Protein AF-0000000066899407 (afdb_homodimer)

Nearest PDB structures (foldseek):
  6vzt-assembly2_B  TM=7.675E-01  e=4.854E-22  Mus musculus
  6vzq-assembly2_B  TM=7.528E-01  e=2.449E-22  Mus musculus
  6vzq-assembly3_C  TM=7.345E-01  e=1.102E-22  Mus musculus
  6vzq-assembly1_A  TM=7.462E-01  e=3.864E-22  Mus musculus
  6vzw-assembly1_A  TM=7.488E-01  e=2.536E-21  Mus musculus

Secondary structure (DSSP, 8-state):
----S-S-S----S-----------------------TTTT---PPPPEEEEE-STTHHHHTHHHHHHHHHHTPEEEES---TT---SEEEESS--TT-HHHHHHHHT--TT-EES--TTTHHHHSHHHHHTT---SSS--EEEETTTHHHHHHHHHH-TT-EEEEEETTS---EEE-GGG--TT-SSEEEEEE--SB--BTTB-EEEEEEEEEEEETTEEEEEE-S--EEEE-SS--SSP-TT-GGGT---TTPEEGGG-GGGHIIIIIS---HHHHHHHHHHHTT--THHHHHHHHHHHHHHHHHHHHHHHHHHTT-S--TTB-EEEEEEEEEBTT--EEEEEEEES-----SS-GGGHHHHHHHHHHHHHHTTSS-S-TTS-HHHHHH-HHHHHHHS-GGGG---HHHHHHTS-STTGGGT-GGGGGSTTT--HHHHHHHHHHHHHHHT-TTEEEEES--TT--TTTTS---HHHHHHHHHHHHHHHH-GGGG-/------TT------S----------------------TTTT---PPPPEEEEE-STTHHHHTHHHHHHHHHHTPEEEES---TT---SEEEESS--TT-HHHHHHHHT--TT-EES--TTTHHHHSHHHHHTT---SSS--EEEETTTHHHHHHHHHH-TT-EEEEEETTS---EEE-GGG--TT-TTEEEEEE--SB--BTTB-EEEEEEEEEEEETTEEEEEE-S--EEEE-SS--SSP-TT-GGGT---TTPEEGGG-GGGHIIIIIS---HHHHHHHHHHHTT--THHHHHHHHHHHHHHHHHHHHHHHHHHTT-S--TTB-EEEEEEEEEBTT--EEEEEEEES-----SS-GGGHHHHHHHHHHHHHHTTSS-S-TTS-HHHHHH-HHHHHHHS-GGGG---HHHHHHTS-STTGGGT-GGGGGSTTT--HHHHHHHHHHHHHHHT-TTEEEEES--TT--TTTTS---HHHHHHHHHHHHHHHH-GGGG-

Radius of gyration: 33.61 Å; Cα contacts (8 Å, |Δi|>4): 1629; chains: 2; bounding box: 140×104×94 Å

Organism: Onchocerca volvulus (NCBI:txid6282)

pLDDT: mean 83.83, std 21.12, range [18.89, 98.81]

InterPro domains:
  IPR004344 Tubulin-tyrosine ligase/Tubulin polyglutamylase [PF03133] (111-373)
  IPR004344 Tubulin-tyrosine ligase/Tubulin polyglutamylase [PS51221] (54-387)
  IPR053317 Tubulin polyglutamylase [PTHR47113] (37-496)

Structure (mmCIF, N/CA/C/O backbone):
data_AF-0000000066899407-model_v1
#
loop_
_entity.id
_entity.type
_entity.pdbx_description
1 polymer 'Uncharacterized protein'
#
loop_
_atom_site.group_PDB
_atom_site.id
_atom_site.type_symbol
_atom_site.label_atom_id
_atom_site.label_alt_id
_atom_site.label_comp_id
_atom_site.label_asym_id
_atom_site.label_entity_id
_atom_site.label_seq_id
_atom_site.pdbx_PDB_ins_code
_atom_site.Cartn_x
_atom_site.Cartn_y
_atom_site.Cartn_z
_atom_site.occupancy
_atom_site.B_iso_or_equiv
_atom_site.auth_seq_id
_atom_site.auth_comp_id
_atom_site.auth_asym_id
_atom_site.auth_atom_id
_atom_site.pdbx_PDB_model_num
ATOM 1 N N . MET A 1 1 ? -75.812 4.844 -4.488 1 22.53 1 MET A N 1
ATOM 2 C CA . MET A 1 1 ? -75.75 4.926 -5.941 1 22.53 1 MET A CA 1
ATOM 3 C C . MET A 1 1 ? -74.375 4.422 -6.453 1 22.53 1 MET A C 1
ATOM 5 O O . MET A 1 1 ? -73.375 5.039 -6.199 1 22.53 1 MET A O 1
ATOM 9 N N . ILE A 1 2 ? -74.25 3.039 -6.695 1 20.83 2 ILE A N 1
ATOM 10 C CA . ILE A 1 2 ? -72.938 2.32 -6.609 1 20.83 2 ILE A CA 1
ATOM 11 C C . ILE A 1 2 ? -71.938 2.99 -7.512 1 20.83 2 ILE A C 1
ATOM 13 O O . ILE A 1 2 ? -70.875 3.367 -7.055 1 20.83 2 ILE A O 1
ATOM 17 N N . ASN A 1 3 ? -71.625 2.432 -8.625 1 21.05 3 ASN A N 1
ATOM 18 C CA . ASN A 1 3 ? -70.938 1.271 -9.133 1 21.05 3 ASN A CA 1
ATOM 19 C C . ASN A 1 3 ? -70.125 1.608 -10.398 1 21.05 3 ASN A C 1
ATOM 21 O O . ASN A 1 3 ? -69.375 0.791 -10.891 1 21.05 3 ASN A O 1
ATOM 25 N N . LEU A 1 4 ? -70.75 2.41 -11.195 1 21.52 4 LEU A N 1
ATOM 26 C CA . LEU A 1 4 ? -70.562 2.279 -12.633 1 21.52 4 LEU A CA 1
ATOM 27 C C . LEU A 1 4 ? -69.125 2.539 -13.055 1 21.52 4 LEU A C 1
ATOM 29 O O . LEU A 1 4 ? -68.625 1.85 -13.922 1 21.52 4 LEU A O 1
ATOM 33 N N . LEU A 1 5 ? -68.812 3.779 -12.977 1 27.27 5 LEU A N 1
ATOM 34 C CA . LEU A 1 5 ? -68.125 4.395 -14.125 1 27.27 5 LEU A CA 1
ATOM 35 C C . LEU A 1 5 ? -66.75 3.838 -14.305 1 27.27 5 LEU A C 1
ATOM 37 O O . LEU A 1 5 ? -65.812 4.25 -13.609 1 27.27 5 LEU A O 1
ATOM 41 N N . HIS A 1 6 ? -66.562 2.436 -13.969 1 25.81 6 HIS A N 1
ATOM 42 C CA . HIS A 1 6 ? -65.688 1.295 -13.938 1 25.81 6 HIS A CA 1
ATOM 43 C C . HIS A 1 6 ? -64.812 1.228 -15.211 1 25.81 6 HIS A C 1
ATOM 45 O O . HIS A 1 6 ? -65.312 1.452 -16.312 1 25.81 6 HIS A O 1
ATOM 51 N N . LEU A 1 7 ? -63.625 1.347 -14.867 1 23 7 LEU A N 1
ATOM 52 C CA . LEU A 1 7 ? -62.312 1.113 -15.484 1 23 7 LEU A CA 1
ATOM 53 C C . LEU A 1 7 ? -62.375 -0.061 -16.453 1 23 7 LEU A C 1
ATOM 55 O O . LEU A 1 7 ? -62.312 -1.22 -16.047 1 23 7 LEU A O 1
ATOM 59 N N . ARG A 1 8 ? -63.688 -0.151 -17.141 1 22.48 8 ARG A N 1
ATOM 60 C CA . ARG A 1 8 ? -63.812 -0.863 -18.406 1 22.48 8 ARG A CA 1
ATOM 61 C C . ARG A 1 8 ? -62.688 -0.516 -19.375 1 22.48 8 ARG A C 1
ATOM 63 O O . ARG A 1 8 ? -62.375 -1.304 -20.266 1 22.48 8 ARG A O 1
ATOM 70 N N . THR A 1 9 ? -62.531 0.747 -19.469 1 24.53 9 THR A N 1
ATOM 71 C CA . THR A 1 9 ? -61.75 1.102 -20.641 1 24.53 9 THR A CA 1
ATOM 72 C C . THR A 1 9 ? -60.438 0.324 -20.672 1 24.53 9 THR A C 1
ATOM 74 O O . THR A 1 9 ? -59.5 0.621 -19.906 1 24.53 9 THR A O 1
ATOM 77 N N . ILE A 1 10 ? -60.469 -0.875 -19.938 1 24.48 10 ILE A N 1
ATOM 78 C CA . ILE A 1 10 ? -59.625 -2.061 -20.062 1 24.48 10 ILE A CA 1
ATOM 79 C C . ILE A 1 10 ? -59.188 -2.236 -21.531 1 24.48 10 ILE A C 1
ATOM 81 O O . ILE A 1 10 ? -60.031 -2.141 -22.438 1 24.48 10 ILE A O 1
ATOM 85 N N . LEU A 1 11 ? -58 -1.868 -21.422 1 23.88 11 LEU A N 1
ATOM 86 C CA . LEU A 1 11 ? -56.812 -2.383 -22.109 1 23.88 11 LEU A CA 1
ATOM 87 C C . LEU A 1 11 ? -57.125 -3.707 -22.797 1 23.88 11 LEU A C 1
ATOM 89 O O . LEU A 1 11 ? -57.312 -4.727 -22.141 1 23.88 11 LEU A O 1
ATOM 93 N N . ASP A 1 12 ? -58.312 -3.633 -23.609 1 22.33 12 ASP A N 1
ATOM 94 C CA . ASP A 1 12 ? -58.5 -4.047 -25 1 22.33 12 ASP A CA 1
ATOM 95 C C . ASP A 1 12 ? -57.188 -4.363 -25.672 1 22.33 12 ASP A C 1
ATOM 97 O O . ASP A 1 12 ? -56.156 -3.701 -25.406 1 22.33 12 ASP A O 1
ATOM 101 N N . GLU A 1 13 ? -57.125 -5.41 -26.469 1 23.44 13 GLU A N 1
ATOM 102 C CA . GLU A 1 13 ? -56.75 -6.754 -26.906 1 23.44 13 GLU A CA 1
ATOM 103 C C . GLU A 1 13 ? -55.438 -6.738 -27.656 1 23.44 13 GLU A C 1
ATOM 105 O O . GLU A 1 13 ? -55 -5.691 -28.141 1 23.44 13 GLU A O 1
ATOM 110 N N . ILE A 1 14 ? -54.844 -7.957 -27.828 1 23.09 14 ILE A N 1
ATOM 111 C CA . ILE A 1 14 ? -53.844 -8.945 -28.234 1 23.09 14 ILE A CA 1
ATOM 112 C C . ILE A 1 14 ? -53.562 -8.805 -29.734 1 23.09 14 ILE A C 1
ATOM 114 O O . ILE A 1 14 ? -52.719 -9.508 -30.281 1 23.09 14 ILE A O 1
ATOM 118 N N . ARG A 1 15 ? -54.469 -7.941 -30.422 1 19.47 15 ARG A N 1
ATOM 119 C CA . ARG A 1 15 ? -54.469 -8.07 -31.875 1 19.47 15 ARG A CA 1
ATOM 120 C C . ARG A 1 15 ? -53.062 -7.934 -32.438 1 19.47 15 ARG A C 1
ATOM 122 O O . ARG A 1 15 ? -52.656 -8.75 -33.281 1 19.47 15 ARG A O 1
ATOM 129 N N . ASN A 1 16 ? -52.875 -6.895 -33.281 1 19.92 16 ASN A N 1
ATOM 130 C CA . ASN A 1 16 ? -52.344 -6.859 -34.656 1 19.92 16 ASN A CA 1
ATOM 131 C C . ASN A 1 16 ? -50.812 -6.984 -34.688 1 19.92 16 ASN A C 1
ATOM 133 O O . ASN A 1 16 ? -50.125 -6.016 -34.406 1 19.92 16 ASN A O 1
ATOM 137 N N . LEU A 1 17 ? -50.188 -8.172 -34.25 1 22.23 17 LEU A N 1
ATOM 138 C CA . LEU A 1 17 ? -49.031 -9.023 -34.094 1 22.23 17 LEU A CA 1
ATOM 139 C C . LEU A 1 17 ? -48.375 -9.312 -35.438 1 22.23 17 LEU A C 1
ATOM 141 O O . LEU A 1 17 ? -47.594 -10.258 -35.562 1 22.23 17 LEU A O 1
ATOM 145 N N . ASN A 1 18 ? -48.688 -8.484 -36.469 1 19.61 18 ASN A N 1
ATOM 146 C CA . ASN A 1 18 ? -48.25 -9 -37.75 1 19.61 18 ASN A CA 1
ATOM 147 C C . ASN A 1 18 ? -46.75 -9.25 -37.781 1 19.61 18 ASN A C 1
ATOM 149 O O . ASN A 1 18 ? -45.938 -8.312 -37.625 1 19.61 18 ASN A O 1
ATOM 153 N N . ILE A 1 19 ? -46.281 -10.453 -37.531 1 21.67 19 ILE A N 1
ATOM 154 C CA . ILE A 1 19 ? -45 -11.148 -37.469 1 21.67 19 ILE A CA 1
ATOM 155 C C . ILE A 1 19 ? -44.375 -11.18 -38.875 1 21.67 19 ILE A C 1
ATOM 157 O O . ILE A 1 19 ? -43.438 -11.961 -39.125 1 21.67 19 ILE A O 1
ATOM 161 N N . SER A 1 20 ? -44.5 -10.062 -39.656 1 19.5 20 SER A N 1
ATOM 162 C CA . SER A 1 20 ? -44.062 -10.406 -41 1 19.5 20 SER A CA 1
ATOM 163 C C . SER A 1 20 ? -42.656 -10.992 -40.969 1 19.5 20 SER A C 1
ATOM 165 O O . SER A 1 20 ? -41.719 -10.391 -40.406 1 19.5 20 SER A O 1
ATOM 167 N N . LEU A 1 21 ? -42.562 -12.32 -41.125 1 21.53 21 LEU A N 1
ATOM 168 C CA . LEU A 1 21 ? -41.438 -13.242 -41.25 1 21.53 21 LEU A CA 1
ATOM 169 C C . LEU A 1 21 ? -40.562 -12.891 -42.438 1 21.53 21 LEU A C 1
ATOM 171 O O . LEU A 1 21 ? -39.656 -13.633 -42.781 1 21.53 21 LEU A O 1
ATOM 175 N N . PRO A 1 22 ? -40.406 -11.578 -42.75 1 19.48 22 PRO A N 1
ATOM 176 C CA . PRO A 1 22 ? -40.031 -11.531 -44.156 1 19.48 22 PRO A CA 1
ATOM 177 C C . PRO A 1 22 ? -38.844 -12.453 -44.5 1 19.48 22 PRO A C 1
ATOM 179 O O . PRO A 1 22 ? -38.062 -12.812 -43.594 1 19.48 22 PRO A O 1
ATOM 182 N N . GLN A 1 23 ? -38.844 -12.977 -45.812 1 19.2 23 GLN A N 1
ATOM 183 C CA . GLN A 1 23 ? -38.281 -13.93 -46.781 1 19.2 23 GLN A CA 1
ATOM 184 C C . GLN A 1 23 ? -36.75 -13.828 -46.844 1 19.2 23 GLN A C 1
ATOM 186 O O . GLN A 1 23 ? -36.062 -14.836 -46.781 1 19.2 23 GLN A O 1
ATOM 191 N N . GLN A 1 24 ? -36.25 -12.867 -47.656 1 19.56 24 GLN A N 1
ATOM 192 C CA . GLN A 1 24 ? -35.375 -13.148 -48.781 1 19.56 24 GLN A CA 1
ATOM 193 C C . GLN A 1 24 ? -33.938 -13.367 -48.375 1 19.56 24 GLN A C 1
ATOM 195 O O . GLN A 1 24 ? -33.375 -12.562 -47.625 1 19.56 24 GLN A O 1
ATOM 200 N N . TYR A 1 25 ? -33.375 -14.672 -48.469 1 19.64 25 TYR A N 1
ATOM 201 C CA . TYR A 1 25 ? -32.156 -15.453 -48.312 1 19.64 25 TYR A CA 1
ATOM 202 C C . TYR A 1 25 ? -30.984 -14.805 -49.062 1 19.64 25 TYR A C 1
ATOM 204 O O . TYR A 1 25 ? -29.875 -15.328 -49.062 1 19.64 25 TYR A O 1
ATOM 212 N N . ASN A 1 26 ? -31.391 -13.922 -50.031 1 18.89 26 ASN A N 1
ATOM 213 C CA . ASN A 1 26 ? -30.516 -14.094 -51.188 1 18.89 26 ASN A CA 1
ATOM 214 C C . ASN A 1 26 ? -29.047 -13.938 -50.812 1 18.89 26 ASN A C 1
ATOM 216 O O . ASN A 1 26 ? -28.719 -13.508 -49.719 1 18.89 26 ASN A O 1
ATOM 220 N N . SER A 1 27 ? -28.344 -13.281 -51.844 1 20.61 27 SER A N 1
ATOM 221 C CA . SER A 1 27 ? -27.094 -13.398 -52.594 1 20.61 27 SER A CA 1
ATOM 222 C C . SER A 1 27 ? -25.906 -12.906 -51.781 1 20.61 27 SER A C 1
ATOM 224 O O . SER A 1 27 ? -26.047 -12.008 -50.938 1 20.61 27 SER A O 1
ATOM 226 N N . CYS A 1 28 ? -24.828 -13.773 -51.781 1 20.67 28 CYS A N 1
ATOM 227 C CA . CYS A 1 28 ? -23.516 -13.859 -51.156 1 20.67 28 CYS A CA 1
ATOM 228 C C . CYS A 1 28 ? -22.703 -12.586 -51.406 1 20.67 28 CYS A C 1
ATOM 230 O O . CYS A 1 28 ? -22.172 -12.383 -52.5 1 20.67 28 CYS A O 1
ATOM 232 N N . PRO A 1 29 ? -23.422 -11.359 -51.188 1 21.22 29 PRO A N 1
ATOM 233 C CA . PRO A 1 29 ? -22.656 -10.289 -51.844 1 21.22 29 PRO A CA 1
ATOM 234 C C . PRO A 1 29 ? -21.156 -10.367 -51.562 1 21.22 29 PRO A C 1
ATOM 236 O O . PRO A 1 29 ? -20.75 -10.922 -50.531 1 21.22 29 PRO A O 1
ATOM 239 N N . SER A 1 30 ? -20.375 -10.297 -52.625 1 22.25 30 SER A N 1
ATOM 240 C CA . SER A 1 30 ? -18.938 -10.203 -52.938 1 22.25 30 SER A CA 1
ATOM 241 C C . SER A 1 30 ? -18.25 -9.203 -52 1 22.25 30 SER A C 1
ATOM 243 O O . SER A 1 30 ? -18.406 -7.992 -52.156 1 22.25 30 SER A O 1
ATOM 245 N N . GLN A 1 31 ? -18.344 -9.391 -50.688 1 21.66 31 GLN A N 1
ATOM 246 C CA . GLN A 1 31 ? -17.812 -8.469 -49.688 1 21.66 31 GLN A CA 1
ATOM 247 C C . GLN A 1 31 ? -16.359 -8.109 -49.969 1 21.66 31 GLN A C 1
ATOM 249 O O . GLN A 1 31 ? -15.492 -8.977 -50 1 21.66 31 GLN A O 1
ATOM 254 N N . GLN A 1 32 ? -16.156 -7.137 -50.875 1 21.73 32 GLN A N 1
ATOM 255 C CA . GLN A 1 32 ? -14.891 -6.477 -51.156 1 21.73 32 GLN A CA 1
ATOM 256 C C . GLN A 1 32 ? -14.094 -6.246 -49.875 1 21.73 32 GLN A C 1
ATOM 258 O O . GLN A 1 32 ? -14.664 -5.898 -48.844 1 21.73 32 GLN A O 1
ATOM 263 N N . CYS A 1 33 ? -12.805 -6.719 -49.812 1 22.78 33 CYS A N 1
ATOM 264 C CA . CYS A 1 33 ? -11.688 -6.715 -48.875 1 22.78 33 CYS A CA 1
ATOM 265 C C . CYS A 1 33 ? -11.469 -5.324 -48.312 1 22.78 33 CYS A C 1
ATOM 267 O O . CYS A 1 33 ? -10.75 -4.512 -48.875 1 22.78 33 CYS A O 1
ATOM 269 N N . ASN A 1 34 ? -12.516 -4.535 -47.844 1 24.81 34 ASN A N 1
ATOM 270 C CA . ASN A 1 34 ? -12.352 -3.213 -47.25 1 24.81 34 ASN A CA 1
ATOM 271 C C . ASN A 1 34 ? -11.359 -3.24 -46.094 1 24.81 34 ASN A C 1
ATOM 273 O O . ASN A 1 34 ? -11.461 -4.086 -45.188 1 24.81 34 ASN A O 1
ATOM 277 N N . SER A 1 35 ? -10.133 -2.697 -46.188 1 28.36 35 SER A N 1
ATOM 278 C CA . SER A 1 35 ? -8.898 -2.525 -45.438 1 28.36 35 SER A CA 1
ATOM 279 C C . SER A 1 35 ? -9.195 -2.055 -44 1 28.36 35 SER A C 1
ATOM 281 O O . SER A 1 35 ? -9.609 -0.913 -43.781 1 28.36 35 SER A O 1
ATOM 283 N N . VAL A 1 36 ? -9.664 -2.803 -43.031 1 30.16 36 VAL A N 1
ATOM 284 C CA . VAL A 1 36 ? -10.055 -2.57 -41.656 1 30.16 36 VAL A CA 1
ATOM 285 C C . VAL A 1 36 ? -8.891 -1.944 -40.906 1 30.16 36 VAL A C 1
ATOM 287 O O . VAL A 1 36 ? -7.848 -2.574 -40.719 1 30.16 36 VAL A O 1
ATOM 290 N N . ASN A 1 37 ? -8.656 -0.598 -41.031 1 29.7 37 ASN A N 1
ATOM 291 C CA . ASN A 1 37 ? -7.812 0.283 -40.219 1 29.7 37 ASN A CA 1
ATOM 292 C C . ASN A 1 37 ? -8.016 0.047 -38.719 1 29.7 37 ASN A C 1
ATOM 294 O O . ASN A 1 37 ? -9.062 0.402 -38.188 1 29.7 37 ASN A O 1
ATOM 298 N N . TYR A 1 38 ? -7.605 -0.996 -38.125 1 31.36 38 TYR A N 1
ATOM 299 C CA . TYR A 1 38 ? -7.445 -1.294 -36.719 1 31.36 38 TYR A CA 1
ATOM 300 C C . TYR A 1 38 ? -6.91 -0.083 -35.969 1 31.36 38 TYR A C 1
ATOM 302 O O . TYR A 1 38 ? -6.348 -0.222 -34.875 1 31.36 38 TYR A O 1
ATOM 310 N N . SER A 1 39 ? -6.648 1.112 -36.562 1 33.38 39 SER A N 1
ATOM 311 C CA . SER A 1 39 ? -6.219 2.326 -35.875 1 33.38 39 SER A CA 1
ATOM 312 C C . SER A 1 39 ? -7.234 2.752 -34.812 1 33.38 39 SER A C 1
ATOM 314 O O . SER A 1 39 ? -6.949 3.617 -34 1 33.38 39 SER A O 1
ATOM 316 N N . LYS A 1 40 ? -8.492 2.459 -34.969 1 36.25 40 LYS A N 1
ATOM 317 C CA . LYS A 1 40 ? -9.523 3.162 -34.219 1 36.25 40 LYS A CA 1
ATOM 318 C C . LYS A 1 40 ? -9.562 2.684 -32.781 1 36.25 40 LYS A C 1
ATOM 320 O O . LYS A 1 40 ? -10.344 3.195 -31.969 1 36.25 40 LYS A O 1
ATOM 325 N N . ASP A 1 41 ? -9.242 1.551 -32.531 1 37.84 41 ASP A N 1
ATOM 326 C CA . ASP A 1 41 ? -9.844 1.098 -31.281 1 37.84 41 ASP A CA 1
ATOM 327 C C . ASP A 1 41 ? -9.25 1.837 -30.078 1 37.84 41 ASP A C 1
ATOM 329 O O . ASP A 1 41 ? -9.359 1.376 -28.938 1 37.84 41 ASP A O 1
ATOM 333 N N . CYS A 1 42 ? -8.164 2.527 -30.234 1 41.88 42 CYS A N 1
ATOM 334 C CA . CYS A 1 42 ? -7.766 3.174 -29 1 41.88 42 CYS A CA 1
ATOM 335 C C . CYS A 1 42 ? -8.82 4.172 -28.531 1 41.88 42 CYS A C 1
ATOM 337 O O . CYS A 1 42 ? -9 5.223 -29.156 1 41.88 42 CYS A O 1
ATOM 339 N N . VAL A 1 43 ? -9.93 3.752 -28.172 1 45.31 43 VAL A N 1
ATOM 340 C CA . VAL A 1 43 ? -10.891 4.684 -27.594 1 45.31 43 VAL A CA 1
ATOM 341 C C . VAL A 1 43 ? -10.195 5.586 -26.578 1 45.31 43 VAL A C 1
ATOM 343 O O . VAL A 1 43 ? -9.656 5.105 -25.578 1 45.31 43 VAL A O 1
ATOM 346 N N . SER A 1 44 ? -9.617 6.613 -26.984 1 57.81 44 SER A N 1
ATOM 347 C CA . SER A 1 44 ? -8.977 7.582 -26.109 1 57.81 44 SER A CA 1
ATOM 348 C C . SER A 1 44 ? -9.961 8.117 -25.062 1 57.81 44 SER A C 1
ATOM 350 O O . SER A 1 44 ? -10.992 8.688 -25.422 1 57.81 44 SER A O 1
ATOM 352 N N . ALA A 1 45 ? -9.945 7.504 -23.891 1 69 45 ALA A N 1
ATOM 353 C CA . ALA A 1 45 ? -10.742 8.008 -22.781 1 69 45 ALA A CA 1
ATOM 354 C C . ALA A 1 45 ? -10.492 9.5 -22.547 1 69 45 ALA A C 1
ATOM 356 O O . ALA A 1 45 ? -9.414 10.008 -22.875 1 69 45 ALA A O 1
ATOM 357 N N . ARG A 1 46 ? -11.641 10.172 -22.281 1 80.38 46 ARG A N 1
ATOM 358 C CA . ARG A 1 46 ? -11.523 11.594 -21.953 1 80.38 46 ARG A CA 1
ATOM 359 C C . ARG A 1 46 ? -10.523 11.805 -20.812 1 80.38 46 ARG A C 1
ATOM 361 O O . ARG A 1 46 ? -10.492 11.031 -19.859 1 80.38 46 ARG A O 1
ATOM 368 N N . GLN A 1 47 ? -9.727 12.805 -20.938 1 85.75 47 GLN A N 1
ATOM 369 C CA . GLN A 1 47 ? -8.812 13.188 -19.859 1 85.75 47 GLN A CA 1
ATOM 370 C C . GLN A 1 47 ? -9.578 13.672 -18.641 1 85.75 47 GLN A C 1
ATOM 372 O O . GLN A 1 47 ? -10.562 14.406 -18.766 1 85.75 47 GLN A O 1
ATOM 377 N N . PRO A 1 48 ? -9.164 13.25 -17.531 1 91.62 48 PRO A N 1
ATOM 378 C CA . PRO A 1 48 ? -9.805 13.789 -16.328 1 91.62 48 PRO A CA 1
ATOM 379 C C . PRO A 1 48 ? -9.547 15.281 -16.141 1 91.62 48 PRO A C 1
ATOM 381 O O . PRO A 1 48 ? -8.492 15.781 -16.531 1 91.62 48 PRO A O 1
ATOM 384 N N . VAL A 1 49 ? -10.492 15.961 -15.5 1 95.06 49 VAL A N 1
ATOM 385 C CA . VAL A 1 49 ? -10.453 17.422 -15.406 1 95.06 49 VAL A CA 1
ATOM 386 C C . VAL A 1 49 ? -10.336 17.844 -13.945 1 95.06 49 VAL A C 1
ATOM 388 O O . VAL A 1 49 ? -11.047 17.312 -13.086 1 95.06 49 VAL A O 1
ATOM 391 N N . VAL A 1 50 ? -9.398 18.75 -13.695 1 96.81 50 VAL A N 1
ATOM 392 C CA . VAL A 1 50 ? -9.32 19.359 -12.375 1 96.81 50 VAL A CA 1
ATOM 393 C C . VAL A 1 50 ? -9.586 20.859 -12.484 1 96.81 50 VAL A C 1
ATOM 395 O O . VAL A 1 50 ? -9.078 21.531 -13.391 1 96.81 50 VAL A O 1
ATOM 398 N N . TRP A 1 51 ? -10.5 21.328 -11.656 1 97.81 51 TRP A N 1
ATOM 399 C CA . TRP A 1 51 ? -10.797 22.75 -11.484 1 97.81 51 TRP A CA 1
ATOM 400 C C . TRP A 1 51 ? -10.125 23.297 -10.242 1 97.81 51 TRP A C 1
ATOM 402 O O . TRP A 1 51 ? -10.445 22.906 -9.117 1 97.81 51 TRP A O 1
ATOM 412 N N . ILE A 1 52 ? -9.148 24.219 -10.438 1 97.81 52 ILE A N 1
ATOM 413 C CA . ILE A 1 52 ? -8.383 24.781 -9.32 1 97.81 52 ILE A CA 1
ATOM 414 C C . ILE A 1 52 ? -8.773 26.234 -9.109 1 97.81 52 ILE A C 1
ATOM 416 O O . ILE A 1 52 ? -8.711 27.047 -10.039 1 97.81 52 ILE A O 1
ATOM 420 N N . THR A 1 53 ? -9.195 26.5 -7.883 1 96.31 53 THR A N 1
ATOM 421 C CA . THR A 1 53 ? -9.609 27.859 -7.555 1 96.31 53 THR A CA 1
ATOM 422 C C . THR A 1 53 ? -8.914 28.344 -6.289 1 96.31 53 THR A C 1
ATOM 424 O O . THR A 1 53 ? -8.461 27.547 -5.469 1 96.31 53 THR A O 1
ATOM 427 N N . GLY A 1 54 ? -8.773 29.656 -6.141 1 93.25 54 GLY A N 1
ATOM 428 C CA . GLY A 1 54 ? -8.141 30.281 -4.996 1 93.25 54 GLY A CA 1
ATOM 429 C C . GLY A 1 54 ? -8.086 31.797 -5.098 1 93.25 54 GLY A C 1
ATOM 430 O O . GLY A 1 54 ? -8.883 32.406 -5.824 1 93.25 54 GLY A O 1
ATOM 431 N N . HIS A 1 55 ? -7.316 32.438 -4.289 1 90.56 55 HIS A N 1
ATOM 432 C CA . HIS A 1 55 ? -7.156 33.906 -4.332 1 90.56 55 HIS A CA 1
ATOM 433 C C . HIS A 1 55 ? -6.055 34.281 -5.309 1 90.56 55 HIS A C 1
ATOM 435 O O . HIS A 1 55 ? -5.449 33.438 -5.953 1 90.56 55 HIS A O 1
ATOM 441 N N . LYS A 1 56 ? -5.871 35.531 -5.363 1 88.31 56 LYS A N 1
ATOM 442 C CA . LYS A 1 56 ? -4.887 36.062 -6.301 1 88.31 56 LYS A CA 1
ATOM 443 C C . LYS A 1 56 ? -3.518 35.438 -6.086 1 88.31 56 LYS A C 1
ATOM 445 O O . LYS A 1 56 ? -3.08 35.25 -4.945 1 88.31 56 LYS A O 1
ATOM 450 N N . GLY A 1 57 ? -2.904 35.031 -7.133 1 88.56 57 GLY A N 1
ATOM 451 C CA . GLY A 1 57 ? -1.576 34.438 -7.066 1 88.56 57 GLY A CA 1
ATOM 452 C C . GLY A 1 57 ? -1.599 32.938 -6.836 1 88.56 57 GLY A C 1
ATOM 453 O O . GLY A 1 57 ? -0.611 32.344 -6.375 1 88.56 57 GLY A O 1
ATOM 454 N N . LEU A 1 58 ? -2.625 32.312 -7.113 1 90.25 58 LEU A N 1
ATOM 455 C CA . LEU A 1 58 ? -2.801 30.922 -6.77 1 90.25 58 LEU A CA 1
ATOM 456 C C . LEU A 1 58 ? -1.777 30.047 -7.496 1 90.25 58 LEU A C 1
ATOM 458 O O . LEU A 1 58 ? -1.387 28.984 -6.992 1 90.25 58 LEU A O 1
ATOM 462 N N . ARG A 1 59 ? -1.267 30.438 -8.641 1 90.44 59 ARG A N 1
ATOM 463 C CA . ARG A 1 59 ? -0.286 29.656 -9.391 1 90.44 59 ARG A CA 1
ATOM 464 C C . ARG A 1 59 ? 1.031 29.562 -8.633 1 90.44 59 ARG A C 1
ATOM 466 O O . ARG A 1 59 ? 1.807 28.625 -8.844 1 90.44 59 ARG A O 1
ATOM 473 N N . ASN A 1 60 ? 1.193 30.5 -7.75 1 90.12 60 ASN A N 1
ATOM 474 C CA . ASN A 1 60 ? 2.416 30.5 -6.957 1 90.12 60 ASN A CA 1
ATOM 475 C C . ASN A 1 60 ? 2.283 29.594 -5.73 1 90.12 60 ASN A C 1
ATOM 477 O O . ASN A 1 60 ? 3.047 28.641 -5.57 1 90.12 60 ASN A O 1
ATOM 481 N N . TYR A 1 61 ? 1.226 29.828 -4.98 1 92.38 61 TYR A N 1
ATOM 482 C CA . TYR A 1 61 ? 1.166 29.094 -3.723 1 92.38 61 TYR A CA 1
ATOM 483 C C . TYR A 1 61 ? 0.581 27.703 -3.928 1 92.38 61 TYR A C 1
ATOM 485 O O . TYR A 1 61 ? 0.648 26.859 -3.035 1 92.38 61 TYR A O 1
ATOM 493 N N . LEU A 1 62 ? 0.085 27.391 -5.125 1 96.12 62 LEU A N 1
ATOM 494 C CA . LEU A 1 62 ? -0.396 26.047 -5.438 1 96.12 62 LEU A CA 1
ATOM 495 C C . LEU A 1 62 ? 0.434 25.422 -6.551 1 96.12 62 LEU A C 1
ATOM 497 O O . LEU A 1 62 ? -0.039 24.531 -7.254 1 96.12 62 LEU A O 1
ATOM 501 N N . SER A 1 63 ? 1.627 25.875 -6.715 1 96 63 SER A N 1
ATOM 502 C CA . SER A 1 63 ? 2.482 25.422 -7.812 1 96 63 SER A CA 1
ATOM 503 C C . SER A 1 63 ? 2.699 23.922 -7.766 1 96 63 SER A C 1
ATOM 505 O O . SER A 1 63 ? 2.648 23.25 -8.797 1 96 63 SER A O 1
ATOM 507 N N . HIS A 1 64 ? 2.965 23.359 -6.562 1 97 64 HIS A N 1
ATOM 508 C CA . HIS A 1 64 ? 3.197 21.922 -6.434 1 97 64 HIS A CA 1
ATOM 509 C C . HIS A 1 64 ? 1.934 21.141 -6.746 1 97 64 HIS A C 1
ATOM 511 O O . HIS A 1 64 ? 1.999 20.078 -7.387 1 97 64 HIS A O 1
ATOM 517 N N . VAL A 1 65 ? 0.758 21.594 -6.32 1 97.56 65 VAL A N 1
ATOM 518 C CA . VAL A 1 65 ? -0.52 20.938 -6.602 1 97.56 65 VAL A CA 1
ATOM 519 C C . VAL A 1 65 ? -0.753 20.891 -8.109 1 97.56 65 VAL A C 1
ATOM 521 O O . VAL A 1 65 ? -1.084 19.844 -8.664 1 97.56 65 VAL A O 1
ATOM 524 N N . ILE A 1 66 ? -0.538 22.016 -8.75 1 96.81 66 ILE A N 1
ATOM 525 C CA . ILE A 1 66 ? -0.74 22.156 -10.195 1 96.81 66 ILE A CA 1
ATOM 526 C C . ILE A 1 66 ? 0.209 21.219 -10.938 1 96.81 66 ILE A C 1
ATOM 528 O O . ILE A 1 66 ? -0.211 20.5 -11.844 1 96.81 66 ILE A O 1
ATOM 532 N N . LYS A 1 67 ? 1.428 21.234 -10.539 1 93.69 67 LYS A N 1
ATOM 533 C CA . LYS A 1 67 ? 2.436 20.406 -11.18 1 93.69 67 LYS A CA 1
ATOM 534 C C . LYS A 1 67 ? 2.059 18.922 -11.086 1 93.69 67 LYS A C 1
ATOM 536 O O . LYS A 1 67 ? 2.129 18.203 -12.078 1 93.69 67 LYS A O 1
ATOM 541 N N . ILE A 1 68 ? 1.674 18.5 -9.945 1 94.5 68 ILE A N 1
ATOM 542 C CA . ILE A 1 68 ? 1.396 17.078 -9.719 1 94.5 68 ILE A CA 1
ATOM 543 C C . ILE A 1 68 ? 0.143 16.672 -10.484 1 94.5 68 ILE A C 1
ATOM 545 O O . ILE A 1 68 ? 0.095 15.586 -11.078 1 94.5 68 ILE A O 1
ATOM 549 N N . PHE A 1 69 ? -0.868 17.516 -10.539 1 94.38 69 PHE A N 1
ATOM 550 C CA . PHE A 1 69 ? -2.023 17.219 -11.375 1 94.38 69 PHE A CA 1
ATOM 551 C C . PHE A 1 69 ? -1.61 17.062 -12.828 1 94.38 69 PHE A C 1
ATOM 553 O O . PHE A 1 69 ? -2.107 16.172 -13.531 1 94.38 69 PHE A O 1
ATOM 560 N N . GLY A 1 70 ? -0.759 17.938 -13.242 1 90.62 70 GLY A N 1
ATOM 561 C CA . GLY A 1 70 ? -0.222 17.797 -14.586 1 90.62 70 GLY A CA 1
ATOM 562 C C . GLY A 1 70 ? 0.483 16.469 -14.82 1 90.62 70 GLY A C 1
ATOM 563 O O . GLY A 1 70 ? 0.239 15.797 -15.82 1 90.62 70 GLY A O 1
ATOM 564 N N . ASN A 1 71 ? 1.324 16.141 -13.828 1 88.31 71 ASN A N 1
ATOM 565 C CA . ASN A 1 71 ? 2.055 14.875 -13.906 1 88.31 71 ASN A CA 1
ATOM 566 C C . ASN A 1 71 ? 1.105 13.68 -13.93 1 88.31 71 ASN A C 1
ATOM 568 O O . ASN A 1 71 ? 1.426 12.641 -14.508 1 88.31 71 ASN A O 1
ATOM 572 N N . LEU A 1 72 ? -0.04 13.836 -13.328 1 90.69 72 LEU A N 1
ATOM 573 C CA . LEU A 1 72 ? -1.018 12.758 -13.258 1 90.69 72 LEU A CA 1
ATOM 574 C C . LEU A 1 72 ? -1.848 12.688 -14.531 1 90.69 72 LEU A C 1
ATOM 576 O O . LEU A 1 72 ? -2.625 11.75 -14.727 1 90.69 72 LEU A O 1
ATOM 580 N N . GLY A 1 73 ? -1.759 13.734 -15.391 1 87.19 73 GLY A N 1
ATOM 581 C CA . GLY A 1 73 ? -2.439 13.719 -16.672 1 87.19 73 GLY A CA 1
ATOM 582 C C . GLY A 1 73 ? -3.773 14.438 -16.656 1 87.19 73 GLY A C 1
ATOM 583 O O . GLY A 1 73 ? -4.598 14.258 -17.547 1 87.19 73 GLY A O 1
ATOM 584 N N . TYR A 1 74 ? -4.02 15.211 -15.703 1 91.75 74 TYR A N 1
ATOM 585 C CA . TYR A 1 74 ? -5.266 15.969 -15.633 1 91.75 74 TYR A CA 1
ATOM 586 C C . TYR A 1 74 ? -5.219 17.188 -16.547 1 91.75 74 TYR A C 1
ATOM 588 O O . TYR A 1 74 ? -4.18 17.828 -16.672 1 91.75 74 TYR A O 1
ATOM 596 N N . LYS A 1 75 ? -6.348 17.438 -17.141 1 92.88 75 LYS A N 1
ATOM 597 C CA . LYS A 1 75 ? -6.535 18.734 -17.766 1 92.88 75 LYS A CA 1
ATOM 598 C C . LYS A 1 75 ? -6.824 19.812 -16.734 1 92.88 75 LYS A C 1
ATOM 600 O O . LYS A 1 75 ? -7.758 19.688 -15.945 1 92.88 75 LYS A O 1
ATOM 605 N N . LEU A 1 76 ? -6.078 20.906 -16.828 1 95.12 76 LEU A N 1
ATOM 606 C CA . LEU A 1 76 ? -6.125 21.922 -15.766 1 95.12 76 LEU A CA 1
ATOM 607 C C . LEU A 1 76 ? -6.988 23.109 -16.188 1 95.12 76 LEU A C 1
ATOM 609 O O . LEU A 1 76 ? -6.832 23.641 -17.297 1 95.12 76 LEU A O 1
ATOM 613 N N . TYR A 1 77 ? -7.941 23.406 -15.383 1 96.25 77 TYR A N 1
ATOM 614 C CA . TYR A 1 77 ? -8.664 24.672 -15.461 1 96.25 77 TYR A CA 1
ATOM 615 C C . TYR A 1 77 ? -8.461 25.5 -14.203 1 96.25 77 TYR A C 1
ATOM 617 O O . TYR A 1 77 ? -8.906 25.125 -13.117 1 96.25 77 TYR A O 1
ATOM 625 N N . ILE A 1 78 ? -7.887 26.625 -14.344 1 95.25 78 ILE A N 1
ATOM 626 C CA . ILE A 1 78 ? -7.52 27.453 -13.203 1 95.25 78 ILE A CA 1
ATOM 627 C C . ILE A 1 78 ? -8.461 28.656 -13.125 1 95.25 78 ILE A C 1
ATOM 629 O O . ILE A 1 78 ? -8.664 29.359 -14.117 1 95.25 78 ILE A O 1
ATOM 633 N N . ASP A 1 79 ? -9.047 28.875 -12.016 1 91.25 79 ASP A N 1
ATOM 634 C CA . ASP A 1 79 ? -9.914 30 -11.664 1 91.25 79 ASP A CA 1
ATOM 635 C C . ASP A 1 79 ? -11.312 29.828 -12.258 1 91.25 79 ASP A C 1
ATOM 637 O O . ASP A 1 79 ? -12.305 29.828 -11.531 1 91.25 79 ASP A O 1
ATOM 641 N N . LYS A 1 80 ? -11.336 29.562 -13.609 1 91.38 80 LYS A N 1
ATOM 642 C CA . LYS A 1 80 ? -12.641 29.453 -14.258 1 91.38 80 LYS A CA 1
ATOM 643 C C . LYS A 1 80 ? -12.797 28.109 -14.961 1 91.38 80 LYS A C 1
ATOM 645 O O . LYS A 1 80 ? -11.844 27.609 -15.547 1 91.38 80 LYS A O 1
ATOM 650 N N . LEU A 1 81 ? -13.961 27.625 -14.828 1 93.25 81 LEU A N 1
ATOM 651 C CA . LEU A 1 81 ? -14.359 26.406 -15.531 1 93.25 81 LEU A CA 1
ATOM 652 C C . LEU A 1 81 ? -15.422 26.703 -16.578 1 93.25 81 LEU A C 1
ATOM 654 O O . LEU A 1 81 ? -16.469 27.266 -16.266 1 93.25 81 LEU A O 1
ATOM 658 N N . PRO A 1 82 ? -15.125 26.375 -17.797 1 91.94 82 PRO A N 1
ATOM 659 C CA . PRO A 1 82 ? -16.156 26.594 -18.812 1 91.94 82 PRO A CA 1
ATOM 660 C C . PRO A 1 82 ? -17.469 25.875 -18.5 1 91.94 82 PRO A C 1
ATOM 662 O O . PRO A 1 82 ? -17.453 24.812 -17.875 1 91.94 82 PRO A O 1
ATOM 665 N N . GLU A 1 83 ? -18.578 26.422 -18.938 1 86.5 83 GLU A N 1
ATOM 666 C CA . GLU A 1 83 ? -19.922 25.938 -18.594 1 86.5 83 GLU A CA 1
ATOM 667 C C . GLU A 1 83 ? -20.156 24.531 -19.141 1 86.5 83 GLU A C 1
ATOM 669 O O . GLU A 1 83 ? -20.875 23.734 -18.531 1 86.5 83 GLU A O 1
ATOM 674 N N . ASN A 1 84 ? -19.547 24.141 -20.172 1 88.25 84 ASN A N 1
ATOM 675 C CA . ASN A 1 84 ? -19.812 22.859 -20.812 1 88.25 84 ASN A CA 1
ATOM 676 C C . ASN A 1 84 ? -18.812 21.797 -20.375 1 88.25 84 ASN A C 1
ATOM 678 O O . ASN A 1 84 ? -18.797 20.688 -20.906 1 88.25 84 ASN A O 1
ATOM 682 N N . VAL A 1 85 ? -18.094 22.172 -19.391 1 90.31 85 VAL A N 1
ATOM 683 C CA . VAL A 1 85 ? -17.078 21.234 -18.922 1 90.31 85 VAL A CA 1
ATOM 684 C C . VAL A 1 85 ? -17.406 20.797 -17.5 1 90.31 85 VAL A C 1
ATOM 686 O O . VAL A 1 85 ? -17.703 21.625 -16.625 1 90.31 85 VAL A O 1
ATOM 689 N N . LEU A 1 86 ? -17.406 19.469 -17.297 1 91.31 86 LEU A N 1
ATOM 690 C CA . LEU A 1 86 ? -17.578 18.906 -15.969 1 91.31 86 LEU A CA 1
ATOM 691 C C . LEU A 1 86 ? -16.234 18.578 -15.336 1 91.31 86 LEU A C 1
ATOM 693 O O . LEU A 1 86 ? -15.32 18.094 -16.016 1 91.31 86 LEU A O 1
ATOM 697 N N . PHE A 1 87 ? -16.156 18.969 -14.062 1 95.5 87 PHE A N 1
ATOM 698 C CA . PHE A 1 87 ? -14.906 18.641 -13.398 1 95.5 87 PHE A CA 1
ATOM 699 C C . PHE A 1 87 ? -14.977 17.25 -12.773 1 95.5 87 PHE A C 1
ATOM 701 O O . PHE A 1 87 ? -16.062 16.766 -12.453 1 95.5 87 PHE A O 1
ATOM 708 N N . ASP A 1 88 ? -13.805 16.641 -12.656 1 95.75 88 ASP A N 1
ATOM 709 C CA . ASP A 1 88 ? -13.648 15.406 -11.891 1 95.75 88 ASP A CA 1
ATOM 710 C C . ASP A 1 88 ? -13.117 15.695 -10.492 1 95.75 88 ASP A C 1
ATOM 712 O O . ASP A 1 88 ? -13.445 14.984 -9.539 1 95.75 88 ASP A O 1
ATOM 716 N N . VAL A 1 89 ? -12.297 16.719 -10.406 1 97.31 89 VAL A N 1
ATOM 717 C CA . VAL A 1 89 ? -11.742 17.156 -9.125 1 97.31 89 VAL A CA 1
ATOM 718 C C . VAL A 1 89 ? -11.875 18.672 -9 1 97.31 89 VAL A C 1
ATOM 720 O O . VAL A 1 89 ? -11.562 19.406 -9.938 1 97.31 89 VAL A O 1
ATOM 723 N N . LEU A 1 90 ? -12.398 19.125 -7.93 1 98 90 LEU A N 1
ATOM 724 C CA . LEU A 1 90 ? -12.344 20.531 -7.559 1 98 90 LEU A CA 1
ATOM 725 C C . LEU A 1 90 ? -11.344 20.766 -6.43 1 98 90 LEU A C 1
ATOM 727 O O . LEU A 1 90 ? -11.508 20.234 -5.332 1 98 90 LEU A O 1
ATOM 731 N N . TRP A 1 91 ? -10.32 21.484 -6.719 1 98.19 91 TRP A N 1
ATOM 732 C CA . TRP A 1 91 ? -9.352 21.922 -5.715 1 98.19 91 TRP A CA 1
ATOM 733 C C . TRP A 1 91 ? -9.508 23.406 -5.406 1 98.19 91 TRP A C 1
ATOM 735 O O . TRP A 1 91 ? -9.023 24.25 -6.148 1 98.19 91 TRP A O 1
ATOM 745 N N . SER A 1 92 ? -10.148 23.641 -4.32 1 96.81 92 SER A N 1
ATOM 746 C CA . SER A 1 92 ? -10.367 25.016 -3.891 1 96.81 92 SER A CA 1
ATOM 747 C C . SER A 1 92 ? -9.492 25.375 -2.689 1 96.81 92 SER A C 1
ATOM 749 O O . SER A 1 92 ? -9.469 24.641 -1.699 1 96.81 92 SER A O 1
ATOM 751 N N . HIS A 1 93 ? -8.797 26.453 -2.793 1 94.94 93 HIS A N 1
ATOM 752 C CA . HIS A 1 93 ? -8 26.875 -1.646 1 94.94 93 HIS A CA 1
ATOM 753 C C . HIS A 1 93 ? -8.891 27.312 -0.49 1 94.94 93 HIS A C 1
ATOM 755 O O . HIS A 1 93 ? -8.617 27 0.669 1 94.94 93 HIS A O 1
ATOM 761 N N . GLU A 1 94 ? -9.969 28.016 -0.805 1 92.81 94 GLU A N 1
ATOM 762 C CA . GLU A 1 94 ? -10.906 28.484 0.21 1 92.81 94 GLU A CA 1
ATOM 763 C C . GLU A 1 94 ? -12.023 27.469 0.439 1 92.81 94 GLU A C 1
ATOM 765 O O . GLU A 1 94 ? -12.242 26.594 -0.392 1 92.81 94 GLU A O 1
ATOM 770 N N . TYR A 1 95 ? -12.688 27.688 1.535 1 93.62 95 TYR A N 1
ATOM 771 C CA . TYR A 1 95 ? -13.867 26.875 1.834 1 93.62 95 TYR A CA 1
ATOM 772 C C . TYR A 1 95 ? -14.969 27.109 0.808 1 93.62 95 TYR A C 1
ATOM 774 O O . TYR A 1 95 ? -15.5 28.219 0.705 1 93.62 95 TYR A O 1
ATOM 782 N N . PRO A 1 96 ? -15.375 26.125 0.103 1 94 96 PRO A N 1
ATOM 783 C CA . PRO A 1 96 ? -16.156 26.391 -1.107 1 94 96 PRO A CA 1
ATOM 784 C C . PRO A 1 96 ? -17.656 26.297 -0.87 1 94 96 PRO A C 1
ATOM 786 O O . PRO A 1 96 ? -18.453 26.734 -1.715 1 94 96 PRO A O 1
ATOM 789 N N . PHE A 1 97 ? -18.109 25.797 0.165 1 93.19 97 PHE A N 1
ATOM 790 C CA . PHE A 1 97 ? -19.5 25.391 0.288 1 93.19 97 PHE A CA 1
ATOM 791 C C . PHE A 1 97 ? -20.406 26.609 0.457 1 93.19 97 PHE A C 1
ATOM 793 O O . PHE A 1 97 ? -21.609 26.516 0.228 1 93.19 97 PHE A O 1
ATOM 800 N N . SER A 1 98 ? -19.859 27.734 0.861 1 88.19 98 SER A N 1
ATOM 801 C CA . SER A 1 98 ? -20.641 28.953 1.008 1 88.19 98 SER A CA 1
ATOM 802 C C . SER A 1 98 ? -20.469 29.875 -0.196 1 88.19 98 SER A C 1
ATOM 804 O O . SER A 1 98 ? -21.062 30.953 -0.255 1 88.19 98 SER A O 1
ATOM 806 N N . ASN A 1 99 ? -19.672 29.516 -1.111 1 89.94 99 ASN A N 1
ATOM 807 C CA . ASN A 1 99 ? -19.406 30.328 -2.295 1 89.94 99 ASN A CA 1
ATOM 808 C C . ASN A 1 99 ? -20.453 30.094 -3.385 1 89.94 99 ASN A C 1
ATOM 810 O O . ASN A 1 99 ? -20.609 28.969 -3.867 1 89.94 99 ASN A O 1
ATOM 814 N N . PRO A 1 100 ? -21.094 31.078 -3.852 1 87.81 100 PRO A N 1
ATOM 815 C CA . PRO A 1 100 ? -22.141 30.922 -4.875 1 87.81 100 PRO A CA 1
ATOM 816 C C . PRO A 1 100 ? -21.594 30.375 -6.191 1 87.81 100 PRO A C 1
ATOM 818 O O . PRO A 1 100 ? -22.328 29.766 -6.961 1 87.81 100 PRO A O 1
ATOM 821 N N . LEU A 1 101 ? -20.359 30.594 -6.402 1 85.81 101 LEU A N 1
ATOM 822 C CA . LEU A 1 101 ? -19.719 30.094 -7.621 1 85.81 101 LEU A CA 1
ATOM 823 C C . LEU A 1 101 ? -19.953 28.594 -7.789 1 85.81 101 LEU A C 1
ATOM 825 O O . LEU A 1 101 ? -20.047 28.109 -8.914 1 85.81 101 LEU A O 1
ATOM 829 N N . PHE A 1 102 ? -20.062 27.922 -6.637 1 90.69 102 PHE A N 1
ATOM 830 C CA . PHE A 1 102 ? -20.078 26.469 -6.703 1 90.69 102 PHE A CA 1
ATOM 831 C C . PHE A 1 102 ? -21.484 25.938 -6.438 1 90.69 102 PHE A C 1
ATOM 833 O O . PHE A 1 102 ? -21.734 24.734 -6.512 1 90.69 102 PHE A O 1
ATOM 840 N N . SER A 1 103 ? -22.453 26.734 -6.141 1 86.81 103 SER A N 1
ATOM 841 C CA . SER A 1 103 ? -23.781 26.344 -5.652 1 86.81 103 SER A CA 1
ATOM 842 C C . SER A 1 103 ? -24.453 25.375 -6.605 1 86.81 103 SER A C 1
ATOM 844 O O . SER A 1 103 ? -25.016 24.359 -6.172 1 86.81 103 SER A O 1
ATOM 846 N N . LEU A 1 104 ? -24.344 25.656 -7.867 1 85.5 104 LEU A N 1
ATOM 847 C CA . LEU A 1 104 ? -25 24.812 -8.859 1 85.5 104 LEU A CA 1
ATOM 848 C C . LEU A 1 104 ? -24.312 23.438 -8.938 1 85.5 104 LEU A C 1
ATOM 850 O O . LEU A 1 104 ? -24.969 22.438 -9.25 1 85.5 104 LEU A O 1
ATOM 854 N N . HIS A 1 105 ? -23.094 23.422 -8.641 1 88.94 105 HIS A N 1
ATOM 855 C CA . HIS A 1 105 ? -22.328 22.172 -8.742 1 88.94 105 HIS A CA 1
ATOM 856 C C . HIS A 1 105 ? -22.641 21.25 -7.582 1 88.94 105 HIS A C 1
ATOM 858 O O . HIS A 1 105 ? -22.562 20.016 -7.723 1 88.94 105 HIS A O 1
ATOM 864 N N . TRP A 1 106 ? -23.062 21.781 -6.445 1 89.81 106 TRP A N 1
ATOM 865 C CA . TRP A 1 106 ? -23.312 20.969 -5.262 1 89.81 106 TRP A CA 1
ATOM 866 C C . TRP A 1 106 ? -24.547 20.094 -5.457 1 89.81 106 TRP A C 1
ATOM 868 O O . TRP A 1 106 ? -24.578 18.938 -5.008 1 89.81 106 TRP A O 1
ATOM 878 N N . THR A 1 107 ? -25.516 20.531 -6.164 1 86.31 107 THR A N 1
ATOM 879 C CA . THR A 1 107 ? -26.75 19.781 -6.379 1 86.31 107 THR A CA 1
ATOM 880 C C . THR A 1 107 ? -26.547 18.688 -7.422 1 86.31 107 THR A C 1
ATOM 882 O O . THR A 1 107 ? -27.297 17.703 -7.445 1 86.31 107 THR A O 1
ATOM 885 N N . LYS A 1 108 ? -25.562 18.875 -8.188 1 88.75 108 LYS A N 1
ATOM 886 C CA . LYS A 1 108 ? -25.359 17.938 -9.281 1 88.75 108 LYS A CA 1
ATOM 887 C C . LYS A 1 108 ? -24.125 17.078 -9.039 1 88.75 108 LYS A C 1
ATOM 889 O O . LYS A 1 108 ? -23.656 16.375 -9.945 1 88.75 108 LYS A O 1
ATOM 894 N N . LEU A 1 109 ? -23.609 17.188 -7.918 1 92.19 109 LEU A N 1
ATOM 895 C CA . LEU A 1 109 ? -22.375 16.5 -7.605 1 92.19 109 LEU A CA 1
ATOM 896 C C . LEU A 1 109 ? -22.547 14.984 -7.727 1 92.19 109 LEU A C 1
ATOM 898 O O . LEU A 1 109 ? -23.5 14.422 -7.203 1 92.19 109 LEU A O 1
ATOM 902 N N . GLN A 1 110 ? -21.609 14.391 -8.492 1 92.88 110 GLN A N 1
ATOM 903 C CA . GLN A 1 110 ? -21.641 12.945 -8.68 1 92.88 110 GLN A CA 1
ATOM 904 C C . GLN A 1 110 ? -20.734 12.242 -7.684 1 92.88 110 GLN A C 1
ATOM 906 O O . GLN A 1 110 ? -19.75 12.82 -7.215 1 92.88 110 GLN A O 1
ATOM 911 N N . PRO A 1 111 ? -20.984 10.922 -7.461 1 91.5 111 PRO A N 1
ATOM 912 C CA . PRO A 1 111 ? -20.25 10.195 -6.434 1 91.5 111 PRO A CA 1
ATOM 913 C C . PRO A 1 111 ? -18.766 10 -6.793 1 91.5 111 PRO A C 1
ATOM 915 O O . PRO A 1 111 ? -17.938 9.805 -5.906 1 91.5 111 PRO A O 1
ATOM 918 N N . TYR A 1 112 ? -18.453 10.055 -8.07 1 92 112 TYR A N 1
ATOM 919 C CA . TYR A 1 112 ? -17.078 9.766 -8.477 1 92 112 TYR A CA 1
ATOM 920 C C . TYR A 1 112 ? -16.219 11.023 -8.438 1 92 112 TYR A C 1
ATOM 922 O O . TYR A 1 112 ? -14.992 10.945 -8.523 1 92 112 TYR A O 1
ATOM 930 N N . GLN A 1 113 ? -16.828 12.18 -8.281 1 96.12 113 GLN A N 1
ATOM 931 C CA . GLN A 1 113 ? -16.094 13.438 -8.234 1 96.12 113 GLN A CA 1
ATOM 932 C C . GLN A 1 113 ? -15.406 13.625 -6.887 1 96.12 113 GLN A C 1
ATOM 934 O O . GLN A 1 113 ? -15.75 12.953 -5.91 1 96.12 113 GLN A O 1
ATOM 939 N N . LYS A 1 114 ? -14.367 14.453 -6.852 1 97.38 114 LYS A N 1
ATOM 940 C CA . LYS A 1 114 ? -13.641 14.742 -5.621 1 97.38 114 LYS A CA 1
ATOM 941 C C . LYS A 1 114 ? -13.562 16.234 -5.355 1 97.38 114 LYS A C 1
ATOM 943 O O . LYS A 1 114 ? -13.375 17.031 -6.281 1 97.38 114 LYS A O 1
ATOM 948 N N . VAL A 1 115 ? -13.781 16.609 -4.129 1 97.81 115 VAL A N 1
ATOM 949 C CA . VAL A 1 115 ? -13.656 17.969 -3.646 1 97.81 115 VAL A CA 1
ATOM 950 C C . VAL A 1 115 ? -12.734 18.016 -2.434 1 97.81 115 VAL A C 1
ATOM 952 O O . VAL A 1 115 ? -12.93 17.266 -1.471 1 97.81 115 VAL A O 1
ATOM 955 N N . ASN A 1 116 ? -11.773 18.922 -2.377 1 98.44 116 ASN A N 1
ATOM 956 C CA . ASN A 1 116 ? -10.719 18.859 -1.374 1 98.44 116 ASN A CA 1
ATOM 957 C C . ASN A 1 116 ? -11.148 19.531 -0.073 1 98.44 116 ASN A C 1
ATOM 959 O O . ASN A 1 116 ? -10.305 20.031 0.687 1 98.44 116 ASN A O 1
ATOM 963 N N . HIS A 1 117 ? -12.438 19.625 0.174 1 97.88 117 HIS A N 1
ATOM 964 C CA . HIS A 1 117 ? -12.953 20.141 1.438 1 97.88 117 HIS A CA 1
ATOM 965 C C . HIS A 1 117 ? -14.117 19.281 1.934 1 97.88 117 HIS A C 1
ATOM 967 O O . HIS A 1 117 ? -14.875 18.734 1.132 1 97.88 117 HIS A O 1
ATOM 973 N N . ILE A 1 118 ? -14.242 19.219 3.186 1 96.81 118 ILE A N 1
ATOM 974 C CA . ILE A 1 118 ? -15.352 18.516 3.824 1 96.81 118 ILE A CA 1
ATOM 975 C C . ILE A 1 118 ? -16.25 19.516 4.547 1 96.81 118 ILE A C 1
ATOM 977 O O . ILE A 1 118 ? -15.766 20.375 5.289 1 96.81 118 ILE A O 1
ATOM 981 N N . PRO A 1 119 ? -17.547 19.375 4.332 1 95.12 119 PRO A N 1
ATOM 982 C CA . PRO A 1 119 ? -18.438 20.25 5.078 1 95.12 119 PRO A CA 1
ATOM 983 C C . PRO A 1 119 ? -18.266 20.125 6.59 1 95.12 119 PRO A C 1
ATOM 985 O O . PRO A 1 119 ? -18.266 19.016 7.129 1 95.12 119 PRO A O 1
ATOM 988 N N . GLY A 1 120 ? -18.078 21.234 7.23 1 93.25 120 GLY A N 1
ATOM 989 C CA . GLY A 1 120 ? -17.953 21.234 8.68 1 93.25 120 GLY A CA 1
ATOM 990 C C . GLY A 1 120 ? -16.5 21.219 9.141 1 93.25 120 GLY A C 1
ATOM 991 O O . GLY A 1 120 ? -16.219 21.109 10.336 1 93.25 120 GLY A O 1
ATOM 992 N N . SER A 1 121 ? -15.57 21.312 8.195 1 93.62 121 SER A N 1
ATOM 993 C CA . SER A 1 121 ? -14.164 21.297 8.578 1 93.62 121 SER A CA 1
ATOM 994 C C . SER A 1 121 ? -13.82 22.469 9.5 1 93.62 121 SER A C 1
ATOM 996 O O . SER A 1 121 ? -12.828 22.422 10.227 1 93.62 121 SER A O 1
ATOM 998 N N . GLY A 1 122 ? -14.633 23.5 9.539 1 90.62 122 GLY A N 1
ATOM 999 C CA . GLY A 1 122 ? -14.438 24.656 10.406 1 90.62 122 GLY A CA 1
ATOM 1000 C C . GLY A 1 122 ? -14.508 24.297 11.883 1 90.62 122 GLY A C 1
ATOM 1001 O O . GLY A 1 122 ? -13.977 25.031 12.719 1 90.62 122 GLY A O 1
ATOM 1002 N N . TYR A 1 123 ? -15.117 23.25 12.172 1 88.88 123 TYR A N 1
ATOM 1003 C CA . TYR A 1 123 ? -15.281 22.875 13.578 1 88.88 123 TYR A CA 1
ATOM 1004 C C . TYR A 1 123 ? -13.945 22.516 14.203 1 88.88 123 TYR A C 1
ATOM 1006 O O . TYR A 1 123 ? -13.711 22.781 15.383 1 88.88 123 TYR A O 1
ATOM 1014 N N . TYR A 1 124 ? -13.062 21.906 13.375 1 90.56 124 TYR A N 1
ATOM 1015 C CA . TYR A 1 124 ? -11.781 21.562 13.992 1 90.56 124 TYR A CA 1
ATOM 1016 C C . TYR A 1 124 ? -10.68 22.5 13.508 1 90.56 124 TYR A C 1
ATOM 1018 O O . TYR A 1 124 ? -9.586 22.531 14.078 1 90.56 124 TYR A O 1
ATOM 1026 N N . THR A 1 125 ? -10.945 23.312 12.492 1 91.12 125 THR A N 1
ATOM 1027 C CA . THR A 1 125 ? -9.898 24.188 11.969 1 91.12 125 THR A CA 1
ATOM 1028 C C . THR A 1 125 ? -10.062 25.594 12.516 1 91.12 125 THR A C 1
ATOM 1030 O O . THR A 1 125 ? -9.18 26.453 12.336 1 91.12 125 THR A O 1
ATOM 1033 N N . SER A 1 126 ? -11.156 25.781 13.164 1 84.06 126 SER A N 1
ATOM 1034 C CA . SER A 1 126 ? -11.312 27.047 13.891 1 84.06 126 SER A CA 1
ATOM 1035 C C . SER A 1 126 ? -10.617 26.984 15.25 1 84.06 126 SER A C 1
ATOM 1037 O O . SER A 1 126 ? -10.875 26.078 16.047 1 84.06 126 SER A O 1
ATOM 1039 N N . LYS A 1 127 ? -9.898 27.953 15.508 1 77.38 127 LYS A N 1
ATOM 1040 C CA . LYS A 1 127 ? -9.156 27.984 16.766 1 77.38 127 LYS A CA 1
ATOM 1041 C C . LYS A 1 127 ? -10.094 28.016 17.953 1 77.38 127 LYS A C 1
ATOM 1043 O O . LYS A 1 127 ? -9.867 27.312 18.953 1 77.38 127 LYS A O 1
ATOM 1048 N N . VAL A 1 128 ? -11.094 28.766 17.766 1 73.31 128 VAL A N 1
ATOM 1049 C CA . VAL A 1 128 ? -12.039 28.938 18.875 1 73.31 128 VAL A CA 1
ATOM 1050 C C . VAL A 1 128 ? -12.797 27.625 19.125 1 73.31 128 VAL A C 1
ATOM 1052 O O . VAL A 1 128 ? -12.891 27.172 20.266 1 73.31 128 VAL A O 1
ATOM 1055 N N . SER A 1 129 ? -13.242 27.062 18.094 1 78 129 SER A N 1
ATOM 1056 C CA . SER A 1 129 ? -14.016 25.828 18.219 1 78 129 SER A CA 1
ATOM 1057 C C . SER A 1 129 ? -13.172 24.688 18.781 1 78 129 SER A C 1
ATOM 1059 O O . SER A 1 129 ? -13.633 23.953 19.656 1 78 129 SER A O 1
ATOM 1061 N N . LEU A 1 130 ? -12.008 24.656 18.359 1 81.38 130 LEU A N 1
ATOM 1062 C CA . LEU A 1 130 ? -11.102 23.609 18.812 1 81.38 130 LEU A CA 1
ATOM 1063 C C . LEU A 1 130 ? -10.75 23.797 20.297 1 81.38 130 LEU A C 1
ATOM 1065 O O . LEU A 1 130 ? -10.781 22.844 21.062 1 81.38 130 LEU A O 1
ATOM 1069 N N . ALA A 1 131 ? -10.5 25.016 20.672 1 76.31 131 ALA A N 1
ATOM 1070 C CA . ALA A 1 131 ? -10.023 25.312 22.016 1 76.31 131 ALA A CA 1
ATOM 1071 C C . ALA A 1 131 ? -11.148 25.203 23.031 1 76.31 131 ALA A C 1
ATOM 1073 O O . ALA A 1 131 ? -10.914 24.859 24.188 1 76.31 131 ALA A O 1
ATOM 1074 N N . THR A 1 132 ? -12.305 25.406 22.609 1 73.44 132 THR A N 1
ATOM 1075 C CA . THR A 1 132 ? -13.398 25.5 23.578 1 73.44 132 THR A CA 1
ATOM 1076 C C . THR A 1 132 ? -14.219 24.219 23.594 1 73.44 132 THR A C 1
ATOM 1078 O O . THR A 1 132 ? -15.258 24.141 24.266 1 73.44 132 THR A O 1
ATOM 1081 N N . LYS A 1 133 ? -13.797 23.234 22.859 1 78.5 133 LYS A N 1
ATOM 1082 C CA . LYS A 1 133 ? -14.547 21.984 22.797 1 78.5 133 LYS A CA 1
ATOM 1083 C C . LYS A 1 133 ? -14.438 21.188 24.094 1 78.5 133 LYS A C 1
ATOM 1085 O O . LYS A 1 133 ? -15.227 20.281 24.344 1 78.5 133 LYS A O 1
ATOM 1090 N N . GLY A 1 134 ? -13.523 21.609 24.938 1 72.5 134 GLY A N 1
ATOM 1091 C CA . GLY A 1 134 ? -13.406 20.984 26.25 1 72.5 134 GLY A CA 1
ATOM 1092 C C . GLY A 1 134 ? -12.562 19.719 26.219 1 72.5 134 GLY A C 1
ATOM 1093 O O . GLY A 1 134 ? -12.758 18.812 27.031 1 72.5 134 GLY A O 1
ATOM 1094 N N . LEU A 1 135 ? -11.75 19.672 25.25 1 77.5 135 LEU A N 1
ATOM 1095 C CA . LEU A 1 135 ? -10.859 18.516 25.188 1 77.5 135 LEU A CA 1
ATOM 1096 C C . LEU A 1 135 ? -9.742 18.625 26.219 1 77.5 135 LEU A C 1
ATOM 1098 O O . LEU A 1 135 ? -9.18 19.719 26.406 1 77.5 135 LEU A O 1
ATOM 1102 N N . THR A 1 136 ? -9.547 17.609 26.938 1 75.19 136 THR A N 1
ATOM 1103 C CA . THR A 1 136 ? -8.609 17.688 28.047 1 75.19 136 THR A CA 1
ATOM 1104 C C . THR A 1 136 ? -7.266 17.078 27.672 1 75.19 136 THR A C 1
ATOM 1106 O O . THR A 1 136 ? -6.238 17.422 28.266 1 75.19 136 THR A O 1
ATOM 1109 N N . PHE A 1 137 ? -7.289 16.359 26.688 1 79.38 137 PHE A N 1
ATOM 1110 C CA . PHE A 1 137 ? -6.031 15.688 26.375 1 79.38 137 PHE A CA 1
ATOM 1111 C C . PHE A 1 137 ? -5.281 16.422 25.281 1 79.38 137 PHE A C 1
ATOM 1113 O O . PHE A 1 137 ? -5.727 16.453 24.125 1 79.38 137 PHE A O 1
ATOM 1120 N N . GLY A 1 138 ? -4.176 17.047 25.641 1 86.19 138 GLY A N 1
ATOM 1121 C CA . GLY A 1 138 ? -3.238 17.578 24.672 1 86.19 138 GLY A CA 1
ATOM 1122 C C . GLY A 1 138 ? -3.664 18.938 24.125 1 86.19 138 GLY A C 1
ATOM 1123 O O . GLY A 1 138 ? -3.123 19.406 23.109 1 86.19 138 GLY A O 1
ATOM 1124 N N . ILE A 1 139 ? -4.711 19.516 24.656 1 87.25 139 ILE A N 1
ATOM 1125 C CA . ILE A 1 139 ? -5.148 20.844 24.25 1 87.25 139 ILE A CA 1
ATOM 1126 C C . ILE A 1 139 ? -5.086 21.781 25.453 1 87.25 139 ILE A C 1
ATOM 1128 O O . ILE A 1 139 ? -5.672 21.5 26.516 1 87.25 139 ILE A O 1
ATOM 1132 N N . PRO A 1 140 ? -4.398 22.875 25.234 1 87.88 140 PRO A N 1
ATOM 1133 C CA . PRO A 1 140 ? -4.352 23.812 26.359 1 87.88 140 PRO A CA 1
ATOM 1134 C C . PRO A 1 140 ? -5.734 24.312 26.766 1 87.88 140 PRO A C 1
ATOM 1136 O O . PRO A 1 140 ? -6.594 24.531 25.906 1 87.88 140 PRO A O 1
ATOM 1139 N N . LYS A 1 141 ? -5.844 24.547 28 1 84.94 141 LYS A N 1
ATOM 1140 C CA . LYS A 1 141 ? -7.121 25.016 28.516 1 84.94 141 LYS A CA 1
ATOM 1141 C C . LYS A 1 141 ? -7.5 26.359 27.906 1 84.94 141 LYS A C 1
ATOM 1143 O O . LYS A 1 141 ? -6.645 27.234 27.75 1 84.94 141 LYS A O 1
ATOM 1148 N N . ALA A 1 142 ? -8.781 26.438 27.516 1 85.56 142 ALA A N 1
ATOM 1149 C CA . ALA A 1 142 ? -9.258 27.672 26.906 1 85.56 142 ALA A CA 1
ATOM 1150 C C . ALA A 1 142 ? -10.609 28.094 27.469 1 85.56 142 ALA A C 1
ATOM 1152 O O . ALA A 1 142 ? -11.359 27.25 27.984 1 85.56 142 ALA A O 1
ATOM 1153 N N . PHE A 1 143 ? -10.867 29.391 27.453 1 83.88 143 PHE A N 1
ATOM 1154 C CA . PHE A 1 143 ? -12.094 29.969 28 1 83.88 143 PHE A CA 1
ATOM 1155 C C . PHE A 1 143 ? -12.695 30.969 27.031 1 83.88 143 PHE A C 1
ATOM 1157 O O . PHE A 1 143 ? -12.055 31.969 26.672 1 83.88 143 PHE A O 1
ATOM 1164 N N . ASN A 1 144 ? -13.883 30.688 26.609 1 81.56 144 ASN A N 1
ATOM 1165 C CA . ASN A 1 144 ? -14.586 31.641 25.766 1 81.56 144 ASN A CA 1
ATOM 1166 C C . ASN A 1 144 ? -15.016 32.875 26.547 1 81.56 144 ASN A C 1
ATOM 1168 O O . ASN A 1 144 ? -15.562 32.75 27.656 1 81.56 144 ASN A O 1
ATOM 1172 N N . LEU A 1 145 ? -14.719 34.031 25.984 1 79.5 145 LEU A N 1
ATOM 1173 C CA . LEU A 1 145 ? -15.156 35.281 26.609 1 79.5 145 LEU A CA 1
ATOM 1174 C C . LEU A 1 145 ? -16.359 35.875 25.891 1 79.5 145 LEU A C 1
ATOM 1176 O O . LEU A 1 145 ? -16.469 35.75 24.656 1 79.5 145 LEU A O 1
ATOM 1180 N N . PRO A 1 146 ? -17.234 36.375 26.578 1 79.5 146 PRO A N 1
ATOM 1181 C CA . PRO A 1 146 ? -17.234 36.594 28.031 1 79.5 146 PRO A CA 1
ATOM 1182 C C . PRO A 1 146 ? -17.891 35.438 28.797 1 79.5 146 PRO A C 1
ATOM 1184 O O . PRO A 1 146 ? -17.906 35.438 30.031 1 79.5 146 PRO A O 1
ATOM 1187 N N . ALA A 1 147 ? -18.391 34.438 28.125 1 80.56 147 ALA A N 1
ATOM 1188 C CA . ALA A 1 147 ? -19.234 33.406 28.719 1 80.56 147 ALA A CA 1
ATOM 1189 C C . ALA A 1 147 ? -18.5 32.688 29.859 1 80.56 147 ALA A C 1
ATOM 1191 O O . ALA A 1 147 ? -19.109 32.375 30.891 1 80.56 147 ALA A O 1
ATOM 1192 N N . LYS A 1 148 ? -17.266 32.5 29.703 1 85.88 148 LYS A N 1
ATOM 1193 C CA . LYS A 1 148 ? -16.547 31.734 30.703 1 85.88 148 LYS A CA 1
ATOM 1194 C C . LYS A 1 148 ? -15.555 32.594 31.469 1 85.88 148 LYS A C 1
ATOM 1196 O O . LYS A 1 148 ? -14.516 32.125 31.922 1 85.88 148 LYS A O 1
ATOM 1201 N N . ARG A 1 149 ? -15.852 33.844 31.5 1 84.75 149 ARG A N 1
ATOM 1202 C CA . ARG A 1 149 ? -14.984 34.781 32.156 1 84.75 149 ARG A CA 1
ATOM 1203 C C . ARG A 1 149 ? -14.766 34.375 33.625 1 84.75 149 ARG A C 1
ATOM 1205 O O . ARG A 1 149 ? -13.625 34.344 34.094 1 84.75 149 ARG A O 1
ATOM 1212 N N . ASP A 1 150 ? -15.805 34.031 34.344 1 87.38 150 ASP A N 1
ATOM 1213 C CA . ASP A 1 150 ? -15.719 33.719 35.75 1 87.38 150 ASP A CA 1
ATOM 1214 C C . ASP A 1 150 ? -14.93 32.438 35.969 1 87.38 150 ASP A C 1
ATOM 1216 O O . ASP A 1 150 ? -14.148 32.312 36.938 1 87.38 150 ASP A O 1
ATOM 1220 N N . GLU A 1 151 ? -15.203 31.531 35.125 1 88 151 GLU A N 1
ATOM 1221 C CA . GLU A 1 151 ? -14.453 30.281 35.219 1 88 151 GLU A CA 1
ATOM 1222 C C . GLU A 1 151 ? -12.961 30.531 35 1 88 151 GLU A C 1
ATOM 1224 O O . GLU A 1 151 ? -12.125 29.906 35.656 1 88 151 GLU A O 1
ATOM 1229 N N . PHE A 1 152 ? -12.695 31.344 34.094 1 88.75 152 PHE A N 1
ATOM 1230 C CA . PHE A 1 152 ? -11.312 31.688 33.812 1 88.75 152 PHE A CA 1
ATOM 1231 C C . PHE A 1 152 ? -10.656 32.344 35.031 1 88.75 152 PHE A C 1
ATOM 1233 O O . PHE A 1 152 ? -9.562 31.953 35.438 1 88.75 152 PHE A O 1
ATOM 1240 N N . LEU A 1 153 ? -11.305 33.312 35.531 1 87.56 153 LEU A N 1
ATOM 1241 C CA . LEU A 1 153 ? -10.75 34.031 36.656 1 87.56 153 LEU A CA 1
ATOM 1242 C C . LEU A 1 153 ? -10.508 33.125 37.844 1 87.56 153 LEU A C 1
ATOM 1244 O O . LEU A 1 153 ? -9.492 33.25 38.531 1 87.56 153 LEU A O 1
ATOM 1248 N N . LYS A 1 154 ? -11.414 32.219 38.031 1 91.06 154 LYS A N 1
ATOM 1249 C CA . LYS A 1 154 ? -11.25 31.234 39.125 1 91.06 154 LYS A CA 1
ATOM 1250 C C . LYS A 1 154 ? -10.047 30.328 38.844 1 91.06 154 LYS A C 1
ATOM 1252 O O . LYS A 1 154 ? -9.234 30.094 39.75 1 91.06 154 LYS A O 1
ATOM 1257 N N . TYR A 1 155 ? -9.992 29.906 37.656 1 88.75 155 TYR A N 1
ATOM 1258 C CA . TYR A 1 155 ? -8.891 29.031 37.281 1 88.75 155 TYR A CA 1
ATOM 1259 C C . TYR A 1 155 ? -7.559 29.75 37.375 1 88.75 155 TYR A C 1
ATOM 1261 O O . TYR A 1 155 ? -6.57 29.203 37.844 1 88.75 155 TYR A O 1
ATOM 1269 N N . ALA A 1 156 ? -7.48 30.938 36.938 1 87 156 ALA A N 1
ATOM 1270 C CA . ALA A 1 156 ? -6.262 31.734 36.938 1 87 156 ALA A CA 1
ATOM 1271 C C . ALA A 1 156 ? -5.789 32.031 38.344 1 87 156 ALA A C 1
ATOM 1273 O O . ALA A 1 156 ? -4.586 32.125 38.594 1 87 156 ALA A O 1
ATOM 1274 N N . SER A 1 157 ? -6.723 32.188 39.156 1 88.62 157 SER A N 1
ATOM 1275 C CA . SER A 1 157 ? -6.383 32.469 40.531 1 88.62 157 SER A CA 1
ATOM 1276 C C . SER A 1 157 ? -5.727 31.281 41.219 1 88.62 157 SER A C 1
ATOM 1278 O O . SER A 1 157 ? -4.836 31.438 42.031 1 88.62 157 SER A O 1
ATOM 1280 N N . ILE A 1 158 ? -6.203 30.141 40.844 1 91.5 158 ILE A N 1
ATOM 1281 C CA . ILE A 1 158 ? -5.676 28.891 41.375 1 91.5 158 ILE A CA 1
ATOM 1282 C C . ILE A 1 158 ? -4.312 28.594 40.781 1 91.5 158 ILE A C 1
ATOM 1284 O O . ILE A 1 158 ? -3.471 27.938 41.406 1 91.5 158 ILE A O 1
ATOM 1288 N N . HIS A 1 159 ? -4.141 29.094 39.594 1 88.38 159 HIS A N 1
ATOM 1289 C CA . HIS A 1 159 ? -2.898 28.844 38.875 1 88.38 159 HIS A CA 1
ATOM 1290 C C . HIS A 1 159 ? -2.203 30.141 38.5 1 88.38 159 HIS A C 1
ATOM 1292 O O . HIS A 1 159 ? -2.059 30.453 37.312 1 88.38 159 HIS A O 1
ATOM 1298 N N . PRO A 1 160 ? -1.607 30.797 39.438 1 83.81 160 PRO A N 1
ATOM 1299 C CA . PRO A 1 160 ? -1.028 32.125 39.188 1 83.81 160 PRO A CA 1
ATOM 1300 C C . PRO A 1 160 ? 0.247 32.062 38.344 1 83.81 160 PRO A C 1
ATOM 1302 O O . PRO A 1 160 ? 0.654 33.062 37.75 1 83.81 160 PRO A O 1
ATOM 1305 N N . ASP A 1 161 ? 0.841 30.906 38.281 1 82.38 161 ASP A N 1
ATOM 1306 C CA . ASP A 1 161 ? 2.102 30.75 37.562 1 82.38 161 ASP A CA 1
ATOM 1307 C C . ASP A 1 161 ? 1.863 30.578 36.062 1 82.38 161 ASP A C 1
ATOM 1309 O O . ASP A 1 161 ? 2.793 30.688 35.281 1 82.38 161 ASP A O 1
ATOM 1313 N N . LYS A 1 162 ? 0.657 30.406 35.719 1 83.62 162 LYS A N 1
ATOM 1314 C CA . LYS A 1 162 ? 0.341 30.172 34.312 1 83.62 162 LYS A CA 1
ATOM 1315 C C . LYS A 1 162 ? 0.187 31.5 33.562 1 83.62 162 LYS A C 1
ATOM 1317 O O . LYS A 1 162 ? -0.226 32.5 34.156 1 83.62 162 LYS A O 1
ATOM 1322 N N . LEU A 1 163 ? 0.652 31.422 32.312 1 84.75 163 LEU A N 1
ATOM 1323 C CA . LEU A 1 163 ? 0.47 32.562 31.406 1 84.75 163 LEU A CA 1
ATOM 1324 C C . LEU A 1 163 ? -0.685 32.312 30.438 1 84.75 163 LEU A C 1
ATOM 1326 O O . LEU A 1 163 ? -1.026 31.172 30.156 1 84.75 163 LEU A O 1
ATOM 1330 N N . TRP A 1 164 ? -1.255 33.469 30.016 1 85.75 164 TRP A N 1
ATOM 1331 C CA . TRP A 1 164 ? -2.457 33.344 29.188 1 85.75 164 TRP A CA 1
ATOM 1332 C C . TRP A 1 164 ? -2.34 34.219 27.938 1 85.75 164 TRP A C 1
ATOM 1334 O O . TRP A 1 164 ? -1.681 35.25 27.953 1 85.75 164 TRP A O 1
ATOM 1344 N N . VAL A 1 165 ? -2.949 33.688 26.906 1 82.19 165 VAL A N 1
ATOM 1345 C CA . VAL A 1 165 ? -2.984 34.438 25.656 1 82.19 165 VAL A CA 1
ATOM 1346 C C . VAL A 1 165 ? -4.434 34.688 25.25 1 82.19 165 VAL A C 1
ATOM 1348 O O . VAL A 1 165 ? -5.285 33.812 25.328 1 82.19 165 VAL A O 1
ATOM 1351 N N . LYS A 1 166 ? -4.617 35.938 24.969 1 78.88 166 LYS A N 1
ATOM 1352 C CA . LYS A 1 166 ? -5.926 36.312 24.453 1 78.88 166 LYS A CA 1
ATOM 1353 C C . LYS A 1 166 ? -5.926 36.312 22.922 1 78.88 166 LYS A C 1
ATOM 1355 O O . LYS A 1 166 ? -5.043 36.906 22.297 1 78.88 166 LYS A O 1
ATOM 1360 N N . LYS A 1 167 ? -6.734 35.5 22.297 1 74.19 167 LYS A N 1
ATOM 1361 C CA . LYS A 1 167 ? -6.82 35.406 20.844 1 74.19 167 LYS A CA 1
ATOM 1362 C C . LYS A 1 167 ? -8.188 35.844 20.344 1 74.19 167 LYS A C 1
ATOM 1364 O O . LYS A 1 167 ? -9.203 35.594 21 1 74.19 167 LYS A O 1
ATOM 1369 N N . ASN A 1 168 ? -8.078 36.625 19.297 1 71.12 168 ASN A N 1
ATOM 1370 C CA . ASN A 1 168 ? -9.352 36.938 18.656 1 71.12 168 ASN A CA 1
ATOM 1371 C C . ASN A 1 168 ? -9.828 35.812 17.766 1 71.12 168 ASN A C 1
ATOM 1373 O O . ASN A 1 168 ? -9.039 34.938 17.391 1 71.12 168 ASN A O 1
ATOM 1377 N N . ASN A 1 169 ? -11.047 35.844 17.547 1 60.25 169 ASN A N 1
ATOM 1378 C CA . ASN A 1 169 ? -11.609 34.75 16.75 1 60.25 169 ASN A CA 1
ATOM 1379 C C . ASN A 1 169 ? -11.008 34.719 15.359 1 60.25 169 ASN A C 1
ATOM 1381 O O . ASN A 1 169 ? -11.086 33.688 14.68 1 60.25 169 ASN A O 1
ATOM 1385 N N . LYS A 1 170 ? -10.43 35.812 14.875 1 52.34 170 LYS A N 1
ATOM 1386 C CA . LYS A 1 170 ? -9.906 35.844 13.516 1 52.34 170 LYS A CA 1
ATOM 1387 C C . LYS A 1 170 ? -8.391 35.656 13.5 1 52.34 170 LYS A C 1
ATOM 1389 O O . LYS A 1 170 ? -7.734 35.969 12.508 1 52.34 170 LYS A O 1
ATOM 1394 N N . HIS A 1 171 ? -7.793 35.031 14.383 1 52.12 171 HIS A N 1
ATOM 1395 C CA . HIS A 1 171 ? -6.449 34.469 14.422 1 52.12 171 HIS A CA 1
ATOM 1396 C C . HIS A 1 171 ? -5.387 35.562 14.414 1 52.12 171 HIS A C 1
ATOM 1398 O O . HIS A 1 171 ? -4.262 35.344 13.961 1 52.12 171 HIS A O 1
ATOM 1404 N N . ARG A 1 172 ? -5.797 36.812 14.609 1 51.41 172 ARG A N 1
ATOM 1405 C CA . ARG A 1 172 ? -4.766 37.844 14.57 1 51.41 172 ARG A CA 1
ATOM 1406 C C . ARG A 1 172 ? -4.551 38.438 15.953 1 51.41 172 ARG A C 1
ATOM 1408 O O . ARG A 1 172 ? -5.402 38.312 16.828 1 51.41 172 ARG A O 1
ATOM 1415 N N . GLY A 1 173 ? -3.252 38.688 16.203 1 55.38 173 GLY A N 1
ATOM 1416 C CA . GLY A 1 173 ? -2.895 39.531 17.328 1 55.38 173 GLY A CA 1
ATOM 1417 C C . GLY A 1 173 ? -2.676 38.781 18.609 1 55.38 173 GLY A C 1
ATOM 1418 O O . GLY A 1 173 ? -3.248 39.125 19.656 1 55.38 173 GLY A O 1
ATOM 1419 N N . VAL A 1 174 ? -1.961 37.531 18.5 1 62 174 VAL A N 1
ATOM 1420 C CA . VAL A 1 174 ? -1.619 36.75 19.688 1 62 174 VAL A CA 1
ATOM 1421 C C . VAL A 1 174 ? -0.742 37.594 20.625 1 62 174 VAL A C 1
ATOM 1423 O O . VAL A 1 174 ? 0.341 38.031 20.234 1 62 174 VAL A O 1
ATOM 1426 N N . ARG A 1 175 ? -1.3 38.062 21.734 1 67 175 ARG A N 1
ATOM 1427 C CA . ARG A 1 175 ? -0.501 38.75 22.734 1 67 175 ARG A CA 1
ATOM 1428 C C . ARG A 1 175 ? -0.69 38.125 24.109 1 67 175 ARG A C 1
ATOM 1430 O O . ARG A 1 175 ? -1.812 37.812 24.5 1 67 175 ARG A O 1
ATOM 1437 N N . ILE A 1 176 ? 0.436 37.781 24.656 1 70.69 176 ILE A N 1
ATOM 1438 C CA . ILE A 1 176 ? 0.405 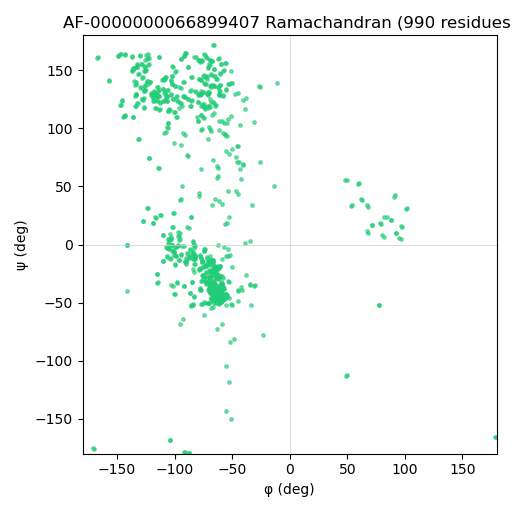37.312 26.031 1 70.69 176 ILE A CA 1
ATOM 1439 C C . ILE A 1 176 ? 0.097 38.5 26.969 1 70.69 176 ILE A C 1
ATOM 1441 O O . ILE A 1 176 ? 0.658 39.562 26.812 1 70.69 176 ILE A O 1
ATOM 1445 N N . GLN A 1 177 ? -0.942 38.406 27.641 1 66.38 177 GLN A N 1
ATOM 1446 C CA . GLN A 1 177 ? -1.275 39.469 28.594 1 66.38 177 GLN A CA 1
ATOM 1447 C C . GLN A 1 177 ? -1.472 38.875 30 1 66.38 177 GLN A C 1
ATOM 1449 O O . GLN A 1 177 ? -1.872 37.719 30.156 1 66.38 177 GLN A O 1
ATOM 1454 N N . ASP A 1 178 ? -0.914 39.656 30.922 1 63.88 178 ASP A N 1
ATOM 1455 C CA . ASP A 1 178 ? -1.232 39.344 32.312 1 63.88 178 ASP A CA 1
ATOM 1456 C C . ASP A 1 178 ? -2.715 39.562 32.594 1 63.88 178 ASP A C 1
ATOM 1458 O O . ASP A 1 178 ? -3.361 40.375 31.938 1 63.88 178 ASP A O 1
ATOM 1462 N N . ILE A 1 179 ? -3.213 38.75 33.406 1 63.62 179 ILE A N 1
ATOM 1463 C CA . ILE A 1 179 ? -4.621 38.75 33.812 1 63.62 179 ILE A CA 1
ATOM 1464 C C . ILE A 1 179 ? -5.07 40.219 34.031 1 63.62 179 ILE A C 1
ATOM 1466 O O . ILE A 1 179 ? -6.188 40.594 33.656 1 63.62 179 ILE A O 1
ATOM 1470 N N . LYS A 1 180 ? -4.156 40.938 34.594 1 60.47 180 LYS A N 1
ATOM 1471 C CA . LYS A 1 180 ? -4.5 42.281 34.969 1 60.47 180 LYS A CA 1
ATOM 1472 C C . LYS A 1 180 ? -4.703 43.156 33.719 1 60.47 180 LYS A C 1
ATOM 1474 O O . LYS A 1 180 ? -5.418 44.188 33.781 1 60.47 180 LYS A O 1
ATOM 1479 N N . GLU A 1 181 ? -4.148 42.75 32.719 1 61.97 181 GLU A N 1
ATOM 1480 C CA . GLU A 1 181 ? -4.168 43.531 31.516 1 61.97 181 GLU A CA 1
ATOM 1481 C C . GLU A 1 181 ? -5.238 43.062 30.547 1 61.97 181 GLU A C 1
ATOM 1483 O O . GLU A 1 181 ? -5.512 43.719 29.531 1 61.97 181 GLU A O 1
ATOM 1488 N N . LEU A 1 182 ? -5.773 41.938 30.906 1 62.06 182 LEU A N 1
ATOM 1489 C CA . LEU A 1 182 ? -6.734 41.312 30 1 62.06 182 LEU A CA 1
ATOM 1490 C C . LEU A 1 182 ? -8.07 42.062 30.047 1 62.06 182 LEU A C 1
ATOM 1492 O O . LEU A 1 182 ? -8.641 42.25 31.109 1 62.06 182 LEU A O 1
ATOM 1496 N N . GLN A 1 183 ? -8.352 42.781 28.953 1 60.59 183 GLN A N 1
ATOM 1497 C CA . GLN A 1 183 ? -9.703 43.312 28.812 1 60.59 183 GLN A CA 1
ATOM 1498 C C . GLN A 1 183 ? -10.719 42.188 28.594 1 60.59 183 GLN A C 1
ATOM 1500 O O . GLN A 1 183 ? -10.812 41.656 27.484 1 60.59 183 GLN A O 1
ATOM 1505 N N . LEU A 1 184 ? -11.398 41.75 29.609 1 63.5 184 LEU A N 1
ATOM 1506 C CA . LEU A 1 184 ? -12.266 40.594 29.625 1 63.5 184 LEU A CA 1
ATOM 1507 C C . LEU A 1 184 ? -13.648 40.938 29.062 1 63.5 184 LEU A C 1
ATOM 1509 O O . LEU A 1 184 ? -14.5 40.062 28.922 1 63.5 184 LEU A O 1
ATOM 1513 N N . SER A 1 185 ? -13.773 42.281 28.688 1 60 185 SER A N 1
ATOM 1514 C CA . SER A 1 185 ? -15.102 42.688 28.234 1 60 185 SER A CA 1
ATOM 1515 C C . SER A 1 185 ? -15.25 42.5 26.719 1 60 185 SER A C 1
ATOM 1517 O O . SER A 1 185 ? -16.359 42.594 26.188 1 60 185 SER A O 1
ATOM 1519 N N . ASN A 1 186 ? -14.141 42.25 26.047 1 58.5 186 ASN A N 1
ATOM 1520 C CA . ASN A 1 186 ? -14.258 42.219 24.594 1 58.5 186 ASN A CA 1
ATOM 1521 C C . ASN A 1 186 ? -15.023 41 24.125 1 58.5 186 ASN A C 1
ATOM 1523 O O . ASN A 1 186 ? -14.641 39.875 24.438 1 58.5 186 ASN A O 1
ATOM 1527 N N . ASN A 1 187 ? -16.047 41.281 23.266 1 62.12 187 ASN A N 1
ATOM 1528 C CA . ASN A 1 187 ? -16.938 40.312 22.641 1 62.12 187 ASN A CA 1
ATOM 1529 C C . ASN A 1 187 ? -16.234 39.562 21.531 1 62.12 187 ASN A C 1
ATOM 1531 O O . ASN A 1 187 ? -15.359 40.094 20.844 1 62.12 187 ASN A O 1
ATOM 1535 N N . ASP A 1 188 ? -16.109 38.281 21.547 1 70.25 188 ASP A N 1
ATOM 1536 C CA . ASP A 1 188 ? -15.742 37.406 20.438 1 70.25 188 ASP A CA 1
ATOM 1537 C C . ASP A 1 188 ? -14.266 37 20.531 1 70.25 188 ASP A C 1
ATOM 1539 O O . ASP A 1 188 ? -13.539 37.062 19.547 1 70.25 188 ASP A O 1
ATOM 1543 N N . SER A 1 189 ? -13.812 36.938 21.766 1 77 189 SER A N 1
ATOM 1544 C CA . SER A 1 189 ? -12.445 36.469 21.984 1 77 189 SER A CA 1
ATOM 1545 C C . SER A 1 189 ? -12.406 35.281 22.922 1 77 189 SER A C 1
ATOM 1547 O O . SER A 1 189 ? -13.438 34.875 23.453 1 77 189 SER A O 1
ATOM 1549 N N . PHE A 1 190 ? -11.32 34.562 22.953 1 81.25 190 PHE A N 1
ATOM 1550 C CA . PHE A 1 190 ? -11.109 33.5 23.922 1 81.25 190 PHE A CA 1
ATOM 1551 C C . PHE A 1 190 ? -9.695 33.562 24.484 1 81.25 190 PHE A C 1
ATOM 1553 O O . PHE A 1 190 ? -8.805 34.156 23.891 1 81.25 190 PHE A O 1
ATOM 1560 N N . ILE A 1 191 ? -9.609 33.062 25.75 1 83.44 191 ILE A N 1
ATOM 1561 C CA . ILE A 1 191 ? -8.328 33.031 26.453 1 83.44 191 ILE A CA 1
ATOM 1562 C C . ILE A 1 191 ? -7.832 31.578 26.5 1 83.44 191 ILE A C 1
ATOM 1564 O O . ILE A 1 191 ? -8.617 30.656 26.734 1 83.44 191 ILE A O 1
ATOM 1568 N N . GLN A 1 192 ? -6.586 31.438 26.156 1 86.06 192 GLN A N 1
ATOM 1569 C CA . GLN A 1 192 ? -5.988 30.094 26.172 1 86.06 192 GLN A CA 1
ATOM 1570 C C . GLN A 1 192 ? -4.691 30.094 26.984 1 86.06 192 GLN A C 1
ATOM 1572 O O . GLN A 1 192 ? -3.939 31.062 26.969 1 86.06 192 GLN A O 1
ATOM 1577 N N . GLU A 1 193 ? -4.516 29 27.641 1 87.88 193 GLU A N 1
ATOM 1578 C CA . GLU A 1 193 ? -3.275 28.828 28.391 1 87.88 193 GLU A CA 1
ATOM 1579 C C . GLU A 1 193 ? -2.062 28.859 27.453 1 87.88 193 GLU A C 1
ATOM 1581 O O . GLU A 1 193 ? -2.086 28.281 26.375 1 87.88 193 GLU A O 1
ATOM 1586 N N . TYR A 1 194 ? -1.071 29.641 27.891 1 89.19 194 TYR A N 1
ATOM 1587 C CA . TYR A 1 194 ? 0.198 29.672 27.172 1 89.19 194 TYR A CA 1
ATOM 1588 C C . TYR A 1 194 ? 1.178 28.672 27.75 1 89.19 194 TYR A C 1
ATOM 1590 O O . TYR A 1 194 ? 1.396 28.641 28.969 1 89.19 194 TYR A O 1
ATOM 1598 N N . ILE A 1 195 ? 1.737 27.844 26.953 1 90.12 195 ILE A N 1
ATOM 1599 C CA . ILE A 1 195 ? 2.76 26.906 27.391 1 90.12 195 ILE A CA 1
ATOM 1600 C C . ILE A 1 195 ? 4.09 27.641 27.578 1 90.12 195 ILE A C 1
ATOM 1602 O O . ILE A 1 195 ? 4.867 27.766 26.641 1 90.12 195 ILE A O 1
ATOM 1606 N N . SER A 1 196 ? 4.418 27.984 28.781 1 89.25 196 SER A N 1
ATOM 1607 C CA . SER A 1 196 ? 5.492 28.938 29.047 1 89.25 196 SER A CA 1
ATOM 1608 C C . SER A 1 196 ? 6.832 28.219 29.203 1 89.25 196 SER A C 1
ATOM 1610 O O . SER A 1 196 ? 7.887 28.859 29.188 1 89.25 196 SER A O 1
ATOM 1612 N N . ARG A 1 197 ? 6.836 26.938 29.422 1 93.44 197 ARG A N 1
ATOM 1613 C CA . ARG A 1 197 ? 8.086 26.188 29.5 1 93.44 197 ARG A CA 1
ATOM 1614 C C . ARG A 1 197 ? 8.211 25.203 28.344 1 93.44 197 ARG A C 1
ATOM 1616 O O . ARG A 1 197 ? 8.25 23.984 28.562 1 93.44 197 ARG A O 1
ATOM 1623 N N . PRO A 1 198 ? 8.32 25.797 27.203 1 96.25 198 PRO A N 1
ATOM 1624 C CA . PRO A 1 198 ? 8.406 24.938 26.016 1 96.25 198 PRO A CA 1
ATOM 1625 C C . PRO A 1 198 ? 9.734 24.203 25.906 1 96.25 198 PRO A C 1
ATOM 1627 O O . PRO A 1 198 ? 10.727 24.609 26.516 1 96.25 198 PRO A O 1
ATOM 1630 N N . PHE A 1 199 ? 9.711 23.047 25.25 1 97.94 199 PHE A N 1
ATOM 1631 C CA . PHE A 1 199 ? 10.953 22.391 24.844 1 97.94 199 PHE A CA 1
ATOM 1632 C C . PHE A 1 199 ? 11.688 23.219 23.797 1 97.94 199 PHE A C 1
ATOM 1634 O O . PHE A 1 199 ? 11.109 23.562 22.766 1 97.94 199 PHE A O 1
ATOM 1641 N N . LEU A 1 200 ? 12.891 23.594 24.094 1 98.25 200 LEU A N 1
ATOM 1642 C CA . LEU A 1 200 ? 13.664 24.453 23.219 1 98.25 200 LEU A CA 1
ATOM 1643 C C . LEU A 1 200 ? 14.789 23.672 22.547 1 98.25 200 LEU A C 1
ATOM 1645 O O . LEU A 1 200 ? 15.359 22.766 23.141 1 98.25 200 LEU A O 1
ATOM 1649 N N . ILE A 1 201 ? 15.055 23.969 21.344 1 98.19 201 ILE A N 1
ATOM 1650 C CA . ILE A 1 201 ? 16.266 23.531 20.641 1 98.19 201 ILE A CA 1
ATOM 1651 C C . ILE A 1 201 ? 17.078 24.75 20.219 1 98.19 201 ILE A C 1
ATOM 1653 O O . ILE A 1 201 ? 16.578 25.641 19.531 1 98.19 201 ILE A O 1
ATOM 1657 N N . ASP A 1 202 ? 18.328 24.797 20.656 1 98.12 202 ASP A N 1
ATOM 1658 C CA . ASP A 1 202 ? 19.188 25.953 20.406 1 98.12 202 ASP A CA 1
ATOM 1659 C C . ASP A 1 202 ? 18.516 27.234 20.891 1 98.12 202 ASP A C 1
ATOM 1661 O O . ASP A 1 202 ? 18.531 28.25 20.172 1 98.12 202 ASP A O 1
ATOM 1665 N N . ASN A 1 203 ? 17.766 27.156 21.938 1 98 203 ASN A N 1
ATOM 1666 C CA . ASN A 1 203 ? 17.094 28.266 22.625 1 98 203 ASN A CA 1
ATOM 1667 C C . ASN A 1 203 ? 15.938 28.812 21.797 1 98 203 ASN A C 1
ATOM 1669 O O . ASN A 1 203 ? 15.477 29.938 22.031 1 98 203 ASN A O 1
ATOM 1673 N N . ARG A 1 204 ? 15.484 28.062 20.828 1 98.12 204 ARG A N 1
ATOM 1674 C CA . ARG A 1 204 ? 14.367 28.484 19.969 1 98.12 204 ARG A CA 1
ATOM 1675 C C . ARG A 1 204 ? 13.125 27.656 20.266 1 98.12 204 ARG A C 1
ATOM 1677 O O . ARG A 1 204 ? 13.203 26.422 20.391 1 98.12 204 ARG A O 1
ATOM 1684 N N . LYS A 1 205 ? 12.062 28.391 20.453 1 97.75 205 LYS A N 1
ATOM 1685 C CA . LYS A 1 205 ? 10.766 27.719 20.469 1 97.75 205 LYS A CA 1
ATOM 1686 C C . LYS A 1 205 ? 10.359 27.266 19.078 1 97.75 205 LYS A C 1
ATOM 1688 O O . LYS A 1 205 ? 10.68 27.938 18.078 1 97.75 205 LYS A O 1
ATOM 1693 N N . PHE A 1 206 ? 9.688 26.125 18.984 1 98.25 206 PHE A N 1
ATOM 1694 C CA . PHE A 1 206 ? 9.297 25.625 17.656 1 98.25 206 PHE A CA 1
ATOM 1695 C C . PHE A 1 206 ? 7.973 24.875 17.734 1 98.25 206 PHE A C 1
ATOM 1697 O O . PHE A 1 206 ? 7.484 24.578 18.828 1 98.25 206 PHE A O 1
ATOM 1704 N N . ASP A 1 207 ? 7.328 24.656 16.594 1 97.69 207 ASP A N 1
ATOM 1705 C CA . ASP A 1 207 ? 6.152 23.797 16.516 1 97.69 207 ASP A CA 1
ATOM 1706 C C . ASP A 1 207 ? 6.363 22.672 15.508 1 97.69 207 ASP A C 1
ATOM 1708 O O . ASP A 1 207 ? 7.367 22.656 14.789 1 97.69 207 ASP A O 1
ATOM 1712 N N . ILE A 1 208 ? 5.566 21.641 15.641 1 98.38 208 ILE A N 1
ATOM 1713 C CA . ILE A 1 208 ? 5.566 20.453 14.797 1 98.38 208 ILE A CA 1
ATOM 1714 C C . ILE A 1 208 ? 4.27 20.391 14 1 98.38 208 ILE A C 1
ATOM 1716 O O . ILE A 1 208 ? 3.184 20.266 14.57 1 98.38 208 ILE A O 1
ATOM 1720 N N . GLY A 1 209 ? 4.395 20.469 12.719 1 98.44 209 GLY A N 1
ATOM 1721 C CA . GLY A 1 209 ? 3.232 20.344 11.859 1 98.44 209 GLY A CA 1
ATOM 1722 C C . GLY A 1 209 ? 3.025 18.938 11.336 1 98.44 209 GLY A C 1
ATOM 1723 O O . GLY A 1 209 ? 3.914 18.375 10.695 1 98.44 209 GLY A O 1
ATOM 1724 N N . ILE A 1 210 ? 1.861 18.359 11.617 1 98.75 210 ILE A N 1
ATOM 1725 C CA . ILE A 1 210 ? 1.485 17.031 11.172 1 98.75 210 ILE A CA 1
ATOM 1726 C C . ILE A 1 210 ? 0.327 17.109 10.18 1 98.75 210 ILE A C 1
ATOM 1728 O O . ILE A 1 210 ? -0.689 17.75 10.461 1 98.75 210 ILE A O 1
ATOM 1732 N N . TYR A 1 211 ? 0.508 16.484 9.031 1 98.81 211 TYR A N 1
ATOM 1733 C CA . TYR A 1 211 ? -0.541 16.5 8.016 1 98.81 211 TYR A CA 1
ATOM 1734 C C . TYR A 1 211 ? -1.511 15.336 8.227 1 98.81 211 TYR A C 1
ATOM 1736 O O . TYR A 1 211 ? -1.095 14.188 8.344 1 98.81 211 TYR A O 1
ATOM 1744 N N . ALA A 1 212 ? -2.762 15.641 8.328 1 98.69 212 ALA A N 1
ATOM 1745 C CA . ALA A 1 212 ? -3.824 14.656 8.508 1 98.69 212 ALA A CA 1
ATOM 1746 C C . ALA A 1 212 ? -4.91 14.812 7.449 1 98.69 212 ALA A C 1
ATOM 1748 O O . ALA A 1 212 ? -5.141 15.914 6.953 1 98.69 212 ALA A O 1
ATOM 1749 N N . VAL A 1 213 ? -5.535 13.703 7.105 1 98.69 213 VAL A N 1
ATOM 1750 C CA . VAL A 1 213 ? -6.574 13.695 6.082 1 98.69 213 VAL A CA 1
ATOM 1751 C C . VAL A 1 213 ? -7.828 13.008 6.621 1 98.69 213 VAL A C 1
ATOM 1753 O O . VAL A 1 213 ? -7.758 11.883 7.121 1 98.69 213 VAL A O 1
ATOM 1756 N N . ILE A 1 214 ? -8.93 13.688 6.559 1 98.62 214 ILE A N 1
ATOM 1757 C CA . ILE A 1 214 ? -10.219 13.039 6.766 1 98.62 214 ILE A CA 1
ATOM 1758 C C . ILE A 1 214 ? -10.859 12.719 5.418 1 98.62 214 ILE A C 1
ATOM 1760 O O . ILE A 1 214 ? -10.953 13.586 4.547 1 98.62 214 ILE A O 1
ATOM 1764 N N . THR A 1 215 ? -11.258 11.484 5.234 1 98.5 215 THR A N 1
ATOM 1765 C CA . THR A 1 215 ? -11.82 11.078 3.949 1 98.5 215 THR A CA 1
ATOM 1766 C C . THR A 1 215 ? -13.312 10.797 4.078 1 98.5 215 THR A C 1
ATOM 1768 O O . THR A 1 215 ? -14.023 10.695 3.076 1 98.5 215 THR A O 1
ATOM 1771 N N . SER A 1 216 ? -13.789 10.672 5.27 1 97.62 216 SER A N 1
ATOM 1772 C CA . SER A 1 216 ? -15.195 10.398 5.535 1 97.62 216 SER A CA 1
ATOM 1773 C C . SER A 1 216 ? -15.586 10.844 6.941 1 97.62 216 SER A C 1
ATOM 1775 O O . SER A 1 216 ? -14.812 10.68 7.887 1 97.62 216 SER A O 1
ATOM 1777 N N . VAL A 1 217 ? -16.797 11.414 7.094 1 96.75 217 VAL A N 1
ATOM 1778 C CA . VAL A 1 217 ? -17.297 11.852 8.398 1 96.75 217 VAL A CA 1
ATOM 1779 C C . VAL A 1 217 ? -18.094 10.727 9.047 1 96.75 217 VAL A C 1
ATOM 1781 O O . VAL A 1 217 ? -18.094 10.578 10.266 1 96.75 217 VAL A O 1
ATOM 1784 N N . LEU A 1 218 ? -18.797 9.984 8.203 1 95.31 218 LEU A N 1
ATOM 1785 C CA . LEU A 1 218 ? -19.609 8.867 8.68 1 95.31 218 LEU A CA 1
ATOM 1786 C C . LEU A 1 218 ? -19.609 7.727 7.672 1 95.31 218 LEU A C 1
ATOM 1788 O O . LEU A 1 218 ? -20.297 7.785 6.656 1 95.31 218 LEU A O 1
ATOM 1792 N N . PRO A 1 219 ? -18.953 6.59 7.977 1 95.81 219 PRO A N 1
ATOM 1793 C CA . PRO A 1 219 ? -18.141 6.398 9.18 1 95.81 219 PRO A CA 1
ATOM 1794 C C . PRO A 1 219 ? -16.844 7.215 9.148 1 95.81 219 PRO A C 1
ATOM 1796 O O . PRO A 1 219 ? -16.375 7.578 8.07 1 95.81 219 PRO A O 1
ATOM 1799 N N . LEU A 1 220 ? -16.359 7.496 10.297 1 96.06 220 LEU A N 1
ATOM 1800 C CA . LEU A 1 220 ? -15.18 8.336 10.422 1 96.06 220 LEU A CA 1
ATOM 1801 C C . LEU A 1 220 ? -13.938 7.602 9.914 1 96.06 220 LEU A C 1
ATOM 1803 O O . LEU A 1 220 ? -13.625 6.508 10.391 1 96.06 220 LEU A O 1
ATOM 1807 N N . ARG A 1 221 ? -13.297 8.133 8.898 1 97.38 221 ARG A N 1
ATOM 1808 C CA . ARG A 1 221 ? -12.016 7.652 8.391 1 97.38 221 ARG A CA 1
ATOM 1809 C C . ARG A 1 221 ? -11 8.789 8.32 1 97.38 221 ARG A C 1
ATOM 1811 O O . ARG A 1 221 ? -11.211 9.773 7.609 1 97.38 221 ARG A O 1
ATOM 1818 N N . VAL A 1 222 ? -9.922 8.594 9.102 1 98 222 VAL A N 1
ATOM 1819 C CA . VAL A 1 222 ? -8.906 9.633 9.227 1 98 222 VAL A CA 1
ATOM 1820 C C . VAL A 1 222 ? -7.52 9.016 9.094 1 98 222 VAL A C 1
ATOM 1822 O O . VAL A 1 222 ? -7.258 7.938 9.625 1 98 222 VAL A O 1
ATOM 1825 N N . TYR A 1 223 ? -6.676 9.719 8.352 1 98.25 223 TYR A N 1
ATOM 1826 C CA . TYR A 1 223 ? -5.305 9.289 8.117 1 98.25 223 TYR A CA 1
ATOM 1827 C C . TYR A 1 223 ? -4.312 10.383 8.492 1 98.25 223 TYR A C 1
ATOM 1829 O O . TYR A 1 223 ? -4.652 11.57 8.469 1 98.25 223 TYR A O 1
ATOM 1837 N N . ILE A 1 224 ? -3.135 9.977 8.844 1 98.19 224 ILE A N 1
ATOM 1838 C CA . ILE A 1 224 ? -2.033 10.906 9.062 1 98.19 224 ILE A CA 1
ATOM 1839 C C . ILE A 1 224 ? -0.874 10.562 8.125 1 98.19 224 ILE A C 1
ATOM 1841 O O . ILE A 1 224 ? -0.638 9.398 7.82 1 98.19 224 ILE A O 1
ATOM 1845 N N . TYR A 1 225 ? -0.271 11.57 7.605 1 98.31 225 TYR A N 1
ATOM 1846 C CA . TYR A 1 225 ? 0.951 11.352 6.84 1 98.31 225 TYR A CA 1
ATOM 1847 C C . TYR A 1 225 ? 2.121 11.031 7.762 1 98.31 225 TYR A C 1
ATOM 1849 O O . TYR A 1 225 ? 2.543 11.875 8.555 1 98.31 225 TYR A O 1
ATOM 1857 N N . GLU A 1 226 ? 2.723 9.898 7.66 1 96.06 226 GLU A N 1
ATOM 1858 C CA . GLU A 1 226 ? 3.777 9.461 8.57 1 96.06 226 GLU A CA 1
ATOM 1859 C C . GLU A 1 226 ? 5.148 9.547 7.906 1 96.06 226 GLU A C 1
ATOM 1861 O O . GLU A 1 226 ? 6.16 9.18 8.508 1 96.06 226 GLU A O 1
ATOM 1866 N N . GLY A 1 227 ? 5.18 10.047 6.762 1 95.62 227 GLY A N 1
ATOM 1867 C CA . GLY A 1 227 ? 6.445 10.117 6.043 1 95.62 227 GLY A CA 1
ATOM 1868 C C . GLY A 1 227 ? 7.391 11.164 6.605 1 95.62 227 GLY A C 1
ATOM 1869 O O . GLY A 1 227 ? 8.609 11.039 6.477 1 95.62 227 GLY A O 1
ATOM 1870 N N . ASP A 1 228 ? 6.828 12.203 7.117 1 97.31 228 ASP A N 1
ATOM 1871 C CA . ASP A 1 228 ? 7.629 13.289 7.668 1 97.31 228 ASP A CA 1
ATOM 1872 C C . ASP A 1 228 ? 6.754 14.297 8.414 1 97.31 228 ASP A C 1
ATOM 1874 O O . ASP A 1 228 ? 5.594 14.016 8.711 1 97.31 228 ASP A O 1
ATOM 1878 N N . MET A 1 229 ? 7.324 15.375 8.875 1 98.06 229 MET A N 1
ATOM 1879 C CA . MET A 1 229 ? 6.648 16.453 9.594 1 98.06 229 MET A CA 1
ATOM 1880 C C . MET A 1 229 ? 7.242 17.812 9.219 1 98.06 229 MET A C 1
ATOM 1882 O O . MET A 1 229 ? 8.289 17.875 8.578 1 98.06 229 MET A O 1
ATOM 1886 N N . LEU A 1 230 ? 6.539 18.844 9.516 1 98.19 230 LEU A N 1
ATOM 1887 C CA . LEU A 1 230 ? 7.043 20.188 9.258 1 98.19 230 LEU A CA 1
ATOM 1888 C C . LEU A 1 230 ? 7.48 20.859 10.555 1 98.19 230 LEU A C 1
ATOM 1890 O O . LEU A 1 230 ? 6.641 21.25 11.367 1 98.19 230 LEU A O 1
ATOM 1894 N N . PRO A 1 231 ? 8.773 20.953 10.805 1 98.19 231 PRO A N 1
ATOM 1895 C CA . PRO A 1 231 ? 9.273 21.719 11.945 1 98.19 231 PRO A CA 1
ATOM 1896 C C . PRO A 1 231 ? 9.461 23.203 11.617 1 98.19 231 PRO A C 1
ATOM 1898 O O . PRO A 1 231 ? 10.039 23.547 10.586 1 98.19 231 PRO A O 1
ATOM 1901 N N . ARG A 1 232 ? 8.984 24.094 12.43 1 98.12 232 ARG A N 1
ATOM 1902 C CA . ARG A 1 232 ? 9.141 25.531 12.242 1 98.12 232 ARG A CA 1
ATOM 1903 C C . ARG A 1 232 ? 9.625 26.203 13.531 1 98.12 232 ARG A C 1
ATOM 1905 O O . ARG A 1 232 ? 8.953 26.125 14.562 1 98.12 232 ARG A O 1
ATOM 1912 N N . PHE A 1 233 ? 10.75 26.875 13.492 1 98.38 233 PHE A N 1
ATOM 1913 C CA . PHE A 1 233 ? 11.328 27.516 14.664 1 98.38 233 PHE A CA 1
ATOM 1914 C C . PHE A 1 233 ? 11.078 29.016 14.641 1 98.38 233 PHE A C 1
ATOM 1916 O O . PHE A 1 233 ? 11.094 29.641 13.578 1 98.38 233 PHE A O 1
ATOM 1923 N N . CYS A 1 234 ? 10.883 29.547 15.805 1 97.62 234 CYS A N 1
ATOM 1924 C CA . CYS A 1 234 ? 10.789 31 15.93 1 97.62 234 CYS A CA 1
ATOM 1925 C C . CYS A 1 234 ? 12.07 31.656 15.445 1 97.62 234 CYS A C 1
ATOM 1927 O O . CYS A 1 234 ? 13.148 31.062 15.508 1 97.62 234 CYS A O 1
ATOM 1929 N N . SER A 1 235 ? 11.977 32.906 15.031 1 96.81 235 SER A N 1
ATOM 1930 C CA . SER A 1 235 ? 13.102 33.594 14.414 1 96.81 235 SER A CA 1
ATOM 1931 C C . SER A 1 235 ? 14.047 34.156 15.477 1 96.81 235 SER A C 1
ATOM 1933 O O . SER A 1 235 ? 15.195 34.469 15.18 1 96.81 235 SER A O 1
ATOM 1935 N N . LYS A 1 236 ? 13.57 34.25 16.734 1 97.38 236 LYS A N 1
ATOM 1936 C CA . LYS A 1 236 ? 14.398 34.781 17.812 1 97.38 236 LYS A CA 1
ATOM 1937 C C . LYS A 1 236 ? 14.469 33.812 18.984 1 97.38 236 LYS A C 1
ATOM 1939 O O . LYS A 1 236 ? 13.602 32.938 19.125 1 97.38 236 LYS A O 1
ATOM 1944 N N . ASP A 1 237 ? 15.523 34 19.781 1 97.75 237 ASP A N 1
ATOM 1945 C CA . ASP A 1 237 ? 15.703 33.156 20.953 1 97.75 237 ASP A CA 1
ATOM 1946 C C . ASP A 1 237 ? 14.555 33.344 21.953 1 97.75 237 ASP A C 1
ATOM 1948 O O . ASP A 1 237 ? 14.102 34.5 22.172 1 97.75 237 ASP A O 1
ATOM 1952 N N . TYR A 1 238 ? 14.203 32.312 22.516 1 97.31 238 TYR A N 1
ATOM 1953 C CA . TYR A 1 238 ? 13.125 32.344 23.5 1 97.31 238 TYR A CA 1
ATOM 1954 C C . TYR A 1 238 ? 13.586 33.031 24.781 1 97.31 238 TYR A C 1
ATOM 1956 O O . TYR A 1 238 ? 12.875 33.906 25.297 1 97.31 238 TYR A O 1
ATOM 1964 N N . GLU A 1 239 ? 14.719 32.625 25.312 1 96 239 GLU A N 1
ATOM 1965 C CA . GLU A 1 239 ? 15.258 33.219 26.531 1 96 239 GLU A CA 1
ATOM 1966 C C . GLU A 1 239 ? 16.344 34.25 26.219 1 96 239 GLU A C 1
ATOM 1968 O O . GLU A 1 239 ? 17.156 34.062 25.312 1 96 239 GLU A O 1
ATOM 1973 N N . PRO A 1 240 ? 16.5 35.281 27.016 1 95.88 240 PRO A N 1
ATOM 1974 C CA . PRO A 1 240 ? 15.562 35.719 28.047 1 95.88 240 PRO A CA 1
ATOM 1975 C C . PRO A 1 240 ? 14.195 36.094 27.484 1 95.88 240 PRO A C 1
ATOM 1977 O O . PRO A 1 240 ? 14.117 36.781 26.453 1 95.88 240 PRO A O 1
ATOM 1980 N N . PHE A 1 241 ? 13.203 35.688 28.125 1 91.5 241 PHE A N 1
ATOM 1981 C CA . PHE A 1 241 ? 11.836 35.844 27.625 1 91.5 241 PHE A CA 1
ATOM 1982 C C . PHE A 1 241 ? 11.398 37.281 27.625 1 91.5 241 PHE A C 1
ATOM 1984 O O . PHE A 1 241 ? 11.719 38.031 28.547 1 91.5 241 PHE A O 1
ATOM 1991 N N . ASP A 1 242 ? 10.742 37.688 26.531 1 90.88 242 ASP A N 1
ATOM 1992 C CA . ASP A 1 242 ? 10.156 39 26.359 1 90.88 242 ASP A CA 1
ATOM 1993 C C . ASP A 1 242 ? 8.758 38.906 25.75 1 90.88 242 ASP A C 1
ATOM 1995 O O . ASP A 1 242 ? 8.609 38.625 24.562 1 90.88 242 ASP A O 1
ATOM 1999 N N . VAL A 1 243 ? 7.766 39.188 26.5 1 84.88 243 VAL A N 1
ATOM 2000 C CA . VAL A 1 243 ? 6.371 39.062 26.094 1 84.88 243 VAL A CA 1
ATOM 2001 C C . VAL A 1 243 ? 6.078 40 24.938 1 84.88 243 VAL A C 1
ATOM 2003 O O . VAL A 1 243 ? 5.184 39.75 24.125 1 84.88 243 VAL A O 1
ATOM 2006 N N . ASN A 1 244 ? 6.824 41.094 24.844 1 87.56 244 ASN A N 1
ATOM 2007 C CA . ASN A 1 244 ? 6.559 42.125 23.844 1 87.56 244 ASN A CA 1
ATOM 2008 C C . ASN A 1 244 ? 7.195 41.781 22.5 1 87.56 244 ASN A C 1
ATOM 2010 O O . ASN A 1 244 ? 6.926 42.469 21.5 1 87.56 244 ASN A O 1
ATOM 2014 N N . ASP A 1 245 ? 7.98 40.781 22.5 1 91.81 245 ASP A N 1
ATOM 2015 C CA . ASP A 1 245 ? 8.602 40.344 21.266 1 91.81 245 ASP A CA 1
ATOM 2016 C C . ASP A 1 245 ? 7.98 39.031 20.781 1 91.81 245 ASP A C 1
ATOM 2018 O O . ASP A 1 245 ? 8.453 37.938 21.125 1 91.81 245 ASP A O 1
ATOM 2022 N N . VAL A 1 246 ? 7.051 39.125 19.891 1 89.25 246 VAL A N 1
ATOM 2023 C CA . VAL A 1 246 ? 6.242 38 19.469 1 89.25 246 VAL A CA 1
ATOM 2024 C C . VAL A 1 246 ? 7.109 37 18.672 1 89.25 246 VAL A C 1
ATOM 2026 O O . VAL A 1 246 ? 6.812 35.812 18.625 1 89.25 246 VAL A O 1
ATOM 2029 N N . ASP A 1 247 ? 8.156 37.406 18.062 1 93.81 247 ASP A N 1
ATOM 2030 C CA . ASP A 1 247 ? 9.031 36.562 17.25 1 93.81 247 ASP A CA 1
ATOM 2031 C C . ASP A 1 247 ? 9.75 35.531 18.109 1 93.81 247 ASP A C 1
ATOM 2033 O O . ASP A 1 247 ? 10.312 34.562 17.594 1 93.81 247 ASP A O 1
ATOM 2037 N N . LYS A 1 248 ? 9.727 35.688 19.453 1 94.38 248 LYS A N 1
ATOM 2038 C CA . LYS A 1 248 ? 10.391 34.781 20.375 1 94.38 248 LYS A CA 1
ATOM 2039 C C . LYS A 1 248 ? 9.516 33.562 20.672 1 94.38 248 LYS A C 1
ATOM 2041 O O . LYS A 1 248 ? 10.016 32.5 21.078 1 94.38 248 LYS A O 1
ATOM 2046 N N . TYR A 1 249 ? 8.188 33.781 20.469 1 92.5 249 TYR A N 1
ATOM 2047 C CA . TYR A 1 249 ? 7.359 32.688 20.984 1 92.5 249 TYR A CA 1
ATOM 2048 C C . TYR A 1 249 ? 6.199 32.406 20.047 1 92.5 249 TYR A C 1
ATOM 2050 O O . TYR A 1 249 ? 5.418 31.469 20.297 1 92.5 249 TYR A O 1
ATOM 2058 N N . VAL A 1 250 ? 6.082 33.125 18.984 1 89.75 250 VAL A N 1
ATOM 2059 C CA . VAL A 1 250 ? 5.098 32.844 17.953 1 89.75 250 VAL A CA 1
ATOM 2060 C C . VAL A 1 250 ? 5.809 32.469 16.656 1 89.75 250 VAL A C 1
ATOM 2062 O O . VAL A 1 250 ? 6.68 33.188 16.172 1 89.75 250 VAL A O 1
ATOM 2065 N N . VAL A 1 251 ? 5.43 31.297 16.172 1 91.44 251 VAL A N 1
ATOM 2066 C CA . VAL A 1 251 ? 5.953 30.859 14.883 1 91.44 251 VAL A CA 1
ATOM 2067 C C . VAL A 1 251 ? 5.23 31.594 13.75 1 91.44 251 VAL A C 1
ATOM 2069 O O . VAL A 1 251 ? 4.039 31.359 13.516 1 91.44 251 VAL A O 1
ATOM 2072 N N . GLY A 1 252 ? 5.879 32.438 13.062 1 87.69 252 GLY A N 1
ATOM 2073 C CA . GLY A 1 252 ? 5.293 33.188 11.969 1 87.69 252 GLY A CA 1
ATOM 2074 C C . GLY A 1 252 ? 5.699 32.688 10.602 1 87.69 252 GLY A C 1
ATOM 2075 O O . GLY A 1 252 ? 6.262 31.578 10.484 1 87.69 252 GLY A O 1
ATOM 2076 N N . ASP A 1 253 ? 5.402 33.438 9.617 1 86.88 253 ASP A N 1
ATOM 2077 C CA . ASP A 1 253 ? 5.707 33.094 8.242 1 86.88 253 ASP A CA 1
ATOM 2078 C C . ASP A 1 253 ? 7.211 33.062 7.992 1 86.88 253 ASP A C 1
ATOM 2080 O O . ASP A 1 253 ? 7.703 32.281 7.164 1 86.88 253 ASP A O 1
ATOM 2084 N N . ASP A 1 254 ? 7.863 33.906 8.719 1 91.62 254 ASP A N 1
ATOM 2085 C CA . ASP A 1 254 ? 9.312 34 8.57 1 91.62 254 ASP A CA 1
ATOM 2086 C C . ASP A 1 254 ? 10.023 33.125 9.617 1 91.62 254 ASP A C 1
ATOM 2088 O O . ASP A 1 254 ? 11.039 33.531 10.18 1 91.62 254 ASP A O 1
ATOM 2092 N N . TYR A 1 255 ? 9.453 32.031 9.844 1 95.88 255 TYR A N 1
ATOM 2093 C CA . TYR A 1 255 ? 10.047 31.109 10.812 1 95.88 255 TYR A CA 1
ATOM 2094 C C . TYR A 1 255 ? 11.422 30.656 10.359 1 95.88 255 TYR A C 1
ATOM 2096 O O . TYR A 1 255 ? 11.789 30.828 9.195 1 95.88 255 TYR A O 1
ATOM 2104 N N . THR A 1 256 ? 12.242 30.172 11.273 1 97.62 256 THR A N 1
ATOM 2105 C CA . THR A 1 256 ? 13.531 29.562 10.969 1 97.62 256 THR A CA 1
ATOM 2106 C C . THR A 1 256 ? 13.359 28.078 10.641 1 97.62 256 THR A C 1
ATOM 2108 O O . THR A 1 256 ? 12.844 27.312 11.453 1 97.62 256 THR A O 1
ATOM 2111 N N . PRO A 1 257 ? 13.734 27.703 9.445 1 97.19 257 PRO A N 1
ATOM 2112 C CA . PRO A 1 257 ? 13.594 26.297 9.078 1 97.19 257 PRO A CA 1
ATOM 2113 C C . PRO A 1 257 ? 14.609 25.406 9.789 1 97.19 257 PRO A C 1
ATOM 2115 O O . PRO A 1 257 ? 15.633 25.875 10.273 1 97.19 257 PRO A O 1
ATOM 2118 N N . LEU A 1 258 ? 14.344 24.156 9.852 1 97.38 258 LEU A N 1
ATOM 2119 C CA . LEU A 1 258 ? 15.102 23.172 10.625 1 97.38 258 LEU A CA 1
ATOM 2120 C C . LEU A 1 258 ? 16.562 23.125 10.164 1 97.38 258 LEU A C 1
ATOM 2122 O O . LEU A 1 258 ? 17.469 22.984 10.984 1 97.38 258 LEU A O 1
ATOM 2126 N N . TRP A 1 259 ? 16.859 23.266 8.828 1 96 259 TRP A N 1
ATOM 2127 C CA . TRP A 1 259 ? 18.203 23.078 8.305 1 96 259 TRP A CA 1
ATOM 2128 C C . TRP A 1 259 ? 19.094 24.266 8.672 1 96 259 TRP A C 1
ATOM 2130 O O . TRP A 1 259 ? 20.312 24.234 8.422 1 96 259 TRP A O 1
ATOM 2140 N N . LYS A 1 260 ? 18.562 25.266 9.297 1 96.44 260 LYS A N 1
ATOM 2141 C CA . LYS A 1 260 ? 19.328 26.406 9.766 1 96.44 260 LYS A CA 1
ATOM 2142 C C . LYS A 1 260 ? 19.625 26.297 11.266 1 96.44 260 LYS A C 1
ATOM 2144 O O . LYS A 1 260 ? 20.344 27.125 11.82 1 96.44 260 LYS A O 1
ATOM 2149 N N . MET A 1 261 ? 19.062 25.312 11.914 1 97.38 261 MET A N 1
ATOM 2150 C CA . MET A 1 261 ? 19.297 25.109 13.344 1 97.38 261 MET A CA 1
ATOM 2151 C C . MET A 1 261 ? 20.641 24.422 13.578 1 97.38 261 MET A C 1
ATOM 2153 O O . MET A 1 261 ? 20.844 23.281 13.125 1 97.38 261 MET A O 1
ATOM 2157 N N . PRO A 1 262 ? 21.531 24.953 14.312 1 96.88 262 PRO A N 1
ATOM 2158 C CA . PRO A 1 262 ? 22.906 24.453 14.43 1 96.88 262 PRO A CA 1
ATOM 2159 C C . PRO A 1 262 ? 22.969 23.016 14.961 1 96.88 262 PRO A C 1
ATOM 2161 O O . PRO A 1 262 ? 23.672 22.172 14.398 1 96.88 262 PRO A O 1
ATOM 2164 N N . SER A 1 263 ? 22.25 22.719 16.016 1 96.69 263 SER A N 1
ATOM 2165 C CA . SER A 1 263 ? 22.344 21.422 16.672 1 96.69 263 SER A CA 1
ATOM 2166 C C . SER A 1 263 ? 21.719 20.312 15.805 1 96.69 263 SER A C 1
ATOM 2168 O O . SER A 1 263 ? 21.938 19.125 16.062 1 96.69 263 SER A O 1
ATOM 2170 N N . LEU A 1 264 ? 20.969 20.703 14.797 1 96.75 264 LEU A N 1
ATOM 2171 C CA . LEU A 1 264 ? 20.266 19.703 13.984 1 96.75 264 LEU A CA 1
ATOM 2172 C C . LEU A 1 264 ? 20.984 19.469 12.664 1 96.75 264 LEU A C 1
ATOM 2174 O O . LEU A 1 264 ? 20.672 18.531 11.938 1 96.75 264 LEU A O 1
ATOM 2178 N N . GLN A 1 265 ? 22 20.203 12.375 1 93.69 265 GLN A N 1
ATOM 2179 C CA . GLN A 1 265 ? 22.703 20.156 11.102 1 93.69 265 GLN A CA 1
ATOM 2180 C C . GLN A 1 265 ? 23.391 18.812 10.898 1 93.69 265 GLN A C 1
ATOM 2182 O O . GLN A 1 265 ? 23.453 18.297 9.781 1 93.69 265 GLN A O 1
ATOM 2187 N N . LYS A 1 266 ? 23.906 18.328 11.961 1 90.12 266 LYS A N 1
ATOM 2188 C CA . LYS A 1 266 ? 24.609 17.062 11.859 1 90.12 266 LYS A CA 1
ATOM 2189 C C . LYS A 1 266 ? 23.672 15.953 11.352 1 90.12 266 LYS A C 1
ATOM 2191 O O . LYS A 1 266 ? 24.094 15.102 10.57 1 90.12 266 LYS A O 1
ATOM 2196 N N . TYR A 1 267 ? 22.438 16 11.734 1 92.44 267 TYR A N 1
ATOM 2197 C CA . TYR A 1 267 ? 21.484 14.961 11.375 1 92.44 267 TYR A CA 1
ATOM 2198 C C . TYR A 1 267 ? 20.906 15.211 9.992 1 92.44 267 TYR A C 1
ATOM 2200 O O . TYR A 1 267 ? 20.984 14.359 9.109 1 92.44 267 TYR A O 1
ATOM 2208 N N . TYR A 1 268 ? 20.406 16.391 9.766 1 93.31 268 TYR A N 1
ATOM 2209 C CA . TYR A 1 268 ? 19.703 16.719 8.531 1 93.31 268 TYR A CA 1
ATOM 2210 C C . TYR A 1 268 ? 20.703 16.938 7.391 1 93.31 268 TYR A C 1
ATOM 2212 O O . TYR A 1 268 ? 20.5 16.438 6.285 1 93.31 268 TYR A O 1
ATOM 2220 N N . GLY A 1 269 ? 21.672 17.75 7.625 1 88.5 269 GLY A N 1
ATOM 2221 C CA . GLY A 1 269 ? 22.625 18.141 6.598 1 88.5 269 GLY A CA 1
ATOM 2222 C C . GLY A 1 269 ? 23.625 17.047 6.254 1 88.5 269 GLY A C 1
ATOM 2223 O O . GLY A 1 269 ? 23.719 16.641 5.098 1 88.5 269 GLY A O 1
ATOM 2224 N N . GLU A 1 270 ? 24.203 16.516 7.25 1 85.75 270 GLU A N 1
ATOM 2225 C CA . GLU A 1 270 ? 25.312 15.586 7.023 1 85.75 270 GLU A CA 1
ATOM 2226 C C . GLU A 1 270 ? 24.797 14.164 6.816 1 85.75 270 GLU A C 1
ATOM 2228 O O . GLU A 1 270 ? 25.281 13.445 5.934 1 85.75 270 GLU A O 1
ATOM 2233 N N . ARG A 1 271 ? 23.859 13.867 7.617 1 88.31 271 ARG A N 1
ATOM 2234 C CA . ARG A 1 271 ? 23.375 12.492 7.562 1 88.31 271 ARG A CA 1
ATOM 2235 C C . ARG A 1 271 ? 22.172 12.367 6.637 1 88.31 271 ARG A C 1
ATOM 2237 O O . ARG A 1 271 ? 21.672 11.266 6.398 1 88.31 271 ARG A O 1
ATOM 2244 N N . GLN A 1 272 ? 21.625 13.375 6.176 1 90.19 272 GLN A N 1
ATOM 2245 C CA . GLN A 1 272 ? 20.562 13.422 5.188 1 90.19 272 GLN A CA 1
ATOM 2246 C C . GLN A 1 272 ? 19.297 12.75 5.711 1 90.19 272 GLN A C 1
ATOM 2248 O O . GLN A 1 272 ? 18.641 11.992 4.984 1 90.19 272 GLN A O 1
ATOM 2253 N N . MET A 1 273 ? 19.031 12.945 6.949 1 92.06 273 MET A N 1
ATOM 2254 C CA . MET A 1 273 ? 17.812 12.406 7.551 1 92.06 273 MET A CA 1
ATOM 2255 C C . MET A 1 273 ? 16.594 13.266 7.188 1 92.06 273 MET A C 1
ATOM 2257 O O . MET A 1 273 ? 16.75 14.422 6.785 1 92.06 273 MET A O 1
ATOM 2261 N N . THR A 1 274 ? 15.414 12.664 7.27 1 94.88 274 THR A N 1
ATOM 2262 C CA . THR A 1 274 ? 14.188 13.445 7.148 1 94.88 274 THR A CA 1
ATOM 2263 C C . THR A 1 274 ? 14.031 14.391 8.336 1 94.88 274 THR A C 1
ATOM 2265 O O . THR A 1 274 ? 14.797 14.312 9.297 1 94.88 274 THR A O 1
ATOM 2268 N N . PHE A 1 275 ? 13.07 15.281 8.289 1 97.38 275 PHE A N 1
ATOM 2269 C CA . PHE A 1 275 ? 12.797 16.156 9.422 1 97.38 275 PHE A CA 1
ATOM 2270 C C . PHE A 1 275 ? 12.453 15.352 10.664 1 97.38 275 PHE A C 1
ATOM 2272 O O . PHE A 1 275 ? 12.984 15.617 11.75 1 97.38 275 PHE A O 1
ATOM 2279 N N . GLN A 1 276 ? 11.656 14.367 10.508 1 96.38 276 GLN A N 1
ATOM 2280 C CA . GLN A 1 276 ? 11.211 13.547 11.633 1 96.38 276 GLN A CA 1
ATOM 2281 C C . GLN A 1 276 ? 12.367 12.75 12.227 1 96.38 276 GLN A C 1
ATOM 2283 O O . GLN A 1 276 ? 12.523 12.688 13.445 1 96.38 276 GLN A O 1
ATOM 2288 N N . HIS A 1 277 ? 13.148 12.164 11.367 1 93.56 277 HIS A N 1
ATOM 2289 C CA . HIS A 1 277 ? 14.266 11.367 11.852 1 93.56 277 HIS A CA 1
ATOM 2290 C C . HIS A 1 277 ? 15.32 12.25 12.508 1 93.56 277 HIS A C 1
ATOM 2292 O O . HIS A 1 277 ? 15.977 11.828 13.469 1 93.56 277 HIS A O 1
ATOM 2298 N N . THR A 1 278 ? 15.5 13.43 11.938 1 95.31 278 THR A N 1
ATOM 2299 C CA . THR A 1 278 ? 16.391 14.398 12.547 1 95.31 278 THR A CA 1
ATOM 2300 C C . THR A 1 278 ? 15.953 14.727 13.969 1 95.31 278 THR A C 1
ATOM 2302 O O . THR A 1 278 ? 16.75 14.688 14.906 1 95.31 278 THR A O 1
ATOM 2305 N N . PHE A 1 279 ? 14.719 15 14.133 1 96.94 279 PHE A N 1
ATOM 2306 C CA . PHE A 1 279 ? 14.141 15.297 15.438 1 96.94 279 PHE A CA 1
ATOM 2307 C C . PHE A 1 279 ? 14.281 14.109 16.375 1 96.94 279 PHE A C 1
ATOM 2309 O O . PHE A 1 279 ? 14.703 14.266 17.531 1 96.94 279 PHE A O 1
ATOM 2316 N N . ASN A 1 280 ? 13.945 12.914 15.906 1 94.5 280 ASN A N 1
ATOM 2317 C CA . ASN A 1 280 ? 14.055 11.703 16.719 1 94.5 280 ASN A CA 1
ATOM 2318 C C . ASN A 1 280 ? 15.484 11.461 17.172 1 94.5 280 ASN A C 1
ATOM 2320 O O . ASN A 1 280 ? 15.719 11.102 18.328 1 94.5 280 ASN A O 1
ATOM 2324 N N . ALA A 1 281 ? 16.391 11.633 16.25 1 92.75 281 ALA A N 1
ATOM 2325 C CA . ALA A 1 281 ? 17.797 11.422 16.578 1 92.75 281 ALA A CA 1
ATOM 2326 C C . ALA A 1 281 ? 18.266 12.406 17.641 1 92.75 281 ALA A C 1
ATOM 2328 O O . ALA A 1 281 ? 19 12.039 18.562 1 92.75 281 ALA A O 1
ATOM 2329 N N . TYR A 1 282 ? 17.875 13.617 17.5 1 95.62 282 TYR A N 1
ATOM 2330 C CA . TYR A 1 282 ? 18.219 14.641 18.484 1 95.62 282 TYR A CA 1
ATOM 2331 C C . TYR A 1 282 ? 17.688 14.289 19.859 1 95.62 282 TYR A C 1
ATOM 2333 O O . TYR A 1 282 ? 18.406 14.375 20.859 1 95.62 282 TYR A O 1
ATOM 2341 N N . ILE A 1 283 ? 16.422 13.906 19.906 1 95.81 283 ILE A N 1
ATOM 2342 C CA . ILE A 1 283 ? 15.781 13.531 21.156 1 95.81 283 ILE A CA 1
ATOM 2343 C C . ILE A 1 283 ? 16.5 12.328 21.766 1 95.81 283 ILE A C 1
ATOM 2345 O O . ILE A 1 283 ? 16.734 12.281 22.984 1 95.81 283 ILE A O 1
ATOM 2349 N N . ALA A 1 284 ? 16.812 11.43 20.922 1 91.25 284 ALA A N 1
ATOM 2350 C CA . ALA A 1 284 ? 17.531 10.242 21.391 1 91.25 284 ALA A CA 1
ATOM 2351 C C . ALA A 1 284 ? 18.875 10.617 21.984 1 91.25 284 ALA A C 1
ATOM 2353 O O . ALA A 1 284 ? 19.312 10.031 22.984 1 91.25 284 ALA A O 1
ATOM 2354 N N . ASP A 1 285 ? 19.531 11.516 21.375 1 92.62 285 ASP A N 1
ATOM 2355 C CA . ASP A 1 285 ? 20.828 11.977 21.859 1 92.62 285 ASP A CA 1
ATOM 2356 C C . ASP A 1 285 ? 20.703 12.617 23.25 1 92.62 285 ASP A C 1
ATOM 2358 O O . ASP A 1 285 ? 21.672 12.656 24 1 92.62 285 ASP A O 1
ATOM 2362 N N . LEU A 1 286 ? 19.547 13.125 23.516 1 94.44 286 LEU A N 1
ATOM 2363 C CA . LEU A 1 286 ? 19.266 13.664 24.828 1 94.44 286 LEU A CA 1
ATOM 2364 C C . LEU A 1 286 ? 18.844 12.562 25.797 1 94.44 286 LEU A C 1
ATOM 2366 O O . LEU A 1 286 ? 18.406 12.844 26.922 1 94.44 286 LEU A O 1
ATOM 2370 N N . HIS A 1 287 ? 18.844 11.297 25.328 1 93.94 287 HIS A N 1
ATOM 2371 C CA . HIS A 1 287 ? 18.469 10.109 26.094 1 93.94 287 HIS A CA 1
ATOM 2372 C C . HIS A 1 287 ? 16.984 10.109 26.438 1 93.94 287 HIS A C 1
ATOM 2374 O O . HIS A 1 287 ? 16.594 9.711 27.531 1 93.94 287 HIS A O 1
ATOM 2380 N N . LYS A 1 288 ? 16.266 10.617 25.594 1 94.81 288 LYS A N 1
ATOM 2381 C CA . LYS A 1 288 ? 14.812 10.594 25.688 1 94.81 288 LYS A CA 1
ATOM 2382 C C . LYS A 1 288 ? 14.203 9.758 24.578 1 94.81 288 LYS A C 1
ATOM 2384 O O . LYS A 1 288 ? 14.883 9.43 23.594 1 94.81 288 LYS A O 1
ATOM 2389 N N . ASP A 1 289 ? 12.961 9.359 24.766 1 93.25 289 ASP A N 1
ATOM 2390 C CA . ASP A 1 289 ? 12.266 8.516 23.797 1 93.25 289 ASP A CA 1
ATOM 2391 C C . ASP A 1 289 ? 11.25 9.328 23 1 93.25 289 ASP A C 1
ATOM 2393 O O . ASP A 1 289 ? 10.234 9.766 23.531 1 93.25 289 ASP A O 1
ATOM 2397 N N . PRO A 1 290 ? 11.453 9.43 21.766 1 94.5 290 PRO A N 1
ATOM 2398 C CA . PRO A 1 290 ? 10.516 10.227 20.953 1 94.5 290 PRO A CA 1
ATOM 2399 C C . PRO A 1 290 ? 9.203 9.492 20.688 1 94.5 290 PRO A C 1
ATOM 2401 O O . PRO A 1 290 ? 8.242 10.102 20.219 1 94.5 290 PRO A O 1
ATOM 2404 N N . SER A 1 291 ? 9.102 8.188 20.906 1 93.56 291 SER A N 1
ATOM 2405 C CA . SER A 1 291 ? 7.953 7.375 20.531 1 93.56 291 SER A CA 1
ATOM 2406 C C . SER A 1 291 ? 6.676 7.883 21.203 1 93.56 291 SER A C 1
ATOM 2408 O O . SER A 1 291 ? 5.605 7.871 20.594 1 93.56 291 SER A O 1
ATOM 2410 N N . LEU A 1 292 ? 6.82 8.352 22.406 1 93.94 292 LEU A N 1
ATOM 2411 C CA . LEU A 1 292 ? 5.652 8.812 23.141 1 93.94 292 LEU A CA 1
ATOM 2412 C C . LEU A 1 292 ? 5.094 10.094 22.531 1 93.94 292 LEU A C 1
ATOM 2414 O O . LEU A 1 292 ? 3.883 10.32 22.547 1 93.94 292 LEU A O 1
ATOM 2418 N N . ILE A 1 293 ? 5.957 10.914 22.016 1 96.94 293 ILE A N 1
ATOM 2419 C CA . ILE A 1 293 ? 5.527 12.156 21.359 1 96.94 293 ILE A CA 1
ATOM 2420 C C . ILE A 1 293 ? 4.594 11.828 20.203 1 96.94 293 ILE A C 1
ATOM 2422 O O . ILE A 1 293 ? 3.486 12.367 20.109 1 96.94 293 ILE A O 1
ATOM 2426 N N . TRP A 1 294 ? 5.008 10.906 19.422 1 96.56 294 TRP A N 1
ATOM 2427 C CA . TRP A 1 294 ? 4.246 10.555 18.234 1 96.56 294 TRP A CA 1
ATOM 2428 C C . TRP A 1 294 ? 2.941 9.859 18.594 1 96.56 294 TRP A C 1
ATOM 2430 O O . TRP A 1 294 ? 1.905 10.109 17.969 1 96.56 294 TRP A O 1
ATOM 2440 N N . LYS A 1 295 ? 3.006 9.016 19.562 1 94.62 295 LYS A N 1
ATOM 2441 C CA . LYS A 1 295 ? 1.794 8.367 20.047 1 94.62 295 LYS A CA 1
ATOM 2442 C C . LYS A 1 295 ? 0.772 9.391 20.531 1 94.62 295 LYS A C 1
ATOM 2444 O O . LYS A 1 295 ? -0.413 9.289 20.203 1 94.62 295 LYS A O 1
ATOM 2449 N N . ASN A 1 296 ? 1.212 10.359 21.281 1 95.94 296 ASN A N 1
ATOM 2450 C CA . ASN A 1 296 ? 0.324 11.383 21.828 1 95.94 296 ASN A CA 1
ATOM 2451 C C . ASN A 1 296 ? -0.228 12.289 20.734 1 95.94 296 ASN A C 1
ATOM 2453 O O . ASN A 1 296 ? -1.391 12.688 20.781 1 95.94 296 ASN A O 1
ATOM 2457 N N . ILE A 1 297 ? 0.577 12.594 19.781 1 97.38 297 ILE A N 1
ATOM 2458 C CA . ILE A 1 297 ? 0.125 13.398 18.656 1 97.38 297 ILE A CA 1
ATOM 2459 C C . ILE A 1 297 ? -1.019 12.688 17.938 1 97.38 297 ILE A C 1
ATOM 2461 O O . ILE A 1 297 ? -2.062 13.281 17.656 1 97.38 297 ILE A O 1
ATOM 2465 N N . LYS A 1 298 ? -0.828 11.422 17.656 1 95.56 298 LYS A N 1
ATOM 2466 C CA . LYS A 1 298 ? -1.861 10.633 17 1 95.56 298 LYS A CA 1
ATOM 2467 C C . LYS A 1 298 ? -3.141 10.594 17.828 1 95.56 298 LYS A C 1
ATOM 2469 O O . LYS A 1 298 ? -4.238 10.75 17.281 1 95.56 298 LYS A O 1
ATOM 2474 N N . GLU A 1 299 ? -2.957 10.422 19.047 1 94.12 299 GLU A N 1
ATOM 2475 C CA . GLU A 1 299 ? -4.113 10.352 19.938 1 94.12 299 GLU A CA 1
ATOM 2476 C C . GLU A 1 299 ? -4.871 11.68 19.969 1 94.12 299 GLU A C 1
ATOM 2478 O O . GLU A 1 299 ? -6.105 11.695 19.938 1 94.12 299 GLU A O 1
ATOM 2483 N N . ILE A 1 300 ? -4.172 12.734 20.047 1 95.12 300 ILE A N 1
ATOM 2484 C CA . ILE A 1 300 ? -4.805 14.047 20.094 1 95.12 300 ILE A CA 1
ATOM 2485 C C . ILE A 1 300 ? -5.602 14.281 18.812 1 95.12 300 ILE A C 1
ATOM 2487 O O . ILE A 1 300 ? -6.754 14.711 18.859 1 95.12 300 ILE A O 1
ATOM 2491 N N . ILE A 1 301 ? -5.016 13.992 17.656 1 96.56 301 ILE A N 1
ATOM 2492 C CA . ILE A 1 301 ? -5.715 14.164 16.391 1 96.56 301 ILE A CA 1
ATOM 2493 C C . ILE A 1 301 ? -6.961 13.281 16.359 1 96.56 301 ILE A C 1
ATOM 2495 O O . ILE A 1 301 ? -8.031 13.719 15.93 1 96.56 301 ILE A O 1
ATOM 2499 N N . THR A 1 302 ? -6.836 12.078 16.859 1 94.44 302 THR A N 1
ATOM 2500 C CA . THR A 1 302 ? -7.949 11.141 16.922 1 94.44 302 THR A CA 1
ATOM 2501 C C . THR A 1 302 ? -9.102 11.727 17.734 1 94.44 302 THR A C 1
ATOM 2503 O O . THR A 1 302 ? -10.242 11.742 17.281 1 94.44 302 THR A O 1
ATOM 2506 N N . VAL A 1 303 ? -8.773 12.234 18.875 1 92.5 303 VAL A N 1
ATOM 2507 C CA . VAL A 1 303 ? -9.781 12.758 19.797 1 92.5 303 VAL A CA 1
ATOM 2508 C C . VAL A 1 303 ? -10.438 14 19.203 1 92.5 303 VAL A C 1
ATOM 2510 O O . VAL A 1 303 ? -11.641 14.211 19.359 1 92.5 303 VAL A O 1
ATOM 2513 N N . VAL A 1 304 ? -9.695 14.758 18.547 1 93.69 304 VAL A N 1
ATOM 2514 C CA . VAL A 1 304 ? -10.234 15.961 17.922 1 93.69 304 VAL A CA 1
ATOM 2515 C C . VAL A 1 304 ? -11.305 15.578 16.906 1 93.69 304 VAL A C 1
ATOM 2517 O O . VAL A 1 304 ? -12.422 16.109 16.938 1 93.69 304 VAL A O 1
ATOM 2520 N N . PHE A 1 305 ? -11.062 14.664 16.047 1 94.5 305 PHE A N 1
ATOM 2521 C CA . PHE A 1 305 ? -12.023 14.281 15.016 1 94.5 305 PHE A CA 1
ATOM 2522 C C . PHE A 1 305 ? -13.227 13.57 15.633 1 94.5 305 PHE A C 1
ATOM 2524 O O . PHE A 1 305 ? -14.367 13.812 15.227 1 94.5 305 PHE A O 1
ATOM 2531 N N . GLU A 1 306 ? -12.977 12.734 16.578 1 92.31 306 GLU A N 1
ATOM 2532 C CA . GLU A 1 306 ? -14.086 12.055 17.25 1 92.31 306 GLU A CA 1
ATOM 2533 C C . GLU A 1 306 ? -15.023 13.047 17.922 1 92.31 306 GLU A C 1
ATOM 2535 O O . GLU A 1 306 ? -16.25 12.898 17.859 1 92.31 306 GLU A O 1
ATOM 2540 N N . SER A 1 307 ? -14.461 14.062 18.516 1 90 307 SER A N 1
ATOM 2541 C CA . SER A 1 307 ? -15.242 15.023 19.281 1 90 307 SER A CA 1
ATOM 2542 C C . SER A 1 307 ? -16.062 15.922 18.375 1 90 307 SER A C 1
ATOM 2544 O O . SER A 1 307 ? -17.109 16.453 18.781 1 90 307 SER A O 1
ATOM 2546 N N . GLN A 1 308 ? -15.641 16.062 17.188 1 90.81 308 GLN A N 1
ATOM 2547 C CA . GLN A 1 308 ? -16.297 17 16.281 1 90.81 308 GLN A CA 1
ATOM 2548 C C . GLN A 1 308 ? -17.203 16.266 15.297 1 90.81 308 GLN A C 1
ATOM 2550 O O . GLN A 1 308 ? -17.891 16.891 14.484 1 90.81 308 GLN A O 1
ATOM 2555 N N . GLN A 1 309 ? -17.328 15.023 15.305 1 93.31 309 GLN A N 1
ATOM 2556 C CA . GLN A 1 309 ? -17.969 14.219 14.273 1 93.31 309 GLN A CA 1
ATOM 2557 C C . GLN A 1 309 ? -19.438 14.586 14.125 1 93.31 309 GLN A C 1
ATOM 2559 O O . GLN A 1 309 ? -19.938 14.773 13.016 1 93.31 309 GLN A O 1
ATOM 2564 N N . ASN A 1 310 ? -20.172 14.695 15.266 1 92.62 310 ASN A N 1
ATOM 2565 C CA . ASN A 1 310 ? -21.609 14.945 15.219 1 92.62 310 ASN A CA 1
ATOM 2566 C C . ASN A 1 310 ? -21.938 16.281 14.547 1 92.62 310 ASN A C 1
ATOM 2568 O O . ASN A 1 310 ? -22.875 16.375 13.758 1 92.62 310 ASN A O 1
ATOM 2572 N N . GLU A 1 311 ? -21.172 17.266 14.898 1 91.69 311 GLU A N 1
ATOM 2573 C CA . GLU A 1 311 ? -21.375 18.562 14.266 1 91.69 311 GLU A CA 1
ATOM 2574 C C . GLU A 1 311 ? -21.109 18.5 12.766 1 91.69 311 GLU A C 1
ATOM 2576 O O . GLU A 1 311 ? -21.844 19.109 11.977 1 91.69 311 GLU A O 1
ATOM 2581 N N . MET A 1 312 ? -20.125 17.797 12.406 1 93.75 312 MET A N 1
ATOM 2582 C CA . MET A 1 312 ? -19.781 17.672 11 1 93.75 312 MET A CA 1
ATOM 2583 C C . MET A 1 312 ? -20.844 16.875 10.242 1 93.75 312 MET A C 1
ATOM 2585 O O . MET A 1 312 ? -21.141 17.172 9.086 1 93.75 312 MET A O 1
ATOM 2589 N N . ILE A 1 313 ? -21.406 15.828 10.867 1 94.69 313 ILE A N 1
ATOM 2590 C CA . ILE A 1 313 ? -22.5 15.062 10.281 1 94.69 313 ILE A CA 1
ATOM 2591 C C . ILE A 1 313 ? -23.672 15.984 10 1 94.69 313 ILE A C 1
ATOM 2593 O O . ILE A 1 313 ? -24.281 15.922 8.922 1 94.69 313 ILE A O 1
ATOM 2597 N N . ALA A 1 314 ? -23.953 16.844 10.922 1 94.19 314 ALA A N 1
ATOM 2598 C CA . ALA A 1 314 ? -25.094 17.75 10.805 1 94.19 314 ALA A CA 1
ATOM 2599 C C . ALA A 1 314 ? -24.922 18.703 9.609 1 94.19 314 ALA A C 1
ATOM 2601 O O . ALA A 1 314 ? -25.859 18.922 8.852 1 94.19 314 ALA A O 1
ATOM 2602 N N . VAL A 1 315 ? -23.75 19.172 9.461 1 92.19 315 VAL A N 1
ATOM 2603 C CA . VAL A 1 315 ? -23.484 20.094 8.352 1 92.19 315 VAL A CA 1
ATOM 2604 C C . VAL A 1 315 ? -23.531 19.328 7.031 1 92.19 315 VAL A C 1
ATOM 2606 O O . VAL A 1 315 ? -24.031 19.844 6.031 1 92.19 315 VAL A O 1
ATOM 2609 N N . GLY A 1 316 ? -23.047 18.141 7.039 1 91.31 316 GLY A N 1
ATOM 2610 C CA . GLY A 1 316 ? -23.016 17.312 5.844 1 91.31 316 GLY A CA 1
ATOM 2611 C C . GLY A 1 316 ? -24.391 16.859 5.402 1 91.31 316 GLY A C 1
ATOM 2612 O O . GLY A 1 316 ? -24.562 16.438 4.258 1 91.31 316 GLY A O 1
ATOM 2613 N N . ALA A 1 317 ? -25.344 16.938 6.25 1 90.19 317 ALA A N 1
ATOM 2614 C CA . ALA A 1 317 ? -26.688 16.438 5.965 1 90.19 317 ALA A CA 1
ATOM 2615 C C . ALA A 1 317 ? -27.297 17.172 4.777 1 90.19 317 ALA A C 1
ATOM 2617 O O . ALA A 1 317 ? -28.188 16.641 4.113 1 90.19 317 ALA A O 1
ATOM 2618 N N . ASN A 1 318 ? -26.797 18.266 4.465 1 85.62 318 ASN A N 1
ATOM 2619 C CA . ASN A 1 318 ? -27.328 19.078 3.365 1 85.62 318 ASN A CA 1
ATOM 2620 C C . ASN A 1 318 ? -26.891 18.531 2.01 1 85.62 318 ASN A C 1
ATOM 2622 O O . ASN A 1 318 ? -27.391 18.953 0.971 1 85.62 318 ASN A O 1
ATOM 2626 N N . PHE A 1 319 ? -26 17.609 2.049 1 89.75 319 PHE A N 1
ATOM 2627 C CA . PHE A 1 319 ? -25.516 17 0.82 1 89.75 319 PHE A CA 1
ATOM 2628 C C . PHE A 1 319 ? -26 15.562 0.703 1 89.75 319 PHE A C 1
ATOM 2630 O O . PHE A 1 319 ? -25.984 14.812 1.684 1 89.75 319 PHE A O 1
ATOM 2637 N N . SER A 1 320 ? -26.469 15.25 -0.416 1 85.5 320 SER A N 1
ATOM 2638 C CA . SER A 1 320 ? -27 13.906 -0.62 1 85.5 320 SER A CA 1
ATOM 2639 C C . SER A 1 320 ? -25.906 12.859 -0.576 1 85.5 320 SER A C 1
ATOM 2641 O O . SER A 1 320 ? -26.047 11.82 0.066 1 85.5 320 SER A O 1
ATOM 2643 N N . ASP A 1 321 ? -24.844 13.141 -1.285 1 88.31 321 ASP A N 1
ATOM 2644 C CA . ASP A 1 321 ? -23.703 12.234 -1.313 1 88.31 321 ASP A CA 1
ATOM 2645 C C . ASP A 1 321 ? -22.469 12.883 -0.692 1 88.31 321 ASP A C 1
ATOM 2647 O O . ASP A 1 321 ? -22.094 14.008 -1.056 1 88.31 321 ASP A O 1
ATOM 2651 N N . LYS A 1 322 ? -21.875 12.227 0.249 1 92.25 322 LYS A N 1
ATOM 2652 C CA . LYS A 1 322 ? -20.75 12.797 0.983 1 92.25 322 LYS A CA 1
ATOM 2653 C C . LYS A 1 322 ? -19.422 12.164 0.542 1 92.25 322 LYS A C 1
ATOM 2655 O O . LYS A 1 322 ? -18.359 12.594 0.972 1 92.25 322 LYS A O 1
ATOM 2660 N N . ARG A 1 323 ? -19.516 11.32 -0.376 1 88.62 323 ARG A N 1
ATOM 2661 C CA . ARG A 1 323 ? -18.359 10.539 -0.789 1 88.62 323 ARG A CA 1
ATOM 2662 C C . ARG A 1 323 ? -17.328 11.414 -1.491 1 88.62 323 ARG A C 1
ATOM 2664 O O . ARG A 1 323 ? -16.125 11.148 -1.404 1 88.62 323 ARG A O 1
ATOM 2671 N N . PRO A 1 324 ? -17.641 12.398 -2.082 1 95.19 324 PRO A N 1
ATOM 2672 C CA . PRO A 1 324 ? -16.688 13.203 -2.842 1 95.19 324 PRO A CA 1
ATOM 2673 C C . PRO A 1 324 ? -15.742 14 -1.946 1 95.19 324 PRO A C 1
ATOM 2675 O O . PRO A 1 324 ? -14.695 14.469 -2.406 1 95.19 324 PRO A O 1
ATOM 2678 N N . PHE A 1 325 ? -16.062 14.164 -0.755 1 97.5 325 PHE A N 1
ATOM 2679 C CA . PHE A 1 325 ? -15.398 15.18 0.055 1 97.5 325 PHE A CA 1
ATOM 2680 C C . PHE A 1 325 ? -14.203 14.578 0.795 1 97.5 325 PHE A C 1
ATOM 2682 O O . PHE A 1 325 ? -14.281 13.453 1.289 1 97.5 325 PHE A O 1
ATOM 2689 N N . PHE A 1 326 ? -13.141 15.273 0.872 1 98.38 326 PHE A N 1
ATOM 2690 C CA . PHE A 1 326 ? -11.984 14.992 1.72 1 98.38 326 PHE A CA 1
ATOM 2691 C C . PHE A 1 326 ? -11.305 16.281 2.145 1 98.38 326 PHE A C 1
ATOM 2693 O O . PHE A 1 326 ? -11.555 17.344 1.565 1 98.38 326 PHE A O 1
ATOM 2700 N N . GLU A 1 327 ? -10.484 16.188 3.188 1 98.44 327 GLU A N 1
ATOM 2701 C CA . GLU A 1 327 ? -9.836 17.406 3.662 1 98.44 327 GLU A CA 1
ATOM 2702 C C . GLU A 1 327 ? -8.43 17.125 4.188 1 98.44 327 GLU A C 1
ATOM 2704 O O . GLU A 1 327 ? -8.242 16.234 5.027 1 98.44 327 GLU A O 1
ATOM 2709 N N . LEU A 1 328 ? -7.516 17.812 3.611 1 98.62 328 LEU A N 1
ATOM 2710 C CA . LEU A 1 328 ? -6.16 17.844 4.152 1 98.62 328 LEU A CA 1
ATOM 2711 C C . LEU A 1 328 ? -5.992 19 5.137 1 98.62 328 LEU A C 1
ATOM 2713 O O . LEU A 1 328 ? -6.332 20.141 4.824 1 98.62 328 LEU A O 1
ATOM 2717 N N . SER A 1 329 ? -5.531 18.688 6.297 1 98.31 329 SER A N 1
ATOM 2718 C CA . SER A 1 329 ? -5.25 19.703 7.297 1 98.31 329 SER A CA 1
ATOM 2719 C C . SER A 1 329 ? -3.885 19.5 7.938 1 98.31 329 SER A C 1
ATOM 2721 O O . SER A 1 329 ? -3.367 18.375 7.957 1 98.31 329 SER A O 1
ATOM 2723 N N . ARG A 1 330 ? -3.33 20.516 8.375 1 98.31 330 ARG A N 1
ATOM 2724 C CA . ARG A 1 330 ? -2.102 20.438 9.156 1 98.31 330 ARG A CA 1
ATOM 2725 C C . ARG A 1 330 ? -2.361 20.766 10.625 1 98.31 330 ARG A C 1
ATOM 2727 O O . ARG A 1 330 ? -2.898 21.828 10.938 1 98.31 330 ARG A O 1
ATOM 2734 N N . PHE A 1 331 ? -2.01 19.891 11.484 1 97.81 331 PHE A N 1
ATOM 2735 C CA . PHE A 1 331 ? -2.107 20.078 12.93 1 97.81 331 PHE A CA 1
ATOM 2736 C C . PHE A 1 331 ? -0.77 20.516 13.508 1 97.81 331 PHE A C 1
ATOM 2738 O O . PHE A 1 331 ? 0.249 19.859 13.312 1 97.81 331 PHE A O 1
ATOM 2745 N N . ASP A 1 332 ? -0.785 21.641 14.188 1 96.31 332 ASP A N 1
ATOM 2746 C CA . ASP A 1 332 ? 0.443 22.203 14.742 1 96.31 332 ASP A CA 1
ATOM 2747 C C . ASP A 1 332 ? 0.531 21.953 16.25 1 96.31 332 ASP A C 1
ATOM 2749 O O . ASP A 1 332 ? -0.396 22.266 16.984 1 96.31 332 ASP A O 1
ATOM 2753 N N . PHE A 1 333 ? 1.673 21.406 16.641 1 97.56 333 PHE A N 1
ATOM 2754 C CA . PHE A 1 333 ? 1.86 21.031 18.047 1 97.56 333 PHE A CA 1
ATOM 2755 C C . PHE A 1 333 ? 3.064 21.734 18.641 1 97.56 333 PHE A C 1
ATOM 2757 O O . PHE A 1 333 ? 4 22.094 17.922 1 97.56 333 PHE A O 1
ATOM 2764 N N . VAL A 1 334 ? 3.039 21.891 19.922 1 96.62 334 VAL A N 1
ATOM 2765 C CA . VAL A 1 334 ? 4.191 22.344 20.688 1 96.62 334 VAL A CA 1
ATOM 2766 C C . VAL A 1 334 ? 4.492 21.344 21.797 1 96.62 334 VAL A C 1
ATOM 2768 O O . VAL A 1 334 ? 3.598 20.641 22.266 1 96.62 334 VAL A O 1
ATOM 2771 N N . LEU A 1 335 ? 5.727 21.266 22.141 1 97.5 335 LEU A N 1
ATOM 2772 C CA . LEU A 1 335 ? 6.168 20.438 23.25 1 97.5 335 LEU A CA 1
ATOM 2773 C C . LEU A 1 335 ? 6.574 21.281 24.438 1 97.5 335 LEU A C 1
ATOM 27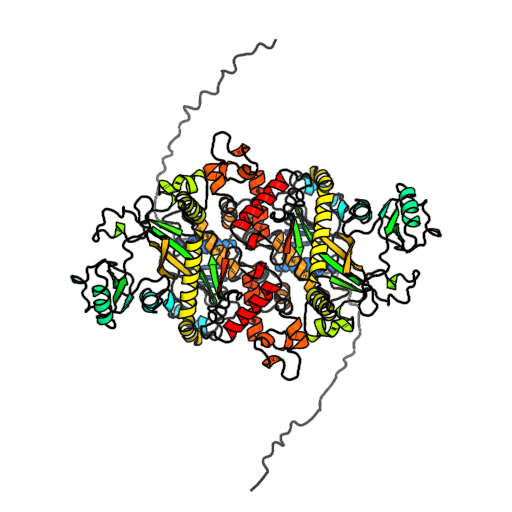75 O O . LEU A 1 335 ? 7.152 22.359 24.281 1 97.5 335 LEU A O 1
ATOM 2779 N N . ASP A 1 336 ? 6.301 20.812 25.609 1 95.94 336 ASP A N 1
ATOM 2780 C CA . ASP A 1 336 ? 6.891 21.453 26.766 1 95.94 336 ASP A CA 1
ATOM 2781 C C . ASP A 1 336 ? 8.227 20.812 27.141 1 95.94 336 ASP A C 1
ATOM 2783 O O . ASP A 1 336 ? 8.703 19.922 26.438 1 95.94 336 ASP A O 1
ATOM 2787 N N . LYS A 1 337 ? 8.82 21.266 28.141 1 95.25 337 LYS A N 1
ATOM 2788 C CA . LYS A 1 337 ? 10.172 20.875 28.531 1 95.25 337 LYS A CA 1
ATOM 2789 C C . LYS A 1 337 ? 10.234 19.375 28.828 1 95.25 337 LYS A C 1
ATOM 2791 O O . LYS A 1 337 ? 11.289 18.75 28.703 1 95.25 337 LYS A O 1
ATOM 2796 N N . ASP A 1 338 ? 9.125 18.766 29.234 1 95.19 338 ASP A N 1
ATOM 2797 C CA . ASP A 1 338 ? 9.055 17.344 29.578 1 95.19 338 ASP A CA 1
ATOM 2798 C C . ASP A 1 338 ? 8.555 16.516 28.391 1 95.19 338 ASP A C 1
ATOM 2800 O O . ASP A 1 338 ? 8.203 15.344 28.547 1 95.19 338 ASP A O 1
ATOM 2804 N N . LEU A 1 339 ? 8.336 17.109 27.234 1 96.62 339 LEU A N 1
ATOM 2805 C CA . LEU A 1 339 ? 8 16.5 25.953 1 96.62 339 LEU A CA 1
ATOM 2806 C C . LEU A 1 339 ? 6.523 16.141 25.891 1 96.62 339 LEU A C 1
ATOM 2808 O O . LEU A 1 339 ? 6.121 15.281 25.094 1 96.62 339 LEU A O 1
ATOM 2812 N N . ASN A 1 340 ? 5.762 16.781 26.828 1 95.88 340 ASN A N 1
ATOM 2813 C CA . ASN A 1 340 ? 4.32 16.672 26.641 1 95.88 340 ASN A CA 1
ATOM 2814 C C . ASN A 1 340 ? 3.857 17.438 25.391 1 95.88 340 ASN A C 1
ATOM 2816 O O . ASN A 1 340 ? 4.371 18.516 25.094 1 95.88 340 ASN A O 1
ATOM 2820 N N . VAL A 1 341 ? 2.852 16.875 24.781 1 96.94 341 VAL A N 1
ATOM 2821 C CA . VAL A 1 341 ? 2.43 17.391 23.484 1 96.94 341 VAL A CA 1
ATOM 2822 C C . VAL A 1 341 ? 1.175 18.25 23.656 1 96.94 341 VAL A C 1
ATOM 2824 O O . VAL A 1 341 ? 0.245 17.859 24.359 1 96.94 341 VAL A O 1
ATOM 2827 N N . TYR A 1 342 ? 1.126 19.406 22.953 1 94.94 342 TYR A N 1
ATOM 2828 C CA . TYR A 1 342 ? -0.03 20.297 22.984 1 94.94 342 TYR A CA 1
ATOM 2829 C C . TYR A 1 342 ? -0.416 20.734 21.578 1 94.94 342 TYR A C 1
ATOM 2831 O O . TYR A 1 342 ? 0.423 21.234 20.828 1 94.94 342 TYR A O 1
ATOM 2839 N N . LEU A 1 343 ? -1.672 20.562 21.266 1 95.56 343 LEU A N 1
ATOM 2840 C CA . LEU A 1 343 ? -2.18 21.016 19.984 1 95.56 343 LEU A CA 1
ATOM 2841 C C . LEU A 1 343 ? -2.447 22.516 20.016 1 95.56 343 LEU A C 1
ATOM 2843 O O . LEU A 1 343 ? -3.162 23.016 20.891 1 95.56 343 LEU A O 1
ATOM 2847 N N . MET A 1 344 ? -1.936 23.234 19.078 1 90.06 344 MET A N 1
ATOM 2848 C CA . MET A 1 344 ? -2.115 24.672 19.016 1 90.06 344 MET A CA 1
ATOM 2849 C C . MET A 1 344 ? -3.219 25.047 18.031 1 90.06 344 MET A C 1
ATOM 2851 O O . MET A 1 344 ? -4.047 25.922 18.312 1 90.06 344 MET A O 1
ATOM 2855 N N . GLU A 1 345 ? -3.195 24.406 16.953 1 89.88 345 GLU A N 1
ATOM 2856 C CA . GLU A 1 345 ? -4.191 24.734 15.938 1 89.88 345 GLU A CA 1
ATOM 2857 C C . GLU A 1 345 ? -4.215 23.672 14.844 1 89.88 345 GLU A C 1
ATOM 2859 O O . GLU A 1 345 ? -3.307 22.828 14.758 1 89.88 345 GLU A O 1
ATOM 2864 N N . ALA A 1 346 ? -5.219 23.625 14.156 1 93.88 346 ALA A N 1
ATOM 2865 C CA . ALA A 1 346 ? -5.363 22.875 12.906 1 93.88 346 ALA A CA 1
ATOM 2866 C C . ALA A 1 346 ? -5.684 23.812 11.742 1 93.88 346 ALA A C 1
ATOM 2868 O O . ALA A 1 346 ? -6.613 24.625 11.82 1 93.88 346 ALA A O 1
ATOM 2869 N N . ASN A 1 347 ? -4.926 23.688 10.695 1 92.88 347 ASN A N 1
ATOM 2870 C CA . ASN A 1 347 ? -5.07 24.594 9.57 1 92.88 347 ASN A CA 1
ATOM 2871 C C . ASN A 1 347 ? -5.738 23.906 8.375 1 92.88 347 ASN A C 1
ATOM 2873 O O . ASN A 1 347 ? -5.262 22.891 7.895 1 92.88 347 ASN A O 1
ATOM 2877 N N . MET A 1 348 ? -6.82 24.516 7.957 1 94.25 348 MET A N 1
ATOM 2878 C CA . MET A 1 348 ? -7.402 24.141 6.672 1 94.25 348 MET A CA 1
ATOM 2879 C C . MET A 1 348 ? -6.57 24.688 5.516 1 94.25 348 MET A C 1
ATOM 2881 O O . MET A 1 348 ? -6.051 25.797 5.594 1 94.25 348 MET A O 1
ATOM 2885 N N . SER A 1 349 ? -6.496 23.922 4.402 1 94 349 SER A N 1
ATOM 2886 C CA . SER A 1 349 ? -5.707 24.344 3.248 1 94 349 SER A CA 1
ATOM 2887 C C . SER A 1 349 ? -4.312 24.797 3.666 1 94 349 SER A C 1
ATOM 2889 O O . SER A 1 349 ? -3.922 25.938 3.408 1 94 349 SER A O 1
ATOM 2891 N N . PRO A 1 350 ? -3.66 23.906 4.332 1 95.56 350 PRO A N 1
ATOM 2892 C CA . PRO A 1 350 ? -2.326 24.281 4.801 1 95.56 350 PRO A CA 1
ATOM 2893 C C . PRO A 1 350 ? -1.408 24.75 3.672 1 95.56 350 PRO A C 1
ATOM 2895 O O . PRO A 1 350 ? -1.607 24.359 2.516 1 95.56 350 PRO A O 1
ATOM 2898 N N . ASN A 1 351 ? -0.449 25.531 4.086 1 92.31 351 ASN A N 1
ATOM 2899 C CA . ASN A 1 351 ? 0.518 25.984 3.09 1 92.31 351 ASN A CA 1
ATOM 2900 C C . ASN A 1 351 ? 1.264 24.812 2.459 1 92.31 351 ASN A C 1
ATOM 2902 O O . ASN A 1 351 ? 1.774 23.938 3.166 1 92.31 351 ASN A O 1
ATOM 2906 N N . LEU A 1 352 ? 1.271 24.844 1.159 1 94.75 352 LEU A N 1
ATOM 2907 C CA . LEU A 1 352 ? 1.966 23.812 0.402 1 94.75 352 LEU A CA 1
ATOM 2908 C C . LEU A 1 352 ? 2.939 24.422 -0.597 1 94.75 352 LEU A C 1
ATOM 2910 O O . LEU A 1 352 ? 3.312 23.781 -1.583 1 94.75 352 LEU A O 1
ATOM 2914 N N . SER A 1 353 ? 3.285 25.641 -0.336 1 93.25 353 SER A N 1
ATOM 2915 C CA . SER A 1 353 ? 4.215 26.359 -1.206 1 93.25 353 SER A CA 1
ATOM 2916 C C . SER A 1 353 ? 5.625 26.359 -0.625 1 93.25 353 SER A C 1
ATOM 2918 O O . SER A 1 353 ? 5.809 26.578 0.572 1 93.25 353 SER A O 1
ATOM 2920 N N . SER A 1 354 ? 6.578 26.109 -1.486 1 93.25 354 SER A N 1
ATOM 2921 C CA . SER A 1 354 ? 7.973 26.156 -1.059 1 93.25 354 SER A CA 1
ATOM 2922 C C . SER A 1 354 ? 8.633 27.453 -1.501 1 93.25 354 SER A C 1
ATOM 2924 O O . SER A 1 354 ? 9.867 27.547 -1.542 1 93.25 354 SER A O 1
ATOM 2926 N N . GLY A 1 355 ? 7.875 28.391 -1.877 1 90.12 355 GLY A N 1
ATOM 2927 C CA . GLY A 1 355 ? 8.422 29.656 -2.344 1 90.12 355 GLY A CA 1
ATOM 2928 C C . GLY A 1 355 ? 9.352 30.312 -1.342 1 90.12 355 GLY A C 1
ATOM 2929 O O . GLY A 1 355 ? 10.438 30.781 -1.702 1 90.12 355 GLY A O 1
ATOM 2930 N N . HIS A 1 356 ? 8.977 30.312 -0.091 1 90.38 356 HIS A N 1
ATOM 2931 C CA . HIS A 1 356 ? 9.773 30.922 0.966 1 90.38 356 HIS A CA 1
ATOM 2932 C C . HIS A 1 356 ? 10.945 30.031 1.361 1 90.38 356 HIS A C 1
ATOM 2934 O O . HIS A 1 356 ? 12.031 30.531 1.657 1 90.38 356 HIS A O 1
ATOM 2940 N N . PHE A 1 357 ? 10.648 28.703 1.375 1 95.06 357 PHE A N 1
ATOM 2941 C CA . PHE A 1 357 ? 11.648 27.703 1.765 1 95.06 357 PHE A CA 1
ATOM 2942 C C . PHE A 1 357 ? 11.711 26.578 0.747 1 95.06 357 PHE A C 1
ATOM 2944 O O . PHE A 1 357 ? 11.102 25.516 0.944 1 95.06 357 PHE A O 1
ATOM 2951 N N . PRO A 1 358 ? 12.531 26.688 -0.203 1 94.62 358 PRO A N 1
ATOM 2952 C CA . PRO A 1 358 ? 12.578 25.766 -1.339 1 94.62 358 PRO A CA 1
ATOM 2953 C C . PRO A 1 358 ? 12.82 24.328 -0.913 1 94.62 358 PRO A C 1
ATOM 2955 O O . PRO A 1 358 ? 12.219 23.406 -1.465 1 94.62 358 PRO A O 1
ATOM 2958 N N . PRO A 1 359 ? 13.602 24.062 0.151 1 94 359 PRO A N 1
ATOM 2959 C CA . PRO A 1 359 ? 13.844 22.672 0.524 1 94 359 PRO A CA 1
ATOM 2960 C C . PRO A 1 359 ? 12.578 21.969 1.021 1 94 359 PRO A C 1
ATOM 2962 O O . PRO A 1 359 ? 12.539 20.734 1.1 1 94 359 PRO A O 1
ATOM 2965 N N . ASN A 1 360 ? 11.547 22.75 1.341 1 96.44 360 ASN A N 1
ATOM 2966 C CA . ASN A 1 360 ? 10.281 22.156 1.779 1 96.44 360 ASN A CA 1
ATOM 2967 C C . ASN A 1 360 ? 9.516 21.547 0.614 1 96.44 360 ASN A C 1
ATOM 2969 O O . ASN A 1 360 ? 8.492 20.891 0.816 1 96.44 360 ASN A O 1
ATOM 2973 N N . LYS A 1 361 ? 10.016 21.734 -0.574 1 96.88 361 LYS A N 1
ATOM 2974 C CA . LYS A 1 361 ? 9.391 21.188 -1.772 1 96.88 361 LYS A CA 1
ATOM 2975 C C . LYS A 1 361 ? 9.148 19.672 -1.633 1 96.88 361 LYS A C 1
ATOM 2977 O O . LYS A 1 361 ? 8.055 19.188 -1.91 1 96.88 361 LYS A O 1
ATOM 2982 N N . LEU A 1 362 ? 10.133 18.984 -1.166 1 96.62 362 LEU A N 1
ATOM 2983 C CA . LEU A 1 362 ? 10.047 17.531 -1.057 1 96.62 362 LEU A CA 1
ATOM 2984 C C . LEU A 1 362 ? 8.891 17.125 -0.146 1 96.62 362 LEU A C 1
ATOM 2986 O O . LEU A 1 362 ? 8.07 16.281 -0.516 1 96.62 362 LEU A O 1
ATOM 2990 N N . LEU A 1 363 ? 8.812 17.719 0.974 1 97.75 363 LEU A N 1
ATOM 2991 C CA . LEU A 1 363 ? 7.758 17.406 1.93 1 97.75 363 LEU A CA 1
ATOM 2992 C C . LEU A 1 363 ? 6.383 17.656 1.323 1 97.75 363 LEU A C 1
ATOM 2994 O O . LEU A 1 363 ? 5.504 16.797 1.376 1 97.75 363 LEU A O 1
ATOM 2998 N N . TYR A 1 364 ? 6.25 18.844 0.75 1 98.19 364 TYR A N 1
ATOM 2999 C CA . TYR A 1 364 ? 4.941 19.219 0.234 1 98.19 364 TYR A CA 1
ATOM 3000 C C . TYR A 1 364 ? 4.52 18.312 -0.919 1 98.19 364 TYR A C 1
ATOM 3002 O O . TYR A 1 364 ? 3.375 17.875 -0.979 1 98.19 364 TYR A O 1
ATOM 3010 N N . GLU A 1 365 ? 5.406 18.047 -1.802 1 97.75 365 GLU A N 1
ATOM 3011 C CA . GLU A 1 365 ? 5.078 17.172 -2.928 1 97.75 365 GLU A CA 1
ATOM 3012 C C . GLU A 1 365 ? 4.723 15.773 -2.455 1 97.75 365 GLU A C 1
ATOM 3014 O O . GLU A 1 365 ? 3.801 15.148 -2.984 1 97.75 365 GLU A O 1
ATOM 3019 N N . GLN A 1 366 ? 5.43 15.258 -1.482 1 98 366 GLN A N 1
ATOM 3020 C CA . GLN A 1 366 ? 5.137 13.922 -0.963 1 98 366 GLN A CA 1
ATOM 3021 C C . GLN A 1 366 ? 3.795 13.898 -0.24 1 98 366 GLN A C 1
ATOM 3023 O O . GLN A 1 366 ? 3.039 12.93 -0.356 1 98 366 GLN A O 1
ATOM 3028 N N . VAL A 1 367 ? 3.502 14.938 0.5 1 98.5 367 VAL A N 1
ATOM 3029 C CA . VAL A 1 367 ? 2.199 15.016 1.152 1 98.5 367 VAL A CA 1
ATOM 3030 C C . VAL A 1 367 ? 1.091 14.984 0.103 1 98.5 367 VAL A C 1
ATOM 3032 O O . VAL A 1 367 ? 0.118 14.234 0.242 1 98.5 367 VAL A O 1
ATOM 3035 N N . ILE A 1 368 ? 1.263 15.727 -0.949 1 98.12 368 ILE A N 1
ATOM 3036 C CA . ILE A 1 368 ? 0.24 15.867 -1.979 1 98.12 368 ILE A CA 1
ATOM 3037 C C . ILE A 1 368 ? 0.05 14.531 -2.697 1 98.12 368 ILE A C 1
ATOM 3039 O O . ILE A 1 368 ? -1.08 14.062 -2.865 1 98.12 368 ILE A O 1
ATOM 3043 N N . ILE A 1 369 ? 1.126 13.898 -3.111 1 96.75 369 ILE A N 1
ATOM 3044 C CA . ILE A 1 369 ? 0.997 12.672 -3.902 1 96.75 369 ILE A CA 1
ATOM 3045 C C . ILE A 1 369 ? 0.414 11.562 -3.037 1 96.75 369 ILE A C 1
ATOM 3047 O O . ILE A 1 369 ? -0.372 10.742 -3.52 1 96.75 369 ILE A O 1
ATOM 3051 N N . ASN A 1 370 ? 0.834 11.453 -1.767 1 97.69 370 ASN A N 1
ATOM 3052 C CA . ASN A 1 370 ? 0.237 10.469 -0.867 1 97.69 370 ASN A CA 1
ATOM 3053 C C . ASN A 1 370 ? -1.249 10.742 -0.65 1 97.69 370 ASN A C 1
ATOM 3055 O O . ASN A 1 370 ? -2.051 9.805 -0.594 1 97.69 370 ASN A O 1
ATOM 3059 N N . LEU A 1 371 ? -1.592 11.992 -0.538 1 98.5 371 LEU A N 1
ATOM 3060 C CA . LEU A 1 371 ? -2.996 12.375 -0.423 1 98.5 371 LEU A CA 1
ATOM 3061 C C . LEU A 1 371 ? -3.773 11.961 -1.668 1 98.5 371 LEU A C 1
ATOM 3063 O O . LEU A 1 371 ? -4.828 11.328 -1.565 1 98.5 371 LEU A O 1
ATOM 3067 N N . PHE A 1 372 ? -3.244 12.32 -2.836 1 97.25 372 PHE A N 1
ATOM 3068 C CA . PHE A 1 372 ? -3.92 12.031 -4.094 1 97.25 372 PHE A CA 1
ATOM 3069 C C . PHE A 1 372 ? -4.074 10.523 -4.289 1 97.25 372 PHE A C 1
ATOM 3071 O O . PHE A 1 372 ? -5.094 10.062 -4.805 1 97.25 372 PHE A O 1
ATOM 3078 N N . SER A 1 373 ? -3.078 9.797 -3.881 1 96.5 373 SER A N 1
ATOM 3079 C CA . SER A 1 373 ? -3.166 8.344 -3.939 1 96.5 373 SER A CA 1
ATOM 3080 C C . SER A 1 373 ? -4.246 7.816 -3.002 1 96.5 373 SER A C 1
ATOM 3082 O O . SER A 1 373 ? -5.07 6.992 -3.398 1 96.5 373 SER A O 1
ATOM 3084 N N . LEU A 1 374 ? -4.285 8.32 -1.841 1 97.75 374 LEU A N 1
ATOM 3085 C CA . LEU A 1 374 ? -5.199 7.867 -0.799 1 97.75 374 LEU A CA 1
ATOM 3086 C C . LEU A 1 374 ? -6.648 8.023 -1.244 1 97.75 374 LEU A C 1
ATOM 3088 O O . LEU A 1 374 ? -7.457 7.105 -1.086 1 97.75 374 LEU A O 1
ATOM 3092 N N . VAL A 1 375 ? -6.926 9.148 -1.856 1 97.38 375 VAL A N 1
ATOM 3093 C CA . VAL A 1 375 ? -8.328 9.461 -2.104 1 97.38 375 VAL A CA 1
ATOM 3094 C C . VAL A 1 375 ? -8.703 9.062 -3.529 1 97.38 375 VAL A C 1
ATOM 3096 O O . VAL A 1 375 ? -9.812 9.352 -3.988 1 97.38 375 VAL A O 1
ATOM 3099 N N . GLY A 1 376 ? -7.809 8.555 -4.27 1 93.94 376 GLY A N 1
ATOM 3100 C CA . GLY A 1 376 ? -8.125 7.984 -5.57 1 93.94 376 GLY A CA 1
ATOM 3101 C C . GLY A 1 376 ? -8 8.984 -6.707 1 93.94 376 GLY A C 1
ATOM 3102 O O . GLY A 1 376 ? -8.461 8.727 -7.82 1 93.94 376 GLY A O 1
ATOM 3103 N N . ILE A 1 377 ? -7.457 10.102 -6.434 1 95.12 377 ILE A N 1
ATOM 3104 C CA . ILE A 1 377 ? -7.16 11.047 -7.504 1 95.12 377 ILE A CA 1
ATOM 3105 C C . ILE A 1 377 ? -6.016 10.508 -8.359 1 95.12 377 ILE A C 1
ATOM 3107 O O . ILE A 1 377 ? -6.09 10.531 -9.594 1 95.12 377 ILE A O 1
ATOM 3111 N N . ALA A 1 378 ? -4.969 10.117 -7.656 1 92.31 378 ALA A N 1
ATOM 3112 C CA . ALA A 1 378 ? -3.928 9.375 -8.359 1 92.31 378 ALA A CA 1
ATOM 3113 C C . ALA A 1 378 ? -4.324 7.906 -8.531 1 92.31 378 ALA A C 1
ATOM 3115 O O . ALA A 1 378 ? -4.371 7.152 -7.559 1 92.31 378 ALA A O 1
ATOM 3116 N N . SER A 1 379 ? -4.676 7.531 -9.703 1 83.94 379 SER A N 1
ATOM 3117 C CA . SER A 1 379 ? -5.156 6.18 -9.977 1 83.94 379 SER A CA 1
ATOM 3118 C C . SER A 1 379 ? -4.426 5.559 -11.156 1 83.94 379 SER A C 1
ATOM 3120 O O . SER A 1 379 ? -3.846 6.27 -11.984 1 83.94 379 SER A O 1
ATOM 3122 N N . TYR A 1 380 ? -4.508 4.258 -11.266 1 75.56 380 TYR A N 1
ATOM 3123 C CA . TYR A 1 380 ? -3.816 3.498 -12.297 1 75.56 380 TYR A CA 1
ATOM 3124 C C . TYR A 1 380 ? -4.516 3.643 -13.641 1 75.56 380 TYR A C 1
ATOM 3126 O O . TYR A 1 380 ? -3.875 3.586 -14.695 1 75.56 380 TYR A O 1
ATOM 3134 N N . LEU A 1 381 ? -5.824 3.803 -13.594 1 68.06 381 LEU A N 1
ATOM 3135 C CA . LEU A 1 381 ? -6.641 3.549 -14.773 1 68.06 381 LEU A CA 1
ATOM 3136 C C . LEU A 1 381 ? -6.773 4.809 -15.617 1 68.06 381 LEU A C 1
ATOM 3138 O O . LEU A 1 381 ? -7.867 5.371 -15.742 1 68.06 381 LEU A O 1
ATOM 3142 N N . HIS A 1 382 ? -5.73 5.09 -16.328 1 71.38 382 HIS A N 1
ATOM 3143 C CA . HIS A 1 382 ? -5.68 6.336 -17.078 1 71.38 382 HIS A CA 1
ATOM 3144 C C . HIS A 1 382 ? -6.34 6.18 -18.453 1 71.38 382 HIS A C 1
ATOM 3146 O O . HIS A 1 382 ? -6.641 7.172 -19.109 1 71.38 382 HIS A O 1
ATOM 3152 N N . GLY A 1 383 ? -6.562 5.008 -18.719 1 67 383 GLY A N 1
ATOM 3153 C CA . GLY A 1 383 ? -7.223 4.777 -20 1 67 383 GLY A CA 1
ATOM 3154 C C . GLY A 1 383 ? -8.727 4.941 -19.938 1 67 383 GLY A C 1
ATOM 3155 O O . GLY A 1 383 ? -9.414 4.809 -20.953 1 67 383 GLY A O 1
ATOM 3156 N N . THR A 1 384 ? -9.141 5.262 -18.688 1 76.69 384 THR A N 1
ATOM 3157 C CA . THR A 1 384 ? -10.57 5.457 -18.453 1 76.69 384 THR A CA 1
ATOM 3158 C C . THR A 1 384 ? -10.82 6.719 -17.641 1 76.69 384 THR A C 1
ATOM 3160 O O . THR A 1 384 ? -10.055 7.027 -16.719 1 76.69 384 THR A O 1
ATOM 3163 N N . SER A 1 385 ? -11.867 7.414 -18.031 1 84.25 385 SER A N 1
ATOM 3164 C CA . SER A 1 385 ? -12.242 8.57 -17.219 1 84.25 385 SER A CA 1
ATOM 3165 C C . SER A 1 385 ? -12.781 8.133 -15.867 1 84.25 385 SER A C 1
ATOM 3167 O O . SER A 1 385 ? -13.258 7.008 -15.711 1 84.25 385 SER A O 1
ATOM 3169 N N . PRO A 1 386 ? -12.742 9.023 -14.906 1 87.88 386 PRO A N 1
ATOM 3170 C CA . PRO A 1 386 ? -13.328 8.688 -13.602 1 87.88 386 PRO A CA 1
ATOM 3171 C C . PRO A 1 386 ? -14.797 8.297 -13.703 1 87.88 386 PRO A C 1
ATOM 3173 O O . PRO A 1 386 ? -15.242 7.371 -13.016 1 87.88 386 PRO A O 1
ATOM 3176 N N . GLU A 1 387 ? -15.523 8.953 -14.57 1 89.88 387 GLU A N 1
ATOM 3177 C CA . GLU A 1 387 ? -16.938 8.641 -14.766 1 89.88 387 GLU A CA 1
ATOM 3178 C C . GLU A 1 387 ? -17.125 7.246 -15.352 1 89.88 387 GLU A C 1
ATOM 3180 O O . GLU A 1 387 ? -17.969 6.48 -14.891 1 89.88 387 GLU A O 1
ATOM 3185 N N . ASP A 1 388 ? -16.312 6.969 -16.297 1 88.69 388 ASP A N 1
ATOM 3186 C CA . ASP A 1 388 ? -16.422 5.664 -16.953 1 88.69 388 ASP A CA 1
ATOM 3187 C C . ASP A 1 388 ? -16.016 4.543 -16 1 88.69 388 ASP A C 1
ATOM 3189 O O . ASP A 1 388 ? -16.609 3.463 -16.016 1 88.69 388 ASP A O 1
ATOM 3193 N N . TYR A 1 389 ? -15.07 4.824 -15.258 1 87.81 389 TYR A N 1
ATOM 3194 C CA . TYR A 1 389 ? -14.656 3.844 -14.258 1 87.81 389 TYR A CA 1
ATOM 3195 C C . TYR A 1 389 ? -15.781 3.584 -13.258 1 87.81 389 TYR A C 1
ATOM 3197 O O . TYR A 1 389 ? -16.031 2.438 -12.883 1 87.81 389 TYR A O 1
ATOM 3205 N N . PHE A 1 390 ? -16.406 4.605 -12.891 1 89.31 390 PHE A N 1
ATOM 3206 C CA . PHE A 1 390 ? -17.5 4.508 -11.93 1 89.31 390 PHE A CA 1
ATOM 3207 C C . PHE A 1 390 ? -18.641 3.666 -12.484 1 89.31 390 PHE A C 1
ATOM 3209 O O . PHE A 1 390 ? -19.312 2.943 -11.742 1 89.31 390 PHE A O 1
ATOM 3216 N N . LYS A 1 391 ? -18.766 3.691 -13.742 1 90.44 391 LYS A N 1
ATOM 3217 C CA . LYS A 1 391 ? -19.875 2.98 -14.383 1 90.44 391 LYS A CA 1
ATOM 3218 C C . LYS A 1 391 ? -19.469 1.555 -14.75 1 90.44 391 LYS A C 1
ATOM 3220 O O . LYS A 1 391 ? -20.328 0.713 -15.031 1 90.44 391 LYS A O 1
ATOM 3225 N N . ASP A 1 392 ? -18.219 1.324 -14.711 1 90.12 392 ASP A N 1
ATOM 3226 C CA . ASP A 1 392 ? -17.719 0.024 -15.141 1 90.12 392 ASP A CA 1
ATOM 3227 C C . ASP A 1 392 ? -17.609 -0.937 -13.953 1 90.12 392 ASP A C 1
ATOM 3229 O O . ASP A 1 392 ? -16.547 -1.062 -13.344 1 90.12 392 ASP A O 1
ATOM 3233 N N . LYS A 1 393 ? -18.516 -1.681 -13.758 1 89.81 393 LYS A N 1
ATOM 3234 C CA . LYS A 1 393 ? -18.578 -2.584 -12.617 1 89.81 393 LYS A CA 1
ATOM 3235 C C . LYS A 1 393 ? -17.484 -3.645 -12.695 1 89.81 393 LYS A C 1
ATOM 3237 O O . LYS A 1 393 ? -16.953 -4.066 -11.664 1 89.81 393 LYS A O 1
ATOM 3242 N N . ASP A 1 394 ? -17.188 -4.008 -13.859 1 89.06 394 ASP A N 1
ATOM 3243 C CA . ASP A 1 394 ? -16.172 -5.039 -14.055 1 89.06 394 ASP A CA 1
ATOM 3244 C C . ASP A 1 394 ? -14.797 -4.559 -13.578 1 89.06 394 ASP A C 1
ATOM 3246 O O . ASP A 1 394 ? -14.094 -5.285 -12.867 1 89.06 394 ASP A O 1
ATOM 3250 N N . SER A 1 395 ? -14.469 -3.375 -13.938 1 88.19 395 SER A N 1
ATOM 3251 C CA . SER A 1 395 ? -13.188 -2.814 -13.516 1 88.19 395 SER A CA 1
ATOM 3252 C C . SER A 1 395 ? -13.164 -2.576 -12.016 1 88.19 395 SER A C 1
ATOM 3254 O O . SER A 1 395 ? -12.125 -2.752 -11.367 1 88.19 395 SER A O 1
ATOM 3256 N N . GLN A 1 396 ? -14.273 -2.217 -11.516 1 91.06 396 GLN A N 1
ATOM 3257 C CA . GLN A 1 396 ? -14.359 -2.012 -10.078 1 91.06 396 GLN A CA 1
ATOM 3258 C C . GLN A 1 396 ? -14.148 -3.32 -9.32 1 91.06 396 GLN A C 1
ATOM 3260 O O . GLN A 1 396 ? -13.43 -3.354 -8.32 1 91.06 396 GLN A O 1
ATOM 3265 N N . GLU A 1 397 ? -14.719 -4.344 -9.844 1 92.62 397 GLU A N 1
ATOM 3266 C CA . GLU A 1 397 ? -14.586 -5.66 -9.227 1 92.62 397 GLU A CA 1
ATOM 3267 C C . GLU A 1 397 ? -13.141 -6.156 -9.289 1 92.62 397 GLU A C 1
ATOM 3269 O O . GLU A 1 397 ? -12.688 -6.852 -8.383 1 92.62 397 GLU A O 1
ATOM 3274 N N . MET A 1 398 ? -12.484 -5.801 -10.312 1 93 398 MET A N 1
ATOM 3275 C CA . MET A 1 398 ? -11.094 -6.199 -10.461 1 93 398 MET A CA 1
ATOM 3276 C C . MET A 1 398 ? -10.227 -5.59 -9.359 1 93 398 MET A C 1
ATOM 3278 O O . MET A 1 398 ? -9.336 -6.254 -8.828 1 93 398 MET A O 1
ATOM 3282 N N . LEU A 1 399 ? -10.547 -4.402 -9.023 1 93 399 LEU A N 1
ATOM 3283 C CA . LEU A 1 399 ? -9.742 -3.727 -8.016 1 93 399 LEU A CA 1
ATOM 3284 C C . LEU A 1 399 ? -10.18 -4.125 -6.613 1 93 399 LEU A C 1
ATOM 3286 O O . LEU A 1 399 ? -9.344 -4.398 -5.75 1 93 399 LEU A O 1
ATOM 3290 N N . VAL A 1 400 ? -11.484 -4.145 -6.398 1 95.56 400 VAL A N 1
ATOM 3291 C CA . VAL A 1 400 ? -12.078 -4.566 -5.137 1 95.56 400 VAL A CA 1
ATOM 3292 C C . VAL A 1 400 ? -13.375 -5.332 -5.402 1 95.56 400 VAL A C 1
ATOM 3294 O O . VAL A 1 400 ? -14.383 -4.738 -5.777 1 95.56 400 VAL A O 1
ATOM 3297 N N . SER A 1 401 ? -13.32 -6.547 -5.137 1 95.81 401 SER A N 1
ATOM 3298 C CA . SER A 1 401 ? -14.523 -7.348 -5.336 1 95.81 401 SER A CA 1
ATOM 3299 C C . SER A 1 401 ? -15.359 -7.41 -4.066 1 95.81 401 SER A C 1
ATOM 3301 O O . SER A 1 401 ? -14.867 -7.121 -2.975 1 95.81 401 SER A O 1
ATOM 3303 N N . ASP A 1 402 ? -16.562 -7.773 -4.207 1 93.94 402 ASP A N 1
ATOM 3304 C CA . ASP A 1 402 ? -17.422 -7.996 -3.045 1 93.94 402 ASP A CA 1
ATOM 3305 C C . ASP A 1 402 ? -16.844 -9.078 -2.137 1 93.94 402 ASP A C 1
ATOM 3307 O O . ASP A 1 402 ? -16.969 -9 -0.913 1 93.94 402 ASP A O 1
ATOM 3311 N N . ARG A 1 403 ? -16.203 -10 -2.719 1 94.19 403 ARG A N 1
ATOM 3312 C CA . ARG A 1 403 ? -15.641 -11.109 -1.956 1 94.19 403 ARG A CA 1
ATOM 3313 C C . ARG A 1 403 ? -14.461 -10.656 -1.11 1 94.19 403 ARG A C 1
ATOM 3315 O O . ARG A 1 403 ? -14.195 -11.211 -0.042 1 94.19 403 ARG A O 1
ATOM 3322 N N . ASP A 1 404 ? -13.781 -9.617 -1.564 1 95.25 404 ASP A N 1
ATOM 3323 C CA . ASP A 1 404 ? -12.641 -9.062 -0.841 1 95.25 404 ASP A CA 1
ATOM 3324 C C . ASP A 1 404 ? -13.078 -8.445 0.482 1 95.25 404 ASP A C 1
ATOM 3326 O O . ASP A 1 404 ? -12.273 -8.305 1.406 1 95.25 404 ASP A O 1
ATOM 3330 N N . LEU A 1 405 ? -14.297 -8.062 0.558 1 96.5 405 LEU A N 1
ATOM 3331 C CA . LEU A 1 405 ? -14.797 -7.305 1.701 1 96.5 405 LEU A CA 1
ATOM 3332 C C . LEU A 1 405 ? -15.141 -8.234 2.859 1 96.5 405 LEU A C 1
ATOM 3334 O O . LEU A 1 405 ? -15.328 -7.781 3.99 1 96.5 405 LEU A O 1
ATOM 3338 N N . GLN A 1 406 ? -15.164 -9.5 2.594 1 92.06 406 GLN A N 1
ATOM 3339 C CA . GLN A 1 406 ? -15.703 -10.453 3.559 1 92.06 406 GLN A CA 1
ATOM 3340 C C . GLN A 1 406 ? -14.758 -10.641 4.738 1 92.06 406 GLN A C 1
ATOM 3342 O O . GLN A 1 406 ? -13.539 -10.672 4.562 1 92.06 406 GLN A O 1
ATOM 3347 N N . VAL A 1 407 ? -15.367 -10.688 5.871 1 92.88 407 VAL A N 1
ATOM 3348 C CA . VAL A 1 407 ? -14.688 -11.008 7.117 1 92.88 407 VAL A CA 1
ATOM 3349 C C . VAL A 1 407 ? -15.539 -11.969 7.945 1 92.88 407 VAL A C 1
ATOM 3351 O O . VAL A 1 407 ? -16.719 -12.18 7.645 1 92.88 407 VAL A O 1
ATOM 3354 N N . PHE A 1 408 ? -14.938 -12.656 8.938 1 89.19 408 PHE A N 1
ATOM 3355 C CA . PHE A 1 408 ? -15.648 -13.492 9.898 1 89.19 408 PHE A CA 1
ATOM 3356 C C . PHE A 1 408 ? -16.406 -14.602 9.195 1 89.19 408 PHE A C 1
ATOM 3358 O O . PHE A 1 408 ? -17.609 -14.781 9.43 1 89.19 408 PHE A O 1
ATOM 3365 N N . SER A 1 409 ? -15.75 -15.281 8.422 1 86.38 409 SER A N 1
ATOM 3366 C CA . SER A 1 409 ? -16.375 -16.328 7.609 1 86.38 409 SER A CA 1
ATOM 3367 C C . SER A 1 409 ? -17.078 -17.359 8.484 1 86.38 409 SER A C 1
ATOM 3369 O O . SER A 1 409 ? -18.172 -17.812 8.148 1 86.38 409 SER A O 1
ATOM 3371 N N . ASP A 1 410 ? -16.484 -17.672 9.594 1 85.94 410 ASP A N 1
ATOM 3372 C CA . ASP A 1 410 ? -17.078 -18.656 10.492 1 85.94 410 ASP A CA 1
ATOM 3373 C C . ASP A 1 410 ? -18.406 -18.172 11.062 1 85.94 410 ASP A C 1
ATOM 3375 O O . ASP A 1 410 ? -19.391 -18.891 11.062 1 85.94 410 ASP A O 1
ATOM 3379 N N . ASP A 1 411 ? -18.391 -16.984 11.516 1 88.5 411 ASP A N 1
ATOM 3380 C CA . ASP A 1 411 ? -19.609 -16.406 12.07 1 88.5 411 ASP A CA 1
ATOM 3381 C C . ASP A 1 411 ? -20.703 -16.297 11 1 88.5 411 ASP A C 1
ATOM 3383 O O . ASP A 1 411 ? -21.875 -16.547 11.281 1 88.5 411 ASP A O 1
ATOM 3387 N N . CYS A 1 412 ? -20.312 -15.922 9.875 1 88.62 412 CYS A N 1
ATOM 3388 C CA . CYS A 1 412 ? -21.266 -15.773 8.789 1 88.62 412 CYS A CA 1
ATOM 3389 C C . CYS A 1 412 ? -21.875 -17.109 8.414 1 88.62 412 CYS A C 1
ATOM 3391 O O . CYS A 1 412 ? -23.031 -17.172 7.98 1 88.62 412 CYS A O 1
ATOM 3393 N N . ASN A 1 413 ? -21.172 -18.156 8.617 1 84.38 413 ASN A N 1
ATOM 3394 C CA . ASN A 1 413 ? -21.625 -19.484 8.25 1 84.38 413 ASN A CA 1
ATOM 3395 C C . ASN A 1 413 ? -22.5 -20.109 9.336 1 84.38 413 ASN A C 1
ATOM 3397 O O . ASN A 1 413 ? -23.438 -20.844 9.039 1 84.38 413 ASN A O 1
ATOM 3401 N N . TYR A 1 414 ? -22.234 -19.797 10.547 1 86 414 TYR A N 1
ATOM 3402 C CA . TYR A 1 414 ? -22.875 -20.562 11.609 1 86 414 TYR A CA 1
ATOM 3403 C C . TYR A 1 414 ? -23.828 -19.688 12.414 1 86 414 TYR A C 1
ATOM 3405 O O . TYR A 1 414 ? -24.875 -20.156 12.875 1 86 414 TYR A O 1
ATOM 3413 N N . LYS A 1 415 ? -23.469 -18.5 12.5 1 88.12 415 LYS A N 1
ATOM 3414 C CA . LYS A 1 415 ? -24.219 -17.656 13.422 1 88.12 415 LYS A CA 1
ATOM 3415 C C . LYS A 1 415 ? -25.188 -16.75 12.664 1 88.12 415 LYS A C 1
ATOM 3417 O O . LYS A 1 415 ? -26.312 -16.531 13.117 1 88.12 415 LYS A O 1
ATOM 3422 N N . CYS A 1 416 ? -24.844 -16.312 11.531 1 90.69 416 CYS A N 1
ATOM 3423 C CA . CYS A 1 416 ? -25.578 -15.227 10.883 1 90.69 416 CYS A CA 1
ATOM 3424 C C . CYS A 1 416 ? -26.484 -15.758 9.773 1 90.69 416 CYS A C 1
ATOM 3426 O O . CYS A 1 416 ? -27.047 -14.984 9.008 1 90.69 416 CYS A O 1
ATOM 3428 N N . PHE A 1 417 ? -26.734 -16.938 9.469 1 82 417 PHE A N 1
ATOM 3429 C CA . PHE A 1 417 ? -27.391 -17.438 8.258 1 82 417 PHE A CA 1
ATOM 3430 C C . PHE A 1 417 ? -28.812 -17.875 8.547 1 82 417 PHE A C 1
ATOM 3432 O O . PHE A 1 417 ? -29.625 -18 7.629 1 82 417 PHE A O 1
ATOM 3439 N N . ASP A 1 418 ? -29.391 -17.906 9.609 1 77.69 418 ASP A N 1
ATOM 3440 C CA . ASP A 1 418 ? -30.766 -18.312 9.891 1 77.69 418 ASP A CA 1
ATOM 3441 C C . ASP A 1 418 ? -31.75 -17.188 9.594 1 77.69 418 ASP A C 1
ATOM 3443 O O . ASP A 1 418 ? -31.344 -16.109 9.156 1 77.69 418 ASP A O 1
ATOM 3447 N N . LYS A 1 419 ? -33.062 -17.375 9.414 1 76 419 LYS A N 1
ATOM 3448 C CA . LYS A 1 419 ? -34.156 -16.438 9.07 1 76 419 LYS A CA 1
ATOM 3449 C C . LYS A 1 419 ? -33.906 -15.07 9.711 1 76 419 LYS A C 1
ATOM 3451 O O . LYS A 1 419 ? -34.031 -14.039 9.055 1 76 419 LYS A O 1
ATOM 3456 N N . ASP A 1 420 ? -33.344 -15.008 10.852 1 84.75 420 ASP A N 1
ATOM 3457 C CA . ASP A 1 420 ? -33.062 -13.742 11.539 1 84.75 420 ASP A CA 1
ATOM 3458 C C . ASP A 1 420 ? -31.594 -13.609 11.867 1 84.75 420 ASP A C 1
ATOM 3460 O O . ASP A 1 420 ? -31.219 -12.922 12.828 1 84.75 420 ASP A O 1
ATOM 3464 N N . GLY A 1 421 ? -30.906 -14.203 11 1 89.06 421 GLY A N 1
ATOM 3465 C CA . GLY A 1 421 ? -29.484 -14.266 11.297 1 89.06 421 GLY A CA 1
ATOM 3466 C C . GLY A 1 421 ? -28.781 -12.93 11.141 1 89.06 421 GLY A C 1
ATOM 3467 O O . GLY A 1 421 ? -27.891 -12.602 11.922 1 89.06 421 GLY A O 1
ATOM 3468 N N . CYS A 1 422 ? -29.219 -12.133 10.219 1 92 422 CYS A N 1
ATOM 3469 C CA . CYS A 1 422 ? -28.562 -10.867 9.906 1 92 422 CYS A CA 1
ATOM 3470 C C . CYS A 1 422 ? -28.766 -9.867 11.039 1 92 422 CYS A C 1
ATOM 3472 O O . CYS A 1 422 ? -28.031 -8.875 11.133 1 92 422 CYS A O 1
ATOM 3474 N N . LYS A 1 423 ? -29.703 -10.141 11.922 1 91.94 423 LYS A N 1
ATOM 3475 C CA . LYS A 1 423 ? -30 -9.219 13.016 1 91.94 423 LYS A CA 1
ATOM 3476 C C . LYS A 1 423 ? -29.469 -9.742 14.344 1 91.94 423 LYS A C 1
ATOM 3478 O O . LYS A 1 423 ? -29.594 -9.078 15.375 1 91.94 423 LYS A O 1
ATOM 3483 N N . LYS A 1 424 ? -28.906 -10.891 14.344 1 91.5 424 LYS A N 1
ATOM 3484 C CA . LYS A 1 424 ? -28.484 -11.539 15.578 1 91.5 424 LYS A CA 1
ATOM 3485 C C . LYS A 1 424 ? -27.375 -10.742 16.281 1 91.5 424 LYS A C 1
ATOM 3487 O O . LYS A 1 424 ? -27.422 -10.547 17.5 1 91.5 424 LYS A O 1
ATOM 3492 N N . GLU A 1 425 ? -26.359 -10.406 15.508 1 93.12 425 GLU A N 1
ATOM 3493 C CA . GLU A 1 425 ? -25.266 -9.57 15.977 1 93.12 425 GLU A CA 1
ATOM 3494 C C . GLU A 1 425 ? -24.953 -8.461 14.977 1 93.12 425 GLU A C 1
ATOM 3496 O O . GLU A 1 425 ? -25.203 -8.609 13.781 1 93.12 425 GLU A O 1
ATOM 3501 N N . LEU A 1 426 ? -24.406 -7.434 15.508 1 93 426 LEU A N 1
ATOM 3502 C CA . LEU A 1 426 ? -24.047 -6.312 14.648 1 93 426 LEU A CA 1
ATOM 3503 C C . LEU A 1 426 ? -23.078 -6.758 13.555 1 93 426 LEU A C 1
ATOM 3505 O O . LEU A 1 426 ? -23.203 -6.34 12.398 1 93 426 LEU A O 1
ATOM 3509 N N . LYS A 1 427 ? -22.109 -7.59 13.93 1 93.62 427 LYS A N 1
ATOM 3510 C CA . LYS A 1 427 ? -21.078 -8.023 12.992 1 93.62 427 LYS A CA 1
ATOM 3511 C C . LYS A 1 427 ? -21.672 -8.852 11.859 1 93.62 427 LYS A C 1
ATOM 3513 O O . LYS A 1 427 ? -21.047 -9.031 10.812 1 93.62 427 LYS A O 1
ATOM 3518 N N . CYS A 1 428 ? -22.906 -9.398 12.055 1 95.5 428 CYS A N 1
ATOM 3519 C CA . CYS A 1 428 ? -23.547 -10.195 11.023 1 95.5 428 CYS A CA 1
ATOM 3520 C C . CYS A 1 428 ? -23.875 -9.344 9.797 1 95.5 428 CYS A C 1
ATOM 3522 O O . CYS A 1 428 ? -23.969 -9.867 8.688 1 95.5 428 CYS A O 1
ATOM 3524 N N . GLN A 1 429 ? -23.953 -8.078 9.992 1 95.25 429 GLN A N 1
ATOM 3525 C CA . GLN A 1 429 ? -24.219 -7.164 8.891 1 95.25 429 GLN A CA 1
ATOM 3526 C C . GLN A 1 429 ? -23.047 -7.105 7.922 1 95.25 429 GLN A C 1
ATOM 3528 O O . GLN A 1 429 ? -23.188 -6.59 6.809 1 95.25 429 GLN A O 1
ATOM 3533 N N . LEU A 1 430 ? -21.922 -7.641 8.352 1 95.56 430 LEU A N 1
ATOM 3534 C CA . LEU A 1 430 ? -20.719 -7.637 7.527 1 95.56 430 LEU A CA 1
ATOM 3535 C C . LEU A 1 430 ? -20.656 -8.883 6.645 1 95.56 430 LEU A C 1
ATOM 3537 O O . LEU A 1 430 ? -19.781 -9.008 5.793 1 95.56 430 LEU A O 1
ATOM 3541 N N . CYS A 1 431 ? -21.578 -9.766 6.883 1 93.5 431 CYS A N 1
ATOM 3542 C CA . CYS A 1 431 ? -21.672 -10.922 5.996 1 93.5 431 CYS A CA 1
ATOM 3543 C C . CYS A 1 431 ? -22.25 -10.523 4.645 1 93.5 431 CYS A C 1
ATOM 3545 O O . CYS A 1 431 ? -23.172 -9.688 4.574 1 93.5 431 CYS A O 1
ATOM 3547 N N . SER A 1 432 ? -21.797 -11.102 3.607 1 90.81 432 SER A N 1
ATOM 3548 C CA . SER A 1 432 ? -22.156 -10.711 2.246 1 90.81 432 SER A CA 1
ATOM 3549 C C . SER A 1 432 ? -23.672 -10.695 2.047 1 90.81 432 SER A C 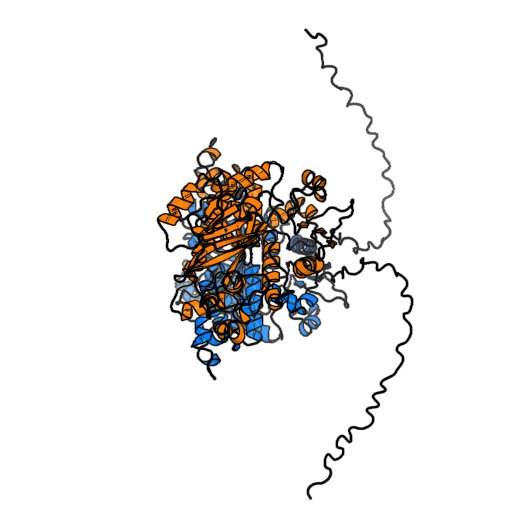1
ATOM 3551 O O . SER A 1 432 ? -24.219 -9.773 1.446 1 90.81 432 SER A O 1
ATOM 3553 N N . HIS A 1 433 ? -24.359 -11.688 2.541 1 89.38 433 HIS A N 1
ATOM 3554 C CA . HIS A 1 433 ? -25.781 -11.82 2.32 1 89.38 433 HIS A CA 1
ATOM 3555 C C . HIS A 1 433 ? -26.578 -10.852 3.203 1 89.38 433 HIS A C 1
ATOM 3557 O O . HIS A 1 433 ? -27.766 -10.633 2.982 1 89.38 433 HIS A O 1
ATOM 3563 N N . CYS A 1 434 ? -25.953 -10.289 4.188 1 93.56 434 CYS A N 1
ATOM 3564 C CA . CYS A 1 434 ? -26.594 -9.375 5.125 1 93.56 434 CYS A CA 1
ATOM 3565 C C . CYS A 1 434 ? -26.219 -7.934 4.828 1 93.56 434 CYS A C 1
ATOM 3567 O O . CYS A 1 434 ? -26.859 -7.004 5.324 1 93.56 434 CYS A O 1
ATOM 3569 N N . MET A 1 435 ? -25.266 -7.699 4.02 1 94.5 435 MET A N 1
ATOM 3570 C CA . MET A 1 435 ? -24.656 -6.383 3.855 1 94.5 435 MET A CA 1
ATOM 3571 C C . MET A 1 435 ? -25.531 -5.473 3.01 1 94.5 435 MET A C 1
ATOM 3573 O O . MET A 1 435 ? -25.969 -5.855 1.919 1 94.5 435 MET A O 1
ATOM 3577 N N . SER A 1 436 ? -25.781 -4.289 3.516 1 95.44 436 SER A N 1
ATOM 3578 C CA . SER A 1 436 ? -26.562 -3.311 2.752 1 95.44 436 SER A CA 1
ATOM 3579 C C . SER A 1 436 ? -25.734 -2.709 1.624 1 95.44 436 SER A C 1
ATOM 3581 O O . SER A 1 436 ? -24.5 -2.801 1.635 1 95.44 436 SER A O 1
ATOM 3583 N N . TYR A 1 437 ? -26.406 -2.088 0.691 1 94.25 437 TYR A N 1
ATOM 3584 C CA . TYR A 1 437 ? -25.734 -1.437 -0.424 1 94.25 437 TYR A CA 1
ATOM 3585 C C . TYR A 1 437 ? -24.859 -0.293 0.067 1 94.25 437 TYR A C 1
ATOM 3587 O O . TYR A 1 437 ? -23.719 -0.131 -0.394 1 94.25 437 TYR A O 1
ATOM 3595 N N . GLN A 1 438 ? -25.297 0.424 0.997 1 94.62 438 GLN A N 1
ATOM 3596 C CA . GLN A 1 438 ? -24.547 1.542 1.551 1 94.62 438 GLN A CA 1
ATOM 3597 C C . GLN A 1 438 ? -23.266 1.058 2.227 1 94.62 438 GLN A C 1
ATOM 3599 O O . GLN A 1 438 ? -22.188 1.606 1.99 1 94.62 438 GLN A O 1
ATOM 3604 N N . LEU A 1 439 ? -23.438 0.027 3.031 1 96.81 439 LEU A N 1
ATOM 3605 C CA . LEU A 1 439 ? -22.281 -0.511 3.738 1 96.81 439 LEU A CA 1
ATOM 3606 C C . LEU A 1 439 ? -21.25 -1.07 2.756 1 96.81 439 LEU A C 1
ATOM 3608 O O . LEU A 1 439 ? -20.047 -0.871 2.928 1 96.81 439 LEU A O 1
ATOM 3612 N N . ARG A 1 440 ? -21.734 -1.688 1.75 1 96.12 440 ARG A N 1
ATOM 3613 C CA . ARG A 1 440 ? -20.859 -2.242 0.72 1 96.12 440 ARG A CA 1
ATOM 3614 C C . ARG A 1 440 ? -20.031 -1.147 0.056 1 96.12 440 ARG A C 1
ATOM 3616 O O . ARG A 1 440 ? -18.828 -1.312 -0.151 1 96.12 440 ARG A O 1
ATOM 3623 N N . ASP A 1 441 ? -20.656 -0.069 -0.258 1 94.69 441 ASP A N 1
ATOM 3624 C CA . ASP A 1 441 ? -19.969 1.055 -0.886 1 94.69 441 ASP A CA 1
ATOM 3625 C C . ASP A 1 441 ? -18.922 1.651 0.051 1 94.69 441 ASP A C 1
ATOM 3627 O O . ASP A 1 441 ? -17.812 1.997 -0.381 1 94.69 441 ASP A O 1
ATOM 3631 N N . ILE A 1 442 ? -19.281 1.753 1.287 1 96.88 442 ILE A N 1
ATOM 3632 C CA . ILE A 1 442 ? -18.359 2.279 2.297 1 96.88 442 ILE A CA 1
ATOM 3633 C C . ILE A 1 442 ? -17.125 1.385 2.395 1 96.88 442 ILE A C 1
ATOM 3635 O O . ILE A 1 442 ? -16 1.874 2.375 1 96.88 442 ILE A O 1
ATOM 3639 N N . LEU A 1 443 ? -17.391 0.093 2.453 1 97.88 443 LEU A N 1
ATOM 3640 C CA . LEU A 1 443 ? -16.297 -0.849 2.637 1 97.88 443 LEU A CA 1
ATOM 3641 C C . LEU A 1 443 ? -15.414 -0.91 1.392 1 97.88 443 LEU A C 1
ATOM 3643 O O . LEU A 1 443 ? -14.195 -1.069 1.492 1 97.88 443 LEU A O 1
ATOM 3647 N N . ARG A 1 444 ? -16.031 -0.777 0.267 1 96.5 444 ARG A N 1
ATOM 3648 C CA . ARG A 1 444 ? -15.258 -0.751 -0.971 1 96.5 444 ARG A CA 1
ATOM 3649 C C . ARG A 1 444 ? -14.312 0.45 -1.006 1 96.5 444 ARG A C 1
ATOM 3651 O O . ARG A 1 444 ? -13.133 0.311 -1.328 1 96.5 444 ARG A O 1
ATOM 3658 N N . THR A 1 445 ? -14.805 1.586 -0.684 1 96.12 445 THR A N 1
ATOM 3659 C CA . THR A 1 445 ? -14 2.803 -0.643 1 96.12 445 THR A CA 1
ATOM 3660 C C . THR A 1 445 ? -12.891 2.682 0.395 1 96.12 445 THR A C 1
ATOM 3662 O O . THR A 1 445 ? -11.75 3.076 0.14 1 96.12 445 THR A O 1
ATOM 3665 N N . THR A 1 446 ? -13.273 2.109 1.497 1 97.5 446 THR A N 1
ATOM 3666 C CA . THR A 1 446 ? -12.312 1.92 2.576 1 97.5 446 THR A CA 1
ATOM 3667 C C . THR A 1 446 ? -11.195 0.975 2.145 1 97.5 446 THR A C 1
ATOM 3669 O O . THR A 1 446 ? -10.023 1.218 2.436 1 97.5 446 THR A O 1
ATOM 3672 N N . TYR A 1 447 ? -11.594 -0.083 1.483 1 97.5 447 TYR A N 1
ATOM 3673 C CA . TYR A 1 447 ? -10.625 -1.049 0.974 1 97.5 447 TYR A CA 1
ATOM 3674 C C . TYR A 1 447 ? -9.656 -0.387 0.004 1 97.5 447 TYR A C 1
ATOM 3676 O O . TYR A 1 447 ? -8.445 -0.594 0.093 1 97.5 447 TYR A O 1
ATOM 3684 N N . GLU A 1 448 ? -10.125 0.416 -0.852 1 95.56 448 GLU A N 1
ATOM 3685 C CA . GLU A 1 448 ? -9.297 1.106 -1.836 1 95.56 448 GLU A CA 1
ATOM 3686 C C . GLU A 1 448 ? -8.344 2.092 -1.162 1 95.56 448 GLU A C 1
ATOM 3688 O O . GLU A 1 448 ? -7.188 2.219 -1.564 1 95.56 448 GLU A O 1
ATOM 3693 N N . GLU A 1 449 ? -8.867 2.791 -0.2 1 97.25 449 GLU A N 1
ATOM 3694 C CA . GLU A 1 449 ? -8.008 3.697 0.553 1 97.25 449 GLU A CA 1
ATOM 3695 C C . GLU A 1 449 ? -6.836 2.951 1.18 1 97.25 449 GLU A C 1
ATOM 3697 O O . GLU A 1 449 ? -5.691 3.402 1.096 1 97.25 449 GLU A O 1
ATOM 3702 N N . HIS A 1 450 ? -7.148 1.836 1.734 1 96.94 450 HIS A N 1
ATOM 3703 C CA . HIS A 1 450 ? -6.105 1.044 2.375 1 96.94 450 HIS A CA 1
ATOM 3704 C C . HIS A 1 450 ? -5.074 0.569 1.356 1 96.94 450 HIS A C 1
ATOM 3706 O O . HIS A 1 450 ? -3.869 0.614 1.619 1 96.94 450 HIS A O 1
ATOM 3712 N N . MET A 1 451 ? -5.512 0.183 0.216 1 95.56 451 MET A N 1
ATOM 3713 C CA . MET A 1 451 ? -4.633 -0.338 -0.826 1 95.56 451 MET A CA 1
ATOM 3714 C C . MET A 1 451 ? -3.748 0.767 -1.396 1 95.56 451 MET A C 1
ATOM 3716 O O . MET A 1 451 ? -2.652 0.499 -1.89 1 95.56 451 MET A O 1
ATOM 3720 N N . SER A 1 452 ? -4.176 2.002 -1.252 1 95.19 452 SER A N 1
ATOM 3721 C CA . SER A 1 452 ? -3.49 3.102 -1.924 1 95.19 452 SER A CA 1
ATOM 3722 C C . SER A 1 452 ? -2.936 4.105 -0.917 1 95.19 452 SER A C 1
ATOM 3724 O O . SER A 1 452 ? -2.617 5.238 -1.276 1 95.19 452 SER A O 1
ATOM 3726 N N . ARG A 1 453 ? -2.793 3.738 0.284 1 96.5 453 ARG A N 1
ATOM 3727 C CA . ARG A 1 453 ? -2.518 4.691 1.354 1 96.5 453 ARG A CA 1
ATOM 3728 C C . ARG A 1 453 ? -1.047 5.098 1.361 1 96.5 453 ARG A C 1
ATOM 3730 O O . ARG A 1 453 ? -0.676 6.094 1.986 1 96.5 453 ARG A O 1
ATOM 3737 N N . ARG A 1 454 ? -0.133 4.27 0.743 1 95.69 454 ARG A N 1
ATOM 3738 C CA . ARG A 1 454 ? 1.297 4.559 0.716 1 95.69 454 ARG A CA 1
ATOM 3739 C C . ARG A 1 454 ? 1.813 4.895 2.111 1 95.69 454 ARG A C 1
ATOM 3741 O O . ARG A 1 454 ? 1.797 4.051 3.006 1 95.69 454 ARG A O 1
ATOM 3748 N N . ASN A 1 455 ? 2.232 6.184 2.338 1 96.81 455 ASN A N 1
ATOM 3749 C CA . ASN A 1 455 ? 2.787 6.543 3.639 1 96.81 455 ASN A CA 1
ATOM 3750 C C . ASN A 1 455 ? 1.734 7.184 4.539 1 96.81 455 ASN A C 1
ATOM 3752 O O . ASN A 1 455 ? 2.057 7.684 5.617 1 96.81 455 ASN A O 1
ATOM 3756 N N . MET A 1 456 ? 0.497 7.18 4.086 1 97.31 456 MET A N 1
ATOM 3757 C CA . MET A 1 456 ? -0.603 7.535 4.98 1 97.31 456 MET A CA 1
ATOM 3758 C C . MET A 1 456 ? -0.942 6.379 5.914 1 97.31 456 MET A C 1
ATOM 3760 O O . MET A 1 456 ? -0.905 5.219 5.508 1 97.31 456 MET A O 1
ATOM 3764 N N . ARG A 1 457 ? -1.251 6.742 7.145 1 96.5 457 ARG A N 1
ATOM 3765 C CA . ARG A 1 457 ? -1.622 5.723 8.125 1 96.5 457 ARG A CA 1
ATOM 3766 C C . ARG A 1 457 ? -2.977 6.035 8.75 1 96.5 457 ARG A C 1
ATOM 3768 O O . ARG A 1 457 ? -3.246 7.18 9.125 1 96.5 457 ARG A O 1
ATOM 3775 N N . ARG A 1 458 ? -3.73 5.027 8.773 1 96.62 458 ARG A N 1
ATOM 3776 C CA . ARG A 1 458 ? -5.07 5.168 9.336 1 96.62 458 ARG A CA 1
ATOM 3777 C C . ARG A 1 458 ? -5.02 5.324 10.852 1 96.62 458 ARG A C 1
ATOM 3779 O O . ARG A 1 458 ? -4.375 4.531 11.539 1 96.62 458 ARG A O 1
ATOM 3786 N N . ILE A 1 459 ? -5.668 6.297 11.398 1 95.44 459 ILE A N 1
ATOM 3787 C CA . ILE A 1 459 ? -5.734 6.445 12.844 1 95.44 459 ILE A CA 1
ATOM 3788 C C . ILE A 1 459 ? -7.176 6.266 13.312 1 95.44 459 ILE A C 1
ATOM 3790 O O . ILE A 1 459 ? -7.422 5.977 14.492 1 95.44 459 ILE A O 1
ATOM 3794 N N . LEU A 1 460 ? -8.117 6.535 12.438 1 95.06 460 LEU A N 1
ATOM 3795 C CA . LEU A 1 460 ? -9.531 6.254 12.695 1 95.06 460 LEU A CA 1
ATOM 3796 C C . LEU A 1 460 ? -10.148 5.484 11.539 1 95.06 460 LEU A C 1
ATOM 3798 O O . LEU A 1 460 ? -9.945 5.836 10.375 1 95.06 460 LEU A O 1
ATOM 3802 N N . PRO A 1 461 ? -10.961 4.391 11.727 1 93.31 461 PRO A N 1
ATOM 3803 C CA . PRO A 1 461 ? -11.312 3.9 13.062 1 93.31 461 PRO A CA 1
ATOM 3804 C C . PRO A 1 461 ? -10.117 3.309 13.805 1 93.31 461 PRO A C 1
ATOM 3806 O O . PRO A 1 461 ? -9.109 2.963 13.18 1 93.31 461 PRO A O 1
ATOM 3809 N N . ARG A 1 462 ? -10.25 3.277 15.102 1 83.38 462 ARG A N 1
ATOM 3810 C CA . ARG A 1 462 ? -9.211 2.707 15.953 1 83.38 462 ARG A CA 1
ATOM 3811 C C . ARG A 1 462 ? -9.125 1.195 15.773 1 83.38 462 ARG A C 1
ATOM 3813 O O . ARG A 1 462 ? -10.133 0.539 15.508 1 83.38 462 ARG A O 1
ATOM 3820 N N . THR A 1 463 ? -8.016 0.537 15.453 1 68.94 463 THR A N 1
ATOM 3821 C CA . THR A 1 463 ? -7.969 -0.92 15.391 1 68.94 463 THR A CA 1
ATOM 3822 C C . THR A 1 463 ? -8.062 -1.522 16.797 1 68.94 463 THR A C 1
ATOM 3824 O O . THR A 1 463 ? -7.488 -0.989 17.734 1 68.94 463 THR A O 1
ATOM 3827 N N . VAL A 1 464 ? -9.32 -2.074 17.281 1 58.22 464 VAL A N 1
ATOM 3828 C CA . VAL A 1 464 ? -9.891 -2.537 18.547 1 58.22 464 VAL A CA 1
ATOM 3829 C C . VAL A 1 464 ? -8.836 -3.279 19.359 1 58.22 464 VAL A C 1
ATOM 3831 O O . VAL A 1 464 ? -9.055 -3.617 20.516 1 58.22 464 VAL A O 1
ATOM 3834 N N . ASN A 1 465 ? -7.793 -3.92 19.062 1 50.44 465 ASN A N 1
ATOM 3835 C CA . ASN A 1 465 ? -7.633 -4.766 20.234 1 50.44 465 ASN A CA 1
ATOM 3836 C C . ASN A 1 465 ? -7.633 -3.943 21.516 1 50.44 465 ASN A C 1
ATOM 3838 O O . ASN A 1 465 ? -7.391 -4.477 22.609 1 50.44 465 ASN A O 1
ATOM 3842 N N . LYS A 1 466 ? -7.695 -2.623 21.359 1 46.31 466 LYS A N 1
ATOM 3843 C CA . LYS A 1 466 ? -7.602 -2.049 22.703 1 46.31 466 LYS A CA 1
ATOM 3844 C C . LYS A 1 466 ? -8.977 -1.641 23.219 1 46.31 466 LYS A C 1
ATOM 3846 O O . LYS A 1 466 ? -9.664 -0.83 22.594 1 46.31 466 LYS A O 1
ATOM 3851 N N . SER A 1 467 ? -9.656 -2.49 23.797 1 40.34 467 SER A N 1
ATOM 3852 C CA . SER A 1 467 ? -10.969 -2.441 24.438 1 40.34 467 SER A CA 1
ATOM 3853 C C . SER A 1 467 ? -11.242 -1.067 25.031 1 40.34 467 SER A C 1
ATOM 3855 O O . SER A 1 467 ? -12.398 -0.708 25.266 1 40.34 467 SER A O 1
ATOM 3857 N N . LYS A 1 468 ? -10.32 -0.361 25.562 1 42.47 468 LYS A N 1
ATOM 3858 C CA . LYS A 1 468 ? -10.703 0.609 26.594 1 42.47 468 LYS A CA 1
ATOM 3859 C C . LYS A 1 468 ? -11.555 1.728 26 1 42.47 468 LYS A C 1
ATOM 3861 O O . LYS A 1 468 ? -12.352 2.348 26.703 1 42.47 468 LYS A O 1
ATOM 3866 N N . HIS A 1 469 ? -11.156 2.355 25.047 1 42.69 469 HIS A N 1
ATOM 3867 C CA . HIS A 1 469 ? -11.812 3.631 24.766 1 42.69 469 HIS A CA 1
ATOM 3868 C C . HIS A 1 469 ? -13.016 3.449 23.844 1 42.69 469 HIS A C 1
ATOM 3870 O O . HIS A 1 469 ? -13.438 4.395 23.188 1 42.69 469 HIS A O 1
ATOM 3876 N N . ALA A 1 470 ? -13.484 2.275 23.672 1 40.69 470 ALA A N 1
ATOM 3877 C CA . ALA A 1 470 ? -14.719 2.047 22.922 1 40.69 470 ALA A CA 1
ATOM 3878 C C . ALA A 1 470 ? -15.859 2.893 23.469 1 40.69 470 ALA A C 1
ATOM 3880 O O . ALA A 1 470 ? -17.016 2.689 23.109 1 40.69 470 ALA A O 1
ATOM 3881 N N . GLY A 1 471 ? -15.68 3.506 24.578 1 38.94 471 GLY A N 1
ATOM 3882 C CA . GLY A 1 471 ? -16.875 4.047 25.188 1 38.94 471 GLY A CA 1
ATOM 3883 C C . GLY A 1 471 ? -17.719 4.879 24.219 1 38.94 471 GLY A C 1
ATOM 3884 O O . GLY A 1 471 ? -18.828 5.297 24.562 1 38.94 471 GLY A O 1
ATOM 3885 N N . LEU A 1 472 ? -17.062 5.824 23.578 1 47.47 472 LEU A N 1
ATOM 3886 C CA . LEU A 1 472 ? -18.016 6.816 23.094 1 47.47 472 LEU A CA 1
ATOM 3887 C C . LEU A 1 472 ? -18.922 6.227 22.016 1 47.47 472 LEU A C 1
ATOM 3889 O O . LEU A 1 472 ? -18.516 5.297 21.312 1 47.47 472 LEU A O 1
ATOM 3893 N N . PHE A 1 473 ? -20.281 6.59 22.156 1 51.72 473 PHE A N 1
ATOM 3894 C CA . PHE A 1 473 ? -21.531 6.348 21.422 1 51.72 473 PHE A CA 1
ATOM 3895 C C . PHE A 1 473 ? -21.297 6.422 19.922 1 51.72 473 PHE A C 1
ATOM 3897 O O . PHE A 1 473 ? -21.297 7.512 19.344 1 51.72 473 PHE A O 1
ATOM 3904 N N . HIS A 1 474 ? -20.562 5.488 19.25 1 67.19 474 HIS A N 1
ATOM 3905 C CA . HIS A 1 474 ? -20.25 5.539 17.828 1 67.19 474 HIS A CA 1
ATOM 3906 C C . HIS A 1 474 ? -21.453 5.141 16.984 1 67.19 474 HIS A C 1
ATOM 3908 O O . HIS A 1 474 ? -22.312 4.379 17.438 1 67.19 474 HIS A O 1
ATOM 3914 N N . ASN A 1 475 ? -21.938 5.992 16.109 1 85.5 475 ASN A N 1
ATOM 3915 C CA . ASN A 1 475 ? -22.828 5.629 15.008 1 85.5 475 ASN A CA 1
ATOM 3916 C C . ASN A 1 475 ? -22.625 4.18 14.578 1 85.5 475 ASN A C 1
ATOM 3918 O O . ASN A 1 475 ? -21.547 3.631 14.727 1 85.5 475 ASN A O 1
ATOM 3922 N N . GLU A 1 476 ? -23.688 3.541 14.375 1 92.62 476 GLU A N 1
ATOM 3923 C CA . GLU A 1 476 ? -23.656 2.141 13.961 1 92.62 476 GLU A CA 1
ATOM 3924 C C . GLU A 1 476 ? -22.625 1.911 12.859 1 92.62 476 GLU A C 1
ATOM 3926 O O . GLU A 1 476 ? -21.891 0.921 12.883 1 92.62 476 GLU A O 1
ATOM 3931 N N . LEU A 1 477 ? -22.547 2.838 11.953 1 94.75 477 LEU A N 1
ATOM 3932 C CA . LEU A 1 477 ? -21.609 2.711 10.836 1 94.75 477 LEU A CA 1
ATOM 3933 C C . LEU A 1 477 ? -20.172 2.768 11.328 1 94.75 477 LEU A C 1
ATOM 3935 O O . LEU A 1 477 ? -19.312 2.057 10.805 1 94.75 477 LEU A O 1
ATOM 3939 N N . ASP A 1 478 ? -19.875 3.604 12.281 1 94.56 478 ASP A N 1
ATOM 3940 C CA . ASP A 1 478 ? -18.547 3.672 12.867 1 94.56 478 ASP A CA 1
ATOM 3941 C C . ASP A 1 478 ? -18.172 2.35 13.531 1 94.56 478 ASP A C 1
ATOM 3943 O O . ASP A 1 478 ? -17.047 1.87 13.375 1 94.56 478 ASP A O 1
ATOM 3947 N N . ARG A 1 479 ? -19.109 1.798 14.242 1 92.81 479 ARG A N 1
ATOM 3948 C CA . ARG A 1 479 ? -18.875 0.529 14.922 1 92.81 479 ARG A CA 1
ATOM 3949 C C . ARG A 1 479 ? -18.625 -0.596 13.922 1 92.81 479 ARG A C 1
ATOM 3951 O O . ARG A 1 479 ? -17.703 -1.396 14.086 1 92.81 479 ARG A O 1
ATOM 3958 N N . LEU A 1 480 ? -19.469 -0.629 12.922 1 94.62 480 LEU A N 1
ATOM 3959 C CA . LEU A 1 480 ? -19.344 -1.661 11.898 1 94.62 480 LEU A CA 1
ATOM 3960 C C . LEU A 1 480 ? -17.984 -1.575 11.203 1 94.62 480 LEU A C 1
ATOM 3962 O O . LEU A 1 480 ? -17.344 -2.6 10.961 1 94.62 480 LEU A O 1
ATOM 3966 N N . LEU A 1 481 ? -17.562 -0.37 10.875 1 95.94 481 LEU A N 1
ATOM 3967 C CA . LEU A 1 481 ? -16.281 -0.198 10.211 1 95.94 481 LEU A CA 1
ATOM 3968 C C . LEU A 1 481 ? -15.133 -0.651 11.109 1 95.94 481 LEU A C 1
ATOM 3970 O O . LEU A 1 481 ? -14.18 -1.274 10.648 1 95.94 481 LEU A O 1
ATOM 3974 N N . THR A 1 482 ? -15.219 -0.35 12.367 1 94.06 482 THR A N 1
ATOM 3975 C CA . THR A 1 482 ? -14.203 -0.776 13.32 1 94.06 482 THR A CA 1
ATOM 3976 C C . THR A 1 482 ? -14.117 -2.299 13.383 1 94.06 482 THR A C 1
ATOM 3978 O O . THR A 1 482 ? -13.031 -2.869 13.336 1 94.06 482 THR A O 1
ATOM 3981 N N . ILE A 1 483 ? -15.289 -2.928 13.492 1 94.06 483 ILE A N 1
ATOM 3982 C CA . ILE A 1 483 ? -15.352 -4.383 13.555 1 94.06 483 ILE A CA 1
ATOM 3983 C C . ILE A 1 483 ? -14.789 -4.977 12.266 1 94.06 483 ILE A C 1
ATOM 3985 O O . ILE A 1 483 ? -14.07 -5.984 12.297 1 94.06 483 ILE A O 1
ATOM 3989 N N . TRP A 1 484 ? -15.109 -4.367 11.188 1 96.19 484 TRP A N 1
ATOM 3990 C CA . TRP A 1 484 ? -14.633 -4.84 9.891 1 96.19 484 TRP A CA 1
ATOM 3991 C C . TRP A 1 484 ? -13.109 -4.809 9.828 1 96.19 484 TRP A C 1
ATOM 3993 O O . TRP A 1 484 ? -12.477 -5.781 9.406 1 96.19 484 TRP A O 1
ATOM 4003 N N . PHE A 1 485 ? -12.508 -3.705 10.273 1 95.75 485 PHE A N 1
ATOM 4004 C CA . PHE A 1 485 ? -11.055 -3.602 10.273 1 95.75 485 PHE A CA 1
ATOM 4005 C C . PHE A 1 485 ? -10.438 -4.633 11.203 1 95.75 485 PHE A C 1
ATOM 4007 O O . PHE A 1 485 ? -9.359 -5.156 10.938 1 95.75 485 PHE A O 1
ATOM 4014 N N . ASP A 1 486 ? -11.109 -4.91 12.297 1 93.38 486 ASP A N 1
ATOM 4015 C CA 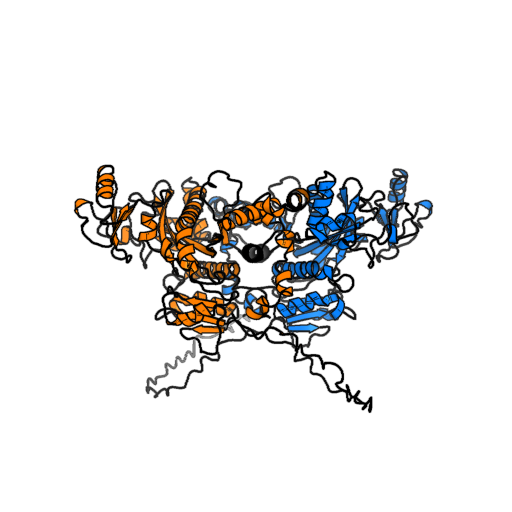. ASP A 1 486 ? -10.625 -5.953 13.195 1 93.38 486 ASP A CA 1
ATOM 4016 C C . ASP A 1 486 ? -10.594 -7.309 12.5 1 93.38 486 ASP A C 1
ATOM 4018 O O . ASP A 1 486 ? -9.648 -8.078 12.664 1 93.38 486 ASP A O 1
ATOM 4022 N N . GLY A 1 487 ? -11.672 -7.559 11.773 1 93.5 487 GLY A N 1
ATOM 4023 C CA . GLY A 1 487 ? -11.711 -8.789 11 1 93.5 487 GLY A CA 1
ATOM 4024 C C . GLY A 1 487 ? -10.625 -8.875 9.953 1 93.5 487 GLY A C 1
ATOM 4025 O O . GLY A 1 487 ? -9.961 -9.906 9.812 1 93.5 487 GLY A O 1
ATOM 4026 N N . LYS A 1 488 ? -10.422 -7.75 9.227 1 95.31 488 LYS A N 1
ATOM 4027 C CA . LYS A 1 488 ? -9.367 -7.707 8.219 1 95.31 488 LYS A CA 1
ATOM 4028 C C . LYS A 1 488 ? -7.992 -7.902 8.844 1 95.31 488 LYS A C 1
ATOM 4030 O O . LYS A 1 488 ? -7.141 -8.602 8.289 1 95.31 488 LYS A O 1
ATOM 4035 N N . CYS A 1 489 ? -7.785 -7.273 9.992 1 94 489 CYS A N 1
ATOM 4036 C CA . CYS A 1 489 ? -6.52 -7.379 10.711 1 94 489 CYS A CA 1
ATOM 4037 C C . CYS A 1 489 ? -6.246 -8.82 11.133 1 94 489 CYS A C 1
ATOM 4039 O O . CYS A 1 489 ? -5.109 -9.289 11.055 1 94 489 CYS A O 1
ATOM 4041 N N . LYS A 1 490 ? -7.227 -9.477 11.586 1 90.56 490 LYS A N 1
ATOM 4042 C CA . LYS A 1 490 ? -7.086 -10.875 11.984 1 90.56 490 LYS A CA 1
ATOM 4043 C C . LYS A 1 490 ? -6.66 -11.742 10.805 1 90.56 490 LYS A C 1
ATOM 4045 O O . LYS A 1 490 ? -5.852 -12.656 10.961 1 90.56 490 LYS A O 1
ATOM 4050 N N . ASP A 1 491 ? -7.184 -11.391 9.68 1 89.38 491 ASP A N 1
ATOM 4051 C CA . ASP A 1 491 ? -6.891 -12.164 8.477 1 89.38 491 ASP A CA 1
ATOM 4052 C C . ASP A 1 491 ? -5.5 -11.836 7.938 1 89.38 491 ASP A C 1
ATOM 4054 O O . ASP A 1 491 ? -4.797 -12.719 7.438 1 89.38 491 ASP A O 1
ATOM 4058 N N . ASP A 1 492 ? -5.156 -10.609 7.992 1 91.19 492 ASP A N 1
ATOM 4059 C CA . ASP A 1 492 ? -3.914 -10.07 7.445 1 91.19 492 ASP A CA 1
ATOM 4060 C C . ASP A 1 492 ? -3.402 -8.914 8.297 1 91.19 492 ASP A C 1
ATOM 4062 O O . ASP A 1 492 ? -4.031 -7.855 8.359 1 91.19 492 ASP A O 1
ATOM 4066 N N . LYS A 1 493 ? -2.242 -8.992 8.844 1 90.25 493 LYS A N 1
ATOM 4067 C CA . LYS A 1 493 ? -1.706 -8.047 9.82 1 90.25 493 LYS A CA 1
ATOM 4068 C C . LYS A 1 493 ? -1.469 -6.68 9.188 1 90.25 493 LYS A C 1
ATOM 4070 O O . LYS A 1 493 ? -1.382 -5.672 9.898 1 90.25 493 LYS A O 1
ATOM 4075 N N . THR A 1 494 ? -1.348 -6.594 7.883 1 91.69 494 THR A N 1
ATOM 4076 C CA . THR A 1 494 ? -1.122 -5.312 7.227 1 91.69 494 THR A CA 1
ATOM 4077 C C . THR A 1 494 ? -2.332 -4.398 7.395 1 91.69 494 THR A C 1
ATOM 4079 O O . THR A 1 494 ? -2.23 -3.184 7.207 1 91.69 494 THR A O 1
ATOM 4082 N N . TRP A 1 495 ? -3.482 -4.941 7.727 1 94.19 495 TRP A N 1
ATOM 4083 C CA . TRP A 1 495 ? -4.715 -4.172 7.871 1 94.19 495 TRP A CA 1
ATOM 4084 C C . TRP A 1 495 ? -4.844 -3.607 9.281 1 94.19 495 TRP A C 1
ATOM 4086 O O . TRP A 1 495 ? -5.77 -2.846 9.57 1 94.19 495 TRP A O 1
ATOM 4096 N N . CYS A 1 496 ? -3.92 -3.949 10.148 1 91.88 496 CYS A N 1
ATOM 4097 C CA . CYS A 1 496 ? -3.99 -3.49 11.531 1 91.88 496 CYS A CA 1
ATOM 4098 C C . CYS A 1 496 ? -3.543 -2.037 11.648 1 91.88 496 CYS A C 1
ATOM 4100 O O . CYS A 1 496 ? -3.762 -1.397 12.68 1 91.88 496 CYS A O 1
ATOM 4102 N N . TYR A 1 497 ? -2.953 -1.551 10.547 1 86.06 497 TYR A N 1
ATOM 4103 C CA . TYR A 1 497 ? -2.33 -0.233 10.609 1 86.06 497 TYR A CA 1
ATOM 4104 C C . TYR A 1 497 ? -2.914 0.699 9.555 1 86.06 497 TYR A C 1
ATOM 4106 O O . TYR A 1 497 ? -3.256 0.262 8.453 1 86.06 497 TYR A O 1
ATOM 4114 N N . MET B 1 1 ? 64.375 4.836 -29.219 1 25.08 1 MET B N 1
ATOM 4115 C CA . MET B 1 1 ? 64.125 5.312 -27.859 1 25.08 1 MET B CA 1
ATOM 4116 C C . MET B 1 1 ? 63.375 6.617 -27.859 1 25.08 1 MET B C 1
ATOM 4118 O O . MET B 1 1 ? 63.875 7.664 -28.234 1 25.08 1 MET B O 1
ATOM 4122 N N . ILE B 1 2 ? 62.031 6.934 -28.281 1 23.73 2 ILE B N 1
ATOM 4123 C CA . ILE B 1 2 ? 61.594 7.887 -29.281 1 23.73 2 ILE B CA 1
ATOM 4124 C C . ILE B 1 2 ? 61.719 9.312 -28.75 1 23.73 2 ILE B C 1
ATOM 4126 O O . ILE B 1 2 ? 61.438 9.562 -27.578 1 23.73 2 ILE B O 1
ATOM 4130 N N . ASN B 1 3 ? 62.156 10.406 -29.438 1 22.12 3 ASN B N 1
ATOM 4131 C CA . ASN B 1 3 ? 62.969 11.617 -29.594 1 22.12 3 ASN B CA 1
ATOM 4132 C C . ASN B 1 3 ? 62.156 12.859 -29.203 1 22.12 3 ASN B C 1
ATOM 4134 O O . ASN B 1 3 ? 62.688 13.766 -28.547 1 22.12 3 ASN B O 1
ATOM 4138 N N . LEU B 1 4 ? 61.125 13.039 -30.172 1 23.03 4 LEU B N 1
ATOM 4139 C CA . LEU B 1 4 ? 60.25 14.172 -30.453 1 23.03 4 LEU B CA 1
ATOM 4140 C C . LEU B 1 4 ? 59.281 14.414 -29.297 1 23.03 4 LEU B C 1
ATOM 4142 O O . LEU B 1 4 ? 58.406 13.609 -29.047 1 23.03 4 LEU B O 1
ATOM 4146 N N . LEU B 1 5 ? 59.656 14.938 -28.094 1 26.55 5 LEU B N 1
ATOM 4147 C CA . LEU B 1 5 ? 59.656 15.367 -26.703 1 26.55 5 LEU B CA 1
ATOM 4148 C C . LEU B 1 5 ? 58.531 16.359 -26.438 1 26.55 5 LEU B C 1
ATOM 4150 O O . LEU B 1 5 ? 57.781 16.203 -25.469 1 26.55 5 LEU B O 1
ATOM 4154 N N . HIS B 1 6 ? 58.5 17.719 -27 1 24.36 6 HIS B N 1
ATOM 4155 C CA . HIS B 1 6 ? 58.25 19.062 -26.5 1 24.36 6 HIS B CA 1
ATOM 4156 C C . HIS B 1 6 ? 56.812 19.484 -26.672 1 24.36 6 HIS B C 1
ATOM 4158 O O . HIS B 1 6 ? 56.375 19.719 -27.797 1 24.36 6 HIS B O 1
ATOM 4164 N N . LEU B 1 7 ? 55.719 18.797 -26.312 1 22.31 7 LEU B N 1
ATOM 4165 C CA . LEU B 1 7 ? 54.281 18.891 -26.422 1 22.31 7 LEU B CA 1
ATOM 4166 C C . LEU B 1 7 ? 53.781 20.219 -25.875 1 22.31 7 LEU B C 1
ATOM 4168 O O . LEU B 1 7 ? 52.562 20.391 -25.672 1 22.31 7 LEU B O 1
ATOM 4172 N N . ARG B 1 8 ? 54.656 21.25 -25.734 1 22.75 8 ARG B N 1
ATOM 4173 C CA . ARG B 1 8 ? 54.531 22.656 -25.359 1 22.75 8 ARG B CA 1
ATOM 4174 C C . ARG B 1 8 ? 53.625 23.391 -26.328 1 22.75 8 ARG B C 1
ATOM 4176 O O . ARG B 1 8 ? 53.062 24.453 -26 1 22.75 8 ARG B O 1
ATOM 4183 N N . THR B 1 9 ? 53.688 23.125 -27.609 1 23.86 9 THR B N 1
ATOM 4184 C CA . THR B 1 9 ? 53.156 24.094 -28.562 1 23.86 9 THR B CA 1
ATOM 4185 C C . THR B 1 9 ? 51.656 24.312 -28.328 1 23.86 9 THR B C 1
ATOM 4187 O O . THR B 1 9 ? 50.844 23.422 -28.625 1 23.86 9 THR B O 1
ATOM 4190 N N . ILE B 1 10 ? 51.156 24.328 -27.047 1 25.94 10 ILE B N 1
ATOM 4191 C CA . ILE B 1 10 ? 49.938 24.641 -26.312 1 25.94 10 ILE B CA 1
ATOM 4192 C C . ILE B 1 10 ? 49.344 25.938 -26.844 1 25.94 10 ILE B C 1
ATOM 4194 O O . ILE B 1 10 ? 50.031 26.953 -26.953 1 25.94 10 ILE B O 1
ATOM 4198 N N . LEU B 1 11 ? 48.312 25.766 -27.625 1 24.81 11 LEU B N 1
ATOM 4199 C CA . LEU B 1 11 ? 47.156 26.516 -28.172 1 24.81 11 LEU B CA 1
ATOM 4200 C C . LEU B 1 11 ? 46.781 27.672 -27.25 1 24.81 11 LEU B C 1
ATOM 4202 O O . LEU B 1 11 ? 46.375 27.453 -26.109 1 24.81 11 LEU B O 1
ATOM 4206 N N . ASP B 1 12 ? 47.562 28.844 -27.078 1 23.61 12 ASP B N 1
ATOM 4207 C CA . ASP B 1 12 ? 47.844 30.266 -26.906 1 23.61 12 ASP B CA 1
ATOM 4208 C C . ASP B 1 12 ? 46.719 31.125 -27.438 1 23.61 12 ASP B C 1
ATOM 4210 O O . ASP B 1 12 ? 46.312 32.094 -26.781 1 23.61 12 ASP B O 1
ATOM 4214 N N . GLU B 1 13 ? 46.469 31.406 -28.672 1 24.62 13 GLU B N 1
ATOM 4215 C CA . GLU B 1 13 ? 45.969 32.688 -29.125 1 24.62 13 GLU B CA 1
ATOM 4216 C C . GLU B 1 13 ? 44.469 32.812 -28.875 1 24.62 13 GLU B C 1
ATOM 4218 O O . GLU B 1 13 ? 43.656 32.188 -29.562 1 24.62 13 GLU B O 1
ATOM 4223 N N . ILE B 1 14 ? 43.781 32.438 -27.797 1 22.92 14 ILE B N 1
ATOM 4224 C CA . ILE B 1 14 ? 42.406 32.625 -27.359 1 22.92 14 ILE B CA 1
ATOM 4225 C C . ILE B 1 14 ? 42.094 34.094 -27.266 1 22.92 14 ILE B C 1
ATOM 4227 O O . ILE B 1 14 ? 40.938 34.5 -26.984 1 22.92 14 ILE B O 1
ATOM 4231 N N . ARG B 1 15 ? 43.031 35 -27.312 1 22.14 15 ARG B N 1
ATOM 4232 C CA . ARG B 1 15 ? 42.906 36.344 -26.797 1 22.14 15 ARG B CA 1
ATOM 4233 C C . ARG B 1 15 ? 42.031 37.219 -27.703 1 22.14 15 ARG B C 1
ATOM 4235 O O . ARG B 1 15 ? 41.219 38.031 -27.219 1 22.14 15 ARG B O 1
ATOM 4242 N N . ASN B 1 16 ? 42.406 37.406 -28.906 1 22.02 16 ASN B N 1
ATOM 4243 C CA . ASN B 1 16 ? 42.156 38.719 -29.531 1 22.02 16 ASN B CA 1
ATOM 4244 C C . ASN B 1 16 ? 40.719 38.781 -30.062 1 22.02 16 ASN B C 1
ATOM 4246 O O . ASN B 1 16 ? 40.406 39.688 -30.875 1 22.02 16 ASN B O 1
ATOM 4250 N N . LEU B 1 17 ? 39.969 37.719 -30.109 1 21.64 17 LEU B N 1
ATOM 4251 C CA . LEU B 1 17 ? 38.844 37.812 -31.016 1 21.64 17 LEU B CA 1
ATOM 4252 C C . LEU B 1 17 ? 37.844 38.875 -30.531 1 21.64 17 LEU B C 1
ATOM 4254 O O . LEU B 1 17 ? 37.5 38.906 -29.344 1 21.64 17 LEU B O 1
ATOM 4258 N N . ASN B 1 18 ? 37.75 39.906 -31.312 1 20.94 18 ASN B N 1
ATOM 4259 C CA . ASN B 1 18 ? 37.094 41.219 -31.406 1 20.94 18 ASN B CA 1
ATOM 4260 C C . ASN B 1 18 ? 35.594 41.125 -31.203 1 20.94 18 ASN B C 1
ATOM 4262 O O . ASN B 1 18 ? 34.875 40.531 -32.031 1 20.94 18 ASN B O 1
ATOM 4266 N N . ILE B 1 19 ? 35.125 41 -30.016 1 21.44 19 ILE B N 1
ATOM 4267 C CA . ILE B 1 19 ? 33.719 40.812 -29.578 1 21.44 19 ILE B CA 1
ATOM 4268 C C . ILE B 1 19 ? 32.906 42.031 -30 1 21.44 19 ILE B C 1
ATOM 4270 O O . ILE B 1 19 ? 33.062 43.125 -29.453 1 21.44 19 ILE B O 1
ATOM 4274 N N . SER B 1 20 ? 32.969 42.188 -31.375 1 20.36 20 SER B N 1
ATOM 4275 C CA . SER B 1 20 ? 32.25 43.375 -31.75 1 20.36 20 SER B CA 1
ATOM 4276 C C . SER B 1 20 ? 30.844 43.375 -31.125 1 20.36 20 SER B C 1
ATOM 4278 O O . SER B 1 20 ? 30.125 42.375 -31.203 1 20.36 20 SER B O 1
ATOM 4280 N N . LEU B 1 21 ? 30.672 44.25 -30.203 1 21.94 21 LEU B N 1
ATOM 4281 C CA . LEU B 1 21 ? 29.547 44.594 -29.344 1 21.94 21 LEU B CA 1
ATOM 4282 C C . LEU B 1 21 ? 28.359 45.094 -30.172 1 21.94 21 LEU B C 1
ATOM 4284 O O . LEU B 1 21 ? 28.422 46.156 -30.781 1 21.94 21 LEU B O 1
ATOM 4288 N N . PRO B 1 22 ? 27.922 44.156 -31.141 1 20.28 22 PRO B N 1
ATOM 4289 C CA . PRO B 1 22 ? 26.984 44.812 -32.062 1 20.28 22 PRO B CA 1
ATOM 4290 C C . PRO B 1 22 ? 25.922 45.625 -31.312 1 20.28 22 PRO B C 1
ATOM 4292 O O . PRO B 1 22 ? 25.562 45.281 -30.188 1 20.28 22 PRO B O 1
ATOM 4295 N N . GLN B 1 23 ? 25.75 46.844 -31.703 1 19.53 23 GLN B N 1
ATOM 4296 C CA . GLN B 1 23 ? 25.078 48.094 -31.344 1 19.53 23 GLN B CA 1
ATOM 4297 C C . GLN B 1 23 ? 23.578 47.875 -31.156 1 19.53 23 GLN B C 1
ATOM 4299 O O . GLN B 1 23 ? 22.953 48.562 -30.344 1 19.53 23 GLN B O 1
ATOM 4304 N N . GLN B 1 24 ? 22.969 47.25 -32.188 1 20.44 24 GLN B N 1
ATOM 4305 C CA . GLN B 1 24 ? 21.766 47.938 -32.656 1 20.44 24 GLN B CA 1
ATOM 4306 C C . GLN B 1 24 ? 20.641 47.812 -31.641 1 20.44 24 GLN B C 1
ATOM 4308 O O . GLN B 1 24 ? 20.172 46.719 -31.344 1 20.44 24 GLN B O 1
ATOM 4313 N N . TYR B 1 25 ? 20.5 48.781 -30.672 1 20.03 25 TYR B N 1
ATOM 4314 C CA . TYR B 1 25 ? 19.625 49.062 -29.531 1 20.03 25 TYR B CA 1
ATOM 4315 C C . TYR B 1 25 ? 18.188 49.25 -30 1 20.03 25 TYR B C 1
ATOM 4317 O O . TYR B 1 25 ? 17.344 49.719 -29.234 1 20.03 25 TYR B O 1
ATOM 4325 N N . ASN B 1 26 ? 18.078 49.125 -31.344 1 19.03 26 ASN B N 1
ATOM 4326 C CA . ASN B 1 26 ? 16.953 50 -31.703 1 19.03 26 ASN B CA 1
ATOM 4327 C C . ASN B 1 26 ? 15.734 49.688 -30.828 1 19.03 26 ASN B C 1
ATOM 4329 O O . ASN B 1 26 ? 15.68 48.688 -30.156 1 19.03 26 ASN B O 1
ATOM 4333 N N . SER B 1 27 ? 14.562 49.969 -31.531 1 21.02 27 SER B N 1
ATOM 4334 C CA . SER B 1 27 ? 13.242 50.562 -31.328 1 21.02 27 SER B CA 1
ATOM 4335 C C . SER B 1 27 ? 12.336 49.625 -30.531 1 21.02 27 SER B C 1
ATOM 4337 O O . SER B 1 27 ? 12.305 48.406 -30.797 1 21.02 27 SER B O 1
ATOM 4339 N N . CYS B 1 28 ? 11.945 50.062 -29.359 1 19.72 28 CYS B N 1
ATOM 4340 C CA . CYS B 1 28 ? 11.281 49.5 -28.188 1 19.72 28 CYS B CA 1
ATOM 4341 C C . CYS B 1 28 ? 10.039 48.719 -28.594 1 19.72 28 CYS B C 1
ATOM 4343 O O . CYS B 1 28 ? 9.852 47.594 -28.156 1 19.72 28 CYS B O 1
ATOM 4345 N N . PRO B 1 29 ? 8.984 49.469 -28.812 1 21.64 29 PRO B N 1
ATOM 4346 C CA . PRO B 1 29 ? 7.793 49.438 -27.953 1 21.64 29 PRO B CA 1
ATOM 4347 C C . PRO B 1 29 ? 6.734 48.469 -28.422 1 21.64 29 PRO B C 1
ATOM 4349 O O . PRO B 1 29 ? 6.117 47.781 -27.609 1 21.64 29 PRO B O 1
ATOM 4352 N N . SER B 1 30 ? 6.168 48.719 -29.609 1 22.38 30 SER B N 1
ATOM 4353 C CA . SER B 1 30 ? 4.711 48.75 -29.672 1 22.38 30 SER B CA 1
ATOM 4354 C C . SER B 1 30 ? 4.113 47.375 -29.703 1 22.38 30 SER B C 1
ATOM 4356 O O . SER B 1 30 ? 4.047 46.719 -30.766 1 22.38 30 SER B O 1
ATOM 4358 N N . GLN B 1 31 ? 4.504 46.406 -28.922 1 21.3 31 GLN B N 1
ATOM 4359 C CA . GLN B 1 31 ? 4.207 45 -29.172 1 21.3 31 GLN B CA 1
ATOM 4360 C C . GLN B 1 31 ? 2.699 44.75 -29.172 1 21.3 31 GLN B C 1
ATOM 4362 O O . GLN B 1 31 ? 2.008 45.094 -28.219 1 21.3 31 GLN B O 1
ATOM 4367 N N . GLN B 1 32 ? 2.045 44.688 -30.328 1 21.05 32 GLN B N 1
ATOM 4368 C CA . GLN B 1 32 ? 0.688 44.25 -30.641 1 21.05 32 GLN B CA 1
ATOM 4369 C C . GLN B 1 32 ? 0.309 43 -29.844 1 21.05 32 GLN B C 1
ATOM 4371 O O . GLN B 1 32 ? 1.116 42.062 -29.703 1 21.05 32 GLN B O 1
ATOM 4376 N N . CYS B 1 33 ? -0.837 43 -29.031 1 22.72 33 CYS B N 1
ATOM 4377 C CA . CYS B 1 33 ? -1.604 42.125 -28.156 1 22.72 33 CYS B CA 1
ATOM 4378 C C . CYS B 1 33 ? -1.803 40.75 -28.797 1 22.72 33 CYS B C 1
ATOM 4380 O O . CYS B 1 33 ? -2.775 40.562 -29.516 1 22.72 33 CYS B O 1
ATOM 4382 N N . ASN B 1 34 ? -0.805 40.094 -29.438 1 24.27 34 ASN B N 1
ATOM 4383 C CA . ASN B 1 34 ? -0.989 38.781 -30.078 1 24.27 34 ASN B CA 1
ATOM 4384 C C . ASN B 1 34 ? -1.492 37.719 -29.094 1 24.27 34 ASN B C 1
ATOM 4386 O O . ASN B 1 34 ? -0.904 37.562 -28.016 1 24.27 34 ASN B O 1
ATOM 4390 N N . SER B 1 35 ? -2.77 37.281 -29.078 1 25.58 35 SER B N 1
ATOM 4391 C CA . SER B 1 35 ? -3.699 36.375 -28.391 1 25.58 35 SER B CA 1
ATOM 4392 C C . SER B 1 35 ? -3.068 35.031 -28.125 1 25.58 35 SER B C 1
ATOM 4394 O O . SER B 1 35 ? -2.93 34.219 -29.047 1 25.58 35 SER B O 1
ATOM 4396 N N . VAL B 1 36 ? -2.041 34.812 -27.328 1 28.23 36 VAL B N 1
ATOM 4397 C CA . VAL B 1 36 ? -1.396 33.562 -26.984 1 28.23 36 VAL B CA 1
ATOM 4398 C C . VAL B 1 36 ? -2.434 32.562 -26.438 1 28.23 36 VAL B C 1
ATOM 4400 O O . VAL B 1 36 ? -3.043 32.812 -25.391 1 28.23 36 VAL B O 1
ATOM 4403 N N . ASN B 1 37 ? -2.977 31.75 -27.266 1 28.22 37 ASN B N 1
ATOM 4404 C CA . ASN B 1 37 ? -3.715 30.516 -27.031 1 28.22 37 ASN B CA 1
ATOM 4405 C C . ASN B 1 37 ? -3.023 29.641 -25.984 1 28.22 37 ASN B C 1
ATOM 4407 O O . ASN B 1 37 ? -1.933 29.125 -26.219 1 28.22 37 ASN B O 1
ATOM 4411 N N . TYR B 1 38 ? -2.971 29.922 -24.75 1 31.11 38 TYR B N 1
ATOM 4412 C CA . TYR B 1 38 ? -2.631 29.078 -23.609 1 31.11 38 TYR B CA 1
ATOM 4413 C C . TYR B 1 38 ? -3.113 27.656 -23.812 1 31.11 38 TYR B C 1
ATOM 4415 O O . TYR B 1 38 ? -3.326 26.922 -22.844 1 31.11 38 TYR B O 1
ATOM 4423 N N . SER B 1 39 ? -3.74 27.219 -24.969 1 33.47 39 SER B N 1
ATOM 4424 C CA . SER B 1 39 ? -4.121 25.844 -25.266 1 33.47 39 SER B CA 1
ATOM 4425 C C . SER B 1 39 ? -2.912 24.922 -25.25 1 33.47 39 SER B C 1
ATOM 4427 O O . SER B 1 39 ? -3.061 23.703 -25.328 1 33.47 39 SER B O 1
ATOM 4429 N N . LYS B 1 40 ? -1.676 25.391 -25.531 1 34.84 40 LYS B N 1
ATOM 4430 C CA . LYS B 1 40 ? -0.583 24.5 -25.906 1 34.84 40 LYS B CA 1
ATOM 4431 C C . LYS B 1 40 ? -0.081 23.703 -24.703 1 34.84 40 LYS B C 1
ATOM 4433 O O . LYS B 1 40 ? 0.778 22.828 -24.828 1 34.84 40 LYS B O 1
ATOM 4438 N N . ASP B 1 41 ? -0.122 24.203 -23.578 1 37.66 41 ASP B N 1
ATOM 4439 C CA . ASP B 1 41 ? 0.898 23.625 -22.703 1 37.66 41 ASP B CA 1
ATOM 4440 C C . ASP B 1 41 ? 0.576 22.172 -22.359 1 37.66 41 ASP B C 1
ATOM 4442 O O . ASP B 1 41 ? 1.062 21.656 -21.359 1 37.66 41 ASP B O 1
ATOM 4446 N N . CYS B 1 42 ? -0.561 21.672 -22.672 1 41.91 42 CYS B N 1
ATOM 4447 C CA . CYS B 1 42 ? -0.669 20.266 -22.297 1 41.91 42 CYS B CA 1
ATOM 4448 C C . CYS B 1 42 ? 0.354 19.422 -23.047 1 41.91 42 CYS B C 1
ATOM 4450 O O . CYS B 1 42 ? 0.233 19.219 -24.25 1 41.91 42 CYS B O 1
ATOM 4452 N N . VAL B 1 43 ? 1.566 19.562 -22.797 1 45.12 43 VAL B N 1
ATOM 4453 C CA . VAL B 1 43 ? 2.531 18.656 -23.406 1 45.12 43 VAL B CA 1
ATOM 4454 C C . VAL B 1 43 ? 2.031 17.219 -23.281 1 45.12 43 VAL B C 1
ATOM 4456 O O . VAL B 1 43 ? 1.845 16.719 -22.172 1 45.12 43 VAL B O 1
ATOM 4459 N N . SER B 1 44 ? 1.243 16.766 -24.125 1 57.47 44 SER B N 1
ATOM 4460 C CA . SER B 1 44 ? 0.743 15.398 -24.141 1 57.47 44 SER B CA 1
ATOM 4461 C C . SER B 1 44 ? 1.889 14.391 -24.172 1 57.47 44 SER B C 1
ATOM 4463 O O . SER B 1 44 ? 2.709 14.406 -25.094 1 57.47 44 SER B O 1
ATOM 4465 N N . ALA B 1 45 ? 2.285 13.922 -22.984 1 69.06 45 ALA B N 1
ATOM 4466 C CA . ALA B 1 45 ? 3.279 12.852 -22.891 1 69.06 45 ALA B CA 1
ATOM 4467 C C . ALA B 1 45 ? 2.908 11.68 -23.797 1 69.06 45 ALA B C 1
ATOM 4469 O O . ALA B 1 45 ? 1.728 11.461 -24.078 1 69.06 45 ALA B O 1
ATOM 4470 N N . ARG B 1 46 ? 4 11.18 -24.438 1 80.25 46 ARG B N 1
ATOM 4471 C CA . ARG B 1 46 ? 3.793 9.992 -25.266 1 80.25 46 ARG B CA 1
ATOM 4472 C C . ARG B 1 46 ? 3.121 8.875 -24.469 1 80.25 46 ARG B C 1
ATOM 4474 O O . ARG B 1 46 ? 3.441 8.664 -23.297 1 80.25 46 ARG B O 1
ATOM 4481 N N . GLN B 1 47 ? 2.199 8.219 -25.078 1 85.69 47 GLN B N 1
ATOM 4482 C CA . GLN B 1 47 ? 1.563 7.059 -24.469 1 85.69 47 GLN B CA 1
ATOM 4483 C C . GLN B 1 47 ? 2.557 5.914 -24.297 1 85.69 47 GLN B C 1
ATOM 4485 O O . GLN B 1 47 ? 3.365 5.648 -25.188 1 85.69 47 GLN B O 1
ATOM 4490 N N . PRO B 1 48 ? 2.508 5.297 -23.188 1 91.69 48 PRO B N 1
ATOM 4491 C CA . PRO B 1 48 ? 3.379 4.129 -23.031 1 91.69 48 PRO B CA 1
ATOM 4492 C C . PRO B 1 48 ? 2.99 2.98 -23.969 1 91.69 48 PRO B C 1
ATOM 4494 O O . PRO B 1 48 ? 1.812 2.822 -24.297 1 91.69 48 PRO B O 1
ATOM 4497 N N . VAL B 1 49 ? 3.982 2.18 -24.344 1 95.12 49 VAL B N 1
ATOM 4498 C CA . VAL B 1 49 ? 3.783 1.157 -25.359 1 95.12 49 VAL B CA 1
ATOM 4499 C C . VAL B 1 49 ? 4.016 -0.227 -24.766 1 95.12 49 VAL B C 1
ATOM 4501 O O . VAL B 1 49 ? 4.992 -0.44 -24.031 1 95.12 49 VAL B O 1
ATOM 4504 N N . VAL B 1 50 ? 3.068 -1.135 -25.031 1 96.81 50 VAL B N 1
ATOM 4505 C CA . VAL B 1 50 ? 3.275 -2.533 -24.656 1 96.81 50 VAL B CA 1
ATOM 4506 C C . VAL B 1 50 ? 3.309 -3.396 -25.922 1 96.81 50 VAL B C 1
ATOM 4508 O O . VAL B 1 50 ? 2.49 -3.215 -26.828 1 96.81 50 VAL B O 1
ATOM 4511 N N . TRP B 1 51 ? 4.352 -4.199 -26 1 97.75 51 TRP B N 1
ATOM 4512 C CA . TRP B 1 51 ? 4.504 -5.215 -27.047 1 97.75 51 TRP B CA 1
ATOM 4513 C C . TRP B 1 51 ? 4.121 -6.594 -26.516 1 97.75 51 TRP B C 1
ATOM 4515 O O . TRP B 1 51 ? 4.781 -7.125 -25.625 1 97.75 51 TRP B O 1
ATOM 4525 N N . ILE B 1 52 ? 3.016 -7.172 -27.062 1 97.81 52 ILE B N 1
ATOM 4526 C CA . ILE B 1 52 ? 2.52 -8.461 -26.594 1 97.81 52 ILE B CA 1
ATOM 4527 C C . ILE B 1 52 ? 2.758 -9.531 -27.656 1 97.81 52 ILE B C 1
ATOM 4529 O O . ILE B 1 52 ? 2.342 -9.367 -28.812 1 97.81 52 ILE B O 1
ATOM 4533 N N . THR B 1 53 ? 3.465 -10.562 -27.219 1 96.31 53 THR B N 1
ATOM 4534 C CA . THR B 1 53 ? 3.777 -11.641 -28.141 1 96.31 53 THR B CA 1
ATOM 4535 C C . THR B 1 53 ? 3.393 -12.992 -27.547 1 96.31 53 THR B C 1
ATOM 4537 O O . THR B 1 53 ? 3.281 -13.133 -26.328 1 96.31 53 THR B O 1
ATOM 4540 N N . GLY B 1 54 ? 3.141 -13.977 -28.406 1 93.19 54 GLY B N 1
ATOM 4541 C CA . GLY B 1 54 ? 2.766 -15.328 -28 1 93.19 54 GLY B CA 1
ATOM 4542 C C . GLY B 1 54 ? 2.5 -16.25 -29.188 1 93.19 54 GLY B C 1
ATOM 4543 O O . GLY B 1 54 ? 2.984 -15.992 -30.297 1 93.19 54 GLY B O 1
ATOM 4544 N N . HIS B 1 55 ? 1.903 -17.359 -28.969 1 90.5 55 HIS B N 1
ATOM 4545 C CA . HIS B 1 55 ? 1.556 -18.297 -30.031 1 90.5 55 HIS B CA 1
ATOM 4546 C C . HIS B 1 55 ? 0.19 -17.969 -30.625 1 90.5 55 HIS B C 1
ATOM 4548 O O . HIS B 1 55 ? -0.456 -17 -30.219 1 90.5 55 HIS B O 1
ATOM 4554 N N . LYS B 1 56 ? -0.155 -18.75 -31.531 1 88.19 56 LYS B N 1
ATOM 4555 C CA . LYS B 1 56 ? -1.415 -18.516 -32.219 1 88.19 56 LYS B CA 1
ATOM 4556 C C . LYS B 1 56 ? -2.582 -18.438 -31.25 1 88.19 56 LYS B C 1
ATOM 4558 O O . LYS B 1 56 ? -2.67 -19.219 -30.312 1 88.19 56 LYS B O 1
ATOM 4563 N N . GLY B 1 57 ? -3.406 -17.469 -31.422 1 88.5 57 GLY B N 1
ATOM 4564 C CA . GLY B 1 57 ? -4.582 -17.297 -30.578 1 88.5 57 GLY B CA 1
ATOM 4565 C C . GLY B 1 57 ? -4.309 -16.484 -29.328 1 88.5 57 GLY B C 1
ATOM 4566 O O . GLY B 1 57 ? -5.047 -16.578 -28.359 1 88.5 57 GLY B O 1
ATOM 4567 N N . LEU B 1 58 ? -3.328 -15.75 -29.328 1 90.12 58 LEU B N 1
ATOM 4568 C CA . LEU B 1 58 ? -2.889 -15.062 -28.109 1 90.12 58 LEU B CA 1
ATOM 4569 C C . LEU B 1 58 ? -3.951 -14.086 -27.625 1 90.12 58 LEU B C 1
ATOM 4571 O O . LEU B 1 58 ? -4.055 -13.812 -26.438 1 90.12 58 LEU B O 1
ATOM 4575 N N . ARG B 1 59 ? -4.789 -13.555 -28.484 1 90.31 59 ARG B N 1
ATOM 4576 C CA . ARG B 1 59 ? -5.832 -12.602 -28.094 1 90.31 59 ARG B CA 1
ATOM 4577 C C . ARG B 1 59 ? -6.875 -13.266 -27.203 1 90.31 59 ARG B C 1
ATOM 4579 O O . ARG B 1 59 ? -7.562 -12.594 -26.438 1 90.31 59 ARG B O 1
ATOM 4586 N N . ASN B 1 60 ? -6.902 -14.562 -27.328 1 90 60 ASN B N 1
ATOM 4587 C CA . ASN B 1 60 ? -7.852 -15.312 -26.516 1 90 60 ASN B CA 1
ATOM 4588 C C . ASN B 1 60 ? -7.281 -15.625 -25.125 1 90 60 ASN B C 1
ATOM 4590 O O . ASN B 1 60 ? -7.836 -15.203 -24.109 1 90 60 ASN B O 1
ATOM 4594 N N . TYR B 1 61 ? -6.109 -16.203 -25.125 1 92.25 61 TYR B N 1
ATOM 4595 C CA . TYR B 1 61 ? -5.621 -16.656 -23.828 1 92.25 61 TYR B CA 1
ATOM 4596 C C . TYR B 1 61 ? -4.941 -15.523 -23.078 1 92.25 61 TYR B C 1
ATOM 4598 O O . TYR B 1 61 ? -4.656 -15.648 -21.875 1 92.25 61 TYR B O 1
ATOM 4606 N N . LEU B 1 62 ? -4.75 -14.367 -23.703 1 96.12 62 LEU B N 1
ATOM 4607 C CA . LEU B 1 62 ? -4.207 -13.203 -23.031 1 96.12 62 LEU B CA 1
ATOM 4608 C C . LEU B 1 62 ? -5.219 -12.062 -23 1 96.12 62 LEU B C 1
ATOM 4610 O O . LEU B 1 62 ? -4.844 -10.891 -22.891 1 96.12 62 LEU B O 1
ATOM 4614 N N . SER B 1 63 ? -6.465 -12.375 -23.125 1 96 63 SER B N 1
ATOM 4615 C CA . SER B 1 63 ? -7.52 -11.375 -23.219 1 96 63 SER B CA 1
ATOM 4616 C C . SER B 1 63 ? -7.523 -10.453 -22 1 96 63 SER B C 1
ATOM 4618 O O . SER B 1 63 ? -7.672 -9.234 -22.141 1 96 63 SER B O 1
ATOM 4620 N N . HIS B 1 64 ? -7.383 -11.031 -20.797 1 96.94 64 HIS B N 1
ATOM 4621 C CA . HIS B 1 64 ? -7.387 -10.219 -19.578 1 96.94 64 HIS B CA 1
ATOM 4622 C C . HIS B 1 64 ? -6.168 -9.305 -19.516 1 96.94 64 HIS B C 1
ATOM 4624 O O . HIS B 1 64 ? -6.27 -8.156 -19.109 1 96.94 64 HIS B O 1
ATOM 4630 N N . VAL B 1 65 ? -4.984 -9.773 -19.922 1 97.56 65 VAL B N 1
ATOM 4631 C CA . VAL B 1 65 ? -3.76 -8.977 -19.953 1 97.56 65 VAL B CA 1
ATOM 4632 C C . VAL B 1 65 ? -3.939 -7.793 -20.906 1 97.56 65 VAL B C 1
ATOM 4634 O O . VAL B 1 65 ? -3.639 -6.652 -20.547 1 97.56 65 VAL B O 1
ATOM 4637 N N . ILE B 1 66 ? -4.469 -8.07 -22.062 1 96.81 66 ILE B N 1
ATOM 4638 C CA . ILE B 1 66 ? -4.684 -7.062 -23.094 1 96.81 66 ILE B CA 1
ATOM 4639 C C . ILE B 1 66 ? -5.672 -6.012 -22.594 1 96.81 66 ILE B C 1
ATOM 4641 O O . ILE B 1 66 ? -5.422 -4.809 -22.719 1 96.81 66 ILE B O 1
ATOM 4645 N N . LYS B 1 67 ? -6.727 -6.477 -22.047 1 93.75 67 LYS B N 1
ATOM 4646 C CA . LYS B 1 67 ? -7.758 -5.578 -21.531 1 93.75 67 LYS B CA 1
ATOM 4647 C C . LYS B 1 67 ? -7.188 -4.637 -20.469 1 93.75 67 LYS B C 1
ATOM 4649 O O . LYS B 1 67 ? -7.43 -3.43 -20.516 1 93.75 67 LYS B O 1
ATOM 4654 N N . ILE B 1 68 ? -6.453 -5.156 -19.562 1 94.56 68 ILE B N 1
ATOM 4655 C CA . ILE B 1 68 ? -5.949 -4.367 -18.453 1 94.56 68 ILE B CA 1
ATOM 4656 C C . ILE B 1 68 ? -4.91 -3.369 -18.953 1 94.56 68 ILE B C 1
ATOM 4658 O O . ILE B 1 68 ? -4.887 -2.215 -18.516 1 94.56 68 ILE B O 1
ATOM 4662 N N . PHE B 1 69 ? -4.066 -3.758 -19.891 1 94.44 69 PHE B N 1
ATOM 4663 C CA . PHE B 1 69 ? -3.15 -2.795 -20.484 1 94.44 69 PHE B CA 1
ATOM 4664 C C . PHE B 1 69 ? -3.92 -1.653 -21.141 1 94.44 69 PHE B C 1
ATOM 4666 O O . PHE B 1 69 ? -3.52 -0.491 -21.047 1 94.44 69 PHE B O 1
ATOM 4673 N N . GLY B 1 70 ? -4.953 -2.02 -21.812 1 90.75 70 GLY B N 1
ATOM 4674 C CA . GLY B 1 70 ? -5.812 -0.995 -22.375 1 90.75 70 GLY B CA 1
ATOM 4675 C C . GLY B 1 70 ? -6.379 -0.044 -21.344 1 90.75 70 GLY B C 1
ATOM 4676 O O . GLY B 1 70 ? -6.328 1.175 -21.516 1 90.75 70 GLY B O 1
ATOM 4677 N N . ASN B 1 71 ? -6.875 -0.668 -20.281 1 88.44 71 ASN B N 1
ATOM 4678 C CA . ASN B 1 71 ? -7.434 0.127 -19.188 1 88.44 71 ASN B CA 1
ATOM 4679 C C . ASN B 1 71 ? -6.387 1.044 -18.562 1 88.44 71 ASN B C 1
ATOM 4681 O O . ASN B 1 71 ? -6.715 2.115 -18.047 1 88.44 71 ASN B O 1
ATOM 4685 N N . LEU B 1 72 ? -5.148 0.638 -18.625 1 90.81 72 LEU B N 1
ATOM 4686 C CA . LEU B 1 72 ? -4.062 1.412 -18.031 1 90.81 72 LEU B CA 1
ATOM 4687 C C . LEU B 1 72 ? -3.602 2.514 -18.984 1 90.81 72 LEU B C 1
ATOM 4689 O O . LEU B 1 72 ? -2.791 3.363 -18.609 1 90.81 72 LEU B O 1
ATOM 4693 N N . GLY B 1 73 ? -4.047 2.457 -20.266 1 87.31 73 GLY B N 1
ATOM 4694 C CA . GLY B 1 73 ? -3.738 3.516 -21.203 1 87.31 73 GLY B CA 1
ATOM 4695 C C . GLY B 1 73 ? -2.553 3.195 -22.094 1 87.31 73 GLY B C 1
ATOM 4696 O O . GLY B 1 73 ? -1.987 4.086 -22.734 1 87.31 73 GLY B O 1
ATOM 4697 N N . TYR B 1 74 ? -2.162 2.002 -22.156 1 91.81 74 TYR B N 1
ATOM 4698 C CA . TYR B 1 74 ? -1.048 1.614 -23.016 1 91.81 74 TYR B CA 1
ATOM 4699 C C . TYR B 1 74 ? -1.492 1.494 -24.469 1 91.81 74 TYR B C 1
ATOM 4701 O O . TYR B 1 74 ? -2.6 1.032 -24.75 1 91.81 74 TYR B O 1
ATOM 4709 N N . LYS B 1 75 ? -0.604 1.918 -25.328 1 92.94 75 LYS B N 1
ATOM 4710 C CA . LYS B 1 75 ? -0.759 1.567 -26.734 1 92.94 75 LYS B CA 1
ATOM 4711 C C . LYS B 1 75 ? -0.34 0.122 -26.984 1 92.94 75 LYS B C 1
ATOM 4713 O O . LYS B 1 75 ? 0.784 -0.27 -26.672 1 92.94 75 LYS B O 1
ATOM 4718 N N . LEU B 1 76 ? -1.213 -0.625 -27.656 1 95.19 76 LEU B N 1
ATOM 4719 C CA . LEU B 1 76 ? -1.011 -2.064 -27.781 1 95.19 76 LEU B CA 1
ATOM 4720 C C . LEU B 1 76 ? -0.449 -2.418 -29.156 1 95.19 76 LEU B C 1
ATOM 4722 O O . LEU B 1 76 ? -0.963 -1.958 -30.172 1 95.19 76 LEU B O 1
ATOM 4726 N N . TYR B 1 77 ? 0.646 -3.1 -29.141 1 96.25 77 TYR B N 1
ATOM 4727 C CA . TYR B 1 77 ? 1.156 -3.775 -30.328 1 96.25 77 TYR B CA 1
ATOM 4728 C C . TYR B 1 77 ? 1.194 -5.285 -30.125 1 96.25 77 TYR B C 1
ATOM 4730 O O . TYR B 1 77 ? 1.965 -5.785 -29.312 1 96.25 77 TYR B O 1
ATOM 4738 N N . ILE B 1 78 ? 0.462 -5.984 -30.891 1 95.19 78 ILE B N 1
ATOM 4739 C CA . ILE B 1 78 ? 0.311 -7.426 -30.734 1 95.19 78 ILE B CA 1
ATOM 4740 C C . ILE B 1 78 ? 1.075 -8.156 -31.828 1 95.19 78 ILE B C 1
ATOM 4742 O O . ILE B 1 78 ? 0.916 -7.848 -33 1 95.19 78 ILE B O 1
ATOM 4746 N N . ASP B 1 79 ? 1.908 -9.062 -31.469 1 91.31 79 ASP B N 1
ATOM 4747 C CA . ASP B 1 79 ? 2.688 -9.945 -32.344 1 91.31 79 ASP B CA 1
ATOM 4748 C C . ASP B 1 79 ? 3.885 -9.211 -32.938 1 91.31 79 ASP B C 1
ATOM 4750 O O . ASP B 1 79 ? 5.027 -9.641 -32.781 1 91.31 79 ASP B O 1
ATOM 4754 N N . LYS B 1 80 ? 3.576 -8.016 -33.562 1 91.31 80 LYS B N 1
ATOM 4755 C CA . LYS B 1 80 ? 4.664 -7.305 -34.219 1 91.31 80 LYS B CA 1
ATOM 4756 C C . LYS B 1 80 ? 4.785 -5.879 -33.688 1 91.31 80 LYS B C 1
ATOM 4758 O O . LYS B 1 80 ? 3.779 -5.227 -33.406 1 91.31 80 LYS B O 1
ATOM 4763 N N . LEU B 1 81 ? 5.996 -5.508 -33.562 1 93.12 81 LEU B N 1
ATOM 4764 C CA . LEU B 1 81 ? 6.344 -4.141 -33.188 1 93.12 81 LEU B CA 1
ATOM 4765 C C . LEU B 1 81 ? 7.039 -3.424 -34.344 1 93.12 81 LEU B C 1
ATOM 4767 O O . LEU B 1 81 ? 8.055 -3.896 -34.844 1 93.12 81 LEU B O 1
ATOM 4771 N N . PRO B 1 82 ? 6.48 -2.324 -34.75 1 91.88 82 PRO B N 1
ATOM 4772 C CA . PRO B 1 82 ? 7.156 -1.575 -35.812 1 91.88 82 PRO B CA 1
ATOM 4773 C C . PRO B 1 82 ? 8.586 -1.182 -35.438 1 91.88 82 PRO B C 1
ATOM 4775 O O . PRO B 1 82 ? 8.875 -0.945 -34.25 1 91.88 82 PRO B O 1
ATOM 4778 N N . GLU B 1 83 ? 9.469 -1.089 -36.406 1 86.38 83 GLU B N 1
ATOM 4779 C CA . GLU B 1 83 ? 10.898 -0.856 -36.188 1 86.38 83 GLU B CA 1
ATOM 4780 C C . GLU B 1 83 ? 11.148 0.496 -35.531 1 86.38 83 GLU B C 1
ATOM 4782 O O . GLU B 1 83 ? 12.102 0.651 -34.75 1 86.38 83 GLU B O 1
ATOM 4787 N N . ASN B 1 84 ? 10.344 1.459 -35.719 1 88.25 84 ASN B N 1
ATOM 4788 C CA . ASN B 1 84 ? 10.586 2.807 -35.219 1 88.25 84 ASN B CA 1
ATOM 4789 C C . ASN B 1 84 ? 9.883 3.045 -33.875 1 88.25 84 ASN B C 1
ATOM 4791 O O . ASN B 1 84 ? 9.852 4.172 -33.375 1 88.25 84 ASN B O 1
ATOM 4795 N N . VAL B 1 85 ? 9.406 1.973 -33.375 1 90.31 85 VAL B N 1
ATOM 4796 C CA . VAL B 1 85 ? 8.68 2.113 -32.125 1 90.31 85 VAL B CA 1
ATOM 4797 C C . VAL B 1 85 ? 9.422 1.383 -31 1 90.31 85 VAL B C 1
ATOM 4799 O O . VAL B 1 85 ? 9.828 0.23 -31.172 1 90.31 85 VAL B O 1
ATOM 4802 N N . LEU B 1 86 ? 9.656 2.109 -29.906 1 91.25 86 LEU B N 1
ATOM 4803 C CA . LEU B 1 86 ? 10.25 1.507 -28.719 1 91.25 86 LEU B CA 1
ATOM 4804 C C . LEU B 1 86 ? 9.18 1.072 -27.734 1 91.25 86 LEU B C 1
ATOM 4806 O O . LEU B 1 86 ? 8.188 1.784 -27.516 1 91.25 86 LEU B O 1
ATOM 4810 N N . PHE B 1 87 ? 9.398 -0.151 -27.234 1 95.5 87 PHE B N 1
ATOM 4811 C CA . PHE B 1 87 ? 8.422 -0.587 -26.25 1 95.5 87 PHE B CA 1
ATOM 4812 C C . PHE B 1 87 ? 8.828 -0.142 -24.844 1 95.5 87 PHE B C 1
ATOM 4814 O O . PHE B 1 87 ? 10.016 0.063 -24.578 1 95.5 87 PHE B O 1
ATOM 4821 N N . ASP B 1 88 ? 7.824 0.03 -24 1 95.75 88 ASP B N 1
ATOM 4822 C CA . ASP B 1 88 ? 8.039 0.237 -22.578 1 95.75 88 ASP B CA 1
ATOM 4823 C C . ASP B 1 88 ? 7.871 -1.067 -21.797 1 95.75 88 ASP B C 1
ATOM 4825 O O . ASP B 1 88 ? 8.523 -1.277 -20.781 1 95.75 88 ASP B O 1
ATOM 4829 N N . VAL B 1 89 ? 6.984 -1.906 -22.297 1 97.38 89 VAL B N 1
ATOM 4830 C CA . VAL B 1 89 ? 6.738 -3.215 -21.703 1 97.38 89 VAL B CA 1
ATOM 4831 C C . VAL B 1 89 ? 6.707 -4.285 -22.797 1 97.38 89 VAL B C 1
ATOM 4833 O O . VAL B 1 89 ? 6.062 -4.102 -23.828 1 97.38 89 VAL B O 1
ATOM 4836 N N . LEU B 1 90 ? 7.445 -5.309 -22.609 1 97.94 90 LEU B N 1
ATOM 4837 C CA . LEU B 1 90 ? 7.316 -6.516 -23.422 1 97.94 90 LEU B CA 1
ATOM 4838 C C . LEU B 1 90 ? 6.637 -7.633 -22.641 1 97.94 90 LEU B C 1
ATOM 4840 O O . LEU B 1 90 ? 7.16 -8.086 -21.609 1 97.94 90 LEU B O 1
ATOM 4844 N N . TRP B 1 91 ? 5.484 -8.016 -23.078 1 98.19 91 TRP B N 1
ATOM 4845 C CA . TRP B 1 91 ? 4.777 -9.172 -22.531 1 98.19 91 TRP B CA 1
ATOM 4846 C C . TRP B 1 91 ? 4.828 -10.352 -23.484 1 98.19 91 TRP B C 1
ATOM 4848 O O . TRP B 1 91 ? 4.059 -10.414 -24.453 1 98.19 91 TRP B O 1
ATOM 4858 N N . SER B 1 92 ? 5.707 -11.242 -23.188 1 96.88 92 SER B N 1
ATOM 4859 C CA . SER B 1 92 ? 5.859 -12.438 -24 1 96.88 92 SER B CA 1
ATOM 4860 C C . SER B 1 92 ? 5.305 -13.672 -23.297 1 96.88 92 SER B C 1
ATOM 4862 O O . SER B 1 92 ? 5.645 -13.938 -22.141 1 96.88 92 SER B O 1
ATOM 4864 N N . HIS B 1 93 ? 4.465 -14.391 -23.969 1 94.94 93 HIS B N 1
ATOM 4865 C CA . HIS B 1 93 ? 3.961 -15.625 -23.375 1 94.94 93 HIS B CA 1
ATOM 4866 C C . HIS B 1 93 ? 5.066 -16.656 -23.25 1 94.94 93 HIS B C 1
ATOM 4868 O O . HIS B 1 93 ? 5.152 -17.359 -22.234 1 94.94 93 HIS B O 1
ATOM 4874 N N . GLU B 1 94 ? 5.922 -16.75 -24.266 1 92.75 94 GLU B N 1
ATOM 4875 C CA . GLU B 1 94 ? 7.035 -17.703 -24.25 1 92.75 94 GLU B CA 1
ATOM 4876 C C . GLU B 1 94 ? 8.289 -17.062 -23.656 1 92.75 94 GLU B C 1
ATOM 4878 O O . GLU B 1 94 ? 8.391 -15.836 -23.578 1 92.75 94 GLU B O 1
ATOM 4883 N N . TYR B 1 95 ? 9.188 -17.938 -23.312 1 93.56 95 TYR B N 1
ATOM 4884 C CA . TYR B 1 95 ? 10.492 -17.484 -22.844 1 93.56 95 TYR B CA 1
ATOM 4885 C C . TYR B 1 95 ? 11.234 -16.734 -23.953 1 93.56 95 TYR B C 1
ATOM 4887 O O . TYR B 1 95 ? 11.578 -17.328 -24.984 1 93.56 95 TYR B O 1
ATOM 4895 N N . PRO B 1 96 ? 11.562 -15.508 -23.75 1 94 96 PRO B N 1
ATOM 4896 C CA . PRO B 1 96 ? 11.953 -14.68 -24.891 1 94 96 PRO B CA 1
ATOM 4897 C C . PRO B 1 96 ? 13.461 -14.609 -25.094 1 94 96 PRO B C 1
ATOM 4899 O O . PRO B 1 96 ? 13.93 -14.164 -26.141 1 94 96 PRO B O 1
ATOM 4902 N N . PHE B 1 97 ? 14.234 -15 -24.203 1 93.19 97 PHE B N 1
ATOM 4903 C CA . PHE B 1 97 ? 15.648 -14.648 -24.203 1 93.19 97 PHE B CA 1
ATOM 4904 C C . PHE B 1 97 ? 16.406 -15.453 -25.25 1 93.19 97 PHE B C 1
ATOM 4906 O O . PHE B 1 97 ? 17.516 -15.078 -25.656 1 93.19 97 PHE B O 1
ATOM 4913 N N . SER B 1 98 ? 15.852 -16.562 -25.703 1 88.19 98 SER B N 1
ATOM 4914 C CA . SER B 1 98 ? 16.484 -17.375 -26.75 1 88.19 98 SER B CA 1
ATOM 4915 C C . SER B 1 98 ? 15.883 -17.094 -28.109 1 88.19 98 SER B C 1
ATOM 4917 O O . SER B 1 98 ? 16.312 -17.672 -29.125 1 88.19 98 SER B O 1
ATOM 4919 N N . ASN B 1 99 ? 14.93 -16.266 -28.203 1 89.94 99 ASN B N 1
ATOM 4920 C CA . ASN B 1 99 ? 14.242 -15.953 -29.453 1 89.94 99 ASN B CA 1
ATOM 4921 C C . ASN B 1 99 ? 14.969 -14.859 -30.219 1 89.94 99 ASN B C 1
ATOM 4923 O O . ASN B 1 99 ? 15.133 -13.742 -29.719 1 89.94 99 ASN B O 1
ATOM 4927 N N . PRO B 1 100 ? 15.344 -15.07 -31.406 1 87.81 100 PRO B N 1
ATOM 4928 C CA . PRO B 1 100 ? 16.078 -14.078 -32.188 1 87.81 100 PRO B CA 1
ATOM 4929 C C . PRO B 1 100 ? 15.266 -12.805 -32.438 1 87.81 100 PRO B C 1
ATOM 4931 O O . PRO B 1 100 ? 15.844 -11.734 -32.656 1 87.81 100 PRO B O 1
ATOM 4934 N N . LEU B 1 101 ? 14.008 -12.938 -32.406 1 85.81 101 LEU B N 1
ATOM 4935 C CA . LEU B 1 101 ? 13.125 -11.789 -32.594 1 85.81 101 LEU B CA 1
ATOM 4936 C C . LEU B 1 101 ? 13.492 -10.656 -31.641 1 85.81 101 LEU B C 1
ATOM 4938 O O . LEU B 1 101 ? 13.336 -9.477 -31.984 1 85.81 101 LEU B O 1
ATOM 4942 N N . PHE B 1 102 ? 13.984 -11.062 -30.469 1 90.75 102 PHE B N 1
ATOM 4943 C CA . PHE B 1 102 ? 14.172 -10.062 -29.422 1 90.75 102 PHE B CA 1
ATOM 4944 C C . PHE B 1 102 ? 15.648 -9.734 -29.25 1 90.75 102 PHE B C 1
ATOM 4946 O O . PHE B 1 102 ? 16.016 -8.867 -28.453 1 90.75 102 PHE B O 1
ATOM 4953 N N . SER B 1 103 ? 16.562 -10.359 -29.938 1 86.81 103 SER B N 1
ATOM 4954 C CA . SER B 1 103 ? 18 -10.305 -29.703 1 86.81 103 SER B CA 1
ATOM 4955 C C . SER B 1 103 ? 18.516 -8.867 -29.719 1 86.81 103 SER B C 1
ATOM 4957 O O . SER B 1 103 ? 19.297 -8.469 -28.859 1 86.81 103 SER B O 1
ATOM 4959 N N . LEU B 1 104 ? 18.031 -8.117 -30.672 1 85.5 104 LEU B N 1
ATOM 4960 C CA . LEU B 1 104 ? 18.5 -6.734 -30.828 1 85.5 104 LEU B CA 1
ATOM 4961 C C . LEU B 1 104 ? 18 -5.875 -29.656 1 85.5 104 LEU B C 1
ATOM 4963 O O . LEU B 1 104 ? 18.656 -4.906 -29.281 1 85.5 104 LEU B O 1
ATOM 4967 N N . HIS B 1 105 ? 16.906 -6.242 -29.141 1 88.94 105 HIS B N 1
ATOM 4968 C CA . HIS B 1 105 ? 16.312 -5.457 -28.062 1 88.94 105 HIS B CA 1
ATOM 4969 C C . HIS B 1 105 ? 17.047 -5.676 -26.75 1 88.94 105 HIS B C 1
ATOM 4971 O O . HIS B 1 105 ? 17.078 -4.785 -25.906 1 88.94 105 HIS B O 1
ATOM 4977 N N . TRP B 1 106 ? 17.688 -6.82 -26.578 1 89.75 106 TRP B N 1
ATOM 4978 C CA . TRP B 1 106 ? 18.359 -7.145 -25.312 1 89.75 106 TRP B CA 1
ATOM 4979 C C . TRP B 1 106 ? 19.594 -6.277 -25.125 1 89.75 106 TRP B C 1
ATOM 4981 O O . TRP B 1 106 ? 19.891 -5.863 -24 1 89.75 106 TRP B O 1
ATOM 4991 N N . THR B 1 107 ? 20.25 -5.895 -26.141 1 86.38 107 THR B N 1
ATOM 4992 C CA . THR B 1 107 ? 21.469 -5.098 -26.062 1 86.38 107 THR B CA 1
ATOM 4993 C C . THR B 1 107 ? 21.141 -3.627 -25.812 1 86.38 107 THR B C 1
ATOM 4995 O O . THR B 1 107 ? 21.969 -2.877 -25.297 1 86.38 107 THR B O 1
ATOM 4998 N N . LYS B 1 108 ? 19.969 -3.301 -26.141 1 88.75 108 LYS B N 1
ATOM 4999 C CA . LYS B 1 108 ? 19.594 -1.893 -26.047 1 88.75 108 LYS B CA 1
ATOM 5000 C C . LYS B 1 108 ? 18.594 -1.664 -24.922 1 88.75 108 LYS B C 1
ATOM 5002 O O . LYS B 1 108 ? 18 -0.587 -24.812 1 88.75 108 LYS B O 1
ATOM 5007 N N . LEU B 1 109 ? 18.391 -2.648 -24.188 1 92.19 109 LEU B N 1
ATOM 5008 C CA . LEU B 1 109 ? 17.375 -2.584 -23.141 1 92.19 109 LEU B CA 1
ATOM 5009 C C . LEU B 1 109 ? 17.703 -1.484 -22.141 1 92.19 109 LEU B C 1
ATOM 5011 O O . LEU B 1 109 ? 18.828 -1.386 -21.672 1 92.19 109 LEU B O 1
ATOM 5015 N N . GLN B 1 110 ? 16.703 -0.637 -21.906 1 92.88 110 GLN B N 1
ATOM 5016 C CA . GLN B 1 110 ? 16.859 0.455 -20.953 1 92.88 110 GLN B CA 1
ATOM 5017 C C . GLN B 1 110 ? 16.344 0.057 -19.562 1 92.88 110 GLN B C 1
ATOM 5019 O O . GLN B 1 110 ? 15.453 -0.792 -19.453 1 92.88 110 GLN B O 1
ATOM 5024 N N . PRO B 1 111 ? 16.812 0.779 -18.547 1 91.5 111 PRO B N 1
ATOM 5025 C CA . PRO B 1 111 ? 16.469 0.395 -17.172 1 91.5 111 PRO B CA 1
ATOM 5026 C C . PRO B 1 111 ? 14.992 0.605 -16.844 1 91.5 111 PRO B C 1
ATOM 5028 O O . PRO B 1 111 ? 14.461 -0.036 -15.93 1 91.5 111 PRO B O 1
ATOM 5031 N N . TYR B 1 112 ? 14.328 1.485 -17.562 1 92 112 TYR B N 1
ATOM 5032 C CA . TYR B 1 112 ? 12.953 1.807 -17.219 1 92 112 TYR B CA 1
ATOM 5033 C C . TYR B 1 112 ? 11.984 0.847 -17.906 1 92 112 TYR B C 1
ATOM 5035 O O . TYR B 1 112 ? 10.797 0.809 -17.578 1 92 112 TYR B O 1
ATOM 5043 N N . GLN B 1 113 ? 12.453 0.051 -18.844 1 96.12 113 GLN B N 1
ATOM 5044 C CA . GLN B 1 113 ? 11.602 -0.897 -19.547 1 96.12 113 GLN B CA 1
ATOM 5045 C C . GLN B 1 113 ? 11.297 -2.115 -18.688 1 96.12 113 GLN B C 1
ATOM 5047 O O . GLN B 1 113 ? 11.969 -2.361 -17.688 1 96.12 113 GLN B O 1
ATOM 5052 N N . LYS B 1 114 ? 10.203 -2.826 -19.016 1 97.38 114 LYS B N 1
ATOM 5053 C CA . LYS B 1 114 ? 9.797 -4.02 -18.281 1 97.38 114 LYS B CA 1
ATOM 5054 C C . LYS B 1 114 ? 9.609 -5.207 -19.219 1 97.38 114 LYS B C 1
ATOM 5056 O O . LYS B 1 114 ? 9.078 -5.055 -20.312 1 97.38 114 LYS B O 1
ATOM 5061 N N . VAL B 1 115 ? 10.109 -6.328 -18.797 1 97.81 115 VAL B N 1
ATOM 5062 C CA . VAL B 1 115 ? 9.945 -7.602 -19.484 1 97.81 115 VAL B CA 1
ATOM 5063 C C . VAL B 1 115 ? 9.383 -8.648 -18.531 1 97.81 115 VAL B C 1
ATOM 5065 O O . VAL B 1 115 ? 9.93 -8.852 -17.438 1 97.81 115 VAL B O 1
ATOM 5068 N N . ASN B 1 116 ? 8.367 -9.398 -18.906 1 98.44 116 ASN B N 1
ATOM 5069 C CA . ASN B 1 116 ? 7.641 -10.25 -17.969 1 98.44 116 ASN B CA 1
ATOM 5070 C C . ASN B 1 116 ? 8.312 -11.609 -17.797 1 98.44 116 ASN B C 1
ATOM 5072 O O . ASN B 1 116 ? 7.66 -12.594 -17.469 1 98.44 116 ASN B O 1
ATOM 5076 N N . HIS B 1 117 ? 9.602 -11.688 -18.062 1 97.88 117 HIS B N 1
ATOM 5077 C CA . HIS B 1 117 ? 10.375 -12.898 -17.812 1 97.88 117 HIS B CA 1
ATOM 5078 C C . HIS B 1 117 ? 11.727 -12.562 -17.188 1 97.88 117 HIS B C 1
ATOM 5080 O O . HIS B 1 117 ? 12.305 -11.508 -17.469 1 97.88 117 HIS B O 1
ATOM 5086 N N . ILE B 1 118 ? 12.195 -13.445 -16.438 1 96.81 118 ILE B N 1
ATOM 5087 C CA . ILE B 1 118 ? 13.516 -13.328 -15.812 1 96.81 118 ILE B CA 1
ATOM 5088 C C . ILE B 1 118 ? 14.438 -14.406 -16.359 1 96.81 118 ILE B C 1
ATOM 5090 O O . ILE B 1 118 ? 14.07 -15.586 -16.422 1 96.81 118 ILE B O 1
ATOM 5094 N N . PRO B 1 119 ? 15.633 -13.977 -16.734 1 95.12 119 PRO B N 1
ATOM 5095 C CA . PRO B 1 119 ? 16.578 -14.992 -17.188 1 95.12 119 PRO B CA 1
ATOM 5096 C C . PRO B 1 119 ? 16.844 -16.062 -16.125 1 95.12 119 PRO B C 1
ATOM 5098 O O . PRO B 1 119 ? 17.125 -15.742 -14.969 1 95.12 119 PRO B O 1
ATOM 5101 N N . GLY B 1 120 ? 16.703 -17.297 -16.516 1 93.12 120 GLY B N 1
ATOM 5102 C CA . GLY B 1 120 ? 16.953 -18.391 -15.594 1 93.12 120 GLY B CA 1
ATOM 5103 C C . GLY B 1 120 ? 15.703 -18.906 -14.906 1 93.12 120 GLY B C 1
ATOM 5104 O O . GLY B 1 120 ? 15.773 -19.766 -14.031 1 93.12 120 GLY B O 1
ATOM 5105 N N . SER B 1 121 ? 14.547 -18.391 -15.297 1 93.56 121 SER B N 1
ATOM 5106 C CA . SER B 1 121 ? 13.312 -18.844 -14.68 1 93.56 121 SER B CA 1
ATOM 5107 C C . SER B 1 121 ? 13.086 -20.328 -14.898 1 93.56 121 SER B C 1
ATOM 5109 O O . SER B 1 121 ? 12.344 -20.969 -14.156 1 93.56 121 SER B O 1
ATOM 5111 N N . GLY B 1 122 ? 13.75 -20.922 -15.859 1 90.56 122 GLY B N 1
ATOM 5112 C CA . GLY B 1 122 ? 13.656 -22.344 -16.141 1 90.56 122 GLY B CA 1
ATOM 5113 C C . GLY B 1 122 ? 14.164 -23.219 -15.016 1 90.56 122 GLY B C 1
ATOM 5114 O O . GLY B 1 122 ? 13.789 -24.391 -14.914 1 90.56 122 GLY B O 1
ATOM 5115 N N . TYR B 1 123 ? 14.953 -22.672 -14.211 1 88.88 123 TYR B N 1
ATOM 5116 C CA . TYR B 1 123 ? 15.531 -23.469 -13.133 1 88.88 123 TYR B CA 1
ATOM 5117 C C . TYR B 1 123 ? 14.469 -23.859 -12.117 1 88.88 123 TYR B C 1
ATOM 5119 O O . TYR B 1 123 ? 14.523 -24.953 -11.547 1 88.88 123 TYR B O 1
ATOM 5127 N N . TYR B 1 124 ? 13.477 -22.953 -11.922 1 90.5 124 TYR B N 1
ATOM 5128 C CA . TYR B 1 124 ? 12.461 -23.375 -10.953 1 90.5 124 TYR B CA 1
ATOM 5129 C C . TYR B 1 124 ? 11.164 -23.75 -11.648 1 90.5 124 TYR B C 1
ATOM 5131 O O . TYR B 1 124 ? 10.273 -24.344 -11.031 1 90.5 124 TYR B O 1
ATOM 5139 N N . THR B 1 125 ? 11.047 -23.469 -12.945 1 91.06 125 THR B N 1
ATOM 5140 C CA . THR B 1 125 ? 9.805 -23.781 -13.633 1 91.06 125 THR B CA 1
ATOM 5141 C C . THR B 1 125 ? 9.922 -25.109 -14.398 1 91.06 125 THR B C 1
ATOM 5143 O O . THR B 1 125 ? 8.93 -25.625 -14.906 1 91.06 125 THR B O 1
ATOM 5146 N N . SER B 1 126 ? 11.117 -25.562 -14.438 1 83.94 126 SER B N 1
ATOM 5147 C CA . SER B 1 126 ? 11.312 -26.906 -14.969 1 83.94 126 SER B CA 1
ATOM 5148 C C . SER B 1 126 ? 11.023 -27.969 -13.914 1 83.94 126 SER B C 1
ATOM 5150 O O . SER B 1 126 ? 11.602 -27.938 -12.828 1 83.94 126 SER B O 1
ATOM 5152 N N . LYS B 1 127 ? 10.281 -28.875 -14.297 1 77.38 127 LYS B N 1
ATOM 5153 C CA . LYS B 1 127 ? 9.906 -29.938 -13.359 1 77.38 127 LYS B CA 1
ATOM 5154 C C . LYS B 1 127 ? 11.133 -30.734 -12.906 1 77.38 127 LYS B C 1
ATOM 5156 O O . LYS B 1 127 ? 11.273 -31.047 -11.727 1 77.38 127 LYS B O 1
ATOM 5161 N N . VAL B 1 128 ? 11.945 -30.953 -13.852 1 73.12 128 VAL B N 1
ATOM 5162 C CA . VAL B 1 128 ? 13.125 -31.766 -13.57 1 73.12 128 VAL B CA 1
ATOM 5163 C C . VAL B 1 128 ? 14.07 -31 -12.648 1 73.12 128 VAL B C 1
ATOM 5165 O O . VAL B 1 128 ? 14.531 -31.547 -11.641 1 73.12 128 VAL B O 1
ATOM 5168 N N . SER B 1 129 ? 14.281 -29.812 -12.961 1 77.88 129 SER B N 1
ATOM 5169 C CA . SER B 1 129 ? 15.211 -29 -12.18 1 77.88 129 SER B CA 1
ATOM 5170 C C . SER B 1 129 ? 14.703 -28.797 -10.758 1 77.88 129 SER B C 1
ATOM 5172 O O . SER B 1 129 ? 15.469 -28.906 -9.797 1 77.88 129 SER B O 1
ATOM 5174 N N . LEU B 1 130 ? 13.477 -28.594 -10.672 1 81.5 130 LEU B N 1
ATOM 5175 C CA . LEU B 1 130 ? 12.867 -28.375 -9.367 1 81.5 130 LEU B CA 1
ATOM 5176 C C . LEU B 1 130 ? 12.906 -29.641 -8.516 1 81.5 130 LEU B C 1
ATOM 5178 O O . LEU B 1 130 ? 13.273 -29.594 -7.344 1 81.5 130 LEU B O 1
ATOM 5182 N N . ALA B 1 131 ? 12.633 -30.734 -9.117 1 76.06 131 ALA B N 1
ATOM 5183 C CA . ALA B 1 131 ? 12.508 -32 -8.398 1 76.06 131 ALA B CA 1
ATOM 5184 C C . ALA B 1 131 ? 13.875 -32.562 -8 1 76.06 131 ALA B C 1
ATOM 5186 O O . ALA B 1 131 ? 14.008 -33.219 -6.977 1 76.06 131 ALA B O 1
ATOM 5187 N N . THR B 1 132 ? 14.828 -32.219 -8.727 1 73.06 132 THR B N 1
ATOM 5188 C CA . THR B 1 132 ? 16.125 -32.875 -8.508 1 73.06 132 THR B CA 1
ATOM 5189 C C . THR B 1 132 ? 17.062 -31.938 -7.758 1 73.06 132 THR B C 1
ATOM 5191 O O . THR B 1 132 ? 18.25 -32.25 -7.574 1 73.06 132 THR B O 1
ATOM 5194 N N . LYS B 1 133 ? 16.594 -30.797 -7.348 1 78.38 133 LYS B N 1
ATOM 5195 C CA . LYS B 1 133 ? 17.438 -29.828 -6.656 1 78.38 133 LYS B CA 1
ATOM 5196 C C . LYS B 1 133 ? 17.766 -30.297 -5.246 1 78.38 133 LYS B C 1
ATOM 5198 O O . LYS B 1 133 ? 18.719 -29.797 -4.625 1 78.38 133 LYS B O 1
ATOM 5203 N N . GLY B 1 134 ? 17.094 -31.328 -4.805 1 72.38 134 GLY B N 1
ATOM 5204 C CA . GLY B 1 134 ? 17.391 -31.906 -3.504 1 72.38 134 GLY B CA 1
ATOM 5205 C C . GLY B 1 134 ? 16.734 -31.156 -2.355 1 72.38 134 GLY B C 1
ATOM 5206 O O . GLY B 1 134 ? 17.25 -31.172 -1.233 1 72.38 134 GLY B O 1
ATOM 5207 N N . LEU B 1 135 ? 15.719 -30.5 -2.693 1 77.5 135 LEU B N 1
ATOM 5208 C CA . LEU B 1 135 ? 15 -29.812 -1.63 1 77.5 135 LEU B CA 1
ATOM 5209 C C . LEU B 1 135 ? 14.188 -30.812 -0.794 1 77.5 135 LEU B C 1
ATOM 5211 O O . LEU B 1 135 ? 13.57 -31.719 -1.336 1 77.5 135 LEU B O 1
ATOM 5215 N N . THR B 1 136 ? 14.328 -30.703 0.47 1 75.19 136 THR B N 1
ATOM 5216 C CA . THR B 1 136 ? 13.719 -31.703 1.339 1 75.19 136 THR B CA 1
ATOM 5217 C C . THR B 1 136 ? 12.414 -31.203 1.93 1 75.19 136 THR B C 1
ATOM 5219 O O . THR B 1 136 ? 11.539 -31.984 2.307 1 75.19 136 THR B O 1
ATOM 5222 N N . PHE B 1 137 ? 12.266 -29.984 1.871 1 79.25 137 PHE B N 1
ATOM 5223 C CA . PHE B 1 137 ? 11.07 -29.469 2.527 1 79.25 137 PHE B CA 1
ATOM 5224 C C . PHE B 1 137 ? 9.953 -29.234 1.513 1 79.25 137 PHE B C 1
ATOM 5226 O O . PHE B 1 137 ? 10.062 -28.328 0.672 1 79.25 137 PHE B O 1
ATOM 5233 N N . GLY B 1 138 ? 8.93 -30.047 1.573 1 86.06 138 GLY B N 1
ATOM 5234 C CA . GLY B 1 138 ? 7.699 -29.812 0.833 1 86.06 138 GLY B CA 1
ATOM 5235 C C . GLY B 1 138 ? 7.789 -30.219 -0.624 1 86.06 138 GLY B C 1
ATOM 5236 O O . GLY B 1 138 ? 6.949 -29.828 -1.438 1 86.06 138 GLY B O 1
ATOM 5237 N N . ILE B 1 139 ? 8.852 -30.859 -1.021 1 87.12 139 ILE B N 1
ATOM 5238 C CA . ILE B 1 139 ? 9 -31.375 -2.375 1 87.12 139 ILE B CA 1
ATOM 5239 C C . ILE B 1 139 ? 9.148 -32.906 -2.332 1 87.12 139 ILE B C 1
ATOM 5241 O O . ILE B 1 139 ? 10.023 -33.438 -1.645 1 87.12 139 ILE B O 1
ATOM 5245 N N . PRO B 1 140 ? 8.297 -33.531 -3.094 1 87.88 140 PRO B N 1
ATOM 5246 C CA . PRO B 1 140 ? 8.438 -35 -3.109 1 87.88 140 PRO B CA 1
ATOM 5247 C C . PRO B 1 140 ? 9.805 -35.438 -3.613 1 87.88 140 PRO B C 1
ATOM 5249 O O . PRO B 1 140 ? 10.367 -34.844 -4.527 1 87.88 140 PRO B O 1
ATOM 5252 N N . LYS B 1 141 ? 10.203 -36.5 -3.055 1 85 141 LYS B N 1
ATOM 5253 C CA . LYS B 1 141 ? 11.508 -37.031 -3.438 1 85 141 LYS B CA 1
ATOM 5254 C C . LYS B 1 141 ? 11.531 -37.406 -4.914 1 85 141 LYS B C 1
ATOM 5256 O O . LYS B 1 141 ? 10.57 -37.969 -5.434 1 85 141 LYS B O 1
ATOM 5261 N N . ALA B 1 142 ? 12.648 -37 -5.555 1 85.5 142 ALA B N 1
ATOM 5262 C CA . ALA B 1 142 ? 12.781 -37.281 -6.98 1 85.5 142 ALA B CA 1
ATOM 5263 C C . ALA B 1 142 ? 14.172 -37.812 -7.305 1 85.5 142 ALA B C 1
ATOM 5265 O O . ALA B 1 142 ? 15.133 -37.562 -6.57 1 85.5 142 ALA B O 1
ATOM 5266 N N . PHE B 1 143 ? 14.242 -38.625 -8.367 1 83.88 143 PHE B N 1
ATOM 5267 C CA . PHE B 1 143 ? 15.492 -39.25 -8.789 1 83.88 143 PHE B CA 1
ATOM 5268 C C . PHE B 1 143 ? 15.68 -39.125 -10.297 1 83.88 143 PHE B C 1
ATOM 5270 O O . PHE B 1 143 ? 14.836 -39.562 -11.078 1 83.88 143 PHE B O 1
ATOM 5277 N N . ASN B 1 144 ? 16.734 -38.469 -10.641 1 81.5 144 ASN B N 1
ATOM 5278 C CA . ASN B 1 144 ? 17.062 -38.375 -12.062 1 81.5 144 ASN B CA 1
ATOM 5279 C C . ASN B 1 144 ? 17.531 -39.719 -12.625 1 81.5 144 ASN B C 1
ATOM 5281 O O . ASN B 1 144 ? 18.359 -40.375 -12.016 1 81.5 144 ASN B O 1
ATOM 5285 N N . LEU B 1 145 ? 16.953 -40.094 -13.758 1 79.38 145 LEU B N 1
ATOM 5286 C CA . LEU B 1 145 ? 17.375 -41.312 -14.414 1 79.38 145 LEU B CA 1
ATOM 5287 C C . LEU B 1 145 ? 18.266 -41 -15.625 1 79.38 145 LEU B C 1
ATOM 5289 O O . LEU B 1 145 ? 18.047 -40 -16.312 1 79.38 145 LEU B O 1
ATOM 5293 N N . PRO B 1 146 ? 19.219 -41.75 -15.82 1 79.31 146 PRO B N 1
ATOM 5294 C CA . PRO B 1 146 ? 19.594 -42.969 -15.094 1 79.31 146 PRO B CA 1
ATOM 5295 C C . PRO B 1 146 ? 20.562 -42.688 -13.961 1 79.31 146 PRO B C 1
ATOM 5297 O O . PRO B 1 146 ? 20.922 -43.625 -13.211 1 79.31 146 PRO B O 1
ATOM 5300 N N . ALA B 1 147 ? 20.969 -41.5 -13.758 1 80.44 147 ALA B N 1
ATOM 5301 C CA . ALA B 1 147 ? 22.062 -41.156 -12.852 1 80.44 147 ALA B CA 1
ATOM 5302 C C . ALA B 1 147 ? 21.766 -41.625 -11.43 1 80.44 147 ALA B C 1
ATOM 5304 O O . ALA B 1 147 ? 22.656 -42.094 -10.727 1 80.44 147 ALA B O 1
ATOM 5305 N N . LYS B 1 148 ? 20.578 -41.531 -11.039 1 85.81 148 LYS B N 1
ATOM 5306 C CA . LYS B 1 148 ? 20.25 -41.875 -9.656 1 85.81 148 LYS B CA 1
ATOM 5307 C C . LYS B 1 148 ? 19.406 -43.125 -9.57 1 85.81 148 LYS B C 1
ATOM 5309 O O . LYS B 1 148 ? 18.594 -43.281 -8.648 1 85.81 148 LYS B O 1
ATOM 5314 N N . ARG B 1 149 ? 19.547 -43.906 -10.547 1 84.69 149 ARG B N 1
ATOM 5315 C CA . ARG B 1 149 ? 18.781 -45.156 -10.609 1 84.69 149 ARG B CA 1
ATOM 5316 C C . ARG B 1 149 ? 19.016 -46 -9.367 1 84.69 149 ARG B C 1
ATOM 5318 O O . ARG B 1 149 ? 18.062 -46.469 -8.75 1 84.69 149 ARG B O 1
ATOM 5325 N N . ASP B 1 150 ? 20.25 -46.156 -8.977 1 87.31 150 ASP B N 1
ATOM 5326 C CA . ASP B 1 150 ? 20.578 -47.031 -7.844 1 87.31 150 ASP B CA 1
ATOM 5327 C C . ASP B 1 150 ? 20.047 -46.469 -6.535 1 87.31 150 ASP B C 1
ATOM 5329 O O . ASP B 1 150 ? 19.578 -47.188 -5.672 1 87.31 150 ASP B O 1
ATOM 5333 N N . GLU B 1 151 ? 20.203 -45.219 -6.453 1 87.94 151 GLU B N 1
ATOM 5334 C CA . GLU B 1 151 ? 19.672 -44.562 -5.266 1 87.94 151 GLU B CA 1
ATOM 5335 C C . GLU B 1 151 ? 18.156 -44.75 -5.172 1 87.94 151 GLU B C 1
ATOM 5337 O O . GLU B 1 151 ? 17.609 -44.938 -4.078 1 87.94 151 GLU B O 1
ATOM 5342 N N . PHE B 1 152 ? 17.547 -44.625 -6.273 1 88.69 152 PHE B N 1
ATOM 5343 C CA . PHE B 1 152 ? 16.109 -44.812 -6.32 1 88.69 152 PHE B CA 1
ATOM 5344 C C . PHE B 1 152 ? 15.727 -46.25 -5.902 1 88.69 152 PHE B C 1
ATOM 5346 O O . PHE B 1 152 ? 14.844 -46.438 -5.059 1 88.69 152 PHE B O 1
ATOM 5353 N N . LEU B 1 153 ? 16.359 -47.156 -6.477 1 87.5 153 LEU B N 1
ATOM 5354 C CA . LEU B 1 153 ? 16.047 -48.531 -6.191 1 87.5 153 LEU B CA 1
ATOM 5355 C C . LEU B 1 153 ? 16.25 -48.875 -4.715 1 87.5 153 LEU B C 1
ATOM 5357 O O . LEU B 1 153 ? 15.453 -49.562 -4.109 1 87.5 153 LEU B O 1
ATOM 5361 N N . LYS B 1 154 ? 17.281 -48.281 -4.168 1 91.12 154 LYS B N 1
ATOM 5362 C CA . LYS B 1 154 ? 17.531 -48.469 -2.744 1 91.12 154 LYS B CA 1
ATOM 5363 C C . LYS B 1 154 ? 16.438 -47.844 -1.902 1 91.12 154 LYS B C 1
ATOM 5365 O O . LYS B 1 154 ? 15.93 -48.469 -0.961 1 91.12 154 LYS B O 1
ATOM 5370 N N . TYR B 1 155 ? 16.109 -46.688 -2.303 1 88.75 155 TYR B N 1
ATOM 5371 C CA . TYR B 1 155 ? 15.07 -45.969 -1.573 1 88.75 155 TYR B CA 1
ATOM 5372 C C . TYR B 1 155 ? 13.727 -46.656 -1.703 1 88.75 155 TYR B C 1
ATOM 5374 O O . TYR B 1 155 ? 12.984 -46.781 -0.727 1 88.75 155 TYR B O 1
ATOM 5382 N N . ALA B 1 156 ? 13.391 -47.125 -2.812 1 87.06 156 ALA B N 1
ATOM 5383 C CA . ALA B 1 156 ? 12.125 -47.812 -3.09 1 87.06 156 ALA B CA 1
ATOM 5384 C C . ALA B 1 156 ? 12.016 -49.125 -2.328 1 87.06 156 ALA B C 1
ATOM 5386 O O . ALA B 1 156 ? 10.93 -49.5 -1.908 1 87.06 156 ALA B O 1
ATOM 5387 N N . SER B 1 157 ? 13.117 -49.688 -2.211 1 88.69 157 SER B N 1
ATOM 5388 C CA . SER B 1 157 ? 13.133 -50.969 -1.483 1 88.69 157 SER B CA 1
ATOM 5389 C C . SER B 1 157 ? 12.836 -50.75 -0.002 1 88.69 157 SER B C 1
ATOM 5391 O O . SER B 1 157 ? 12.195 -51.594 0.634 1 88.69 157 SER B O 1
ATOM 5393 N N . ILE B 1 158 ? 13.336 -49.656 0.495 1 91.56 158 ILE B N 1
ATOM 5394 C CA . ILE B 1 158 ? 13.133 -49.312 1.899 1 91.56 158 ILE B CA 1
ATOM 5395 C C . ILE B 1 158 ? 11.703 -48.844 2.115 1 91.56 158 ILE B C 1
ATOM 5397 O O . ILE B 1 158 ? 11.148 -49 3.207 1 91.56 158 ILE B O 1
ATOM 5401 N N . HIS B 1 159 ? 11.156 -48.312 1.082 1 88.5 159 HIS B N 1
ATOM 5402 C CA . HIS B 1 159 ? 9.805 -47.781 1.167 1 88.5 159 HIS B CA 1
ATOM 5403 C C . HIS B 1 159 ? 8.883 -48.438 0.152 1 88.5 159 HIS B C 1
ATOM 5405 O O . HIS B 1 159 ? 8.375 -47.781 -0.757 1 88.5 159 HIS B O 1
ATOM 5411 N N . PRO B 1 160 ? 8.492 -49.656 0.393 1 84.06 160 PRO B N 1
ATOM 5412 C CA . PRO B 1 160 ? 7.711 -50.406 -0.594 1 84.06 160 PRO B CA 1
ATOM 5413 C C . PRO B 1 160 ? 6.273 -49.906 -0.712 1 84.06 160 PRO B C 1
ATOM 5415 O O . PRO B 1 160 ? 5.602 -50.156 -1.715 1 84.06 160 PRO B O 1
ATOM 5418 N N . ASP B 1 161 ? 5.832 -49.188 0.271 1 82.44 161 ASP B N 1
ATOM 5419 C CA . ASP B 1 161 ? 4.449 -48.719 0.281 1 82.44 161 ASP B CA 1
ATOM 5420 C C . ASP B 1 161 ? 4.293 -47.438 -0.567 1 82.44 161 ASP B C 1
ATOM 5422 O O . ASP B 1 161 ? 3.172 -47.031 -0.896 1 82.44 161 ASP B O 1
ATOM 5426 N N . LYS B 1 162 ? 5.371 -46.906 -0.977 1 83.69 162 LYS B N 1
ATOM 5427 C CA . LYS B 1 162 ? 5.316 -45.688 -1.746 1 83.69 162 LYS B CA 1
ATOM 5428 C C . LYS B 1 162 ? 5.094 -45.969 -3.229 1 83.69 162 LYS B C 1
ATOM 5430 O O . LYS B 1 162 ? 5.52 -47 -3.74 1 83.69 162 LYS B O 1
ATOM 5435 N N . LEU B 1 163 ? 4.316 -45.031 -3.812 1 84.81 163 LEU B N 1
ATOM 5436 C CA . LEU B 1 163 ? 4.105 -45.094 -5.254 1 84.81 163 LEU B CA 1
ATOM 5437 C C . LEU B 1 163 ? 4.977 -44.062 -5.973 1 84.81 163 LEU B C 1
ATOM 5439 O O . LEU B 1 163 ? 5.363 -43.031 -5.387 1 84.81 163 LEU B O 1
ATOM 5443 N N . TRP B 1 164 ? 5.266 -44.406 -7.234 1 85.75 164 TRP B N 1
ATOM 5444 C CA . TRP B 1 164 ? 6.199 -43.562 -7.98 1 85.75 164 TRP B CA 1
ATOM 5445 C C . TRP B 1 164 ? 5.641 -43.219 -9.352 1 85.75 164 TRP B C 1
ATOM 5447 O O . TRP B 1 164 ? 4.887 -44 -9.945 1 85.75 164 TRP B O 1
ATOM 5457 N N . VAL B 1 165 ? 6 -42.031 -9.758 1 82.12 165 VAL B N 1
ATOM 5458 C CA . VAL B 1 165 ? 5.602 -41.562 -11.086 1 82.12 165 VAL B CA 1
ATOM 5459 C C . VAL B 1 165 ? 6.84 -41.281 -11.922 1 82.12 165 VAL B C 1
ATOM 5461 O O . VAL B 1 165 ? 7.781 -40.625 -11.453 1 82.12 165 VAL B O 1
ATOM 5464 N N . LYS B 1 166 ? 6.797 -41.812 -13.062 1 78.81 166 LYS B N 1
ATOM 5465 C CA . LYS B 1 166 ? 7.859 -41.531 -14.016 1 78.81 166 LYS B CA 1
ATOM 5466 C C . LYS B 1 166 ? 7.441 -40.406 -14.953 1 78.81 166 LYS B C 1
ATOM 5468 O O . LYS B 1 166 ? 6.359 -40.438 -15.539 1 78.81 166 LYS B O 1
ATOM 5473 N N . LYS B 1 167 ? 8.141 -39.281 -14.938 1 73.94 167 LYS B N 1
ATOM 5474 C CA . LYS B 1 167 ? 7.836 -38.125 -15.773 1 73.94 167 LYS B CA 1
ATOM 5475 C C . LYS B 1 167 ? 8.953 -37.875 -16.781 1 73.94 167 LYS B C 1
ATOM 5477 O O . LYS B 1 167 ? 10.133 -38.062 -16.469 1 73.94 167 LYS B O 1
ATOM 5482 N N . ASN B 1 168 ? 8.477 -37.625 -17.969 1 70.88 168 ASN B N 1
ATOM 5483 C CA . ASN B 1 168 ? 9.477 -37.188 -18.953 1 70.88 168 ASN B CA 1
ATOM 5484 C C . ASN B 1 168 ? 9.836 -35.719 -18.766 1 70.88 168 ASN B C 1
ATOM 5486 O O . ASN B 1 168 ? 9.086 -34.969 -18.141 1 70.88 168 ASN B O 1
ATOM 5490 N N . ASN B 1 169 ? 10.93 -35.406 -19.266 1 59.91 169 ASN B N 1
ATOM 5491 C CA . ASN B 1 169 ? 11.391 -34.062 -19.078 1 59.91 169 ASN B CA 1
ATOM 5492 C C . ASN B 1 169 ? 10.438 -33.031 -19.719 1 59.91 169 ASN B C 1
ATOM 5494 O O . ASN B 1 169 ? 10.461 -31.859 -19.391 1 59.91 169 ASN B O 1
ATOM 5498 N N . LYS B 1 170 ? 9.609 -33.469 -20.672 1 52.16 170 LYS B N 1
ATOM 5499 C CA . LYS B 1 170 ? 8.742 -32.531 -21.391 1 52.16 170 LYS B CA 1
ATOM 5500 C C . LYS B 1 170 ? 7.312 -32.594 -2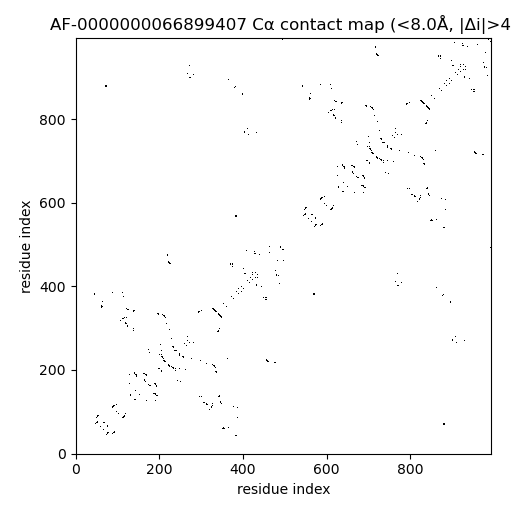0.844 1 52.16 170 LYS B C 1
ATOM 5502 O O . LYS B 1 170 ? 6.375 -32.156 -21.516 1 52.16 170 LYS B O 1
ATOM 5507 N N . HIS B 1 171 ? 7.055 -32.938 -19.672 1 51.88 171 HIS B N 1
ATOM 5508 C CA . HIS B 1 171 ? 5.855 -32.781 -18.859 1 51.88 171 HIS B CA 1
ATOM 5509 C C . HIS B 1 171 ? 4.703 -33.625 -19.391 1 51.88 171 HIS B C 1
ATOM 5511 O O . HIS B 1 171 ? 3.537 -33.25 -19.219 1 51.88 171 HIS B O 1
ATOM 5517 N N . ARG B 1 172 ? 4.992 -34.5 -20.328 1 51.38 172 ARG B N 1
ATOM 5518 C CA . ARG B 1 172 ? 3.871 -35.281 -20.844 1 51.38 172 ARG B CA 1
ATOM 5519 C C . ARG B 1 172 ? 3.969 -36.75 -20.391 1 51.38 172 ARG B C 1
ATOM 5521 O O . ARG B 1 172 ? 5.035 -37.219 -19.984 1 51.38 172 ARG B O 1
ATOM 5528 N N . GLY B 1 173 ? 2.77 -37.281 -20.078 1 55.06 173 GLY B N 1
ATOM 5529 C CA . GLY B 1 173 ? 2.635 -38.719 -19.938 1 55.06 173 GLY B CA 1
ATOM 5530 C C . GLY B 1 173 ? 2.865 -39.188 -18.5 1 55.06 173 GLY B C 1
ATOM 5531 O O . GLY B 1 173 ? 3.652 -40.125 -18.266 1 55.06 173 GLY B O 1
ATOM 5532 N N . VAL B 1 174 ? 2.283 -38.406 -17.453 1 61.41 174 VAL B N 1
ATOM 5533 C CA . VAL B 1 174 ? 2.371 -38.812 -16.062 1 61.41 174 VAL B CA 1
ATOM 5534 C C . VAL B 1 174 ? 1.681 -40.156 -15.883 1 61.41 174 VAL B C 1
ATOM 5536 O O . VAL B 1 174 ? 0.483 -40.281 -16.141 1 61.41 174 VAL B O 1
ATOM 5539 N N . ARG B 1 175 ? 2.461 -41.219 -15.703 1 66.5 175 ARG B N 1
ATOM 5540 C CA . ARG B 1 175 ? 1.886 -42.531 -15.406 1 66.5 175 ARG B CA 1
ATOM 5541 C C . ARG B 1 175 ? 2.518 -43.125 -14.156 1 66.5 175 ARG B C 1
ATOM 5543 O O . ARG B 1 175 ? 3.734 -43.062 -13.977 1 66.5 175 ARG B O 1
ATOM 5550 N N . ILE B 1 176 ? 1.637 -43.438 -13.273 1 70.38 176 ILE B N 1
ATOM 5551 C CA . ILE B 1 176 ? 2.098 -44.156 -12.086 1 70.38 176 ILE B CA 1
ATOM 5552 C C . ILE B 1 176 ? 2.496 -45.594 -12.461 1 70.38 176 ILE B C 1
ATOM 5554 O O . ILE B 1 176 ? 1.784 -46.25 -13.211 1 70.38 176 ILE B O 1
ATOM 5558 N N . GLN B 1 177 ? 3.693 -45.906 -12.281 1 66 177 GLN B N 1
ATOM 5559 C CA . GLN B 1 177 ? 4.137 -47.281 -12.562 1 66 177 GLN B CA 1
ATOM 5560 C C . GLN B 1 177 ? 4.773 -47.906 -11.328 1 66 177 GLN B C 1
ATOM 5562 O O . GLN B 1 177 ? 5.34 -47.219 -10.484 1 66 177 GLN B O 1
ATOM 5567 N N . ASP B 1 178 ? 4.387 -49.156 -11.195 1 63.69 178 ASP B N 1
ATOM 5568 C CA . ASP B 1 178 ? 5.105 -49.938 -10.195 1 63.69 178 ASP B CA 1
ATOM 5569 C C . ASP B 1 178 ? 6.57 -50.125 -10.594 1 63.69 178 ASP B C 1
ATOM 5571 O O . ASP B 1 178 ? 6.91 -50.094 -11.781 1 63.69 178 ASP B O 1
ATOM 5575 N N . ILE B 1 179 ? 7.387 -50.125 -9.602 1 63.09 179 ILE B N 1
ATOM 5576 C CA . ILE B 1 179 ? 8.828 -50.25 -9.773 1 63.09 179 ILE B CA 1
ATOM 5577 C C . ILE B 1 179 ? 9.141 -51.312 -10.828 1 63.09 179 ILE B C 1
ATOM 5579 O O . ILE B 1 179 ? 10.055 -51.156 -11.633 1 63.09 179 ILE B O 1
ATOM 5583 N N . LYS B 1 180 ? 8.32 -52.312 -10.773 1 60.03 180 LYS B N 1
ATOM 5584 C CA . LYS B 1 180 ? 8.578 -53.469 -11.656 1 60.03 180 LYS B CA 1
ATOM 5585 C C . LYS B 1 180 ? 8.32 -53.094 -13.109 1 60.03 180 LYS B C 1
ATOM 5587 O O . LYS B 1 180 ? 8.875 -53.719 -14.023 1 60.03 180 LYS B O 1
ATOM 5592 N N . GLU B 1 181 ? 7.582 -52.125 -13.234 1 61.66 181 GLU B N 1
ATOM 5593 C CA . GLU B 1 181 ? 7.16 -51.75 -14.578 1 61.66 181 GLU B CA 1
ATOM 5594 C C . GLU B 1 181 ? 7.98 -50.562 -15.109 1 61.66 181 GLU B C 1
ATOM 5596 O O . GLU B 1 181 ? 7.883 -50.219 -16.281 1 61.66 181 GLU B O 1
ATOM 5601 N N . LEU B 1 182 ? 8.734 -50.031 -14.211 1 61.69 182 LEU B N 1
ATOM 5602 C CA . LEU B 1 182 ? 9.484 -48.844 -14.578 1 61.69 182 LEU B CA 1
ATOM 5603 C C . LEU B 1 182 ? 10.672 -49.188 -15.469 1 61.69 182 LEU B C 1
ATOM 5605 O O . LEU B 1 182 ? 11.469 -50.062 -15.125 1 61.69 182 LEU B O 1
ATOM 5609 N N . GLN B 1 183 ? 10.555 -48.781 -16.734 1 60.25 183 GLN B N 1
ATOM 5610 C CA . GLN B 1 183 ? 11.742 -48.875 -17.578 1 60.25 183 GLN B CA 1
ATOM 5611 C C . GLN B 1 183 ? 12.797 -47.875 -17.156 1 60.25 183 GLN B C 1
ATOM 5613 O O . GLN B 1 183 ? 12.664 -46.688 -17.453 1 60.25 183 GLN B O 1
ATOM 5618 N N . LEU B 1 184 ? 13.773 -48.25 -16.422 1 62.91 184 LEU B N 1
ATOM 5619 C CA . LEU B 1 184 ? 14.766 -47.406 -15.766 1 62.91 184 LEU B CA 1
ATOM 5620 C C . LEU B 1 184 ? 15.883 -47.031 -16.734 1 62.91 184 LEU B C 1
ATOM 5622 O O . LEU B 1 184 ? 16.766 -46.25 -16.391 1 62.91 184 LEU B O 1
ATOM 5626 N N . SER B 1 185 ? 15.742 -47.625 -18 1 59.53 185 SER B N 1
ATOM 5627 C CA . SER B 1 185 ? 16.828 -47.406 -18.938 1 59.53 185 SER B CA 1
ATOM 5628 C C . SER B 1 185 ? 16.594 -46.125 -19.766 1 59.53 185 SER B C 1
ATOM 5630 O O . SER B 1 185 ? 17.5 -45.656 -20.453 1 59.53 185 SER B O 1
ATOM 5632 N N . ASN B 1 186 ? 15.383 -45.625 -19.688 1 58.19 186 ASN B N 1
ATOM 5633 C CA . ASN B 1 186 ? 15.117 -44.5 -20.578 1 58.19 186 ASN B CA 1
ATOM 5634 C C . ASN B 1 186 ? 15.867 -43.25 -20.141 1 58.19 186 ASN B C 1
ATOM 5636 O O . ASN B 1 186 ? 15.742 -42.781 -19 1 58.19 186 ASN B O 1
ATOM 5640 N N . ASN B 1 187 ? 16.578 -42.625 -21.188 1 61.72 187 ASN B N 1
ATOM 5641 C CA . ASN B 1 187 ? 17.375 -41.438 -21.078 1 61.72 187 ASN B CA 1
ATOM 5642 C C . ASN B 1 187 ? 16.516 -40.188 -21.016 1 61.72 187 ASN B C 1
ATOM 5644 O O . ASN B 1 187 ? 15.43 -40.125 -21.594 1 61.72 187 ASN B O 1
ATOM 5648 N N . ASP B 1 188 ? 16.547 -39.406 -20 1 69.62 188 ASP B N 1
ATOM 5649 C CA . ASP B 1 188 ? 15.992 -38.031 -19.922 1 69.62 188 ASP B CA 1
ATOM 5650 C C . ASP B 1 188 ? 14.664 -38.031 -19.172 1 69.62 188 ASP B C 1
ATOM 5652 O O . ASP B 1 188 ? 13.695 -37.406 -19.625 1 69.62 188 ASP B O 1
ATOM 5656 N N . SER B 1 189 ? 14.57 -38.938 -18.25 1 76.81 189 SER B N 1
ATOM 5657 C CA . SER B 1 189 ? 13.383 -38.969 -17.406 1 76.81 189 SER B CA 1
ATOM 5658 C C . SER B 1 189 ? 13.742 -38.906 -15.93 1 76.81 189 SER B C 1
ATOM 5660 O O . SER B 1 189 ? 14.93 -38.906 -15.578 1 76.81 189 SER B O 1
ATOM 5662 N N . PHE B 1 190 ? 12.82 -38.594 -15.086 1 81.19 190 PHE B N 1
ATOM 5663 C CA . PHE B 1 190 ? 13.023 -38.625 -13.641 1 81.19 190 PHE B CA 1
ATOM 5664 C C . PHE B 1 190 ? 11.82 -39.281 -12.953 1 81.19 190 PHE B C 1
ATOM 5666 O O . PHE B 1 190 ? 10.734 -39.344 -13.523 1 81.19 190 PHE B O 1
ATOM 5673 N N . ILE B 1 191 ? 12.133 -39.906 -11.812 1 83.44 191 ILE B N 1
ATOM 5674 C CA . ILE B 1 191 ? 11.109 -40.562 -11 1 83.44 191 ILE B CA 1
ATOM 5675 C C . ILE B 1 191 ? 10.836 -39.719 -9.758 1 83.44 191 ILE B C 1
ATOM 5677 O O . ILE B 1 191 ? 11.758 -39.188 -9.133 1 83.44 191 ILE B O 1
ATOM 5681 N N . GLN B 1 192 ? 9.562 -39.531 -9.516 1 86.06 192 GLN B N 1
ATOM 5682 C CA . GLN B 1 192 ? 9.164 -38.75 -8.352 1 86.06 192 GLN B CA 1
ATOM 5683 C C . GLN B 1 192 ? 8.148 -39.5 -7.504 1 86.06 192 GLN B C 1
ATOM 5685 O O . GLN B 1 192 ? 7.305 -40.219 -8.039 1 86.06 192 GLN B O 1
ATOM 5690 N N . GLU B 1 193 ? 8.289 -39.312 -6.238 1 87.88 193 GLU B N 1
ATOM 5691 C CA . GLU B 1 193 ? 7.332 -39.906 -5.324 1 87.88 193 GLU B CA 1
ATOM 5692 C C . GLU B 1 193 ? 5.918 -39.406 -5.582 1 87.88 193 GLU B C 1
ATOM 5694 O O . GLU B 1 193 ? 5.723 -38.188 -5.809 1 87.88 193 GLU B O 1
ATOM 5699 N N . TYR B 1 194 ? 4.984 -40.344 -5.645 1 89.25 194 TYR B N 1
ATOM 5700 C CA . TYR B 1 194 ? 3.576 -40 -5.754 1 89.25 194 TYR B CA 1
ATOM 5701 C C . TYR B 1 194 ? 2.932 -39.906 -4.375 1 89.25 194 TYR B C 1
ATOM 5703 O O . TYR B 1 194 ? 3.059 -40.812 -3.555 1 89.25 194 TYR B O 1
ATOM 5711 N N . ILE B 1 195 ? 2.289 -38.844 -4.102 1 90.12 195 ILE B N 1
ATOM 5712 C CA . ILE B 1 195 ? 1.557 -38.688 -2.852 1 90.12 195 ILE B CA 1
ATOM 5713 C C . ILE B 1 195 ? 0.245 -39.469 -2.918 1 90.12 195 ILE B C 1
ATOM 5715 O O . ILE B 1 195 ? -0.772 -38.938 -3.379 1 90.12 195 ILE B O 1
ATOM 5719 N N . SER B 1 196 ? 0.217 -40.625 -2.363 1 89.25 196 SER B N 1
ATOM 5720 C CA . SER B 1 196 ? -0.856 -41.562 -2.615 1 89.25 196 SER B CA 1
ATOM 5721 C C . SER B 1 196 ? -2.004 -41.406 -1.627 1 89.25 196 SER B C 1
ATOM 5723 O O . SER B 1 196 ? -3.094 -41.938 -1.826 1 89.25 196 SER B O 1
ATOM 5725 N N . ARG B 1 197 ? -1.792 -40.719 -0.539 1 93.44 197 ARG B N 1
ATOM 5726 C CA . ARG B 1 197 ? -2.867 -40.438 0.41 1 93.44 197 ARG B CA 1
ATOM 5727 C C . ARG B 1 197 ? -3.178 -38.938 0.473 1 93.44 197 ARG B C 1
ATOM 5729 O O . ARG B 1 197 ? -3.008 -38.312 1.518 1 93.44 197 ARG B O 1
ATOM 5736 N N . PRO B 1 198 ? -3.67 -38.5 -0.634 1 96.25 198 PRO B N 1
ATOM 5737 C CA . PRO B 1 198 ? -3.969 -37.062 -0.703 1 96.25 198 PRO B CA 1
ATOM 5738 C C . PRO B 1 198 ? -5.172 -36.656 0.15 1 96.25 198 PRO B C 1
ATOM 5740 O O . PRO B 1 198 ? -6.004 -37.531 0.479 1 96.25 198 PRO B O 1
ATOM 5743 N N . PHE B 1 199 ? -5.184 -35.438 0.607 1 97.88 199 PHE B N 1
ATOM 5744 C CA . PHE B 1 199 ? -6.391 -34.875 1.189 1 97.88 199 PHE B CA 1
ATOM 5745 C C . PHE B 1 199 ? -7.48 -34.719 0.134 1 97.88 199 PHE B C 1
ATOM 5747 O O . PHE B 1 199 ? -7.258 -34.094 -0.909 1 97.88 199 PHE B O 1
ATOM 5754 N N . LEU B 1 200 ? -8.594 -35.312 0.36 1 98.25 200 LEU B N 1
ATOM 5755 C CA . LEU B 1 200 ? -9.68 -35.312 -0.614 1 98.25 200 LEU B CA 1
ATOM 5756 C C . LEU B 1 200 ? -10.836 -34.469 -0.131 1 98.25 200 LEU B C 1
ATOM 5758 O O . LEU B 1 200 ? -11.102 -34.375 1.071 1 98.25 200 LEU B O 1
ATOM 5762 N N . ILE B 1 201 ? -11.453 -33.781 -1.011 1 98.19 201 ILE B N 1
ATOM 5763 C CA . ILE B 1 201 ? -12.742 -33.125 -0.78 1 98.19 201 ILE B CA 1
ATOM 5764 C C . ILE B 1 201 ? -13.789 -33.719 -1.722 1 98.19 201 ILE B C 1
ATOM 5766 O O . ILE B 1 201 ? -13.609 -33.719 -2.941 1 98.19 201 ILE B O 1
ATOM 5770 N N . ASP B 1 202 ? -14.867 -34.219 -1.167 1 98.12 202 ASP B N 1
ATOM 5771 C CA . ASP B 1 202 ? -15.898 -34.906 -1.939 1 98.12 202 ASP B CA 1
ATOM 5772 C C . ASP B 1 202 ? -15.305 -36.031 -2.789 1 98.12 202 ASP B C 1
ATOM 5774 O O . ASP B 1 202 ? -15.641 -36.156 -3.969 1 98.12 202 ASP B O 1
ATOM 5778 N N . ASN B 1 203 ? -14.281 -36.656 -2.289 1 98 203 ASN B N 1
ATOM 5779 C CA . ASN B 1 203 ? -13.594 -37.812 -2.879 1 98 203 ASN B CA 1
ATOM 5780 C C . ASN B 1 203 ? -12.789 -37.406 -4.109 1 98 203 ASN B C 1
ATOM 5782 O O . ASN B 1 203 ? -12.43 -38.25 -4.926 1 98 203 ASN B O 1
ATOM 5786 N N . ARG B 1 204 ? -12.531 -36.125 -4.262 1 98.12 204 ARG B N 1
ATOM 5787 C CA . ARG B 1 204 ? -11.75 -35.625 -5.391 1 98.12 204 ARG B CA 1
ATOM 5788 C C . ARG B 1 204 ? -10.375 -35.156 -4.934 1 98.12 204 ARG B C 1
ATOM 5790 O O . ARG B 1 204 ? -10.258 -34.438 -3.92 1 98.12 204 ARG B O 1
ATOM 5797 N N . LYS B 1 205 ? -9.406 -35.625 -5.66 1 97.75 205 LYS B N 1
ATOM 5798 C CA . LYS B 1 205 ? -8.078 -35.062 -5.496 1 97.75 205 LYS B CA 1
ATOM 5799 C C . LYS B 1 205 ? -8.008 -33.656 -6.121 1 97.75 205 LYS B C 1
ATOM 5801 O O . LYS B 1 205 ? -8.664 -33.406 -7.129 1 97.75 205 LYS B O 1
ATOM 5806 N N . PHE B 1 206 ? -7.25 -32.75 -5.504 1 98.25 206 PHE B N 1
ATOM 5807 C CA . PHE B 1 206 ? -7.168 -31.391 -6.039 1 98.25 206 PHE B CA 1
ATOM 5808 C C . PHE B 1 206 ? -5.789 -30.797 -5.789 1 98.25 206 PHE B C 1
ATOM 5810 O O . PHE B 1 206 ? -4.988 -31.359 -5.039 1 98.25 206 PHE B O 1
ATOM 5817 N N . ASP B 1 207 ? -5.453 -29.719 -6.492 1 97.69 207 ASP B N 1
ATOM 5818 C CA . ASP B 1 207 ? -4.246 -28.938 -6.223 1 97.69 207 ASP B CA 1
ATOM 5819 C C . ASP B 1 207 ? -4.578 -27.484 -5.93 1 97.69 207 ASP B C 1
ATOM 5821 O O . ASP B 1 207 ? -5.727 -27.062 -6.078 1 97.69 207 ASP B O 1
ATOM 5825 N N . ILE B 1 208 ? -3.654 -26.812 -5.312 1 98.38 208 ILE B N 1
ATOM 5826 C CA . ILE B 1 208 ? -3.732 -25.406 -4.938 1 98.38 208 ILE B CA 1
ATOM 5827 C C . ILE B 1 208 ? -2.699 -24.594 -5.727 1 98.38 208 ILE B C 1
ATOM 5829 O O . ILE B 1 208 ? -1.494 -24.828 -5.586 1 98.38 208 ILE B O 1
ATOM 5833 N N . GLY B 1 209 ? -3.174 -23.719 -6.539 1 98.44 209 GLY B N 1
ATOM 5834 C CA . GLY B 1 209 ? -2.279 -22.859 -7.285 1 98.44 209 GLY B CA 1
ATOM 5835 C C . GLY B 1 209 ? -2.045 -21.516 -6.605 1 98.44 209 GLY B C 1
ATOM 5836 O O . GLY B 1 209 ? -2.996 -20.781 -6.328 1 98.44 209 GLY B O 1
ATOM 5837 N N . ILE B 1 210 ? -0.784 -21.203 -6.316 1 98.75 210 ILE B N 1
ATOM 5838 C CA . ILE B 1 210 ? -0.378 -19.953 -5.688 1 98.75 210 ILE B CA 1
ATOM 5839 C C . ILE B 1 210 ? 0.448 -19.125 -6.668 1 98.75 210 ILE B C 1
ATOM 5841 O O . ILE B 1 210 ? 1.413 -19.625 -7.254 1 98.75 210 ILE B O 1
ATOM 5845 N N . TYR B 1 211 ? 0.039 -17.875 -6.844 1 98.81 211 TYR B N 1
ATOM 5846 C CA . TYR B 1 211 ? 0.763 -16.984 -7.75 1 98.81 211 TYR B CA 1
ATOM 5847 C C . TYR B 1 211 ? 1.894 -16.266 -7.02 1 98.81 211 TYR B C 1
ATOM 5849 O O . TYR B 1 211 ? 1.674 -15.648 -5.977 1 98.81 211 TYR B O 1
ATOM 5857 N N . ALA B 1 212 ? 3.084 -16.391 -7.527 1 98.69 212 ALA B N 1
ATOM 5858 C CA . ALA B 1 212 ? 4.273 -15.75 -6.969 1 98.69 212 ALA B CA 1
ATOM 5859 C C . ALA B 1 212 ? 5 -14.93 -8.031 1 98.69 212 ALA B C 1
ATOM 5861 O O . ALA B 1 212 ? 4.949 -15.25 -9.219 1 98.69 212 ALA B O 1
ATOM 5862 N N . VAL B 1 213 ? 5.645 -13.867 -7.578 1 98.75 213 VAL B N 1
ATOM 5863 C CA . VAL B 1 213 ? 6.359 -12.969 -8.477 1 98.75 213 VAL B CA 1
ATOM 5864 C C . VAL B 1 213 ? 7.785 -12.766 -7.977 1 98.75 213 VAL B C 1
ATOM 5866 O O . VAL B 1 213 ? 7.996 -12.406 -6.812 1 98.75 213 VAL B O 1
ATOM 5869 N N . ILE B 1 214 ? 8.742 -13.016 -8.812 1 98.62 214 ILE B N 1
ATOM 5870 C CA . ILE B 1 214 ? 10.109 -12.586 -8.555 1 98.62 214 ILE B CA 1
ATOM 5871 C C . ILE B 1 214 ? 10.398 -11.289 -9.312 1 98.62 214 ILE B C 1
ATOM 5873 O O . ILE B 1 214 ? 10.133 -11.195 -10.516 1 98.62 214 ILE B O 1
ATOM 5877 N N . THR B 1 215 ? 10.875 -10.289 -8.609 1 98.5 215 THR B N 1
ATOM 5878 C CA . THR B 1 215 ? 11.117 -8.992 -9.242 1 98.5 215 THR B CA 1
ATOM 5879 C C . THR B 1 215 ? 12.609 -8.719 -9.352 1 98.5 215 THR B C 1
ATOM 5881 O O . THR B 1 215 ? 13.023 -7.812 -10.078 1 98.5 215 THR B O 1
ATOM 5884 N N . SER B 1 216 ? 13.398 -9.461 -8.656 1 97.62 216 SER B N 1
ATOM 5885 C CA . SER B 1 216 ? 14.852 -9.305 -8.68 1 97.62 216 SER B CA 1
ATOM 5886 C C . SER B 1 216 ? 15.547 -10.594 -8.258 1 97.62 216 SER B C 1
ATOM 5888 O O . SER B 1 216 ? 15.094 -11.289 -7.348 1 97.62 216 SER B O 1
ATOM 5890 N N . VAL B 1 217 ? 16.672 -10.938 -8.914 1 96.75 217 VAL B N 1
ATOM 5891 C CA . VAL B 1 217 ? 17.453 -12.125 -8.578 1 96.75 217 VAL B CA 1
ATOM 5892 C C . VAL B 1 217 ? 18.531 -11.773 -7.562 1 96.75 217 VAL B C 1
ATOM 5894 O O . VAL B 1 217 ? 18.875 -12.594 -6.707 1 96.75 217 VAL B O 1
ATOM 5897 N N . LEU B 1 218 ? 19.062 -10.586 -7.723 1 95.25 218 LEU B N 1
ATOM 5898 C CA . LEU B 1 218 ? 20.109 -10.102 -6.816 1 95.25 218 LEU B CA 1
ATOM 5899 C C . LEU B 1 218 ? 19.969 -8.602 -6.578 1 95.25 218 LEU B C 1
ATOM 5901 O O . LEU B 1 218 ? 20.359 -7.801 -7.43 1 95.25 218 LEU B O 1
ATOM 5905 N N . PRO B 1 219 ? 19.578 -8.172 -5.363 1 95.75 219 PRO B N 1
ATOM 5906 C CA . PRO B 1 219 ? 19.141 -9.047 -4.27 1 95.75 219 PRO B CA 1
ATOM 5907 C C . PRO B 1 219 ? 17.797 -9.719 -4.551 1 95.75 219 PRO B C 1
ATOM 5909 O O . PRO B 1 219 ? 17 -9.203 -5.348 1 95.75 219 PRO B O 1
ATOM 5912 N N . LEU B 1 220 ? 17.625 -10.82 -3.928 1 96 220 LEU B N 1
ATOM 5913 C CA . LEU B 1 220 ? 16.406 -11.609 -4.152 1 96 220 LEU B CA 1
ATOM 5914 C C . LEU B 1 220 ? 15.188 -10.906 -3.584 1 96 220 LEU B C 1
ATOM 5916 O O . LEU B 1 220 ? 15.148 -10.586 -2.395 1 96 220 LEU B O 1
ATOM 5920 N N . ARG B 1 221 ? 14.227 -10.57 -4.422 1 97.31 221 ARG B N 1
ATOM 5921 C CA . ARG B 1 221 ? 12.93 -10.039 -4.027 1 97.31 221 ARG B CA 1
ATOM 5922 C C . ARG B 1 221 ? 11.797 -10.859 -4.641 1 97.31 221 ARG B C 1
ATOM 5924 O O . ARG B 1 221 ? 11.68 -10.953 -5.863 1 97.31 221 ARG B O 1
ATOM 5931 N N . VAL B 1 222 ? 11.008 -11.461 -3.734 1 98 222 VAL B N 1
ATOM 5932 C CA . VAL B 1 222 ? 9.938 -12.359 -4.164 1 98 222 VAL B CA 1
ATOM 5933 C C . VAL B 1 222 ? 8.656 -12.023 -3.406 1 98 222 VAL B C 1
ATOM 5935 O O . VAL B 1 222 ? 8.688 -11.758 -2.205 1 98 222 VAL B O 1
ATOM 5938 N N . TYR B 1 223 ? 7.566 -12.039 -4.148 1 98.31 223 TYR B N 1
ATOM 5939 C CA . TYR B 1 223 ? 6.246 -11.758 -3.6 1 98.31 223 TYR B CA 1
ATOM 5940 C C . TYR B 1 223 ? 5.266 -12.875 -3.922 1 98.31 223 TYR B C 1
ATOM 5942 O O . TYR B 1 223 ? 5.434 -13.594 -4.91 1 98.31 223 TYR B O 1
ATOM 5950 N N . ILE B 1 224 ? 4.285 -13.016 -3.086 1 98.19 224 ILE B N 1
ATOM 5951 C CA . ILE B 1 224 ? 3.176 -13.922 -3.35 1 98.19 224 ILE B CA 1
ATOM 5952 C C . ILE B 1 224 ? 1.86 -13.148 -3.352 1 98.19 224 ILE B C 1
ATOM 5954 O O . ILE B 1 224 ? 1.703 -12.18 -2.604 1 98.19 224 ILE B O 1
ATOM 5958 N N . TYR B 1 225 ? 1.013 -13.492 -4.258 1 98.31 225 TYR B N 1
ATOM 5959 C CA . TYR B 1 225 ? -0.333 -12.93 -4.227 1 98.31 225 TYR B CA 1
ATOM 5960 C C . TYR B 1 225 ? -1.16 -13.562 -3.109 1 98.31 225 TYR B C 1
ATOM 5962 O O . TYR B 1 225 ? -1.459 -14.758 -3.146 1 98.31 225 TYR B O 1
ATOM 5970 N N . GLU B 1 226 ? -1.614 -12.812 -2.156 1 96.06 226 GLU B N 1
ATOM 5971 C CA . GLU B 1 226 ? -2.32 -13.344 -0.994 1 96.06 226 GLU B CA 1
ATOM 5972 C C . GLU B 1 226 ? -3.82 -13.078 -1.089 1 96.06 226 GLU B C 1
ATOM 5974 O O . GLU B 1 226 ? -4.574 -13.406 -0.173 1 96.06 226 GLU B O 1
ATOM 5979 N N . GLY B 1 227 ? -4.215 -12.555 -2.156 1 95.62 227 GLY B N 1
ATOM 5980 C CA . GLY B 1 227 ? -5.625 -12.227 -2.303 1 95.62 227 GLY B CA 1
ATOM 5981 C C . GLY B 1 227 ? -6.508 -13.445 -2.484 1 95.62 227 GLY B C 1
ATOM 5982 O O . GLY B 1 227 ? -7.688 -13.422 -2.135 1 95.62 227 GLY B O 1
ATOM 5983 N N . ASP B 1 228 ? -5.969 -14.438 -3.109 1 97.31 228 ASP B N 1
ATOM 5984 C CA . ASP B 1 228 ? -6.723 -15.656 -3.371 1 97.31 228 ASP B CA 1
ATOM 5985 C C . ASP B 1 228 ? -5.812 -16.766 -3.906 1 97.31 228 ASP B C 1
ATOM 5987 O O . ASP B 1 228 ? -4.586 -16.656 -3.834 1 97.31 228 ASP B O 1
ATOM 5991 N N . MET B 1 229 ? -6.367 -17.891 -4.27 1 98.06 229 MET B N 1
ATOM 5992 C CA . MET B 1 229 ? -5.664 -19.031 -4.828 1 98.06 229 MET B CA 1
ATOM 5993 C C . MET B 1 229 ? -6.504 -19.719 -5.906 1 98.06 229 MET B C 1
ATOM 5995 O O . MET B 1 229 ? -7.684 -19.406 -6.066 1 98.06 229 MET B O 1
ATOM 5999 N N . LEU B 1 230 ? -5.879 -20.531 -6.684 1 98.19 230 LEU B N 1
ATOM 6000 C CA . LEU B 1 230 ? -6.598 -21.281 -7.703 1 98.19 230 LEU B CA 1
ATOM 6001 C C . LEU B 1 230 ? -6.75 -22.734 -7.297 1 98.19 230 LEU B C 1
ATOM 6003 O O . LEU B 1 230 ? -5.777 -23.5 -7.324 1 98.19 230 LEU B O 1
ATOM 6007 N N . PRO B 1 231 ? -7.926 -23.141 -6.875 1 98.19 231 PRO B N 1
ATOM 6008 C CA . PRO B 1 231 ? -8.195 -24.562 -6.625 1 98.19 231 PRO B CA 1
ATOM 6009 C C . PRO B 1 231 ? -8.641 -25.312 -7.879 1 98.19 231 PRO B C 1
ATOM 6011 O O . PRO B 1 231 ? -9.516 -24.828 -8.609 1 98.19 231 PRO B O 1
ATOM 6014 N N . ARG B 1 232 ? -8.086 -26.453 -8.164 1 98.12 232 ARG B N 1
ATOM 6015 C CA . ARG B 1 232 ? -8.469 -27.266 -9.312 1 98.12 232 ARG B CA 1
ATOM 6016 C C . ARG B 1 232 ? -8.664 -28.719 -8.898 1 98.12 232 ARG B C 1
ATOM 6018 O O . ARG B 1 232 ? -7.734 -29.359 -8.406 1 98.12 232 ARG B O 1
ATOM 6025 N N . PHE B 1 233 ? -9.836 -29.266 -9.117 1 98.38 233 PHE B N 1
ATOM 6026 C CA . PHE B 1 233 ? -10.156 -30.641 -8.727 1 98.38 233 PHE B CA 1
ATOM 6027 C C . PHE B 1 233 ? -10.109 -31.578 -9.93 1 98.38 233 PHE B C 1
ATOM 6029 O O . PHE B 1 233 ? -10.492 -31.188 -11.039 1 98.38 233 PHE B O 1
ATOM 6036 N N . CYS B 1 234 ? -9.68 -32.75 -9.672 1 97.62 234 CYS B N 1
ATOM 6037 C CA . CYS B 1 234 ? -9.742 -33.781 -10.695 1 97.62 234 CYS B CA 1
ATOM 6038 C C . CYS B 1 234 ? -11.18 -34.031 -11.148 1 97.62 234 CYS B C 1
ATOM 6040 O O . CYS B 1 234 ? -12.117 -33.812 -10.375 1 97.62 234 CYS B O 1
ATOM 6042 N N . SER B 1 235 ? -11.344 -34.531 -12.352 1 96.75 235 SER B N 1
ATOM 6043 C CA . SER B 1 235 ? -12.68 -34.656 -12.93 1 96.75 235 SER B CA 1
ATOM 6044 C C . SER B 1 235 ? -13.359 -35.938 -12.445 1 96.75 235 SER B C 1
ATOM 6046 O O . SER B 1 235 ? -14.578 -36.094 -12.555 1 96.75 235 SER B O 1
ATOM 6048 N N . LYS B 1 236 ? -12.57 -36.906 -11.891 1 97.38 236 LYS B N 1
ATOM 6049 C CA . LYS B 1 236 ? -13.133 -38.156 -11.398 1 97.38 236 LYS B CA 1
ATOM 6050 C C . LYS B 1 236 ? -12.758 -38.375 -9.938 1 97.38 236 LYS B C 1
ATOM 6052 O O . LYS B 1 236 ? -11.789 -37.812 -9.438 1 97.38 236 LYS B O 1
ATOM 6057 N N . ASP B 1 237 ? -13.586 -39.25 -9.32 1 97.75 237 ASP B N 1
ATOM 6058 C CA . ASP B 1 237 ? -13.336 -39.594 -7.926 1 97.75 237 ASP B CA 1
ATOM 6059 C C . ASP B 1 237 ? -12 -40.312 -7.777 1 97.75 237 ASP B C 1
ATOM 6061 O O . ASP B 1 237 ? -11.648 -41.156 -8.609 1 97.75 237 ASP B O 1
ATOM 6065 N N . TYR B 1 238 ? -11.375 -40 -6.73 1 97.38 238 TYR B N 1
ATOM 6066 C CA . TYR B 1 238 ? -10.086 -40.625 -6.461 1 97.38 238 TYR B CA 1
ATOM 6067 C C . TYR B 1 238 ? -10.266 -42.094 -6.082 1 97.38 238 TYR B C 1
ATOM 6069 O O . TYR B 1 238 ? -9.555 -42.969 -6.598 1 97.38 238 TYR B O 1
ATOM 6077 N N . GLU B 1 239 ? -11.164 -42.344 -5.125 1 96 239 GLU B N 1
ATOM 6078 C CA . GLU B 1 239 ? -11.422 -43.719 -4.68 1 96 239 GLU B CA 1
ATOM 6079 C C . GLU B 1 239 ? -12.664 -44.281 -5.355 1 96 239 GLU B C 1
ATOM 6081 O O . GLU B 1 239 ? -13.656 -43.594 -5.543 1 96 239 GLU B O 1
ATOM 6086 N N . PRO B 1 240 ? -12.727 -45.594 -5.59 1 95.94 240 PRO B N 1
ATOM 6087 C CA . PRO B 1 240 ? -11.602 -46.531 -5.543 1 95.94 240 PRO B CA 1
ATOM 6088 C C . PRO B 1 240 ? -10.5 -46.188 -6.543 1 95.94 240 PRO B C 1
ATOM 6090 O O . PRO B 1 240 ? -10.789 -45.844 -7.691 1 95.94 240 PRO B O 1
ATOM 6093 N N . PHE B 1 241 ? -9.328 -46.281 -6.129 1 91.56 241 PHE B N 1
ATOM 6094 C CA . PHE B 1 241 ? -8.18 -45.844 -6.898 1 91.56 241 PHE B CA 1
ATOM 6095 C C . PHE B 1 241 ? -7.945 -46.719 -8.109 1 91.56 241 PHE B C 1
ATOM 6097 O O . PHE B 1 241 ? -8.094 -47.938 -8.023 1 91.56 241 PHE B O 1
ATOM 6104 N N . ASP B 1 242 ? -7.668 -46.094 -9.242 1 90.94 242 ASP B N 1
ATOM 6105 C CA . ASP B 1 242 ? -7.32 -46.75 -10.492 1 90.94 242 ASP B CA 1
ATOM 6106 C C . ASP B 1 242 ? -6.141 -46.062 -11.172 1 90.94 242 ASP B C 1
ATOM 6108 O O . ASP B 1 242 ? -6.281 -44.969 -11.719 1 90.94 242 ASP B O 1
ATOM 6112 N N . VAL B 1 243 ? -5.016 -46.688 -11.195 1 84.94 243 VAL B N 1
ATOM 6113 C CA . VAL B 1 243 ? -3.777 -46.125 -11.727 1 84.94 243 VAL B CA 1
ATOM 6114 C C . VAL B 1 243 ? -3.93 -45.844 -13.219 1 84.94 243 VAL B C 1
ATOM 6116 O O . VAL B 1 243 ? -3.262 -44.969 -13.766 1 84.94 243 VAL B O 1
ATOM 6119 N N . ASN B 1 244 ? -4.805 -46.562 -13.875 1 87.56 244 ASN B N 1
ATOM 6120 C CA . ASN B 1 244 ? -4.953 -46.5 -15.328 1 87.56 244 ASN B CA 1
ATOM 6121 C C . ASN B 1 244 ? -5.883 -45.344 -15.727 1 87.56 244 ASN B C 1
ATOM 6123 O O . ASN B 1 244 ? -5.988 -45 -16.906 1 87.56 244 ASN B O 1
ATOM 6127 N N . ASP B 1 245 ? -6.5 -44.75 -14.742 1 91.88 245 ASP B N 1
ATOM 6128 C CA . ASP B 1 245 ? -7.371 -43.625 -15 1 91.88 245 ASP B CA 1
ATOM 6129 C C . ASP B 1 245 ? -6.746 -42.312 -14.492 1 91.88 245 ASP B C 1
ATOM 6131 O O . ASP B 1 245 ? -6.965 -41.938 -13.344 1 91.88 245 ASP B O 1
ATOM 6135 N N . VAL B 1 246 ? -6.113 -41.625 -15.359 1 89.31 246 VAL B N 1
ATOM 6136 C CA . VAL B 1 246 ? -5.316 -40.438 -15 1 89.31 246 VAL B CA 1
ATOM 6137 C C . VAL B 1 246 ? -6.23 -39.344 -14.508 1 89.31 246 VAL B C 1
ATOM 6139 O O . VAL B 1 246 ? -5.812 -38.469 -13.727 1 89.31 246 VAL B O 1
ATOM 6142 N N . ASP B 1 247 ? -7.449 -39.281 -14.891 1 93.81 247 ASP B N 1
ATOM 6143 C CA . ASP B 1 247 ? -8.391 -38.219 -14.523 1 93.81 247 ASP B CA 1
ATOM 6144 C C . ASP B 1 247 ? -8.719 -38.25 -13.031 1 93.81 247 ASP B C 1
ATOM 6146 O O . ASP B 1 247 ? -9.281 -37.312 -12.484 1 93.81 247 ASP B O 1
ATOM 6150 N N . LYS B 1 248 ? -8.352 -39.375 -12.344 1 94.38 248 LYS B N 1
ATOM 6151 C CA . LYS B 1 248 ? -8.625 -39.531 -10.922 1 94.38 248 LYS B CA 1
ATOM 6152 C C . LYS B 1 248 ? -7.555 -38.875 -10.07 1 94.38 248 LYS B C 1
ATOM 6154 O O . LYS B 1 248 ? -7.793 -38.531 -8.906 1 94.38 248 LYS B O 1
ATOM 6159 N N . TYR B 1 249 ? -6.375 -38.688 -10.719 1 92.56 249 TYR B N 1
ATOM 6160 C CA . TYR B 1 249 ? -5.309 -38.25 -9.82 1 92.56 249 TYR B CA 1
ATOM 6161 C C . TYR B 1 249 ? -4.418 -37.219 -10.484 1 92.56 249 TYR B C 1
ATOM 6163 O O . TYR B 1 249 ? -3.494 -36.688 -9.859 1 92.56 249 TYR B O 1
ATOM 6171 N N . VAL B 1 250 ? -4.68 -36.875 -11.695 1 89.69 250 VAL B N 1
ATOM 6172 C CA . VAL B 1 250 ? -3.988 -35.812 -12.391 1 89.69 250 VAL B CA 1
ATOM 6173 C C . VAL B 1 250 ? -4.969 -34.656 -12.703 1 89.69 250 VAL B C 1
ATOM 6175 O O . VAL B 1 250 ? -6.023 -34.906 -13.305 1 89.69 250 VAL B O 1
ATOM 6178 N N . VAL B 1 251 ? -4.594 -33.5 -12.234 1 91.44 251 VAL B N 1
ATOM 6179 C CA . VAL B 1 251 ? -5.391 -32.312 -12.547 1 91.44 251 VAL B CA 1
ATOM 6180 C C . VAL B 1 251 ? -5.098 -31.859 -13.977 1 91.44 251 VAL B C 1
ATOM 6182 O O . VAL B 1 251 ? -3.994 -31.391 -14.273 1 91.44 251 VAL B O 1
ATOM 6185 N N . GLY B 1 252 ? -6.008 -31.969 -14.844 1 87.62 252 GLY B N 1
ATOM 6186 C CA . GLY B 1 252 ? -5.84 -31.562 -16.234 1 87.62 252 GLY B CA 1
ATOM 6187 C C . GLY B 1 252 ? -6.531 -30.266 -16.562 1 87.62 252 GLY B C 1
ATOM 6188 O O . GLY B 1 252 ? -6.949 -29.531 -15.672 1 87.62 252 GLY B O 1
ATOM 6189 N N . ASP B 1 253 ? -6.598 -30 -17.828 1 86.88 253 ASP B N 1
ATOM 6190 C CA . ASP B 1 253 ? -7.215 -28.766 -18.312 1 86.88 253 ASP B CA 1
ATOM 6191 C C . ASP B 1 253 ? -8.719 -28.75 -18.031 1 86.88 253 ASP B C 1
ATOM 6193 O O . ASP B 1 253 ? -9.312 -27.703 -17.828 1 86.88 253 ASP B O 1
ATOM 6197 N N . ASP B 1 254 ? -9.258 -29.938 -18.062 1 91.56 254 ASP B N 1
ATOM 6198 C CA . ASP B 1 254 ? -10.688 -30.062 -17.812 1 91.56 254 ASP B CA 1
ATOM 6199 C C . ASP B 1 254 ? -10.969 -30.375 -16.344 1 91.56 254 ASP B C 1
ATOM 6201 O O . ASP B 1 254 ? -11.836 -31.203 -16.031 1 91.56 254 ASP B O 1
ATOM 6205 N N . TYR B 1 255 ? -10.227 -29.766 -15.539 1 95.88 255 TYR B N 1
ATOM 6206 C CA . TYR B 1 255 ? -10.422 -29.953 -14.102 1 95.88 255 TYR B CA 1
ATOM 6207 C C . TYR B 1 255 ? -11.805 -29.5 -13.664 1 95.88 255 TYR B C 1
ATOM 6209 O O . TYR B 1 255 ? -12.492 -28.781 -14.406 1 95.88 255 TYR B O 1
ATOM 6217 N N . THR B 1 256 ? -12.266 -29.953 -12.523 1 97.56 256 THR B N 1
ATOM 6218 C CA . THR B 1 256 ? -13.5 -29.484 -11.906 1 97.56 256 THR B CA 1
ATOM 6219 C C . THR B 1 256 ? -13.25 -28.25 -11.047 1 97.56 256 THR B C 1
ATOM 6221 O O . THR B 1 256 ? -12.438 -28.297 -10.117 1 97.56 256 THR B O 1
ATOM 6224 N N . PRO B 1 257 ? -13.891 -27.172 -11.391 1 97.19 257 PRO B N 1
ATOM 6225 C CA . PRO B 1 257 ? -13.68 -25.969 -10.594 1 97.19 257 PRO B CA 1
ATOM 6226 C C . PRO B 1 257 ? -14.336 -26.031 -9.219 1 97.19 257 PRO B C 1
ATOM 6228 O O . PRO B 1 257 ? -15.25 -26.828 -9.008 1 97.19 257 PRO B O 1
ATOM 6231 N N . LEU B 1 258 ? -13.914 -25.219 -8.328 1 97.38 258 LEU B N 1
ATOM 6232 C CA . LEU B 1 258 ? -14.312 -25.266 -6.926 1 97.38 258 LEU B CA 1
ATOM 6233 C C . LEU B 1 258 ? -15.82 -25.078 -6.777 1 97.38 258 LEU B C 1
ATOM 6235 O O . LEU B 1 258 ? -16.453 -25.703 -5.926 1 97.38 258 LEU B O 1
ATOM 6239 N N . TRP B 1 259 ? -16.484 -24.203 -7.609 1 96 259 TRP B N 1
ATOM 6240 C CA . TRP B 1 259 ? -17.891 -23.859 -7.426 1 96 259 TRP B CA 1
ATOM 6241 C C . TRP B 1 259 ? -18.797 -25.016 -7.848 1 96 259 TRP B C 1
ATOM 6243 O O . TRP B 1 259 ? -20.016 -24.969 -7.66 1 96 259 TRP B O 1
ATOM 6253 N N . LYS B 1 260 ? -18.219 -26.062 -8.359 1 96.44 260 LYS B N 1
ATOM 6254 C CA . LYS B 1 260 ? -18.969 -27.266 -8.711 1 96.44 260 LYS B CA 1
ATOM 6255 C C . LYS B 1 260 ? -18.828 -28.344 -7.641 1 96.44 260 LYS B C 1
ATOM 6257 O O . LYS B 1 260 ? -19.484 -29.391 -7.719 1 96.44 260 LYS B O 1
ATOM 6262 N N . MET B 1 261 ? -18 -28.125 -6.656 1 97.31 261 MET B N 1
ATOM 6263 C CA . MET B 1 261 ? -17.812 -29.078 -5.57 1 97.31 261 MET B CA 1
ATOM 6264 C C . MET B 1 261 ? -18.953 -28.969 -4.551 1 97.31 261 MET B C 1
ATOM 6266 O O . MET B 1 261 ? -19.125 -27.922 -3.924 1 97.31 261 MET B O 1
ATOM 6270 N N . PRO B 1 262 ? -19.672 -29.984 -4.27 1 96.94 262 PRO B N 1
ATOM 6271 C CA . PRO B 1 262 ? -20.875 -29.922 -3.451 1 96.94 262 PRO B CA 1
ATOM 6272 C C . PRO B 1 262 ? -20.609 -29.391 -2.045 1 96.94 262 PRO B C 1
ATOM 6274 O O . PRO B 1 262 ? -21.328 -28.5 -1.571 1 96.94 262 PRO B O 1
ATOM 6277 N N . SER B 1 263 ? -19.609 -29.875 -1.376 1 96.69 263 SER B N 1
ATOM 6278 C CA . SER B 1 263 ? -19.359 -29.516 0.018 1 96.69 263 SER B CA 1
ATOM 6279 C C . SER B 1 263 ? -18.875 -28.078 0.149 1 96.69 263 SER B C 1
ATOM 6281 O O . SER B 1 263 ? -18.859 -27.516 1.247 1 96.69 263 SER B O 1
ATOM 6283 N N . LEU B 1 264 ? -18.469 -27.5 -0.957 1 96.75 264 LEU B N 1
ATOM 6284 C CA . LEU B 1 264 ? -17.891 -26.156 -0.898 1 96.75 264 LEU B CA 1
ATOM 6285 C C . LEU B 1 264 ? -18.906 -25.109 -1.337 1 96.75 264 LEU B C 1
ATOM 6287 O O . LEU B 1 264 ? -18.672 -23.906 -1.157 1 96.75 264 LEU B O 1
ATOM 6291 N N . GLN B 1 265 ? -20.047 -25.484 -1.782 1 93.62 265 GLN B N 1
ATOM 6292 C CA . GLN B 1 265 ? -21.062 -24.594 -2.328 1 93.62 265 GLN B CA 1
ATOM 6293 C C . GLN B 1 265 ? -21.594 -23.656 -1.257 1 93.62 265 GLN B C 1
ATOM 6295 O O . GLN B 1 265 ? -21.891 -22.484 -1.541 1 93.62 265 GLN B O 1
ATOM 6300 N N . LYS B 1 266 ? -21.719 -24.203 -0.122 1 90.06 266 LYS B N 1
ATOM 6301 C CA . LYS B 1 266 ? -22.266 -23.375 0.96 1 90.06 266 LYS B CA 1
ATOM 6302 C C . LYS B 1 266 ? -21.375 -22.172 1.228 1 90.06 266 LYS B C 1
ATOM 6304 O O . LYS B 1 266 ? -21.875 -21.078 1.504 1 90.06 266 LYS B O 1
ATOM 6309 N N . TYR B 1 267 ? -20.094 -22.328 1.095 1 92.44 267 TYR B N 1
ATOM 6310 C CA . TYR B 1 267 ? -19.156 -21.266 1.396 1 92.44 267 TYR B CA 1
ATOM 6311 C C . TYR B 1 267 ? -19 -20.328 0.208 1 92.44 267 TYR B C 1
ATOM 6313 O O . TYR B 1 267 ? -19.219 -19.109 0.332 1 92.44 267 TYR B O 1
ATOM 6321 N N . TYR B 1 268 ? -18.734 -20.844 -0.944 1 93.38 268 TYR B N 1
ATOM 6322 C CA . TYR B 1 268 ? -18.453 -20.062 -2.137 1 93.38 268 TYR B CA 1
ATOM 6323 C C . TYR B 1 268 ? -19.734 -19.484 -2.725 1 93.38 268 TYR B C 1
ATOM 6325 O O . TYR B 1 268 ? -19.781 -18.297 -3.072 1 93.38 268 TYR B O 1
ATOM 6333 N N . GLY B 1 269 ? -20.688 -20.297 -2.926 1 88.5 269 GLY B N 1
ATOM 6334 C CA . GLY B 1 269 ? -21.938 -19.906 -3.586 1 88.5 269 GLY B CA 1
ATOM 6335 C C . GLY B 1 269 ? -22.844 -19.062 -2.707 1 88.5 269 GLY B C 1
ATOM 6336 O O . GLY B 1 269 ? -23.188 -17.938 -3.072 1 88.5 269 GLY B O 1
ATOM 6337 N N . GLU B 1 270 ? -23.062 -19.531 -1.554 1 85.81 270 GLU B N 1
ATOM 6338 C CA . GLU B 1 270 ? -24.062 -18.891 -0.698 1 85.81 270 GLU B CA 1
ATOM 6339 C C . GLU B 1 270 ? -23.453 -17.75 0.095 1 85.81 270 GLU B C 1
ATOM 6341 O O . GLU B 1 270 ? -24.062 -16.672 0.215 1 85.81 270 GLU B O 1
ATOM 6346 N N . ARG B 1 271 ? -22.297 -18.031 0.554 1 88.44 271 ARG B N 1
ATOM 6347 C CA . ARG B 1 271 ? -21.688 -17.031 1.418 1 88.44 271 ARG B CA 1
ATOM 6348 C C . ARG B 1 271 ? -20.766 -16.109 0.622 1 88.44 271 ARG B C 1
ATOM 6350 O O . ARG B 1 271 ? -20.219 -15.148 1.166 1 88.44 271 ARG B O 1
ATOM 6357 N N . GLN B 1 272 ? -20.5 -16.344 -0.549 1 90.12 272 GLN B N 1
ATOM 6358 C CA . GLN B 1 272 ? -19.75 -15.508 -1.477 1 90.12 272 GLN B CA 1
ATOM 6359 C C . GLN B 1 272 ? -18.328 -15.305 -0.997 1 90.12 272 GLN B C 1
ATOM 6361 O O . GLN B 1 272 ? -17.797 -14.188 -1.052 1 90.12 272 GLN B O 1
ATOM 6366 N N . MET B 1 273 ? -17.766 -16.328 -0.465 1 92.12 273 MET B N 1
ATOM 6367 C CA . MET B 1 273 ? -16.359 -16.281 -0.028 1 92.12 273 MET B CA 1
ATOM 6368 C C . MET B 1 273 ? -15.422 -16.422 -1.216 1 92.12 273 MET B C 1
ATOM 6370 O O . MET B 1 273 ? -15.812 -16.891 -2.281 1 92.12 273 MET B O 1
ATOM 6374 N N . THR B 1 274 ? -14.188 -15.922 -1.032 1 94.88 274 THR B N 1
ATOM 6375 C CA . THR B 1 274 ? -13.148 -16.188 -2.021 1 94.88 274 THR B CA 1
ATOM 6376 C C . THR B 1 274 ? -12.797 -17.672 -2.049 1 94.88 274 THR B C 1
ATOM 6378 O O . THR B 1 274 ? -13.258 -18.438 -1.202 1 94.88 274 THR B O 1
ATOM 6381 N N . PHE B 1 275 ? -11.992 -18.094 -3.01 1 97.38 275 PHE B N 1
ATOM 6382 C CA . PHE B 1 275 ? -11.539 -19.484 -3.049 1 97.38 275 PHE B CA 1
ATOM 6383 C C . PHE B 1 275 ? -10.773 -19.844 -1.781 1 97.38 275 PHE B C 1
ATOM 6385 O O . PHE B 1 275 ? -11.016 -20.891 -1.177 1 97.38 275 PHE B O 1
ATOM 6392 N N . GLN B 1 276 ? -9.93 -19 -1.355 1 96.38 276 GLN B N 1
ATOM 6393 C CA . GLN B 1 276 ? -9.094 -19.234 -0.182 1 96.38 276 GLN B CA 1
ATOM 6394 C C . GLN B 1 276 ? -9.938 -19.297 1.088 1 96.38 276 GLN B C 1
ATOM 6396 O O . GLN B 1 276 ? -9.758 -20.203 1.919 1 96.38 276 GLN B O 1
ATOM 6401 N N . HIS B 1 277 ? -10.844 -18.375 1.204 1 93.62 277 HIS B N 1
ATOM 6402 C CA . HIS B 1 277 ? -11.68 -18.359 2.4 1 93.62 277 HIS B CA 1
ATOM 6403 C C . HIS B 1 277 ? -12.625 -19.547 2.426 1 93.62 277 HIS B C 1
ATOM 6405 O O . HIS B 1 277 ? -12.945 -20.078 3.496 1 93.62 277 HIS B O 1
ATOM 6411 N N . THR B 1 278 ? -13.094 -19.922 1.246 1 95.38 278 THR B N 1
ATOM 6412 C CA . THR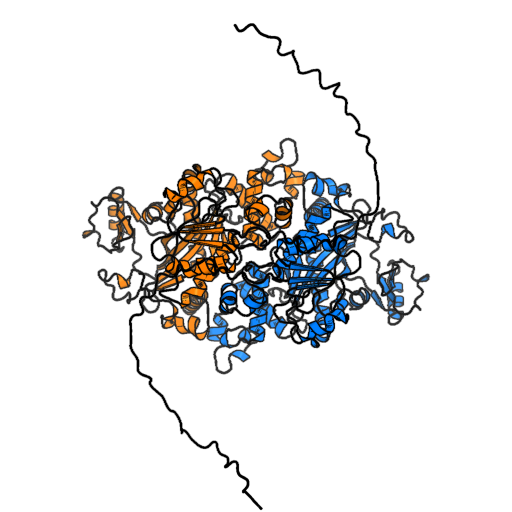 B 1 278 ? -13.914 -21.125 1.139 1 95.38 278 THR B CA 1
ATOM 6413 C C . THR B 1 278 ? -13.141 -22.344 1.64 1 95.38 278 THR B C 1
ATOM 6415 O O . THR B 1 278 ? -13.656 -23.125 2.457 1 95.38 278 THR B O 1
ATOM 6418 N N . PHE B 1 279 ? -11.953 -22.484 1.198 1 96.94 279 PHE B N 1
ATOM 6419 C CA . PHE B 1 279 ? -11.086 -23.594 1.613 1 96.94 279 PHE B CA 1
ATOM 6420 C C . PHE B 1 279 ? -10.82 -23.531 3.113 1 96.94 279 PHE B C 1
ATOM 6422 O O . PHE B 1 279 ? -10.938 -24.547 3.807 1 96.94 279 PHE B O 1
ATOM 6429 N N . ASN B 1 280 ? -10.477 -22.359 3.623 1 94.56 280 ASN B N 1
ATOM 6430 C CA . ASN B 1 280 ? -10.211 -22.188 5.047 1 94.56 280 ASN B CA 1
ATOM 6431 C C . ASN B 1 280 ? -11.422 -22.547 5.895 1 94.56 280 ASN B C 1
ATOM 6433 O O . ASN B 1 280 ? -11.289 -23.203 6.93 1 94.56 280 ASN B O 1
ATOM 6437 N N . ALA B 1 281 ? -12.562 -22.078 5.445 1 92.81 281 ALA B N 1
ATOM 6438 C CA . ALA B 1 281 ? -13.789 -22.359 6.184 1 92.81 281 ALA B CA 1
ATOM 6439 C C . ALA B 1 281 ? -14.07 -23.859 6.223 1 92.81 281 ALA B C 1
ATOM 6441 O O . ALA B 1 281 ? -14.477 -24.391 7.258 1 92.81 281 ALA B O 1
ATOM 6442 N N . TYR B 1 282 ? -13.883 -24.5 5.133 1 95.62 282 TYR B N 1
ATOM 6443 C CA . TYR B 1 282 ? -14.086 -25.938 5.059 1 95.62 282 TYR B CA 1
ATOM 6444 C C . TYR B 1 282 ? -13.148 -26.672 6.016 1 95.62 282 TYR B C 1
ATOM 6446 O O . TYR B 1 282 ? -13.578 -27.562 6.758 1 95.62 282 TYR B O 1
ATOM 6454 N N . ILE B 1 283 ? -11.883 -26.297 5.992 1 95.81 283 ILE B N 1
ATOM 6455 C CA . ILE B 1 283 ? -10.891 -26.906 6.863 1 95.81 283 ILE B CA 1
ATOM 6456 C C . ILE B 1 283 ? -11.258 -26.672 8.32 1 95.81 283 ILE B C 1
ATOM 6458 O O . ILE B 1 283 ? -11.148 -27.578 9.156 1 95.81 283 ILE B O 1
ATOM 6462 N N . ALA B 1 284 ? -11.68 -25.484 8.57 1 91.25 284 ALA B N 1
ATOM 6463 C CA . ALA B 1 284 ? -12.086 -25.141 9.93 1 91.25 284 ALA B CA 1
ATOM 6464 C C . ALA B 1 284 ? -13.266 -26 10.375 1 91.25 284 ALA B C 1
ATOM 6466 O O . ALA B 1 284 ? -13.336 -26.422 11.539 1 91.25 284 ALA B O 1
ATOM 6467 N N . ASP B 1 285 ? -14.148 -26.219 9.508 1 92.56 285 ASP B N 1
ATOM 6468 C CA . ASP B 1 285 ? -15.312 -27.047 9.812 1 92.56 285 ASP B CA 1
ATOM 6469 C C . ASP B 1 285 ? -14.898 -28.484 10.141 1 92.56 285 ASP B C 1
ATOM 6471 O O . ASP B 1 285 ? -15.617 -29.188 10.844 1 92.56 285 ASP B O 1
ATOM 6475 N N . LEU B 1 286 ? -13.797 -28.875 9.625 1 94.31 286 LEU B N 1
ATOM 6476 C CA . LEU B 1 286 ? -13.234 -30.172 9.945 1 94.31 286 LEU B CA 1
ATOM 6477 C C . LEU B 1 286 ? -12.422 -30.109 11.242 1 94.31 286 LEU B C 1
ATOM 6479 O O . LEU B 1 286 ? -11.742 -31.078 11.594 1 94.31 286 LEU B O 1
ATOM 6483 N N . HIS B 1 287 ? -12.398 -28.938 11.898 1 93.81 287 HIS B N 1
ATOM 6484 C CA . HIS B 1 287 ? -11.695 -28.688 13.148 1 93.81 287 HIS B CA 1
ATOM 6485 C C . HIS B 1 287 ? -10.18 -28.75 12.953 1 93.81 287 HIS B C 1
ATOM 6487 O O . HIS B 1 287 ? -9.461 -29.266 13.82 1 93.81 287 HIS B O 1
ATOM 6493 N N . LYS B 1 288 ? -9.789 -28.375 11.859 1 94.81 288 LYS B N 1
ATOM 6494 C CA . LYS B 1 288 ? -8.367 -28.25 11.547 1 94.81 288 LYS B CA 1
ATOM 6495 C C . LYS B 1 288 ? -7.988 -26.797 11.32 1 94.81 288 LYS B C 1
ATOM 6497 O O . LYS B 1 288 ? -8.859 -25.938 11.156 1 94.81 288 LYS B O 1
ATOM 6502 N N . ASP B 1 289 ? -6.695 -26.516 11.406 1 93.12 289 ASP B N 1
ATOM 6503 C CA . ASP B 1 289 ? -6.188 -25.156 11.25 1 93.12 289 ASP B CA 1
ATOM 6504 C C . ASP B 1 289 ? -5.539 -24.953 9.883 1 93.12 289 ASP B C 1
ATOM 6506 O O . ASP B 1 289 ? -4.473 -25.516 9.617 1 93.12 289 ASP B O 1
ATOM 6510 N N . PRO B 1 290 ? -6.078 -24.141 9.109 1 94.44 290 PRO B N 1
ATOM 6511 C CA . PRO B 1 290 ? -5.496 -23.938 7.777 1 94.44 290 PRO B CA 1
ATOM 6512 C C . PRO B 1 290 ? -4.23 -23.094 7.805 1 94.44 290 PRO B C 1
ATOM 6514 O O . PRO B 1 290 ? -3.51 -23.016 6.805 1 94.44 290 PRO B O 1
ATOM 6517 N N . SER B 1 291 ? -3.914 -22.391 8.898 1 93.62 291 SER B N 1
ATOM 6518 C CA . SER B 1 291 ? -2.812 -21.438 8.961 1 93.62 291 SER B CA 1
ATOM 6519 C C . SER B 1 291 ? -1.479 -22.109 8.648 1 93.62 291 SER B C 1
ATOM 6521 O O . SER B 1 291 ? -0.619 -21.516 7.996 1 93.62 291 SER B O 1
ATOM 6523 N N . LEU B 1 292 ? -1.351 -23.328 9.062 1 93.94 292 LEU B N 1
ATOM 6524 C CA . LEU B 1 292 ? -0.092 -24.031 8.852 1 93.94 292 LEU B CA 1
ATOM 6525 C C . LEU B 1 292 ? 0.114 -24.359 7.375 1 93.94 292 LEU B C 1
ATOM 6527 O O . LEU B 1 292 ? 1.247 -24.359 6.891 1 93.94 292 LEU B O 1
ATOM 6531 N N . ILE B 1 293 ? -0.953 -24.609 6.676 1 97 293 ILE B N 1
ATOM 6532 C CA . ILE B 1 293 ? -0.871 -24.875 5.246 1 97 293 ILE B CA 1
ATOM 6533 C C . ILE B 1 293 ? -0.258 -23.688 4.527 1 97 293 ILE B C 1
ATOM 6535 O O . ILE B 1 293 ? 0.71 -23.828 3.775 1 97 293 ILE B O 1
ATOM 6539 N N . TRP B 1 294 ? -0.748 -22.547 4.855 1 96.62 294 TRP B N 1
ATOM 6540 C CA . TRP B 1 294 ? -0.306 -21.344 4.18 1 96.62 294 TRP B CA 1
ATOM 6541 C C . TRP B 1 294 ? 1.127 -20.984 4.57 1 96.62 294 TRP B C 1
ATOM 6543 O O . TRP B 1 294 ? 1.916 -20.547 3.73 1 96.62 294 TRP B O 1
ATOM 6553 N N . LYS B 1 295 ? 1.437 -21.172 5.805 1 94.69 295 LYS B N 1
ATOM 6554 C CA . LYS B 1 295 ? 2.807 -20.953 6.262 1 94.69 295 LYS B CA 1
ATOM 6555 C C . LYS B 1 295 ? 3.785 -21.859 5.516 1 94.69 295 LYS B C 1
ATOM 6557 O O . LYS B 1 295 ? 4.84 -21.406 5.07 1 94.69 295 LYS B O 1
ATOM 6562 N N . ASN B 1 296 ? 3.445 -23.109 5.363 1 95.94 296 ASN B N 1
ATOM 6563 C CA . ASN B 1 296 ? 4.312 -24.062 4.691 1 95.94 296 ASN B CA 1
ATOM 6564 C C . ASN B 1 296 ? 4.426 -23.766 3.199 1 95.94 296 ASN B C 1
ATOM 6566 O O . ASN B 1 296 ? 5.5 -23.922 2.613 1 95.94 296 ASN B O 1
ATOM 6570 N N . ILE B 1 297 ? 3.363 -23.359 2.611 1 97.38 297 ILE B N 1
ATOM 6571 C CA . ILE B 1 297 ? 3.387 -22.984 1.202 1 97.38 297 ILE B CA 1
ATOM 6572 C C . ILE B 1 297 ? 4.375 -21.828 0.99 1 97.38 297 ILE B C 1
ATOM 6574 O O . ILE B 1 297 ? 5.223 -21.891 0.096 1 97.38 297 ILE B O 1
ATOM 6578 N N . LYS B 1 298 ? 4.281 -20.844 1.821 1 95.56 298 LYS B N 1
ATOM 6579 C CA . LYS B 1 298 ? 5.184 -19.703 1.724 1 95.56 298 LYS B CA 1
ATOM 6580 C C . LYS B 1 298 ? 6.637 -20.125 1.914 1 95.56 298 LYS B C 1
ATOM 6582 O O . LYS B 1 298 ? 7.52 -19.688 1.173 1 95.56 298 LYS B O 1
ATOM 6587 N N . GLU B 1 299 ? 6.812 -20.969 2.828 1 94.19 299 GLU B N 1
ATOM 6588 C CA . GLU B 1 299 ? 8.164 -21.438 3.109 1 94.19 299 GLU B CA 1
ATOM 6589 C C . GLU B 1 299 ? 8.734 -22.219 1.935 1 94.19 299 GLU B C 1
ATOM 6591 O O . GLU B 1 299 ? 9.898 -22.062 1.573 1 94.19 299 GLU B O 1
ATOM 6596 N N . ILE B 1 300 ? 7.957 -23.062 1.386 1 95.12 300 ILE B N 1
ATOM 6597 C CA . ILE B 1 300 ? 8.406 -23.875 0.259 1 95.12 300 ILE B CA 1
ATOM 6598 C C . ILE B 1 300 ? 8.789 -22.969 -0.907 1 95.12 300 ILE B C 1
ATOM 6600 O O . ILE B 1 300 ? 9.852 -23.141 -1.51 1 95.12 300 ILE B O 1
ATOM 6604 N N . ILE B 1 301 ? 7.957 -21.984 -1.232 1 96.5 301 ILE B N 1
ATOM 6605 C CA . ILE B 1 301 ? 8.258 -21.062 -2.32 1 96.5 301 ILE B CA 1
ATOM 6606 C C . ILE B 1 301 ? 9.555 -20.312 -2.012 1 96.5 301 ILE B C 1
ATOM 6608 O O . ILE B 1 301 ? 10.398 -20.125 -2.889 1 96.5 301 ILE B O 1
ATOM 6612 N N . THR B 1 302 ? 9.711 -19.922 -0.785 1 94.44 302 THR B N 1
ATOM 6613 C CA . THR B 1 302 ? 10.914 -19.219 -0.344 1 94.44 302 THR B CA 1
ATOM 6614 C C . THR B 1 302 ? 12.156 -20.062 -0.593 1 94.44 302 THR B C 1
ATOM 6616 O O . THR B 1 302 ? 13.125 -19.578 -1.192 1 94.44 302 THR B O 1
ATOM 6619 N N . VAL B 1 303 ? 12.094 -21.281 -0.203 1 92.5 303 VAL B N 1
ATOM 6620 C CA . VAL B 1 303 ? 13.242 -22.172 -0.304 1 92.5 303 VAL B CA 1
ATOM 6621 C C . VAL B 1 303 ? 13.547 -22.453 -1.773 1 92.5 303 VAL B C 1
ATOM 6623 O O . VAL B 1 303 ? 14.719 -22.578 -2.156 1 92.5 303 VAL B O 1
ATOM 6626 N N . VAL B 1 304 ? 12.57 -22.562 -2.535 1 93.69 304 VAL B N 1
ATOM 6627 C CA . VAL B 1 304 ? 12.766 -22.812 -3.961 1 93.69 304 VAL B CA 1
ATOM 6628 C C . VAL B 1 304 ? 13.562 -21.672 -4.578 1 93.69 304 VAL B C 1
ATOM 6630 O O . VAL B 1 304 ? 14.57 -21.891 -5.246 1 93.69 304 VAL B O 1
ATOM 6633 N N . PHE B 1 305 ? 13.211 -20.453 -4.344 1 94.44 305 PHE B N 1
ATOM 6634 C CA . PHE B 1 305 ? 13.891 -19.312 -4.941 1 94.44 305 PHE B CA 1
ATOM 6635 C C . PHE B 1 305 ? 15.297 -19.172 -4.367 1 94.44 305 PHE B C 1
ATOM 6637 O O . PHE B 1 305 ? 16.25 -18.875 -5.098 1 94.44 305 PHE B O 1
ATOM 6644 N N . GLU B 1 306 ? 15.43 -19.359 -3.096 1 92.19 306 GLU B N 1
ATOM 6645 C CA . GLU B 1 306 ? 16.75 -19.266 -2.479 1 92.19 306 GLU B CA 1
ATOM 6646 C C . GLU B 1 306 ? 17.703 -20.312 -3.066 1 92.19 306 GLU B C 1
ATOM 6648 O O . GLU B 1 306 ? 18.875 -20.016 -3.318 1 92.19 306 GLU B O 1
ATOM 6653 N N . SER B 1 307 ? 17.203 -21.484 -3.316 1 89.94 307 SER B N 1
ATOM 6654 C CA . SER B 1 307 ? 18.031 -22.594 -3.785 1 89.94 307 SER B CA 1
ATOM 6655 C C . SER B 1 307 ? 18.453 -22.391 -5.234 1 89.94 307 SER B C 1
ATOM 6657 O O . SER B 1 307 ? 19.484 -22.906 -5.66 1 89.94 307 SER B O 1
ATOM 6659 N N . GLN B 1 308 ? 17.703 -21.641 -5.938 1 90.75 308 GLN B N 1
ATOM 6660 C CA . GLN B 1 308 ? 17.969 -21.5 -7.367 1 90.75 308 GLN B CA 1
ATOM 6661 C C . GLN B 1 308 ? 18.672 -20.172 -7.664 1 90.75 308 GLN B C 1
ATOM 6663 O O . GLN B 1 308 ? 19.016 -19.891 -8.812 1 90.75 308 GLN B O 1
ATOM 6668 N N . GLN B 1 309 ? 18.938 -19.359 -6.762 1 93.12 309 GLN B N 1
ATOM 6669 C CA . GLN B 1 309 ? 19.375 -17.984 -6.965 1 93.12 309 GLN B CA 1
ATOM 6670 C C . GLN B 1 309 ? 20.703 -17.922 -7.723 1 93.12 309 GLN B C 1
ATOM 6672 O O . GLN B 1 309 ? 20.844 -17.156 -8.672 1 93.12 309 GLN B O 1
ATOM 6677 N N . ASN B 1 310 ? 21.688 -18.75 -7.309 1 92.5 310 ASN B N 1
ATOM 6678 C CA . ASN B 1 310 ? 23.016 -18.703 -7.91 1 92.5 310 ASN B CA 1
ATOM 6679 C C . ASN B 1 310 ? 22.969 -19.031 -9.398 1 92.5 310 ASN B C 1
ATOM 6681 O O . ASN B 1 310 ? 23.656 -18.375 -10.203 1 92.5 310 ASN B O 1
ATOM 6685 N N . GLU B 1 311 ? 22.219 -20.031 -9.719 1 91.56 311 GLU B N 1
ATOM 6686 C CA . GLU B 1 311 ? 22.078 -20.391 -11.133 1 91.56 311 GLU B CA 1
ATOM 6687 C C . GLU B 1 311 ? 21.438 -19.25 -11.922 1 91.56 311 GLU B C 1
ATOM 6689 O O . GLU B 1 311 ? 21.844 -18.969 -13.055 1 91.56 311 GLU B O 1
ATOM 6694 N N . MET B 1 312 ? 20.469 -18.656 -11.344 1 93.69 312 MET B N 1
ATOM 6695 C CA . MET B 1 312 ? 19.781 -17.562 -12.016 1 93.69 312 MET B CA 1
ATOM 6696 C C . MET B 1 312 ? 20.688 -16.344 -12.172 1 93.69 312 MET B C 1
ATOM 6698 O O . MET B 1 312 ? 20.625 -15.641 -13.18 1 93.69 312 MET B O 1
ATOM 6702 N N . ILE B 1 313 ? 21.531 -16.062 -11.164 1 94.56 313 ILE B N 1
ATOM 6703 C CA . ILE B 1 313 ? 22.516 -14.984 -11.242 1 94.56 313 ILE B CA 1
ATOM 6704 C C . ILE B 1 313 ? 23.453 -15.234 -12.422 1 94.56 313 ILE B C 1
ATOM 6706 O O . ILE B 1 313 ? 23.734 -14.312 -13.195 1 94.56 313 ILE B O 1
ATOM 6710 N N . ALA B 1 314 ? 23.859 -16.453 -12.586 1 94 314 ALA B N 1
ATOM 6711 C CA . ALA B 1 314 ? 24.797 -16.812 -13.648 1 94 314 ALA B CA 1
ATOM 6712 C C . ALA B 1 314 ? 24.188 -16.562 -15.023 1 94 314 ALA B C 1
ATOM 6714 O O . ALA B 1 314 ? 24.859 -16.016 -15.906 1 94 314 ALA B O 1
ATOM 6715 N N . VAL B 1 315 ? 22.969 -16.906 -15.148 1 92.06 315 VAL B N 1
ATOM 6716 C CA . VAL B 1 315 ? 22.297 -16.703 -16.438 1 92.06 315 VAL B CA 1
ATOM 6717 C C . VAL B 1 315 ? 22.078 -15.219 -16.688 1 92.06 315 VAL B C 1
ATOM 6719 O O . VAL B 1 315 ? 22.219 -14.75 -17.812 1 92.06 315 VAL B O 1
ATOM 6722 N N . GLY B 1 316 ? 21.766 -14.516 -15.664 1 91.31 316 GLY B N 1
ATOM 6723 C CA . GLY B 1 316 ? 21.516 -13.086 -15.766 1 91.31 316 GLY B CA 1
ATOM 6724 C C . GLY B 1 316 ? 22.766 -12.281 -16.062 1 91.31 316 GLY B C 1
ATOM 6725 O O . GLY B 1 316 ? 22.672 -11.133 -16.5 1 91.31 316 GLY B O 1
ATOM 6726 N N . ALA B 1 317 ? 23.891 -12.844 -15.875 1 90.12 317 ALA B N 1
ATOM 6727 C CA . ALA B 1 317 ? 25.156 -12.141 -16.047 1 90.12 317 ALA B CA 1
ATOM 6728 C C . ALA B 1 317 ? 25.344 -11.656 -17.484 1 90.12 317 ALA B C 1
ATOM 6730 O O . ALA B 1 317 ? 26.078 -10.703 -17.734 1 90.12 317 ALA B O 1
ATOM 6731 N N . ASN B 1 318 ? 24.625 -12.203 -18.359 1 85.31 318 ASN B N 1
ATOM 6732 C CA . ASN B 1 318 ? 24.734 -11.844 -19.766 1 85.31 318 ASN B CA 1
ATOM 6733 C C . ASN B 1 318 ? 24.016 -10.531 -20.062 1 85.31 318 ASN B C 1
ATOM 6735 O O . ASN B 1 318 ? 24.156 -9.977 -21.156 1 85.31 318 ASN B O 1
ATOM 6739 N N . PHE B 1 319 ? 23.312 -10.07 -19.125 1 89.69 319 PHE B N 1
ATOM 6740 C CA . PHE B 1 319 ? 22.578 -8.812 -19.281 1 89.69 319 PHE B CA 1
ATOM 6741 C C . PHE B 1 319 ? 23.203 -7.727 -18.406 1 89.69 319 PHE B C 1
ATOM 6743 O O . PHE B 1 319 ? 23.562 -7.969 -17.25 1 89.69 319 PHE B O 1
ATOM 6750 N N . SER B 1 320 ? 23.375 -6.625 -18.984 1 85.44 320 SER B N 1
ATOM 6751 C CA . SER B 1 320 ? 24 -5.527 -18.266 1 85.44 320 SER B CA 1
ATOM 6752 C C . SER B 1 320 ? 23.094 -5.012 -17.141 1 85.44 320 SER B C 1
ATOM 6754 O O . SER B 1 320 ? 23.562 -4.777 -16.016 1 85.44 320 SER B O 1
ATOM 6756 N N . ASP B 1 321 ? 21.859 -4.816 -17.5 1 88.25 321 ASP B N 1
ATOM 6757 C CA . ASP B 1 321 ? 20.875 -4.348 -16.516 1 88.25 321 ASP B CA 1
ATOM 6758 C C . ASP B 1 321 ? 19.781 -5.391 -16.297 1 88.25 321 ASP B C 1
ATOM 6760 O O . ASP B 1 321 ? 19.188 -5.898 -17.25 1 88.25 321 ASP B O 1
ATOM 6764 N N . LYS B 1 322 ? 19.562 -5.723 -15.07 1 92.19 322 LYS B N 1
ATOM 6765 C CA . LYS B 1 322 ? 18.609 -6.781 -14.742 1 92.19 322 LYS B CA 1
ATOM 6766 C C . LYS B 1 322 ? 17.312 -6.207 -14.18 1 92.19 322 LYS B C 1
ATOM 6768 O O . LYS B 1 322 ? 16.344 -6.941 -13.945 1 92.19 322 LYS B O 1
ATOM 6773 N N . ARG B 1 323 ? 17.266 -4.961 -14.125 1 88.5 323 ARG B N 1
ATOM 6774 C CA . ARG B 1 323 ? 16.141 -4.285 -13.477 1 88.5 323 ARG B CA 1
ATOM 6775 C C . ARG B 1 323 ? 14.859 -4.457 -14.273 1 88.5 323 ARG B C 1
ATOM 6777 O O . ARG B 1 323 ? 13.766 -4.512 -13.703 1 88.5 323 ARG B O 1
ATOM 6784 N N . PRO B 1 324 ? 14.875 -4.625 -15.445 1 95.19 324 PRO B N 1
ATOM 6785 C CA . PRO B 1 324 ? 13.648 -4.699 -16.25 1 95.19 324 PRO B CA 1
ATOM 6786 C C . PRO B 1 324 ? 12.891 -6.012 -16.047 1 95.19 324 PRO B C 1
ATOM 6788 O O . PRO B 1 324 ? 11.711 -6.105 -16.391 1 95.19 324 PRO B O 1
ATOM 6791 N N . PHE B 1 325 ? 13.5 -6.969 -15.547 1 97.5 325 PHE B N 1
ATOM 6792 C CA . PHE B 1 325 ? 12.953 -8.32 -15.633 1 97.5 325 PHE B CA 1
ATOM 6793 C C . PHE B 1 325 ? 12.094 -8.633 -14.406 1 97.5 325 PHE B C 1
ATOM 6795 O O . PHE B 1 325 ? 12.445 -8.258 -13.289 1 97.5 325 PHE B O 1
ATOM 6802 N N . PHE B 1 326 ? 11.008 -9.281 -14.586 1 98.38 326 PHE B N 1
ATOM 6803 C CA . PHE B 1 326 ? 10.172 -9.875 -13.555 1 98.38 326 PHE B CA 1
ATOM 6804 C C . PHE B 1 326 ? 9.469 -11.125 -14.078 1 98.38 326 PHE B C 1
ATOM 6806 O O . PHE B 1 326 ? 9.422 -11.352 -15.289 1 98.38 326 PHE B O 1
ATOM 6813 N N . GLU B 1 327 ? 8.984 -11.938 -13.133 1 98.38 327 GLU B N 1
ATOM 6814 C CA . GLU B 1 327 ? 8.336 -13.164 -13.586 1 98.38 327 GLU B CA 1
ATOM 6815 C C . GLU B 1 327 ? 7.18 -13.547 -12.672 1 98.38 327 GLU B C 1
ATOM 6817 O O . GLU B 1 327 ? 7.344 -13.625 -11.445 1 98.38 327 GLU B O 1
ATOM 6822 N N . LEU B 1 328 ? 6.059 -13.688 -13.297 1 98.62 328 LEU B N 1
ATOM 6823 C CA . LEU B 1 328 ? 4.91 -14.281 -12.617 1 98.62 328 LEU B CA 1
ATOM 6824 C C . LEU B 1 328 ? 4.867 -15.789 -12.844 1 98.62 328 LEU B C 1
ATOM 6826 O O . LEU B 1 328 ? 4.961 -16.266 -13.977 1 98.62 328 LEU B O 1
ATOM 6830 N N . SER B 1 329 ? 4.785 -16.516 -11.773 1 98.31 329 SER B N 1
ATOM 6831 C CA . SER B 1 329 ? 4.656 -17.953 -11.859 1 98.31 329 SER B CA 1
ATOM 6832 C C . SER B 1 329 ? 3.555 -18.469 -10.945 1 98.31 329 SER B C 1
ATOM 6834 O O . SER B 1 329 ? 3.211 -17.828 -9.953 1 98.31 329 SER B O 1
ATOM 6836 N N . ARG B 1 330 ? 3.012 -19.531 -11.305 1 98.31 330 ARG B N 1
ATOM 6837 C CA . ARG B 1 330 ? 2.061 -20.219 -10.43 1 98.31 330 ARG B CA 1
ATOM 6838 C C . ARG B 1 330 ? 2.662 -21.5 -9.852 1 98.31 330 ARG B C 1
ATOM 6840 O O . ARG B 1 330 ? 3.121 -22.359 -10.602 1 98.31 330 ARG B O 1
ATOM 6847 N N . PHE B 1 331 ? 2.674 -21.609 -8.586 1 97.75 331 PHE B N 1
ATOM 6848 C CA . PHE B 1 331 ? 3.135 -22.797 -7.871 1 97.75 331 PHE B CA 1
ATOM 6849 C C . PHE B 1 331 ? 1.96 -23.688 -7.492 1 97.75 331 PHE B C 1
ATOM 6851 O O . PHE B 1 331 ? 1.02 -23.25 -6.832 1 97.75 331 PHE B O 1
ATOM 6858 N N . ASP B 1 332 ? 2.014 -24.922 -7.922 1 96.31 332 ASP B N 1
ATOM 6859 C CA . ASP B 1 332 ? 0.924 -25.859 -7.668 1 96.31 332 ASP B CA 1
ATOM 6860 C C . ASP B 1 332 ? 1.28 -26.828 -6.539 1 96.31 332 ASP B C 1
ATOM 6862 O O . ASP B 1 332 ? 2.326 -27.484 -6.578 1 96.31 332 ASP B O 1
ATOM 6866 N N . PHE B 1 333 ? 0.367 -26.938 -5.586 1 97.56 333 PHE B N 1
ATOM 6867 C CA . PHE B 1 333 ? 0.612 -27.734 -4.395 1 97.56 333 PHE B CA 1
ATOM 6868 C C . PHE B 1 333 ? -0.462 -28.812 -4.238 1 97.56 333 PHE B C 1
ATOM 6870 O O . PHE B 1 333 ? -1.596 -28.625 -4.688 1 97.56 333 PHE B O 1
ATOM 6877 N N . VAL B 1 334 ? -0.107 -29.844 -3.584 1 96.62 334 VAL B N 1
ATOM 6878 C CA . VAL B 1 334 ? -1.058 -30.859 -3.143 1 96.62 334 VAL B CA 1
ATOM 6879 C C . VAL B 1 334 ? -0.914 -31.078 -1.639 1 96.62 334 VAL B C 1
ATOM 6881 O O . VAL B 1 334 ? 0.155 -30.859 -1.069 1 96.62 334 VAL B O 1
ATOM 6884 N N . LEU B 1 335 ? -1.995 -31.438 -1.044 1 97.5 335 LEU B N 1
ATOM 6885 C CA . LEU B 1 335 ? -2.012 -31.766 0.376 1 97.5 335 LEU B CA 1
ATOM 6886 C C . LEU B 1 335 ? -2.184 -33.281 0.576 1 97.5 335 LEU B C 1
ATOM 6888 O O . LEU B 1 335 ? -2.914 -33.938 -0.175 1 97.5 335 LEU B O 1
ATOM 6892 N N . ASP B 1 336 ? -1.55 -33.781 1.57 1 95.94 336 ASP B N 1
ATOM 6893 C CA . ASP B 1 336 ? -1.876 -35.156 1.956 1 95.94 336 ASP B CA 1
ATOM 6894 C C . ASP B 1 336 ? -2.979 -35.188 3.014 1 95.94 336 ASP B C 1
ATOM 6896 O O . ASP B 1 336 ? -3.508 -34.156 3.391 1 95.94 336 ASP B O 1
ATOM 6900 N N . LYS B 1 337 ? -3.322 -36.312 3.451 1 95.19 337 LYS B N 1
ATOM 6901 C CA . LYS B 1 337 ? -4.461 -36.5 4.348 1 95.19 337 LYS B CA 1
ATOM 6902 C C . LYS B 1 337 ? -4.25 -35.75 5.664 1 95.19 337 LYS B C 1
ATOM 6904 O O . LYS B 1 337 ? -5.215 -35.406 6.336 1 95.19 337 LYS B O 1
ATOM 6909 N N . ASP B 1 338 ? -2.998 -35.531 6.066 1 95.12 338 ASP B N 1
ATOM 6910 C CA . ASP B 1 338 ? -2.664 -34.844 7.312 1 95.12 338 ASP B CA 1
ATOM 6911 C C . ASP B 1 338 ? -2.406 -33.344 7.07 1 95.12 338 ASP B C 1
ATOM 6913 O O . ASP B 1 338 ? -1.89 -32.656 7.949 1 95.12 338 ASP B O 1
ATOM 6917 N N . LEU B 1 339 ? -2.596 -32.844 5.875 1 96.62 339 LEU B N 1
ATOM 6918 C CA . LEU B 1 339 ? -2.547 -31.453 5.453 1 96.62 339 LEU B CA 1
ATOM 6919 C C . LEU B 1 339 ? -1.105 -30.984 5.285 1 96.62 339 LEU B C 1
ATOM 6921 O O . LEU B 1 339 ? -0.831 -29.781 5.324 1 96.62 339 LEU B O 1
ATOM 6925 N N . ASN B 1 340 ? -0.207 -32 5.172 1 95.88 340 ASN B N 1
ATOM 6926 C CA . ASN B 1 340 ? 1.134 -31.609 4.746 1 95.88 340 ASN B CA 1
ATOM 6927 C C . ASN B 1 340 ? 1.145 -31.125 3.299 1 95.88 340 ASN B C 1
ATOM 6929 O O . ASN B 1 340 ? 0.442 -31.688 2.449 1 95.88 340 ASN B O 1
ATOM 6933 N N . VAL B 1 341 ? 2.004 -30.188 3.068 1 97 341 VAL B N 1
ATOM 6934 C CA . VAL B 1 341 ? 1.992 -29.5 1.779 1 97 341 VAL B CA 1
ATOM 6935 C C . VAL B 1 341 ? 3.129 -30.031 0.905 1 97 341 VAL B C 1
ATOM 6937 O O . VAL B 1 341 ? 4.258 -30.188 1.374 1 97 341 VAL B O 1
ATOM 6940 N N . TYR B 1 342 ? 2.844 -30.25 -0.393 1 94.94 342 TYR B N 1
ATOM 6941 C CA . TYR B 1 342 ? 3.846 -30.719 -1.35 1 94.94 342 TYR B CA 1
ATOM 6942 C C . TYR B 1 342 ? 3.777 -29.906 -2.639 1 94.94 342 TYR B C 1
ATOM 6944 O O . TYR B 1 342 ? 2.711 -29.781 -3.244 1 94.94 342 TYR B O 1
ATOM 6952 N N . LEU B 1 343 ? 4.918 -29.391 -3.039 1 95.5 343 LEU B N 1
ATOM 6953 C CA . LEU B 1 343 ? 4.996 -28.672 -4.305 1 95.5 343 LEU B CA 1
ATOM 6954 C C . LEU B 1 343 ? 5.074 -29.656 -5.477 1 95.5 343 LEU B C 1
ATOM 6956 O O . LEU B 1 343 ? 5.934 -30.531 -5.5 1 95.5 343 LEU B O 1
ATOM 6960 N N . MET B 1 344 ? 4.242 -29.453 -6.438 1 90 344 MET B N 1
ATOM 6961 C CA . MET B 1 344 ? 4.219 -30.344 -7.602 1 90 344 MET B CA 1
ATOM 6962 C C . MET B 1 344 ? 4.957 -29.703 -8.773 1 90 344 MET B C 1
ATOM 6964 O O . MET B 1 344 ? 5.715 -30.375 -9.477 1 90 344 MET B O 1
ATOM 6968 N N . GLU B 1 345 ? 4.727 -28.5 -8.953 1 89.88 345 GLU B N 1
ATOM 6969 C CA . GLU B 1 345 ? 5.359 -27.812 -10.078 1 89.88 345 GLU B CA 1
ATOM 6970 C C . GLU B 1 345 ? 5.219 -26.297 -9.953 1 89.88 345 GLU B C 1
ATOM 6972 O O . GLU B 1 345 ? 4.434 -25.812 -9.141 1 89.88 345 GLU B O 1
ATOM 6977 N N . ALA B 1 346 ? 5.996 -25.641 -10.625 1 93.94 346 ALA B N 1
ATOM 6978 C CA . ALA B 1 346 ? 5.891 -24.203 -10.859 1 93.94 346 ALA B CA 1
ATOM 6979 C C . ALA B 1 346 ? 5.758 -23.906 -12.352 1 93.94 346 ALA B C 1
ATOM 6981 O O . ALA B 1 346 ? 6.566 -24.375 -13.156 1 93.94 346 ALA B O 1
ATOM 6982 N N . ASN B 1 347 ? 4.766 -23.125 -12.688 1 92.94 347 ASN B N 1
ATOM 6983 C CA . ASN B 1 347 ? 4.484 -22.859 -14.094 1 92.94 347 ASN B CA 1
ATOM 6984 C C . ASN B 1 347 ? 4.891 -21.438 -14.484 1 92.94 347 ASN B C 1
ATOM 6986 O O . ASN B 1 347 ? 4.438 -20.469 -13.883 1 92.94 347 ASN B O 1
ATOM 6990 N N . MET B 1 348 ? 5.734 -21.391 -15.492 1 94.19 348 MET B N 1
ATOM 6991 C CA . MET B 1 348 ? 5.988 -20.109 -16.141 1 94.19 348 MET B CA 1
ATOM 6992 C C . MET B 1 348 ? 4.816 -19.719 -17.031 1 94.19 348 MET B C 1
ATOM 6994 O O . MET B 1 348 ? 4.207 -20.562 -17.688 1 94.19 348 MET B O 1
ATOM 6998 N N . SER B 1 349 ? 4.531 -18.391 -17.109 1 94 349 SER B N 1
ATOM 6999 C CA . SER B 1 349 ? 3.416 -17.906 -17.922 1 94 349 SER B CA 1
ATOM 7000 C C . SER B 1 349 ? 2.141 -18.688 -17.625 1 94 349 SER B C 1
ATOM 7002 O O . SER B 1 349 ? 1.555 -19.297 -18.531 1 94 349 SER B O 1
ATOM 7004 N N . PRO B 1 350 ? 1.807 -18.688 -16.375 1 95.5 350 PRO B N 1
ATOM 7005 C CA . PRO B 1 350 ? 0.613 -19.453 -16.016 1 95.5 350 PRO B CA 1
ATOM 7006 C C . PRO B 1 350 ? -0.626 -19.031 -16.797 1 95.5 350 PRO B C 1
ATOM 7008 O O . PRO B 1 350 ? -0.7 -17.891 -17.266 1 95.5 350 PRO B O 1
ATOM 7011 N N . ASN B 1 351 ? -1.524 -19.969 -16.875 1 92.19 351 ASN B N 1
ATOM 7012 C CA . ASN B 1 351 ? -2.773 -19.641 -17.562 1 92.19 351 ASN B CA 1
ATOM 7013 C C . ASN B 1 351 ? -3.51 -18.5 -16.859 1 92.19 351 ASN B C 1
ATOM 7015 O O . ASN B 1 351 ? -3.703 -18.531 -15.648 1 92.19 351 ASN B O 1
ATOM 7019 N N . LEU B 1 352 ? -3.869 -17.547 -17.672 1 94.69 352 LEU B N 1
ATOM 7020 C CA . LEU B 1 352 ? -4.609 -16.406 -17.172 1 94.69 352 LEU B CA 1
ATOM 7021 C C . LEU B 1 352 ? -5.883 -16.172 -17.969 1 94.69 352 LEU B C 1
ATOM 7023 O O . LEU B 1 352 ? -6.43 -15.07 -17.984 1 94.69 352 LEU B O 1
ATOM 7027 N N . SER B 1 353 ? -6.285 -17.203 -18.625 1 93.19 353 SER B N 1
ATOM 7028 C CA . SER B 1 353 ? -7.5 -17.141 -19.438 1 93.19 353 SER B CA 1
ATOM 7029 C C . SER B 1 353 ? -8.688 -17.75 -18.703 1 93.19 353 SER B C 1
ATOM 7031 O O . SER B 1 353 ? -8.562 -18.812 -18.094 1 93.19 353 SER B O 1
ATOM 7033 N N . SER B 1 354 ? -9.805 -17.062 -18.781 1 93.06 354 SER B N 1
ATOM 7034 C CA . SER B 1 354 ? -11.023 -17.594 -18.188 1 93.06 354 SER B CA 1
ATOM 7035 C C . SER B 1 354 ? -11.945 -18.203 -19.25 1 93.06 354 SER B C 1
ATOM 7037 O O . SER B 1 354 ? -13.133 -18.391 -19 1 93.06 354 SER B O 1
ATOM 7039 N N . GLY B 1 355 ? -11.438 -18.438 -20.375 1 89.94 355 GLY B N 1
ATOM 7040 C CA . GLY B 1 355 ? -12.242 -18.984 -21.453 1 89.94 355 GLY B CA 1
ATOM 7041 C C . GLY B 1 355 ? -12.938 -20.281 -21.078 1 89.94 355 GLY B C 1
ATOM 7042 O O . GLY B 1 355 ? -14.133 -20.438 -21.328 1 89.94 355 GLY B O 1
ATOM 7043 N N . HIS B 1 356 ? -12.242 -21.156 -20.406 1 90.19 356 HIS B N 1
ATOM 7044 C CA . HIS B 1 356 ? -12.789 -22.438 -20 1 90.19 356 HIS B CA 1
ATOM 7045 C C . HIS B 1 356 ? -13.688 -22.312 -18.781 1 90.19 356 HIS B C 1
ATOM 7047 O O . HIS B 1 356 ? -14.711 -22.984 -18.672 1 90.19 356 HIS B O 1
ATOM 7053 N N . PHE B 1 357 ? -13.25 -21.406 -17.859 1 95.06 357 PHE B N 1
ATOM 7054 C CA . PHE B 1 357 ? -13.961 -21.172 -16.609 1 95.06 357 PHE B CA 1
ATOM 7055 C C . PHE B 1 357 ? -14.156 -19.688 -16.375 1 95.06 357 PHE B C 1
ATOM 7057 O O . PHE B 1 357 ? -13.383 -19.062 -15.633 1 95.06 357 PHE B O 1
ATOM 7064 N N . PRO B 1 358 ? -15.211 -19.156 -16.812 1 94.5 358 PRO B N 1
ATOM 7065 C CA . PRO B 1 358 ? -15.445 -17.719 -16.797 1 94.5 358 PRO B CA 1
ATOM 7066 C C . PRO B 1 358 ? -15.383 -17.125 -15.398 1 94.5 358 PRO B C 1
ATOM 7068 O O . PRO B 1 358 ? -14.844 -16.031 -15.211 1 94.5 358 PRO B O 1
ATOM 7071 N N . PRO B 1 359 ? -15.805 -17.844 -14.344 1 93.94 359 PRO B N 1
ATOM 7072 C CA . PRO B 1 359 ? -15.75 -17.234 -13.008 1 93.94 359 PRO B CA 1
ATOM 7073 C C . PRO B 1 359 ? -14.32 -16.984 -12.531 1 93.94 359 PRO B C 1
ATOM 7075 O O . PRO B 1 359 ? -14.109 -16.234 -11.57 1 93.94 359 PRO B O 1
ATOM 7078 N N . ASN B 1 360 ? -13.352 -17.609 -13.203 1 96.44 360 ASN B N 1
ATOM 7079 C CA . ASN B 1 360 ? -11.953 -17.391 -12.844 1 96.44 360 ASN B CA 1
ATOM 7080 C C . ASN B 1 360 ? -11.461 -16.031 -13.297 1 96.44 360 ASN B C 1
ATOM 7082 O O . ASN B 1 360 ? -10.352 -15.617 -12.961 1 96.44 360 ASN B O 1
ATOM 7086 N N . LYS B 1 361 ? -12.297 -15.32 -14.023 1 96.88 361 LYS B N 1
ATOM 7087 C CA . LYS B 1 361 ? -11.945 -13.992 -14.516 1 96.88 361 LYS B CA 1
ATOM 7088 C C . LYS B 1 361 ? -11.5 -13.086 -13.375 1 96.88 361 LYS B C 1
ATOM 7090 O O . LYS B 1 361 ? -10.461 -12.422 -13.469 1 96.88 361 LYS B O 1
ATOM 7095 N N . LEU B 1 362 ? -12.227 -13.109 -12.297 1 96.62 362 LEU B N 1
ATOM 7096 C CA . LEU B 1 362 ? -11.93 -12.227 -11.172 1 96.62 362 LEU B CA 1
ATOM 7097 C C . LEU B 1 362 ? -10.531 -12.5 -10.633 1 96.62 362 LEU B C 1
ATOM 7099 O O . LEU B 1 362 ? -9.742 -11.57 -10.453 1 96.62 362 LEU B O 1
ATOM 7103 N N . LEU B 1 363 ? -10.227 -13.711 -10.422 1 97.81 363 LEU B N 1
ATOM 7104 C CA . LEU B 1 363 ? -8.922 -14.086 -9.891 1 97.81 363 LEU B CA 1
ATOM 7105 C C . LEU B 1 363 ? -7.801 -13.625 -10.82 1 97.81 363 LEU B C 1
ATOM 7107 O O . LEU B 1 363 ? -6.844 -12.992 -10.383 1 97.81 363 LEU B O 1
ATOM 7111 N N . TYR B 1 364 ? -7.977 -13.945 -12.086 1 98.19 364 TYR B N 1
ATOM 7112 C CA . TYR B 1 364 ? -6.918 -13.648 -13.047 1 98.19 364 TYR B CA 1
ATOM 7113 C C . TYR B 1 364 ? -6.715 -12.141 -13.18 1 98.19 364 TYR B C 1
ATOM 7115 O O . TYR B 1 364 ? -5.578 -11.664 -13.195 1 98.19 364 TYR B O 1
ATOM 7123 N N . GLU B 1 365 ? -7.758 -11.414 -13.273 1 97.69 365 GLU B N 1
ATOM 7124 C CA . GLU B 1 365 ? -7.641 -9.969 -13.391 1 97.69 365 GLU B CA 1
ATOM 7125 C C . GLU B 1 365 ? -7 -9.359 -12.148 1 97.69 365 GLU B C 1
ATOM 7127 O O . GLU B 1 365 ? -6.184 -8.438 -12.25 1 97.69 365 GLU B O 1
ATOM 7132 N N . GLN B 1 366 ? -7.344 -9.836 -10.984 1 98 366 GLN B N 1
ATOM 7133 C CA . GLN B 1 366 ? -6.758 -9.32 -9.75 1 98 366 GLN B CA 1
ATOM 7134 C C . GLN B 1 366 ? -5.277 -9.68 -9.656 1 98 366 GLN B C 1
ATOM 7136 O O . GLN B 1 366 ? -4.469 -8.859 -9.203 1 98 366 GLN B O 1
ATOM 7141 N N . VAL B 1 367 ? -4.93 -10.867 -10.062 1 98.5 367 VAL B N 1
ATOM 7142 C CA . VAL B 1 367 ? -3.521 -11.242 -10.078 1 98.5 367 VAL B CA 1
ATOM 7143 C C . VAL B 1 367 ? -2.742 -10.297 -10.992 1 98.5 367 VAL B C 1
ATOM 7145 O O . VAL B 1 367 ? -1.683 -9.789 -10.609 1 98.5 367 VAL B O 1
ATOM 7148 N N . ILE B 1 368 ? -3.289 -10.016 -12.141 1 98.12 368 ILE B N 1
ATOM 7149 C CA . ILE B 1 368 ? -2.607 -9.203 -13.141 1 98.12 368 ILE B CA 1
ATOM 7150 C C . ILE B 1 368 ? -2.453 -7.777 -12.633 1 98.12 368 ILE B C 1
ATOM 7152 O O . ILE B 1 368 ? -1.362 -7.203 -12.695 1 98.12 368 ILE B O 1
ATOM 7156 N N . ILE B 1 369 ? -3.51 -7.184 -12.117 1 96.75 369 ILE B N 1
ATOM 7157 C CA . ILE B 1 369 ? -3.449 -5.781 -11.727 1 96.75 369 ILE B CA 1
ATOM 7158 C C . ILE B 1 369 ? -2.52 -5.621 -10.523 1 96.75 369 ILE B C 1
ATOM 7160 O O . ILE B 1 369 ? -1.799 -4.625 -10.414 1 96.75 369 ILE B O 1
ATOM 7164 N N . ASN B 1 370 ? -2.562 -6.562 -9.562 1 97.69 370 ASN B N 1
ATOM 7165 C CA . ASN B 1 370 ? -1.628 -6.516 -8.445 1 97.69 370 ASN B CA 1
ATOM 7166 C C . ASN B 1 370 ? -0.184 -6.668 -8.914 1 97.69 370 ASN B C 1
ATOM 7168 O O . ASN B 1 370 ? 0.714 -6 -8.398 1 97.69 370 ASN B O 1
ATOM 7172 N N . LEU B 1 371 ? 0.019 -7.523 -9.875 1 98.5 371 LEU B N 1
ATOM 7173 C CA . LEU B 1 371 ? 1.343 -7.68 -10.469 1 98.5 371 LEU B CA 1
ATOM 7174 C C . LEU B 1 371 ? 1.8 -6.379 -11.125 1 98.5 371 LEU B C 1
ATOM 7176 O O . LEU B 1 371 ? 2.912 -5.91 -10.875 1 98.5 371 LEU B O 1
ATOM 7180 N N . PHE B 1 372 ? 0.932 -5.812 -11.961 1 97.31 372 PHE B N 1
ATOM 7181 C CA . PHE B 1 372 ? 1.271 -4.594 -12.688 1 97.31 372 PHE B CA 1
ATOM 7182 C C . PHE B 1 372 ? 1.554 -3.447 -11.727 1 97.31 372 PHE B C 1
ATOM 7184 O O . PHE B 1 372 ? 2.445 -2.631 -11.969 1 97.31 372 PHE B O 1
ATOM 7191 N N . SER B 1 373 ? 0.803 -3.41 -10.664 1 96.56 373 SER B N 1
ATOM 7192 C CA . SER B 1 373 ? 1.052 -2.406 -9.633 1 96.56 373 SER B CA 1
ATOM 7193 C C . SER B 1 373 ? 2.402 -2.625 -8.961 1 96.56 373 SER B C 1
ATOM 7195 O O . SER B 1 373 ? 3.186 -1.686 -8.805 1 96.56 373 SER B O 1
ATOM 7197 N N . LEU B 1 374 ? 2.701 -3.814 -8.648 1 97.75 374 LEU B N 1
ATOM 7198 C CA . LEU B 1 374 ? 3.912 -4.184 -7.926 1 97.75 374 LEU B CA 1
ATOM 7199 C C . LEU B 1 374 ? 5.156 -3.775 -8.703 1 97.75 374 LEU B C 1
ATOM 7201 O O . LEU B 1 374 ? 6.086 -3.193 -8.141 1 97.75 374 LEU B O 1
ATOM 7205 N N . VAL B 1 375 ? 5.113 -4.008 -9.984 1 97.38 375 VAL B N 1
ATOM 7206 C CA . VAL B 1 375 ? 6.344 -3.854 -10.758 1 97.38 375 VAL B CA 1
ATOM 7207 C C . VAL B 1 375 ? 6.371 -2.48 -11.422 1 97.38 375 VAL B C 1
ATOM 7209 O O . VAL B 1 375 ? 7.266 -2.186 -12.219 1 97.38 375 VAL B O 1
ATOM 7212 N N . GLY B 1 376 ? 5.387 -1.714 -11.258 1 93.94 376 GLY B N 1
ATOM 7213 C CA . GLY B 1 376 ? 5.41 -0.332 -11.711 1 93.94 376 GLY B CA 1
ATOM 7214 C C . GLY B 1 376 ? 4.848 -0.152 -13.109 1 93.94 376 GLY B C 1
ATOM 7215 O O . GLY B 1 376 ? 5.016 0.908 -13.719 1 93.94 376 GLY B O 1
ATOM 7216 N N . ILE B 1 377 ? 4.27 -1.146 -13.625 1 95.19 377 ILE B N 1
ATOM 7217 C CA . ILE B 1 377 ? 3.574 -1.004 -14.898 1 95.19 377 ILE B CA 1
ATOM 7218 C C . ILE B 1 377 ? 2.316 -0.156 -14.711 1 95.19 377 ILE B C 1
ATOM 7220 O O . ILE B 1 377 ? 2.053 0.757 -15.5 1 95.19 377 ILE B O 1
ATOM 7224 N N . ALA B 1 378 ? 1.55 -0.568 -13.703 1 92.5 378 ALA B N 1
ATOM 7225 C CA . ALA B 1 378 ? 0.459 0.312 -13.289 1 92.5 378 ALA B CA 1
ATOM 7226 C C . ALA B 1 378 ? 0.972 1.446 -12.406 1 92.5 378 ALA B C 1
ATOM 7228 O O . ALA B 1 378 ? 1.37 1.219 -11.266 1 92.5 378 ALA B O 1
ATOM 7229 N N . SER B 1 379 ? 1.037 2.621 -12.938 1 84.19 379 SER B N 1
ATOM 7230 C CA . SER B 1 379 ? 1.59 3.764 -12.219 1 84.19 379 SER B CA 1
ATOM 7231 C C . SER B 1 379 ? 0.651 4.965 -12.281 1 84.19 379 SER B C 1
ATOM 7233 O O . SER B 1 379 ? -0.216 5.035 -13.156 1 84.19 379 SER B O 1
ATOM 7235 N N . TYR B 1 380 ? 0.872 5.91 -11.398 1 76.06 380 TYR B N 1
ATOM 7236 C CA . TYR B 1 380 ? 0.021 7.086 -11.273 1 76.06 380 TYR B CA 1
ATOM 7237 C C . TYR B 1 380 ? 0.321 8.094 -12.375 1 76.06 380 TYR B C 1
ATOM 7239 O O . TYR B 1 380 ? -0.562 8.844 -12.797 1 76.06 380 TYR B O 1
ATOM 7247 N N . LEU B 1 381 ? 1.562 8.117 -12.797 1 68.25 381 LEU B N 1
ATOM 7248 C CA . LEU B 1 381 ? 2.055 9.266 -13.539 1 68.25 381 LEU B CA 1
ATOM 7249 C C . LEU B 1 381 ? 1.802 9.102 -15.039 1 68.25 381 LEU B C 1
ATOM 7251 O O . LEU B 1 381 ? 2.746 8.984 -15.82 1 68.25 381 LEU B O 1
ATOM 7255 N N . HIS B 1 382 ? 0.566 9.312 -15.383 1 72.38 382 HIS B N 1
ATOM 7256 C CA . HIS B 1 382 ? 0.144 9.062 -16.75 1 72.38 382 HIS B CA 1
ATOM 7257 C C . HIS B 1 382 ? 0.442 10.258 -17.656 1 72.38 382 HIS B C 1
ATOM 7259 O O . HIS B 1 382 ? 0.433 10.141 -18.875 1 72.38 382 HIS B O 1
ATOM 7265 N N . GLY B 1 383 ? 0.746 11.258 -17.016 1 67.5 383 GLY B N 1
ATOM 7266 C CA . GLY B 1 383 ? 1.059 12.445 -17.797 1 67.5 383 GLY B CA 1
ATOM 7267 C C . GLY B 1 383 ? 2.49 12.469 -18.297 1 67.5 383 GLY B C 1
ATOM 7268 O O . GLY B 1 383 ? 2.891 13.398 -19 1 67.5 383 GLY B O 1
ATOM 7269 N N . THR B 1 384 ? 3.191 11.375 -17.906 1 76.75 384 THR B N 1
ATOM 7270 C CA . THR B 1 384 ? 4.59 11.258 -18.312 1 76.75 384 THR B CA 1
ATOM 7271 C C . THR B 1 384 ? 4.887 9.852 -18.812 1 76.75 384 THR B C 1
ATOM 7273 O O . THR B 1 384 ? 4.367 8.875 -18.281 1 76.75 384 THR B O 1
ATOM 7276 N N . SER B 1 385 ? 5.695 9.836 -19.859 1 84.38 385 SER B N 1
ATOM 7277 C CA . SER B 1 385 ? 6.125 8.523 -20.328 1 84.38 385 SER B CA 1
ATOM 7278 C C . SER B 1 385 ? 7.066 7.859 -19.328 1 84.38 385 SER B C 1
ATOM 7280 O O . SER B 1 385 ? 7.699 8.539 -18.516 1 84.38 385 SER B O 1
ATOM 7282 N N . PRO B 1 386 ? 7.176 6.551 -19.406 1 87.88 386 PRO B N 1
ATOM 7283 C CA . PRO B 1 386 ? 8.125 5.875 -18.516 1 87.88 386 PRO B CA 1
ATOM 7284 C C . PRO B 1 386 ? 9.555 6.383 -18.688 1 87.88 386 PRO B C 1
ATOM 7286 O O . PRO B 1 386 ? 10.281 6.531 -17.703 1 87.88 386 PRO B O 1
ATOM 7289 N N . GLU B 1 387 ? 9.922 6.695 -19.906 1 90 387 GLU B N 1
ATOM 7290 C CA . GLU B 1 387 ? 11.258 7.219 -20.172 1 90 387 GLU B CA 1
ATOM 7291 C C . GLU B 1 387 ? 11.453 8.594 -19.531 1 90 387 GLU B C 1
ATOM 7293 O O . GLU B 1 387 ? 12.484 8.852 -18.906 1 90 387 GLU B O 1
ATOM 7298 N N . ASP B 1 388 ? 10.461 9.391 -19.688 1 88.75 388 ASP B N 1
ATOM 7299 C CA . ASP B 1 388 ? 10.547 10.742 -19.125 1 88.75 388 ASP B CA 1
ATOM 7300 C C . ASP B 1 388 ? 10.562 10.711 -17.609 1 88.75 388 ASP B C 1
ATOM 7302 O O . ASP B 1 388 ? 11.266 11.5 -16.969 1 88.75 388 ASP B O 1
ATOM 7306 N N . TYR B 1 389 ? 9.828 9.852 -17.109 1 87.88 389 TYR B N 1
ATOM 7307 C CA . TYR B 1 389 ? 9.828 9.695 -15.664 1 87.88 389 TYR B CA 1
ATOM 7308 C C . TYR B 1 389 ? 11.195 9.258 -15.164 1 87.88 389 TYR B C 1
ATOM 7310 O O . TYR B 1 389 ? 11.688 9.75 -14.148 1 87.88 389 TYR B O 1
ATOM 7318 N N . PHE B 1 390 ? 11.766 8.383 -15.875 1 89.19 390 PHE B N 1
ATOM 7319 C CA . PHE B 1 390 ? 13.078 7.859 -15.508 1 89.19 390 PHE B CA 1
ATOM 7320 C C . PHE B 1 390 ? 14.125 8.969 -15.531 1 89.19 390 PHE B C 1
ATOM 7322 O O . PHE B 1 390 ? 15.055 8.961 -14.719 1 89.19 390 PHE B O 1
ATOM 7329 N N . LYS B 1 391 ? 13.922 9.922 -16.344 1 90.44 391 LYS B N 1
ATOM 7330 C CA . LYS B 1 391 ? 14.891 11.008 -16.5 1 90.44 391 LYS B CA 1
ATOM 7331 C C . LYS B 1 391 ? 14.578 12.156 -15.539 1 90.44 391 LYS B C 1
ATOM 7333 O O . LYS B 1 391 ? 15.43 13.023 -15.312 1 90.44 391 LYS B O 1
ATOM 7338 N N . ASP B 1 392 ? 13.414 12.117 -15.016 1 90.12 392 ASP B N 1
ATOM 7339 C CA . ASP B 1 392 ? 12.969 13.219 -14.164 1 90.12 392 ASP B CA 1
ATOM 7340 C C . ASP B 1 392 ? 13.305 12.953 -12.703 1 90.12 392 ASP B C 1
ATOM 7342 O O . ASP B 1 392 ? 12.469 12.445 -11.945 1 90.12 392 ASP B O 1
ATOM 7346 N N . LYS B 1 393 ? 14.328 13.406 -12.273 1 89.81 393 LYS B N 1
ATOM 7347 C CA . LYS B 1 393 ? 14.812 13.148 -10.922 1 89.81 393 LYS B CA 1
ATOM 7348 C C . LYS B 1 393 ? 13.875 13.758 -9.883 1 89.81 393 LYS B C 1
ATOM 7350 O O . LYS B 1 393 ? 13.695 13.195 -8.797 1 89.81 393 LYS B O 1
ATOM 7355 N N . ASP B 1 394 ? 13.312 14.828 -10.234 1 89.06 394 ASP B N 1
ATOM 7356 C CA . ASP B 1 394 ? 12.414 15.516 -9.312 1 89.06 394 ASP B CA 1
ATOM 7357 C C . ASP B 1 394 ? 11.18 14.672 -9.008 1 89.06 394 ASP B C 1
ATOM 7359 O O . ASP B 1 394 ? 10.789 14.531 -7.852 1 89.06 394 ASP B O 1
ATOM 7363 N N . SER B 1 395 ? 10.625 14.133 -10.023 1 88.19 395 SER B N 1
ATOM 7364 C CA . SER B 1 395 ? 9.453 13.289 -9.844 1 88.19 395 SER B CA 1
ATOM 7365 C C . SER B 1 395 ? 9.797 12.008 -9.102 1 88.19 395 SER B C 1
ATOM 7367 O O . SER B 1 395 ? 9 11.508 -8.297 1 88.19 395 SER B O 1
ATOM 7369 N N . GLN B 1 396 ? 10.953 11.547 -9.359 1 91 396 GLN B N 1
ATOM 7370 C CA . GLN B 1 396 ? 11.398 10.344 -8.664 1 91 396 GLN B CA 1
ATOM 7371 C C . GLN B 1 396 ? 11.562 10.609 -7.168 1 91 396 GLN B C 1
ATOM 7373 O O . GLN B 1 396 ? 11.148 9.789 -6.34 1 91 396 GLN B O 1
ATOM 7378 N N . GLU B 1 397 ? 12.086 11.75 -6.875 1 92.69 397 GLU B N 1
ATOM 7379 C CA . GLU B 1 397 ? 12.289 12.133 -5.484 1 92.69 397 GLU B CA 1
ATOM 7380 C C . GLU B 1 397 ? 10.961 12.312 -4.762 1 92.69 397 GLU B C 1
ATOM 7382 O O . GLU B 1 397 ? 10.852 12.031 -3.566 1 92.69 397 GLU B O 1
ATOM 7387 N N . MET B 1 398 ? 10.016 12.758 -5.473 1 93.06 398 MET B N 1
ATOM 7388 C CA . MET B 1 398 ? 8.688 12.961 -4.891 1 93.06 398 MET B CA 1
ATOM 7389 C C . MET B 1 398 ? 8.086 11.633 -4.449 1 93.06 398 MET B C 1
ATOM 7391 O O . MET B 1 398 ? 7.453 11.555 -3.393 1 93.06 398 MET B O 1
ATOM 7395 N N . LEU B 1 399 ? 8.328 10.648 -5.219 1 93.06 399 LEU B N 1
ATOM 7396 C CA . LEU B 1 399 ? 7.75 9.344 -4.895 1 93.06 399 LEU B CA 1
ATOM 7397 C C . LEU B 1 399 ? 8.602 8.609 -3.863 1 93.06 399 LEU B C 1
ATOM 7399 O O . LEU B 1 399 ? 8.062 8.031 -2.914 1 93.06 399 LEU B O 1
ATOM 7403 N N . VAL B 1 400 ? 9.906 8.633 -4.066 1 95.62 400 VAL B N 1
ATOM 7404 C CA . VAL B 1 400 ? 10.867 8.039 -3.146 1 95.62 400 VAL B CA 1
ATOM 7405 C C . VAL B 1 400 ? 12.125 8.906 -3.086 1 95.62 400 VAL B C 1
ATOM 7407 O O . VAL B 1 400 ? 12.914 8.93 -4.031 1 95.62 400 VAL B O 1
ATOM 7410 N N . SER B 1 401 ? 12.297 9.5 -2.002 1 95.81 401 SER B N 1
ATOM 7411 C CA . SER B 1 401 ? 13.492 10.32 -1.851 1 95.81 401 SER B CA 1
ATOM 7412 C C . SER B 1 401 ? 14.641 9.516 -1.254 1 95.81 401 SER B C 1
ATOM 7414 O O . SER B 1 401 ? 14.422 8.453 -0.67 1 95.81 401 SER B O 1
ATOM 7416 N N . ASP B 1 402 ? 15.797 10 -1.402 1 93.94 402 ASP B N 1
ATOM 7417 C CA . ASP B 1 402 ? 16.953 9.375 -0.761 1 93.94 402 ASP B CA 1
ATOM 7418 C C . ASP B 1 402 ? 16.781 9.336 0.756 1 93.94 402 ASP B C 1
ATOM 7420 O O . ASP B 1 402 ? 17.234 8.391 1.41 1 93.94 402 ASP B O 1
ATOM 7424 N N . ARG B 1 403 ? 16.141 10.305 1.268 1 94.25 403 ARG B N 1
ATOM 7425 C CA . ARG B 1 403 ? 15.945 10.391 2.713 1 94.25 403 ARG B CA 1
ATOM 7426 C C . ARG B 1 403 ? 14.992 9.305 3.203 1 94.25 403 ARG B C 1
ATOM 7428 O O . ARG B 1 403 ? 15.102 8.844 4.34 1 94.25 403 ARG B O 1
ATOM 7435 N N . ASP B 1 404 ? 14.086 8.883 2.336 1 95.25 404 ASP B N 1
ATOM 7436 C CA . ASP B 1 404 ? 13.117 7.84 2.678 1 95.25 404 ASP B CA 1
ATOM 7437 C C . ASP B 1 404 ? 13.812 6.5 2.895 1 95.25 404 ASP B C 1
ATOM 7439 O O . ASP B 1 404 ? 13.273 5.617 3.568 1 95.25 404 ASP B O 1
ATOM 7443 N N . LEU B 1 405 ? 14.961 6.348 2.322 1 96.56 405 LEU B N 1
ATOM 7444 C CA . LEU B 1 405 ? 15.648 5.062 2.316 1 96.56 405 LEU B CA 1
ATOM 7445 C C . LEU B 1 405 ? 16.406 4.844 3.621 1 96.56 405 LEU B C 1
ATOM 7447 O O . LEU B 1 405 ? 16.844 3.729 3.916 1 96.56 405 LEU B O 1
ATOM 7451 N N . GLN B 1 406 ? 16.516 5.875 4.406 1 92.12 406 GLN B N 1
ATOM 7452 C CA . GLN B 1 406 ? 17.422 5.844 5.555 1 92.12 406 GLN B CA 1
ATOM 7453 C C . GLN B 1 406 ? 16.859 4.961 6.664 1 92.12 406 GLN B C 1
ATOM 7455 O O . GLN B 1 406 ? 15.656 4.957 6.914 1 92.12 406 GLN B O 1
ATOM 7460 N N . VAL B 1 407 ? 17.766 4.219 7.219 1 92.81 407 VAL B N 1
ATOM 7461 C CA . VAL B 1 407 ? 17.484 3.406 8.398 1 92.81 407 VAL B CA 1
ATOM 7462 C C . VAL B 1 407 ? 18.641 3.523 9.383 1 92.81 407 VAL B C 1
ATOM 7464 O O . VAL B 1 407 ? 19.703 4.039 9.047 1 92.81 407 VAL B O 1
ATOM 7467 N N . PHE B 1 408 ? 18.438 3.176 10.664 1 89 408 PHE B N 1
ATOM 7468 C CA . PHE B 1 408 ? 19.469 3.092 11.68 1 89 408 PHE B CA 1
ATOM 7469 C C . PHE B 1 408 ? 20.156 4.441 11.875 1 89 408 PHE B C 1
ATOM 7471 O O . PHE B 1 408 ? 21.375 4.535 11.828 1 89 408 PHE B O 1
ATOM 7478 N N . SER B 1 409 ? 19.391 5.379 12.086 1 86.19 409 SER B N 1
ATOM 7479 C CA . SER B 1 409 ? 19.891 6.742 12.211 1 86.19 409 SER B CA 1
ATOM 7480 C C . SER B 1 409 ? 20.938 6.852 13.328 1 86.19 409 SER B C 1
ATOM 7482 O O . SER B 1 409 ? 21.938 7.543 13.172 1 86.19 409 SER B O 1
ATOM 7484 N N . ASP B 1 410 ? 20.719 6.152 14.383 1 86 410 ASP B N 1
ATOM 7485 C CA . ASP B 1 410 ? 21.641 6.199 15.516 1 86 410 ASP B CA 1
ATOM 7486 C C . ASP B 1 410 ? 23 5.617 15.133 1 86 410 ASP B C 1
ATOM 7488 O O . ASP B 1 410 ? 24.031 6.215 15.414 1 86 410 ASP B O 1
ATOM 7492 N N . ASP B 1 411 ? 22.953 4.512 14.516 1 88.44 411 ASP B N 1
ATOM 7493 C CA . ASP B 1 411 ? 24.203 3.877 14.094 1 88.44 411 ASP B CA 1
ATOM 7494 C C . ASP B 1 411 ? 24.938 4.742 13.078 1 88.44 411 ASP B C 1
ATOM 7496 O O . ASP B 1 411 ? 26.172 4.84 13.109 1 88.44 411 ASP B O 1
ATOM 7500 N N . CYS B 1 412 ? 24.219 5.277 12.219 1 88.62 412 CYS B N 1
ATOM 7501 C CA . CYS B 1 412 ? 24.812 6.113 11.18 1 88.62 412 CYS B CA 1
ATOM 7502 C C . CYS B 1 412 ? 25.469 7.352 11.789 1 88.62 412 CYS B C 1
ATOM 7504 O O . CYS B 1 412 ? 26.453 7.859 11.258 1 88.62 412 CYS B O 1
ATOM 7506 N N . ASN B 1 413 ? 24.984 7.789 12.883 1 84.38 413 ASN B N 1
ATOM 7507 C CA . ASN B 1 413 ? 25.484 8.992 13.539 1 84.38 413 ASN B CA 1
ATOM 7508 C C . ASN B 1 413 ? 26.688 8.695 14.422 1 84.38 413 ASN B C 1
ATOM 7510 O O . ASN B 1 413 ? 27.594 9.523 14.539 1 84.38 413 ASN B O 1
ATOM 7514 N N . TYR B 1 414 ? 26.734 7.547 14.992 1 85.94 414 TYR B N 1
ATOM 7515 C CA . TYR B 1 414 ? 27.719 7.34 16.031 1 85.94 414 TYR B CA 1
ATOM 7516 C C . TYR B 1 414 ? 28.75 6.293 15.617 1 85.94 414 TYR B C 1
ATOM 7518 O O . TYR B 1 414 ? 29.922 6.398 15.945 1 85.94 414 TYR B O 1
ATOM 7526 N N . LYS B 1 415 ? 28.266 5.402 14.883 1 88.06 415 LYS B N 1
ATOM 7527 C CA . LYS B 1 415 ? 29.125 4.254 14.594 1 88.06 415 LYS B CA 1
ATOM 7528 C C . LYS B 1 415 ? 29.734 4.359 13.203 1 88.06 415 LYS B C 1
ATOM 7530 O O . LYS B 1 415 ? 30.906 4.023 13 1 88.06 415 LYS B O 1
ATOM 7535 N N . CYS B 1 416 ? 29.047 4.871 12.273 1 90.69 416 CYS B N 1
ATOM 7536 C CA . CYS B 1 416 ? 29.438 4.746 10.875 1 90.69 416 CYS B CA 1
ATOM 7537 C C . CYS B 1 416 ? 30.047 6.039 10.352 1 90.69 416 CYS B C 1
ATOM 7539 O O . CYS B 1 416 ? 30.266 6.188 9.148 1 90.69 416 CYS B O 1
ATOM 7541 N N . PHE B 1 417 ? 30.375 7.062 10.992 1 82.19 417 PHE B N 1
ATOM 7542 C CA . PHE B 1 417 ? 30.719 8.375 10.453 1 82.19 417 PHE B CA 1
ATOM 7543 C C . PHE B 1 417 ? 32.219 8.633 10.578 1 82.19 417 PHE B C 1
ATOM 7545 O O . PHE B 1 417 ? 32.75 9.508 9.906 1 82.19 417 PHE B O 1
ATOM 7552 N N . ASP B 1 418 ? 33.031 7.914 11.078 1 77.94 418 ASP B N 1
ATOM 7553 C CA . ASP B 1 418 ? 34.469 8.156 11.203 1 77.94 418 ASP B CA 1
ATOM 7554 C C . ASP B 1 418 ? 35.219 7.766 9.922 1 77.94 418 ASP B C 1
ATOM 7556 O O . ASP B 1 418 ? 34.594 7.344 8.945 1 77.94 418 ASP B O 1
ATOM 7560 N N . LYS B 1 419 ? 36.438 8.18 9.594 1 76.25 419 LYS B N 1
ATOM 7561 C CA . LYS B 1 419 ? 37.281 7.965 8.406 1 76.25 419 LYS B CA 1
ATOM 7562 C C . LYS B 1 419 ? 37.062 6.566 7.836 1 76.25 419 LYS B C 1
ATOM 7564 O O . LYS B 1 419 ? 36.875 6.406 6.625 1 76.25 419 LYS B O 1
ATOM 7569 N N . ASP B 1 420 ? 36.812 5.59 8.625 1 84.62 420 ASP B N 1
ATOM 7570 C CA . ASP B 1 420 ? 36.594 4.223 8.164 1 84.62 420 ASP B CA 1
ATOM 7571 C C . ASP B 1 420 ? 35.25 3.701 8.656 1 84.62 420 ASP B C 1
ATOM 7573 O O . ASP B 1 420 ? 35.062 2.494 8.828 1 84.62 420 ASP B O 1
ATOM 7577 N N . GLY B 1 421 ? 34.438 4.656 8.742 1 89.12 421 GLY B N 1
ATOM 7578 C CA . GLY B 1 421 ? 33.156 4.301 9.344 1 89.12 421 GLY B CA 1
ATOM 7579 C C . GLY B 1 421 ? 32.281 3.457 8.438 1 89.12 421 GLY B C 1
ATOM 7580 O O . GLY B 1 421 ? 31.594 2.543 8.898 1 89.12 421 GLY B O 1
ATOM 7581 N N . CYS B 1 422 ? 32.344 3.688 7.172 1 92.06 422 CYS B N 1
ATOM 7582 C CA . CYS B 1 422 ? 31.469 3.008 6.211 1 92.06 422 CYS B CA 1
ATOM 7583 C C . CYS B 1 422 ? 31.844 1.533 6.098 1 92.06 422 CYS B C 1
ATOM 7585 O O . CYS B 1 422 ? 31.047 0.728 5.605 1 92.06 422 CYS B O 1
ATOM 7587 N N . LYS B 1 423 ? 33.031 1.164 6.586 1 91.88 423 LYS B N 1
ATOM 7588 C CA . LYS B 1 423 ? 33.5 -0.214 6.477 1 91.88 423 LYS B CA 1
ATOM 7589 C C . LYS B 1 423 ? 33.406 -0.933 7.82 1 91.88 423 LYS B C 1
ATOM 7591 O O . LYS B 1 423 ? 33.719 -2.119 7.918 1 91.88 423 LYS B O 1
ATOM 7596 N N . LYS B 1 424 ? 33 -0.254 8.836 1 91.31 424 LYS B N 1
ATOM 7597 C CA . LYS B 1 424 ? 33.031 -0.803 10.188 1 91.31 424 LYS B CA 1
ATOM 7598 C C . LYS B 1 424 ? 32.062 -1.986 10.312 1 91.31 424 LYS B C 1
ATOM 7600 O O . LYS B 1 424 ? 32.438 -3.02 10.883 1 91.31 424 LYS B O 1
ATOM 7605 N N . GLU B 1 425 ? 30.844 -1.746 9.867 1 93 425 GLU B N 1
ATOM 7606 C CA . GLU B 1 425 ? 29.812 -2.787 9.82 1 93 425 GLU B CA 1
ATOM 7607 C C . GLU B 1 425 ? 29.109 -2.801 8.469 1 93 425 GLU B C 1
ATOM 7609 O O . GLU B 1 425 ? 29.031 -1.776 7.789 1 93 425 GLU B O 1
ATOM 7614 N N . LEU B 1 426 ? 28.594 -3.939 8.18 1 92.88 426 LEU B N 1
ATOM 7615 C CA . LEU B 1 426 ? 27.875 -4.074 6.918 1 92.88 426 LEU B CA 1
ATOM 7616 C C . LEU B 1 426 ? 26.719 -3.094 6.848 1 92.88 426 LEU B C 1
ATOM 7618 O O . LEU B 1 426 ? 26.469 -2.484 5.805 1 92.88 426 LEU B O 1
ATOM 7622 N N . LYS B 1 427 ? 26 -2.959 7.965 1 93.56 427 LYS B N 1
ATOM 7623 C CA . LYS B 1 427 ? 24.812 -2.107 8 1 93.56 427 LYS B CA 1
ATOM 7624 C C . LYS B 1 427 ? 25.172 -0.646 7.766 1 93.56 427 LYS B C 1
ATOM 7626 O O . LYS B 1 427 ? 24.312 0.172 7.438 1 93.56 427 LYS B O 1
ATOM 7631 N N . CYS B 1 428 ? 26.469 -0.272 7.965 1 95.5 428 CYS B N 1
ATOM 7632 C CA . CYS B 1 428 ? 26.906 1.104 7.762 1 95.5 428 CYS B CA 1
ATOM 7633 C C . CYS B 1 428 ? 26.781 1.506 6.297 1 95.5 428 CYS B C 1
ATOM 7635 O O . CYS B 1 428 ? 26.625 2.688 5.984 1 95.5 428 CYS B O 1
ATOM 7637 N N . GLN B 1 429 ? 26.75 0.535 5.441 1 95.25 429 GLN B N 1
ATOM 7638 C CA . GLN B 1 429 ? 26.594 0.795 4.016 1 95.25 429 GLN B CA 1
ATOM 7639 C C . GLN B 1 429 ? 25.203 1.33 3.701 1 95.25 429 GLN B C 1
ATOM 7641 O O . GLN B 1 429 ? 24.953 1.839 2.605 1 95.25 429 GLN B O 1
ATOM 7646 N N . LEU B 1 430 ? 24.297 1.211 4.672 1 95.56 430 LEU B N 1
ATOM 7647 C CA . LEU B 1 430 ? 22.922 1.675 4.496 1 95.56 430 LEU B CA 1
ATOM 7648 C C . LEU B 1 430 ? 22.781 3.139 4.898 1 95.56 430 LEU B C 1
ATOM 7650 O O . LEU B 1 430 ? 21.734 3.742 4.715 1 95.56 430 LEU B O 1
ATOM 7654 N N . CYS B 1 431 ? 23.828 3.652 5.461 1 93.56 431 CYS B N 1
ATOM 7655 C CA . CYS B 1 431 ? 23.844 5.078 5.762 1 93.56 431 CYS B CA 1
ATOM 7656 C C . CYS B 1 431 ? 23.984 5.902 4.484 1 93.56 431 CYS B C 1
ATOM 7658 O O . CYS B 1 431 ? 24.719 5.527 3.578 1 93.56 431 CYS B O 1
ATOM 7660 N N . SER B 1 432 ? 23.344 6.992 4.402 1 90.81 432 SER B N 1
ATOM 7661 C CA . SER B 1 432 ? 23.25 7.797 3.186 1 90.81 432 SER B CA 1
ATOM 7662 C C . SER B 1 432 ? 24.641 8.125 2.646 1 90.81 432 SER B C 1
ATOM 7664 O O . SER B 1 432 ? 24.891 8.031 1.442 1 90.81 432 SER B O 1
ATOM 7666 N N . HIS B 1 433 ? 25.547 8.5 3.502 1 89.44 433 HIS B N 1
ATOM 7667 C CA . HIS B 1 433 ? 26.875 8.93 3.078 1 89.44 433 HIS B CA 1
ATOM 7668 C C . HIS B 1 433 ? 27.75 7.738 2.68 1 89.44 433 HIS B C 1
ATOM 7670 O O . HIS B 1 433 ? 28.797 7.91 2.057 1 89.44 433 HIS B O 1
ATOM 7676 N N . CYS B 1 434 ? 27.359 6.559 3.031 1 93.62 434 CYS B N 1
ATOM 7677 C CA . CYS B 1 434 ? 28.109 5.344 2.744 1 93.62 434 CYS B CA 1
ATOM 7678 C C . CYS B 1 434 ? 27.484 4.57 1.588 1 93.62 434 CYS B C 1
ATOM 7680 O O . CYS B 1 434 ? 28.109 3.676 1.022 1 93.62 434 CYS B O 1
ATOM 7682 N N . MET B 1 435 ? 26.328 4.898 1.175 1 94.62 435 MET B N 1
ATOM 7683 C CA . MET B 1 435 ? 25.531 4.086 0.261 1 94.62 435 MET B CA 1
ATOM 7684 C C . MET B 1 435 ? 26.031 4.234 -1.173 1 94.62 435 MET B C 1
ATOM 7686 O O . MET B 1 435 ? 26.188 5.352 -1.668 1 94.62 435 MET B O 1
ATOM 7690 N N . SER B 1 436 ? 26.266 3.113 -1.812 1 95.44 436 SER B N 1
ATOM 7691 C CA . SER B 1 436 ? 26.672 3.139 -3.215 1 95.44 436 SER B CA 1
ATOM 7692 C C . SER B 1 436 ? 25.5 3.486 -4.121 1 95.44 436 SER B C 1
ATOM 7694 O O . SER B 1 436 ? 24.328 3.385 -3.713 1 95.44 436 SER B O 1
ATOM 7696 N N . TYR B 1 437 ? 25.812 3.867 -5.324 1 94.25 437 TYR B N 1
ATOM 7697 C CA . TYR B 1 437 ? 24.766 4.188 -6.301 1 94.25 437 TYR B CA 1
ATOM 7698 C C . TYR B 1 437 ? 23.922 2.965 -6.621 1 94.25 437 TYR B C 1
ATOM 7700 O O . TYR B 1 437 ? 22.703 3.059 -6.711 1 94.25 437 TYR B O 1
ATOM 7708 N N . GLN B 1 438 ? 24.516 1.855 -6.723 1 94.62 438 GLN B N 1
ATOM 7709 C CA . GLN B 1 438 ? 23.812 0.616 -7.016 1 94.62 438 GLN B CA 1
ATOM 7710 C C . GLN B 1 438 ? 22.828 0.268 -5.898 1 94.62 438 GLN B C 1
ATOM 7712 O O . GLN B 1 438 ? 21.672 -0.047 -6.16 1 94.62 438 GLN B O 1
ATOM 7717 N N . LEU B 1 439 ? 23.344 0.361 -4.688 1 96.81 439 LEU B N 1
ATOM 7718 C CA . LEU B 1 439 ? 22.484 0.041 -3.543 1 96.81 439 LEU B CA 1
ATOM 7719 C C . LEU B 1 439 ? 21.312 1.011 -3.443 1 96.81 439 LEU B C 1
ATOM 7721 O O . LEU B 1 439 ? 20.188 0.602 -3.162 1 96.81 439 LEU B O 1
ATOM 7725 N N . ARG B 1 440 ? 21.578 2.229 -3.719 1 96.12 440 ARG B N 1
ATOM 7726 C CA . ARG B 1 440 ? 20.547 3.248 -3.691 1 96.12 440 ARG B CA 1
ATOM 7727 C C . ARG B 1 440 ? 19.438 2.926 -4.691 1 96.12 440 ARG B C 1
ATOM 7729 O O . ARG B 1 440 ? 18.25 3.037 -4.367 1 96.12 440 ARG B O 1
ATOM 7736 N N . ASP B 1 441 ? 19.812 2.533 -5.848 1 94.75 441 ASP B N 1
ATOM 7737 C CA . ASP B 1 441 ? 18.844 2.184 -6.883 1 94.75 441 ASP B CA 1
ATOM 7738 C C . ASP B 1 441 ? 18.016 0.963 -6.48 1 94.75 441 ASP B C 1
ATOM 7740 O O . ASP B 1 441 ? 16.812 0.921 -6.703 1 94.75 441 ASP B O 1
ATOM 7744 N N . ILE B 1 442 ? 18.688 0.017 -5.906 1 96.94 442 ILE B N 1
ATOM 7745 C CA . ILE B 1 442 ? 18.016 -1.195 -5.438 1 96.94 442 ILE B CA 1
ATOM 7746 C C . ILE B 1 442 ? 16.984 -0.839 -4.379 1 96.94 442 ILE B C 1
ATOM 7748 O O . ILE B 1 442 ? 15.836 -1.284 -4.449 1 96.94 442 ILE B O 1
ATOM 7752 N N . LEU B 1 443 ? 17.406 -0.009 -3.441 1 97.94 443 LEU B N 1
ATOM 7753 C CA . LEU B 1 443 ? 16.516 0.331 -2.33 1 97.94 443 LEU B CA 1
ATOM 7754 C C . LEU B 1 443 ? 15.359 1.192 -2.805 1 97.94 443 LEU B C 1
ATOM 7756 O O . LEU B 1 443 ? 14.242 1.069 -2.297 1 97.94 443 LEU B O 1
ATOM 7760 N N . ARG B 1 444 ? 15.625 2.02 -3.752 1 96.44 444 ARG B N 1
ATOM 7761 C CA . ARG B 1 444 ? 14.547 2.832 -4.316 1 96.44 444 ARG B CA 1
ATOM 7762 C C . ARG B 1 444 ? 13.492 1.955 -4.98 1 96.44 444 ARG B C 1
ATOM 7764 O O . ARG B 1 444 ? 12.297 2.137 -4.75 1 96.44 444 ARG B O 1
ATOM 7771 N N . THR B 1 445 ? 13.906 1.036 -5.762 1 96.25 445 THR B N 1
ATOM 7772 C CA . THR B 1 445 ? 12.992 0.112 -6.43 1 96.25 445 THR B CA 1
ATOM 7773 C C . THR B 1 445 ? 12.227 -0.722 -5.406 1 96.25 445 THR B C 1
ATOM 7775 O O . THR B 1 445 ? 11.023 -0.929 -5.547 1 96.25 445 THR B O 1
ATOM 7778 N N . THR B 1 446 ? 12.969 -1.131 -4.418 1 97.5 446 THR B N 1
ATOM 7779 C CA . THR B 1 446 ? 12.367 -1.933 -3.357 1 97.5 446 THR B CA 1
ATOM 7780 C C . THR B 1 446 ? 11.297 -1.132 -2.613 1 97.5 446 THR B C 1
ATOM 7782 O O . THR B 1 446 ? 10.227 -1.653 -2.301 1 97.5 446 THR B O 1
ATOM 7785 N N . TYR B 1 447 ? 11.633 0.111 -2.334 1 97.56 447 TYR B N 1
ATOM 7786 C CA . TYR B 1 447 ? 10.695 1.001 -1.662 1 97.56 447 TYR B CA 1
ATOM 7787 C C . TYR B 1 447 ? 9.422 1.171 -2.482 1 97.56 447 TYR B C 1
ATOM 7789 O O . TYR B 1 447 ? 8.312 1.086 -1.947 1 97.56 447 TYR B O 1
ATOM 7797 N N . GLU B 1 448 ? 9.539 1.348 -3.73 1 95.62 448 GLU B N 1
ATOM 7798 C CA . GLU B 1 448 ? 8.398 1.527 -4.621 1 95.62 448 GLU B CA 1
ATOM 7799 C C . GLU B 1 448 ? 7.547 0.262 -4.688 1 95.62 448 GLU B C 1
ATOM 7801 O O . GLU B 1 448 ? 6.316 0.335 -4.715 1 95.62 448 GLU B O 1
ATOM 7806 N N . GLU B 1 449 ? 8.219 -0.846 -4.773 1 97.31 449 GLU B N 1
ATOM 7807 C CA . GLU B 1 449 ? 7.48 -2.107 -4.762 1 97.31 449 GLU B CA 1
ATOM 7808 C C . GLU B 1 449 ? 6.625 -2.236 -3.506 1 97.31 449 GLU B C 1
ATOM 7810 O O . GLU B 1 449 ? 5.453 -2.609 -3.584 1 97.31 449 GLU B O 1
ATOM 7815 N N . HIS B 1 450 ? 7.219 -1.891 -2.41 1 97 450 HIS B N 1
ATOM 7816 C CA . HIS B 1 450 ? 6.492 -1.981 -1.149 1 97 450 HIS B CA 1
ATOM 7817 C C . HIS B 1 450 ? 5.293 -1.041 -1.137 1 97 450 HIS B C 1
ATOM 7819 O O . HIS B 1 450 ? 4.207 -1.419 -0.687 1 97 450 HIS B O 1
ATOM 7825 N N . MET B 1 451 ? 5.449 0.124 -1.656 1 95.56 451 MET B N 1
ATOM 7826 C CA . MET B 1 451 ? 4.395 1.131 -1.662 1 95.56 451 MET B CA 1
ATOM 7827 C C . MET B 1 451 ? 3.256 0.721 -2.594 1 95.56 451 MET B C 1
ATOM 7829 O O . MET B 1 451 ? 2.109 1.125 -2.396 1 95.56 451 MET B O 1
ATOM 7833 N N . SER B 1 452 ? 3.553 -0.139 -3.543 1 95.12 452 SER B N 1
ATOM 7834 C CA . SER B 1 452 ? 2.574 -0.441 -4.582 1 95.12 452 SER B CA 1
ATOM 7835 C C . SER B 1 452 ? 2.191 -1.917 -4.57 1 95.12 452 SER B C 1
ATOM 7837 O O . SER B 1 452 ? 1.646 -2.432 -5.547 1 95.12 452 SER B O 1
ATOM 7839 N N . ARG B 1 453 ? 2.432 -2.604 -3.537 1 96.5 453 ARG B N 1
ATOM 7840 C CA . ARG B 1 453 ? 2.336 -4.059 -3.525 1 96.5 453 ARG B CA 1
ATOM 7841 C C . ARG B 1 453 ? 0.882 -4.512 -3.424 1 96.5 453 ARG B C 1
ATOM 7843 O O . ARG B 1 453 ? 0.567 -5.672 -3.693 1 96.5 453 ARG B O 1
ATOM 7850 N N . ARG B 1 454 ? -0.051 -3.631 -2.939 1 95.62 454 ARG B N 1
ATOM 7851 C CA . ARG B 1 454 ? -1.459 -3.977 -2.779 1 95.62 454 ARG B CA 1
ATOM 7852 C C . ARG B 1 454 ? -1.616 -5.309 -2.049 1 95.62 454 ARG B C 1
ATOM 7854 O O . ARG B 1 454 ? -1.235 -5.43 -0.883 1 95.62 454 ARG B O 1
ATOM 7861 N N . ASN B 1 455 ? -2.125 -6.355 -2.752 1 96.88 455 ASN B N 1
ATOM 7862 C CA . ASN B 1 455 ? -2.348 -7.633 -2.08 1 96.88 455 ASN B CA 1
ATOM 7863 C C . ASN B 1 455 ? -1.183 -8.594 -2.297 1 96.88 455 ASN B C 1
ATOM 7865 O O . ASN B 1 455 ? -1.265 -9.766 -1.935 1 96.88 455 ASN B O 1
ATOM 7869 N N . MET B 1 456 ? -0.121 -8.102 -2.902 1 97.44 456 MET B N 1
ATOM 7870 C CA . MET B 1 456 ? 1.124 -8.859 -2.922 1 97.44 456 MET B CA 1
ATOM 7871 C C . MET B 1 456 ? 1.846 -8.766 -1.582 1 97.44 456 MET B C 1
ATOM 7873 O O . MET B 1 456 ? 1.848 -7.707 -0.951 1 97.44 456 MET B O 1
ATOM 7877 N N . ARG B 1 457 ? 2.432 -9.875 -1.186 1 96.5 457 ARG B N 1
ATOM 7878 C CA . ARG B 1 457 ? 3.18 -9.891 0.067 1 96.5 457 ARG B CA 1
ATOM 7879 C C . ARG B 1 457 ? 4.602 -10.398 -0.154 1 96.5 457 ARG B C 1
ATOM 7881 O O . ARG B 1 457 ? 4.816 -11.383 -0.861 1 96.5 457 ARG B O 1
ATOM 7888 N N . ARG B 1 458 ? 5.457 -9.664 0.409 1 96.62 458 ARG B N 1
ATOM 7889 C CA . ARG B 1 458 ? 6.867 -10 0.279 1 96.62 458 ARG B CA 1
ATOM 7890 C C . ARG B 1 458 ? 7.207 -11.242 1.096 1 96.62 458 ARG B C 1
ATOM 7892 O O . ARG B 1 458 ? 6.879 -11.328 2.281 1 96.62 458 ARG B O 1
ATOM 7899 N N . ILE B 1 459 ? 7.855 -12.203 0.532 1 95.44 459 ILE B N 1
ATOM 7900 C CA . ILE B 1 459 ? 8.297 -13.375 1.281 1 95.44 459 ILE B CA 1
ATOM 7901 C C . ILE B 1 459 ? 9.82 -13.43 1.312 1 95.44 459 ILE B C 1
ATOM 7903 O O . ILE B 1 459 ? 10.406 -14.086 2.178 1 95.44 459 ILE B O 1
ATOM 7907 N N . LEU B 1 460 ? 10.445 -12.828 0.316 1 95.06 460 LEU B N 1
ATOM 7908 C CA . LEU B 1 460 ? 11.898 -12.664 0.301 1 95.06 460 LEU B CA 1
ATOM 7909 C C . LEU B 1 460 ? 12.273 -11.211 0.003 1 95.06 460 LEU B C 1
ATOM 7911 O O . LEU B 1 460 ? 11.719 -10.602 -0.911 1 95.06 460 LEU B O 1
ATOM 7915 N N . PRO B 1 461 ? 13.25 -10.547 0.713 1 93.25 461 PRO B N 1
ATOM 7916 C CA . PRO B 1 461 ? 14 -11.188 1.792 1 93.25 461 PRO B CA 1
ATOM 7917 C C . PRO B 1 461 ? 13.141 -11.516 3.006 1 93.25 461 PRO B C 1
ATOM 7919 O O . PRO B 1 461 ? 12.047 -10.961 3.158 1 93.25 461 PRO B O 1
ATOM 7922 N N . ARG B 1 462 ? 13.617 -12.461 3.77 1 83.44 462 ARG B N 1
ATOM 7923 C CA . ARG B 1 462 ? 12.93 -12.859 4.992 1 83.44 462 ARG B CA 1
ATOM 7924 C C . ARG B 1 462 ? 12.984 -11.75 6.035 1 83.44 462 A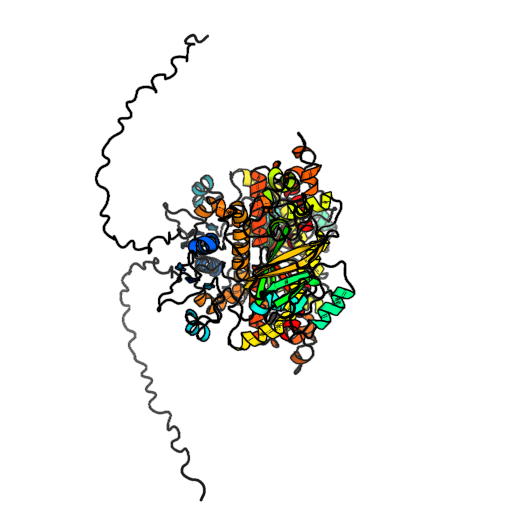RG B C 1
ATOM 7926 O O . ARG B 1 462 ? 13.953 -10.992 6.094 1 83.44 462 ARG B O 1
ATOM 7933 N N . THR B 1 463 ? 11.914 -11.227 6.57 1 68 463 THR B N 1
ATOM 7934 C CA . THR B 1 463 ? 12.023 -10.234 7.633 1 68 463 THR B CA 1
ATOM 7935 C C . THR B 1 463 ? 12.594 -10.859 8.906 1 68 463 THR B C 1
ATOM 7937 O O . THR B 1 463 ? 12.336 -12.031 9.188 1 68 463 THR B O 1
ATOM 7940 N N . VAL B 1 464 ? 13.891 -10.508 9.383 1 56.78 464 VAL B N 1
ATOM 7941 C CA . VAL B 1 464 ? 14.938 -10.938 10.312 1 56.78 464 VAL B CA 1
ATOM 7942 C C . VAL B 1 464 ? 14.305 -11.578 11.547 1 56.78 464 VAL B C 1
ATOM 7944 O O . VAL B 1 464 ? 14.969 -12.305 12.281 1 56.78 464 VAL B O 1
ATOM 7947 N N . ASN B 1 465 ? 13.367 -11.141 12.375 1 49.53 465 ASN B N 1
ATOM 7948 C CA . ASN B 1 465 ? 13.828 -11.531 13.703 1 49.53 465 ASN B CA 1
ATOM 7949 C C . ASN B 1 465 ? 14.055 -13.039 13.797 1 49.53 465 ASN B C 1
ATOM 7951 O O . ASN B 1 465 ? 14.195 -13.578 14.898 1 49.53 465 ASN B O 1
ATOM 7955 N N . LYS B 1 466 ? 13.758 -13.711 12.695 1 46.25 466 LYS B N 1
ATOM 7956 C CA . LYS B 1 466 ? 13.961 -15.102 13.094 1 46.25 466 LYS B CA 1
ATOM 7957 C C . LYS B 1 466 ? 15.359 -15.586 12.727 1 46.25 466 LYS B C 1
ATOM 7959 O O . LYS B 1 466 ? 15.742 -15.555 11.555 1 46.25 466 LYS B O 1
ATOM 7964 N N . SER B 1 467 ? 16.281 -15.367 13.523 1 40.28 467 SER B N 1
ATOM 7965 C CA . SER B 1 467 ? 17.688 -15.719 13.523 1 40.28 467 SER B CA 1
ATOM 7966 C C . SER B 1 467 ? 17.938 -17.031 12.781 1 40.28 467 SER B C 1
ATOM 7968 O O . SER B 1 467 ? 19.047 -17.297 12.328 1 40.28 467 SER B O 1
ATOM 7970 N N . LYS B 1 468 ? 17.094 -18 12.812 1 42.06 468 LYS B N 1
ATOM 7971 C CA . LYS B 1 468 ? 17.625 -19.344 12.594 1 42.06 468 LYS B CA 1
ATOM 7972 C C . LYS B 1 468 ? 18.109 -19.516 11.156 1 42.06 468 LYS B C 1
ATOM 7974 O O . LYS B 1 468 ? 18.984 -20.328 10.891 1 42.06 468 LYS B O 1
ATOM 7979 N N . HIS B 1 469 ? 17.375 -19.281 10.25 1 42.5 469 HIS B N 1
ATOM 7980 C CA . HIS B 1 469 ? 17.75 -19.812 8.953 1 42.5 469 HIS B CA 1
ATOM 7981 C C . HIS B 1 469 ? 18.672 -18.859 8.195 1 42.5 469 HIS B C 1
ATOM 7983 O O . HIS B 1 469 ? 18.75 -18.906 6.965 1 42.5 469 HIS B O 1
ATOM 7989 N N . ALA B 1 470 ? 19.219 -17.891 8.836 1 40.78 470 ALA B N 1
ATOM 7990 C CA . ALA B 1 470 ? 20.234 -17.031 8.219 1 40.78 470 ALA B CA 1
ATOM 7991 C C . ALA B 1 470 ? 21.359 -17.859 7.602 1 40.78 470 ALA B C 1
ATOM 7993 O O . ALA B 1 470 ? 22.391 -17.312 7.215 1 40.78 470 ALA B O 1
ATOM 7994 N N . GLY B 1 471 ? 21.391 -19.109 7.828 1 38.88 471 GLY B N 1
ATOM 7995 C CA . GLY B 1 471 ? 22.625 -19.766 7.461 1 38.88 471 GLY B CA 1
ATOM 7996 C C . GLY B 1 471 ? 23.062 -19.469 6.035 1 38.88 471 GLY B C 1
ATOM 7997 O O . GLY B 1 471 ? 24.156 -19.859 5.621 1 38.88 471 GLY B O 1
ATOM 7998 N N . LEU B 1 472 ? 22.141 -19.656 5.109 1 47.44 472 LEU B N 1
ATOM 7999 C CA . LEU B 1 472 ? 22.797 -19.797 3.818 1 47.44 472 LEU B CA 1
ATOM 8000 C C . LEU B 1 472 ? 23.438 -18.469 3.391 1 47.44 472 LEU B C 1
ATOM 8002 O O . LEU B 1 472 ? 22.969 -17.406 3.781 1 47.44 472 LEU B O 1
ATOM 8006 N N . PHE B 1 473 ? 24.719 -18.625 2.836 1 51.66 473 PHE B N 1
ATOM 8007 C CA . PHE B 1 473 ? 25.734 -17.75 2.258 1 51.66 473 PHE B CA 1
ATOM 8008 C C . PHE B 1 473 ? 25.078 -16.688 1.369 1 51.66 473 PHE B C 1
ATOM 8010 O O . PHE B 1 473 ? 24.781 -16.953 0.204 1 51.66 473 PHE B O 1
ATOM 8017 N N . HIS B 1 474 ? 24.312 -15.672 1.861 1 66.44 474 HIS B N 1
ATOM 8018 C CA . HIS B 1 474 ? 23.625 -14.672 1.066 1 66.44 474 HIS B CA 1
ATOM 8019 C C . HIS B 1 474 ? 24.594 -13.633 0.516 1 66.44 474 HIS B C 1
ATOM 8021 O O . HIS B 1 474 ? 25.641 -13.375 1.119 1 66.44 474 HIS B O 1
ATOM 8027 N N . ASN B 1 475 ? 24.719 -13.477 -0.788 1 85.31 475 ASN B N 1
ATOM 8028 C CA . ASN B 1 475 ? 25.312 -12.305 -1.43 1 85.31 475 ASN B CA 1
ATOM 8029 C C . ASN B 1 475 ? 25.188 -11.062 -0.559 1 85.31 475 ASN B C 1
ATOM 8031 O O . ASN B 1 475 ? 24.25 -10.953 0.238 1 85.31 475 ASN B O 1
ATOM 8035 N N . GLU B 1 476 ? 26.219 -10.359 -0.49 1 92.38 476 GLU B N 1
ATOM 8036 C CA . GLU B 1 476 ? 26.25 -9.141 0.314 1 92.38 476 GLU B CA 1
ATOM 8037 C C . GLU B 1 476 ? 25 -8.297 0.089 1 92.38 476 GLU B C 1
ATOM 8039 O O . GLU B 1 476 ? 24.438 -7.758 1.04 1 92.38 476 GLU B O 1
ATOM 8044 N N . LEU B 1 477 ? 24.562 -8.242 -1.127 1 94.69 477 LEU B N 1
ATOM 8045 C CA . LEU B 1 477 ? 23.391 -7.441 -1.459 1 94.69 477 LEU B CA 1
ATOM 8046 C C . LEU B 1 477 ? 22.141 -8.023 -0.814 1 94.69 477 LEU B C 1
ATOM 8048 O O . LEU B 1 477 ? 21.266 -7.277 -0.363 1 94.69 477 LEU B O 1
ATOM 8052 N N . ASP B 1 478 ? 22.016 -9.328 -0.774 1 94.5 478 ASP B N 1
ATOM 8053 C CA . ASP B 1 478 ? 20.891 -9.977 -0.109 1 94.5 478 ASP B CA 1
ATOM 8054 C C . ASP B 1 478 ? 20.875 -9.656 1.384 1 94.5 478 ASP B C 1
ATOM 8056 O O . ASP B 1 478 ? 19.812 -9.367 1.952 1 94.5 478 ASP B O 1
ATOM 8060 N N . ARG B 1 479 ? 22.031 -9.711 1.977 1 92.62 479 ARG B N 1
ATOM 8061 C CA . ARG B 1 479 ? 22.156 -9.422 3.402 1 92.62 479 ARG B CA 1
ATOM 8062 C C . ARG B 1 479 ? 21.797 -7.965 3.697 1 92.62 479 ARG B C 1
ATOM 8064 O O . ARG B 1 479 ? 21.062 -7.684 4.645 1 92.62 479 ARG B O 1
ATOM 8071 N N . LEU B 1 480 ? 22.312 -7.09 2.887 1 94.5 480 LEU B N 1
ATOM 8072 C CA . LEU B 1 480 ? 22.047 -5.668 3.072 1 94.5 480 LEU B CA 1
ATOM 8073 C C . LEU B 1 480 ? 20.562 -5.375 2.951 1 94.5 480 LEU B C 1
ATOM 8075 O O . LEU B 1 480 ? 20 -4.602 3.736 1 94.5 480 LEU B O 1
ATOM 8079 N N . LEU B 1 481 ? 19.922 -5.969 1.974 1 95.94 481 LEU B N 1
ATOM 8080 C CA . LEU B 1 481 ? 18.484 -5.746 1.789 1 95.94 481 LEU B CA 1
ATOM 8081 C C . LEU B 1 481 ? 17.703 -6.266 2.986 1 95.94 481 LEU B C 1
ATOM 8083 O O . LEU B 1 481 ? 16.734 -5.629 3.424 1 95.94 481 LEU B O 1
ATOM 8087 N N . THR B 1 482 ? 18.062 -7.387 3.496 1 94 482 THR B N 1
ATOM 8088 C CA . THR B 1 482 ? 17.422 -7.949 4.672 1 94 482 THR B CA 1
ATOM 8089 C C . THR B 1 482 ? 17.547 -7.012 5.867 1 94 482 THR B C 1
ATOM 8091 O O . THR B 1 482 ? 16.562 -6.738 6.559 1 94 482 THR B O 1
ATOM 8094 N N . ILE B 1 483 ? 18.781 -6.531 6.086 1 93.94 483 ILE B N 1
ATOM 8095 C CA . ILE B 1 483 ? 19.031 -5.613 7.191 1 93.94 483 ILE B CA 1
ATOM 8096 C C . ILE B 1 483 ? 18.219 -4.336 7.004 1 93.94 483 ILE B C 1
ATOM 8098 O O . ILE B 1 483 ? 17.672 -3.791 7.965 1 93.94 483 ILE B O 1
ATOM 8102 N N . TRP B 1 484 ? 18.156 -3.895 5.801 1 96.19 484 TRP B N 1
ATOM 8103 C CA . TRP B 1 484 ? 17.406 -2.68 5.496 1 96.19 484 TRP B CA 1
ATOM 8104 C C . TRP B 1 484 ? 15.938 -2.848 5.852 1 96.19 484 TRP B C 1
ATOM 8106 O O . TRP B 1 484 ? 15.344 -1.975 6.488 1 96.19 484 TRP B O 1
ATOM 8116 N N . PHE B 1 485 ? 15.352 -3.973 5.457 1 95.81 485 PHE B N 1
ATOM 8117 C CA . PHE B 1 485 ? 13.945 -4.227 5.773 1 95.81 485 PHE B CA 1
ATOM 8118 C C . PHE B 1 485 ? 13.742 -4.328 7.281 1 95.81 485 PHE B C 1
ATOM 8120 O O . PHE B 1 485 ? 12.703 -3.916 7.801 1 95.81 485 PHE B O 1
ATOM 8127 N N . ASP B 1 486 ? 14.711 -4.875 7.977 1 93.31 486 ASP B N 1
ATOM 8128 C CA . ASP B 1 486 ? 14.625 -4.926 9.43 1 93.31 486 ASP B CA 1
ATOM 8129 C C . ASP B 1 486 ? 14.578 -3.521 10.031 1 93.31 486 ASP B C 1
ATOM 8131 O O . ASP B 1 486 ? 13.82 -3.266 10.961 1 93.31 486 ASP B O 1
ATOM 8135 N N . GLY B 1 487 ? 15.445 -2.682 9.469 1 93.38 487 GLY B N 1
ATOM 8136 C CA . GLY B 1 487 ? 15.43 -1.296 9.906 1 93.38 487 GLY B CA 1
ATOM 8137 C C . GLY B 1 487 ? 14.109 -0.597 9.633 1 93.38 487 GLY B C 1
ATOM 8138 O O . GLY B 1 487 ? 13.578 0.102 10.5 1 93.38 487 GLY B O 1
ATOM 8139 N N . LYS B 1 488 ? 13.578 -0.816 8.406 1 95.25 488 LYS B N 1
ATOM 8140 C CA . LYS B 1 488 ? 12.289 -0.22 8.047 1 95.25 488 LYS B CA 1
ATOM 8141 C C . LYS B 1 488 ? 11.172 -0.735 8.953 1 95.25 488 LYS B C 1
ATOM 8143 O O . LYS B 1 488 ? 10.305 0.03 9.367 1 95.25 488 LYS B O 1
ATOM 8148 N N . CYS B 1 489 ? 11.211 -2.033 9.234 1 93.94 489 CYS B N 1
ATOM 8149 C CA . CYS B 1 489 ? 10.219 -2.66 10.094 1 93.94 489 CYS B CA 1
ATOM 8150 C C . CYS B 1 489 ? 10.25 -2.066 11.5 1 93.94 489 CYS B C 1
ATOM 8152 O O . CYS B 1 489 ? 9.211 -1.847 12.117 1 93.94 489 CYS B O 1
ATOM 8154 N N . LYS B 1 490 ? 11.398 -1.853 12 1 90.56 490 LYS B N 1
ATOM 8155 C CA . LYS B 1 490 ? 11.555 -1.259 13.328 1 90.56 490 LYS B CA 1
ATOM 8156 C C . LYS B 1 490 ? 10.938 0.137 13.375 1 90.56 490 LYS B C 1
ATOM 8158 O O . LYS B 1 490 ? 10.328 0.517 14.383 1 90.56 490 LYS B O 1
ATOM 8163 N N . ASP B 1 491 ? 11.086 0.812 12.289 1 89.38 491 ASP B N 1
ATOM 8164 C CA . ASP B 1 491 ? 10.578 2.18 12.219 1 89.38 491 ASP B CA 1
ATOM 8165 C C . ASP B 1 491 ? 9.07 2.191 12.016 1 89.38 491 ASP B C 1
ATOM 8167 O O . ASP B 1 491 ? 8.367 3.049 12.562 1 89.38 491 ASP B O 1
ATOM 8171 N N . ASP B 1 492 ? 8.594 1.312 11.234 1 91.19 492 ASP B N 1
ATOM 8172 C CA . ASP B 1 492 ? 7.195 1.212 10.836 1 91.19 492 ASP B CA 1
ATOM 8173 C C . ASP B 1 492 ? 6.789 -0.244 10.617 1 91.19 492 ASP B C 1
ATOM 8175 O O . ASP B 1 492 ? 7.277 -0.9 9.695 1 91.19 492 ASP B O 1
ATOM 8179 N N . LYS B 1 493 ? 5.836 -0.739 11.328 1 90.25 493 LYS B N 1
ATOM 8180 C CA . LYS B 1 493 ? 5.469 -2.152 11.367 1 90.25 493 LYS B CA 1
ATOM 8181 C C . LYS B 1 493 ? 4.898 -2.605 10.023 1 90.25 493 LYS B C 1
ATOM 8183 O O . LYS B 1 493 ? 4.875 -3.801 9.727 1 90.25 493 LYS B O 1
ATOM 8188 N N . THR B 1 494 ? 4.414 -1.711 9.203 1 91.62 494 THR B N 1
ATOM 8189 C CA . THR B 1 494 ? 3.855 -2.086 7.906 1 91.62 494 THR B CA 1
ATOM 8190 C C . THR B 1 494 ? 4.938 -2.654 6.992 1 91.62 494 THR B C 1
ATOM 8192 O O . THR B 1 494 ? 4.633 -3.312 5.996 1 91.62 494 THR B O 1
ATOM 8195 N N . TRP B 1 495 ? 6.195 -2.393 7.285 1 94.12 495 TRP B N 1
ATOM 8196 C CA . TRP B 1 495 ? 7.312 -2.848 6.461 1 94.12 495 TRP B CA 1
ATOM 8197 C C . TRP B 1 495 ? 7.746 -4.254 6.859 1 94.12 495 TRP B C 1
ATOM 8199 O O . TRP B 1 495 ? 8.609 -4.848 6.215 1 94.12 495 TRP B O 1
ATOM 8209 N N . CYS B 1 496 ? 7.145 -4.797 7.898 1 91.88 496 CYS B N 1
ATOM 8210 C CA . CYS B 1 496 ? 7.531 -6.117 8.375 1 91.88 496 CYS B CA 1
ATOM 8211 C C . CYS B 1 496 ? 6.953 -7.211 7.484 1 91.88 496 CYS B C 1
ATOM 8213 O O . CYS B 1 496 ? 7.363 -8.367 7.574 1 91.88 496 CYS B O 1
ATOM 8215 N N . TYR B 1 497 ? 6.035 -6.785 6.609 1 86.12 497 TYR B N 1
ATOM 8216 C CA . TYR B 1 497 ? 5.293 -7.773 5.84 1 86.12 497 TYR B CA 1
ATOM 8217 C C . TYR B 1 497 ? 5.445 -7.527 4.344 1 86.12 497 TYR B C 1
ATOM 8219 O O . TYR B 1 497 ? 5.547 -6.379 3.904 1 86.12 497 TYR B O 1
#

Foldseek 3Di:
DDDDPDPVVPPDDDDDPPPCPDDDPDDPPPPPPPPPPPVPPLPQADAAEEEEEEDPPCCFQCVLVVVVCVVLRHDYDYHDDDPPDDHQEYHYLDDPPPPPVCVVVQQVPDLLHAYAAAFQPCCAQFQVNVQPLPDDAQAFHKFDAPVCVVVVVVVCVVPVVWWKWKAARVRPDTATDHPVPDPRHDPRIMMTIDQLFFADAVQWFKKKKWKKKWQDLVLTWIKTQPPAIFIFTQPDGPPVHDRVDCSRHDGDPLTDGPCPRVVLVCCCPVVVDGHVVSVQVSCVVVVHGCVVLVVSVLVVVVVSSVSSSVVSVVRCVVGPHRNNYMFMKMWMWTAGNVRRIHTRRIHGSDRLGCPVPVVCVVVSSVSSVLVCLLSVVNDDPRSHYSVRCVVDVPNLCVVPNLVNQAFDVVCLVPQQPPPRRLVRDLLNCSHSVNDDPVLSVVSSSVVSSLVRNVSMDISPPQQPPPPPPVPDPRDSSSVNVNVSLVRVCVVPVSSND/DDDPPCPPPPDPDPPDPCPPPDDDPDDDDDDPPPPPPPVPPLPQADAAEEEEEEDPPCCFQCVLVVVVCVVLRHDYDYHDDDPPDDHQEYHYLDDPPPPPVCVVVQQVPDLLHAYAAAFQPCCAQFQVNVQPLPDDAQAFHKFDAPVCVVVVVVVCVVPVVWWKWKAARVRPDTATDDPVPDPRHDPRIMMTIDQLFFADAVQWFKKKKWKKKWQDLVLTWIKTQPPAIFIFTQPDGPPPHDRVDCSRHPGDPPTDGPCPRVVLVCCCPVVVDGHVVSVQVSCVVVVHGCVVLVVSVLVVVVVSSVSSSVVSVVRCVVGPHRNNYMFMKMWMWTAGNVRRIHTRRIHGSDRLGCPVPVVCVVVSSVSSVLVCLLSVVNDDPRSHYSVRCVVDVPNLCVQPNLVNQAFDPVCLVPQQPPPRRLVRDLLNCSHSVNDDPVLSVVSSSVVSSLVRNVSMDISPPPQPPPPPPVPDPRDSSSVNVNVSLVRVCVVPVSSND

Solvent-accessible surface area (backbone atoms only — not comparable to full-atom values): 55058 Å² total; per-residue (Å²): 135,90,76,66,99,54,87,55,87,52,88,72,81,89,64,94,66,83,64,80,71,80,78,88,79,73,77,82,72,81,75,72,87,72,84,79,72,78,77,63,72,70,67,76,41,60,69,42,27,35,37,38,37,61,62,92,63,42,72,61,52,38,36,55,60,54,50,49,40,43,39,44,39,38,44,83,30,69,74,58,73,61,89,91,56,75,66,40,29,39,44,49,59,53,82,56,89,83,38,72,90,45,53,72,52,65,79,63,60,53,73,71,26,38,31,57,52,40,65,45,52,59,52,57,36,28,59,59,49,47,38,56,64,68,59,75,66,40,34,52,59,42,32,47,32,53,86,32,43,66,61,41,54,54,51,42,66,77,40,69,87,61,46,36,28,46,34,41,73,82,78,51,72,80,40,66,40,55,77,88,67,50,72,66,79,51,78,60,27,34,37,31,52,43,78,84,57,49,41,60,59,94,48,18,33,48,38,42,31,39,44,34,35,39,54,38,70,81,43,50,32,31,30,32,45,68,78,49,52,46,58,37,22,17,68,32,55,29,70,82,74,51,77,87,43,54,47,22,75,41,71,56,94,75,34,35,51,56,84,74,36,75,90,43,28,63,37,36,68,66,48,42,39,39,61,46,54,27,51,41,51,54,37,40,74,71,73,43,73,52,66,60,45,55,52,50,52,52,48,37,55,45,49,52,53,64,72,43,32,68,63,22,49,60,54,37,63,82,44,93,70,65,69,25,26,22,32,56,30,29,37,32,29,36,39,30,66,87,53,49,58,31,51,72,43,30,33,65,60,49,90,49,50,28,83,90,46,59,83,48,40,54,58,36,43,31,53,49,53,36,48,31,24,29,74,55,70,42,42,44,48,60,25,39,23,59,67,54,46,69,69,30,61,67,63,43,39,38,76,56,35,78,41,72,66,56,45,57,63,65,50,41,66,72,60,25,62,54,101,60,8,43,72,70,40,79,72,25,35,52,21,66,87,45,42,49,72,68,56,49,53,52,50,50,54,50,51,50,26,64,51,31,16,61,54,41,36,56,59,34,56,57,64,49,92,60,69,76,75,67,68,67,89,59,55,69,56,36,48,50,51,27,52,49,41,42,36,43,20,73,75,37,68,71,52,57,82,131,94,78,97,74,80,82,67,89,61,97,66,90,80,70,77,77,74,75,73,73,80,69,86,73,71,87,84,72,86,73,77,89,72,83,77,72,80,77,62,74,68,68,76,42,61,69,41,27,36,37,38,37,60,62,91,62,42,71,60,53,38,37,55,61,53,50,50,40,43,38,45,38,37,46,83,29,69,75,56,75,62,89,89,56,77,66,40,30,41,43,49,59,55,84,55,90,83,38,73,90,44,54,72,52,67,80,64,61,52,73,73,29,39,31,56,51,41,63,47,54,57,53,58,37,28,60,59,48,46,39,58,66,69,58,75,66,39,34,51,58,42,31,48,32,53,84,31,43,65,61,42,52,54,51,42,66,75,39,69,87,61,45,37,27,46,34,39,73,80,78,50,72,83,39,66,40,56,77,90,66,51,72,68,78,51,79,61,27,34,36,31,53,42,80,84,56,49,40,58,60,95,48,20,32,49,38,41,30,40,45,34,34,39,53,38,70,82,44,49,31,30,32,33,46,68,78,50,49,48,57,38,22,18,69,32,55,29,70,81,74,50,78,88,44,52,46,21,76,41,72,55,93,74,35,35,51,57,84,74,35,74,90,43,28,63,38,35,67,68,47,42,38,39,61,46,54,27,52,40,52,52,36,40,73,70,75,42,72,52,66,59,44,54,52,49,52,52,48,38,55,46,49,52,51,65,73,43,32,67,63,23,49,61,52,37,61,81,44,93,71,67,68,25,26,22,32,57,28,31,38,31,27,37,38,28,66,86,54,49,58,30,52,72,44,32,35,66,60,49,90,49,47,28,83,90,45,59,81,47,40,55,60,38,43,31,53,48,53,35,49,29,24,30,73,54,71,43,44,44,50,61,25,38,23,60,67,55,47,70,68,31,61,67,62,43,37,39,76,56,37,78,41,71,68,57,43,55,65,66,49,39,67,70,60,25,64,55,101,63,8,44,72,70,41,80,71,25,34,53,23,68,86,44,42,48,72,68,56,49,53,51,49,51,52,52,51,50,26,64,49,32,16,60,54,42,37,57,59,32,55,56,66,49,91,62,69,76,74,65,68,67,88,60,54,70,57,37,49,50,52,25,51,49,41,41,36,42,20,74,76,36,67,72,52,56,82

Sequence (994 aa):
MINLLHLRTILDEIRNLNISLPQQYNSCPSQQCNSVNYSKDCVSARQPVVWITGHKGLRNYLSHVIKIFGN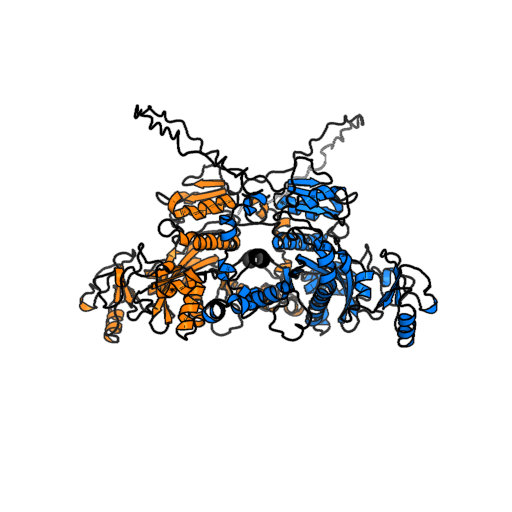LGYKLYIDKLPENVLFDVLWSHEYPFSNPLFSLHWTKLQPYQKVNHIPGSGYYTSKVSLATKGLTFGIPKAFNLPAKRDEFLKYASIHPDKLWVKKNNKHRGVRIQDIKELQLSNNDSFIQEYISRPFLIDNRKFDIGIYAVITSVLPLRVYIYEGDMLPRFCSKDYEPFDVNDVDKYVVGDDYTPLWKMPSLQKYYGERQMTFQHTFNAYIADLHKDPSLIWKNIKEIITVVFESQQNEMIAVGANFSDKRPFFELSRFDFVLDKDLNVYLMEANMSPNLSSGHFPPNKLLYEQVIINLFSLVGIASYLHGTSPEDYFKDKDSQEMLVSDRDLQVFSDDCNYKCFDKDGCKKELKCQLCSHCMSYQLRDILRTTYEEHMSRRNMRRILPRTVNKSKHAGLFHNELDRLLTIWFDGKCKDDKTWCYMINLLHLRTILDEIRNLNISLPQQYNSCPSQQCNSVNYSKDCVSARQPVVWITGHKGLRNYLSHVIKIFGNLGYKLYIDKLPENVLFDVLWSHEYPFSNPLFSLHWTKLQPYQKVNHIPGSGYYTSKVSLATKGLTFGIPKAFNLPAKRDEFLKYASIHPDKLWVKKNNKHRGVRIQDIKELQLSNNDSFIQEYISRPFLIDNRKFDIGIYAVITSVLPLRVYIYEGDMLPRFCSKDYEPFDVNDVDKYVVGDDYTPLWKMPSLQKYYGERQMTFQHTFNAYIADLHKDPSLIWKNIKEIITVVFESQQNEMIAVGANFSDKRPFFELSRFDFVLDKDLNVYLMEANMSPNLSSGHFPPNKLLYEQVIINLFSLVGIASYLHGTSPEDYFKDKDSQEMLVSDRDLQVFSDDCNYKCFDKDGCKKELKCQLCSHCMSYQLRDILRTTYEEHMSRRNMRRILPRTVNKSKHAGLFHNELDRLLTIWFDGKCKDDKTWCY